Protein 3GKE (pdb70)

InterPro domains:
  IPR017941 Rieske [2Fe-2S] iron-sulphur domain [PF00355] (8-87)
  IPR017941 Rieske [2Fe-2S] iron-sulphur domain [PS51296] (8-110)
  IPR036922 Rieske [2Fe-2S] iron-sulphur domain superfamily [G3DSA:2.102.10.10] (1-130)
  IPR036922 Rieske [2Fe-2S] iron-sulphur domain superfamily [SSF50022] (3-120)
  IPR044043 Vanillate O-demethylase oxygenase-like, C-terminal catalytic domain [PF19112] (143-334)
  IPR050584 Cholesterol 7-desaturase [PTHR21266] (5-303)

B-factor: mean 33.79, std 13.94, range [11.48, 99.03]

St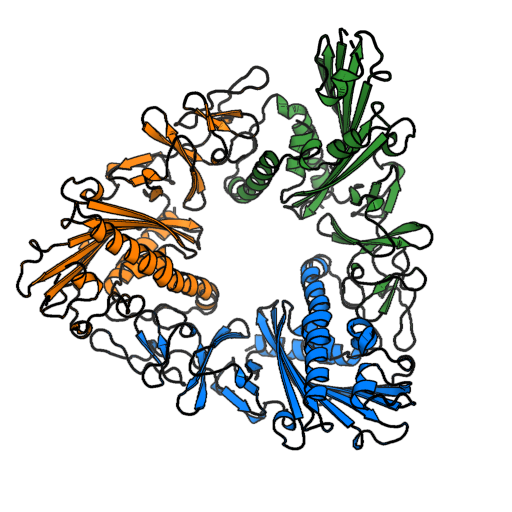ructure (mmCIF, N/CA/C/O backbone):
data_3GKE
#
_entry.id   3GKE
#
_cell.length_a   81.026
_cell.length_b   81.026
_cell.length_c   158.154
_cell.angle_alpha   90.00
_cell.angle_beta   90.00
_cell.angle_gamma   120.00
#
_symmetry.space_group_name_H-M   'P 32'
#
loop_
_entity.id
_entity.type
_entity.pdbx_description
1 polymer DdmC
2 non-polymer 'FE2/S2 (INORGANIC) CLUSTER'
3 non-polymer 'FE (III) ION'
4 non-polymer 1,2-ETHANEDIOL
5 non-polymer 'ACETATE ION'
6 non-polymer 'OXYGEN MOLECULE'
7 water water
#
loop_
_atom_site.group_PDB
_atom_site.id
_atom_site.type_symbol
_atom_site.label_atom_id
_atom_site.label_alt_id
_atom_site.label_comp_id
_atom_site.label_asym_id
_atom_site.label_entity_id
_atom_site.label_seq_id
_atom_site.pdbx_PDB_ins_code
_atom_site.Cartn_x
_atom_site.Cartn_y
_atom_site.Cartn_z
_atom_site.occupancy
_atom_site.B_iso_or_equiv
_atom_site.auth_seq_id
_atom_site.auth_comp_id
_atom_site.auth_asym_id
_atom_site.auth_atom_id
_atom_site.pdbx_PDB_model_num
ATOM 1 N N . ALA A 1 2 ? 18.420 21.846 -3.091 1.00 66.43 2 ALA A N 1
ATOM 2 C CA . ALA A 1 2 ? 17.615 21.116 -2.072 1.00 64.91 2 ALA A CA 1
ATOM 3 C C . ALA A 1 2 ? 18.410 20.986 -0.775 1.00 66.24 2 ALA A C 1
ATOM 4 O O . ALA A 1 2 ? 19.597 20.641 -0.795 1.00 65.43 2 ALA A O 1
ATOM 6 N N . THR A 1 3 ? 17.752 21.263 0.349 1.00 64.84 3 THR A N 1
ATOM 7 C CA . THR A 1 3 ? 18.299 20.920 1.666 1.00 56.07 3 THR A CA 1
ATOM 8 C C . THR A 1 3 ? 17.750 19.572 2.180 1.00 49.29 3 THR A C 1
ATOM 9 O O . THR A 1 3 ? 16.537 19.397 2.362 1.00 47.70 3 THR A O 1
ATOM 13 N N . PHE A 1 4 ? 18.656 18.620 2.381 1.00 33.53 4 PHE A N 1
ATOM 14 C CA . PHE A 1 4 ? 18.320 17.324 2.985 1.00 32.06 4 PHE A CA 1
ATOM 15 C C . PHE A 1 4 ? 19.250 17.122 4.193 1.00 35.47 4 PHE A C 1
ATOM 16 O O . PHE A 1 4 ? 20.369 17.650 4.231 1.00 39.14 4 PHE A O 1
ATOM 24 N N . VAL A 1 5 ? 18.786 16.346 5.163 1.00 29.19 5 VAL A N 1
ATOM 25 C CA . VAL A 1 5 ? 19.614 15.903 6.265 1.00 30.17 5 VAL A CA 1
ATOM 26 C C . VAL A 1 5 ? 20.383 14.632 5.872 1.00 29.10 5 VAL A C 1
ATOM 27 O O . VAL A 1 5 ? 19.842 13.535 5.888 1.00 25.28 5 VAL A O 1
ATOM 31 N N . ARG A 1 6 ? 21.654 14.768 5.500 1.00 27.53 6 ARG A N 1
ATOM 32 C CA . ARG A 1 6 ? 22.353 13.640 4.895 1.00 29.74 6 ARG A CA 1
ATOM 33 C C . ARG A 1 6 ? 22.947 12.675 5.934 1.00 27.07 6 ARG A C 1
ATOM 34 O O . ARG A 1 6 ? 23.094 11.488 5.657 1.00 31.29 6 ARG A O 1
ATOM 42 N N . ASN A 1 7 ? 23.283 13.193 7.110 1.00 32.68 7 ASN A N 1
ATOM 43 C CA . ASN A 1 7 ? 23.863 12.375 8.175 1.00 31.03 7 ASN A CA 1
ATOM 44 C C . ASN A 1 7 ? 22.755 11.737 8.995 1.00 29.91 7 ASN A C 1
ATOM 45 O O . ASN A 1 7 ? 22.468 12.120 10.130 1.00 32.42 7 ASN A O 1
ATOM 50 N N . ALA A 1 8 ? 22.112 10.768 8.365 1.00 27.97 8 ALA A N 1
ATOM 51 C CA . ALA A 1 8 ? 21.007 10.021 8.947 1.00 25.52 8 ALA A CA 1
ATOM 52 C C . ALA A 1 8 ? 20.773 8.814 8.061 1.00 23.93 8 ALA A C 1
ATOM 53 O O . ALA A 1 8 ? 21.185 8.798 6.890 1.00 26.17 8 ALA A O 1
ATOM 55 N N . TRP A 1 9 ? 20.084 7.812 8.591 1.00 22.22 9 TRP A N 1
ATOM 56 C CA . TRP A 1 9 ? 19.777 6.615 7.831 1.00 20.32 9 TRP A CA 1
ATOM 57 C C . TRP A 1 9 ? 18.456 6.794 7.129 1.00 23.65 9 TRP A C 1
ATOM 58 O O . TRP A 1 9 ? 17.496 7.285 7.718 1.00 22.70 9 TRP A O 1
ATOM 69 N N . TYR A 1 10 ? 18.416 6.371 5.878 1.00 21.01 10 TYR A N 1
ATOM 70 C CA . TYR A 1 10 ? 17.181 6.362 5.116 1.00 21.86 10 TYR A CA 1
ATOM 71 C C . TYR A 1 10 ? 16.958 4.996 4.526 1.00 21.93 10 TYR A C 1
ATOM 72 O O . TYR A 1 10 ? 17.899 4.344 4.081 1.00 22.96 10 TYR A O 1
ATOM 81 N N . VAL A 1 11 ? 15.704 4.596 4.439 1.00 21.92 11 VAL A N 1
ATOM 82 C CA . VAL A 1 11 ? 15.376 3.414 3.681 1.00 19.98 11 VAL A CA 1
ATOM 83 C C . VAL A 1 11 ? 15.477 3.719 2.196 1.00 23.84 11 VAL A C 1
ATOM 84 O O . VAL A 1 11 ? 14.830 4.640 1.692 1.00 22.77 11 VAL A O 1
ATOM 88 N N . ALA A 1 12 ? 16.303 2.950 1.507 1.00 20.70 12 ALA A N 1
ATOM 89 C CA . ALA A 1 12 ? 16.526 3.108 0.080 1.00 21.09 12 ALA A CA 1
ATOM 90 C C . ALA A 1 12 ? 15.748 2.095 -0.749 1.00 19.89 12 ALA A C 1
ATOM 91 O O . ALA A 1 12 ? 15.476 2.331 -1.922 1.00 22.98 12 ALA A O 1
ATOM 93 N N . ALA A 1 13 ? 15.368 0.975 -0.138 1.00 21.08 13 ALA A N 1
ATOM 94 C CA . ALA A 1 13 ? 14.712 -0.118 -0.863 1.00 24.34 13 ALA A CA 1
ATOM 95 C C . ALA A 1 13 ? 14.110 -1.094 0.113 1.00 23.39 13 ALA A C 1
ATOM 96 O O . ALA A 1 13 ? 14.519 -1.148 1.294 1.00 22.45 13 ALA A O 1
ATOM 98 N N . LEU A 1 14 ? 13.149 -1.886 -0.369 1.00 21.06 14 LEU A N 1
ATOM 99 C CA . LEU A 1 14 ? 12.770 -3.087 0.332 1.00 24.08 14 LEU A CA 1
ATOM 100 C C . LEU A 1 14 ? 13.641 -4.215 -0.173 1.00 22.28 14 LEU A C 1
ATOM 101 O O . LEU A 1 14 ? 13.992 -4.236 -1.314 1.00 22.68 14 LEU A O 1
ATOM 106 N N . PRO A 1 15 ? 13.997 -5.145 0.718 1.00 21.33 15 PRO A N 1
ATOM 107 C CA . PRO A 1 15 ? 14.928 -6.185 0.302 1.00 23.60 15 PRO A CA 1
ATOM 108 C C . PRO A 1 15 ? 14.448 -6.931 -0.933 1.00 24.36 15 PRO A C 1
ATOM 109 O O . PRO A 1 15 ? 15.266 -7.317 -1.786 1.00 24.30 15 PRO A O 1
ATOM 113 N N . GLU A 1 16 ? 13.133 -7.157 -1.025 1.00 24.96 16 GLU A N 1
ATOM 114 C CA . GLU A 1 16 ? 12.572 -7.881 -2.145 1.00 27.89 16 GLU A CA 1
ATOM 115 C C . GLU A 1 16 ? 12.689 -7.125 -3.459 1.00 27.09 16 GLU A C 1
ATOM 116 O O . GLU A 1 16 ? 12.460 -7.696 -4.521 1.00 27.52 16 GLU A O 1
ATOM 122 N N . GLU A 1 17 ? 13.076 -5.856 -3.406 1.00 23.56 17 GLU A N 1
ATOM 123 C CA . GLU A 1 17 ? 13.300 -5.097 -4.635 1.00 25.66 17 GLU A CA 1
ATOM 124 C C . GLU A 1 17 ? 14.638 -5.372 -5.294 1.00 30.44 17 GLU A C 1
ATOM 125 O O . GLU A 1 17 ? 14.862 -5.000 -6.456 1.00 30.18 17 GLU A O 1
ATOM 131 N N . LEU A 1 18 ? 15.540 -5.991 -4.545 1.00 25.66 18 LEU A N 1
ATOM 132 C CA . LEU A 1 18 ? 16.917 -6.018 -4.927 1.00 22.49 18 LEU A CA 1
ATOM 133 C C . LEU A 1 18 ? 17.274 -7.435 -5.400 1.00 28.84 18 LEU A C 1
ATOM 134 O O . LEU A 1 18 ? 16.634 -8.428 -5.020 1.00 31.70 18 LEU A O 1
ATOM 139 N N . SER A 1 19 ? 18.301 -7.513 -6.232 1.00 25.66 19 SER A N 1
ATOM 140 C CA . SER A 1 19 ? 18.781 -8.777 -6.767 1.00 26.91 19 SER A CA 1
ATOM 141 C C . SER A 1 19 ? 20.188 -8.582 -7.314 1.00 27.86 19 SER A C 1
ATOM 142 O O . SER A 1 19 ? 20.845 -7.570 -7.050 1.00 25.73 19 SER A O 1
ATOM 145 N N . GLU A 1 20 ? 20.673 -9.550 -8.079 1.00 31.27 20 GLU A N 1
ATOM 146 C CA . GLU A 1 20 ? 21.954 -9.358 -8.736 1.00 30.94 20 GLU A CA 1
ATOM 147 C C . GLU A 1 20 ? 21.859 -8.389 -9.893 1.00 31.61 20 GLU A C 1
ATOM 148 O O . GLU A 1 20 ? 22.878 -7.912 -10.382 1.00 30.12 20 GLU A O 1
ATOM 154 N N . LYS A 1 21 ? 20.637 -8.092 -10.319 1.00 31.58 21 LYS A N 1
ATOM 155 C CA . LYS A 1 21 ? 20.419 -7.041 -11.316 1.00 27.20 21 LYS A CA 1
ATOM 156 C C . LYS A 1 21 ? 20.267 -5.710 -10.581 1.00 28.74 21 LYS A C 1
ATOM 157 O O . LYS A 1 21 ? 19.333 -5.538 -9.806 1.00 27.11 21 LYS A O 1
ATOM 163 N N . PRO A 1 22 ? 21.178 -4.762 -10.821 1.00 28.47 22 PRO A N 1
ATOM 164 C CA . PRO A 1 22 ? 21.070 -3.529 -10.044 1.00 23.17 22 PRO A CA 1
ATOM 165 C C . PRO A 1 22 ? 19.797 -2.759 -10.268 1.00 26.68 22 PRO A C 1
ATOM 166 O O . PRO A 1 22 ? 19.221 -2.786 -11.363 1.00 26.09 22 PRO A O 1
ATOM 170 N N . LEU A 1 23 ? 19.396 -2.080 -9.199 1.00 26.05 23 LEU A N 1
ATOM 171 C CA . LEU A 1 23 ? 18.302 -1.125 -9.194 1.00 24.63 23 LEU A CA 1
ATOM 172 C C . LEU A 1 23 ? 18.913 0.278 -9.084 1.00 26.07 23 LEU A C 1
ATOM 173 O O . LEU A 1 23 ? 19.673 0.571 -8.159 1.00 23.82 23 LEU A O 1
ATOM 178 N N . GLY A 1 24 ? 18.585 1.134 -10.040 1.00 22.69 24 GLY A N 1
ATOM 179 C CA . GLY A 1 24 ? 18.969 2.540 -9.955 1.00 24.61 24 GLY A CA 1
ATOM 180 C C . GLY A 1 24 ? 17.863 3.339 -9.287 1.00 24.34 24 GLY A C 1
ATOM 181 O O . GLY A 1 24 ? 16.731 3.362 -9.764 1.00 26.19 24 GLY A O 1
ATOM 182 N N . ARG A 1 25 ? 18.186 3.971 -8.172 1.00 21.68 25 ARG A N 1
ATOM 183 C CA . ARG A 1 25 ? 17.210 4.795 -7.433 1.00 21.25 25 ARG A CA 1
ATOM 184 C C . ARG A 1 25 ? 17.965 5.981 -6.841 1.00 19.95 25 ARG A C 1
ATOM 185 O O . ARG A 1 25 ? 19.102 5.844 -6.377 1.00 23.80 25 ARG A O 1
ATOM 193 N N . THR A 1 26 ? 17.332 7.144 -6.874 1.00 20.24 26 THR A N 1
ATOM 194 C CA . THR A 1 26 ? 17.912 8.378 -6.345 1.00 21.48 26 THR A CA 1
ATOM 195 C C . THR A 1 26 ? 17.344 8.668 -4.965 1.00 23.20 26 THR A C 1
ATOM 196 O O . THR A 1 26 ? 16.138 8.648 -4.778 1.00 22.75 26 THR A O 1
ATOM 200 N N . ILE A 1 27 ? 18.213 8.889 -3.987 1.00 22.91 27 ILE A N 1
ATOM 201 C CA . ILE A 1 27 ? 17.766 9.349 -2.673 1.00 23.51 27 ILE A CA 1
ATOM 202 C C . ILE A 1 27 ? 18.525 10.626 -2.327 1.00 23.89 27 ILE A C 1
ATOM 203 O O . ILE A 1 27 ? 19.717 10.726 -2.594 1.00 23.00 27 ILE A O 1
ATOM 208 N N . LEU A 1 28 ? 17.822 11.620 -1.784 1.00 21.99 28 LEU A N 1
ATOM 209 C CA . LEU A 1 28 ? 18.461 12.879 -1.445 1.00 25.77 28 LEU A CA 1
ATOM 210 C C . LEU A 1 28 ? 19.300 13.389 -2.645 1.00 24.44 28 LEU A C 1
ATOM 211 O O . LEU A 1 28 ? 20.465 13.797 -2.500 1.00 25.44 28 LEU A O 1
ATOM 216 N N . ASP A 1 29 ? 18.684 13.378 -3.831 1.00 23.36 29 ASP A N 1
ATOM 217 C CA . ASP A 1 29 ? 19.298 13.857 -5.063 1.00 24.93 29 ASP A CA 1
ATOM 218 C C . ASP A 1 29 ? 20.593 13.146 -5.427 1.00 23.07 29 ASP A C 1
ATOM 219 O O . ASP A 1 29 ? 21.406 13.693 -6.161 1.00 25.52 29 ASP A O 1
ATOM 224 N N . THR A 1 30 ? 20.758 11.927 -4.930 1.00 20.57 30 THR A N 1
ATOM 225 C CA . THR A 1 30 ? 21.979 11.149 -5.119 1.00 20.96 30 THR A CA 1
ATOM 226 C C . THR A 1 30 ? 21.613 9.872 -5.816 1.00 23.75 30 THR A C 1
ATOM 227 O O . THR A 1 30 ? 20.889 9.057 -5.274 1.00 22.22 30 THR A O 1
ATOM 231 N N . PRO A 1 31 ? 22.095 9.688 -7.049 1.00 23.59 31 PRO A N 1
ATOM 232 C CA . PRO A 1 31 ? 21.745 8.458 -7.725 1.00 21.77 31 PRO A CA 1
ATOM 233 C C . PRO A 1 31 ? 22.549 7.256 -7.237 1.00 21.74 31 PRO A C 1
ATOM 234 O O . PRO A 1 31 ? 23.778 7.316 -7.192 1.00 24.19 31 PRO A O 1
ATOM 238 N N . LEU A 1 32 ? 21.845 6.191 -6.861 1.00 23.58 32 LEU A N 1
ATOM 239 C CA . LEU A 1 32 ? 22.450 4.983 -6.318 1.00 22.34 32 LEU A CA 1
ATOM 240 C C . LEU A 1 32 ? 22.235 3.773 -7.219 1.00 22.62 32 LEU A C 1
ATOM 241 O O . LEU A 1 32 ? 21.192 3.623 -7.854 1.00 23.89 32 LEU A O 1
ATOM 246 N N . ALA A 1 33 ? 23.229 2.890 -7.231 1.00 20.82 33 ALA A N 1
ATOM 247 C CA . ALA A 1 33 ? 23.076 1.562 -7.783 1.00 19.60 33 ALA A CA 1
ATOM 248 C C . ALA A 1 33 ? 23.048 0.577 -6.619 1.00 24.42 33 ALA A C 1
ATOM 249 O O . ALA A 1 33 ? 24.003 0.473 -5.860 1.00 23.21 33 ALA A O 1
ATOM 251 N N . LEU A 1 34 ? 21.934 -0.121 -6.493 1.00 22.26 34 LEU A N 1
ATOM 252 C CA . LEU A 1 34 ? 21.671 -0.975 -5.328 1.00 21.06 34 LEU A CA 1
ATOM 253 C C . LEU A 1 34 ? 21.584 -2.397 -5.837 1.00 23.79 34 LEU A C 1
ATOM 254 O O . LEU A 1 34 ? 20.811 -2.690 -6.755 1.00 23.27 34 LEU A O 1
ATOM 259 N N . TYR A 1 35 ? 22.374 -3.306 -5.258 1.00 23.45 35 TYR A N 1
ATOM 260 C CA . TYR A 1 35 ? 22.306 -4.678 -5.697 1.00 23.66 35 TYR A CA 1
ATOM 261 C C . TYR A 1 35 ? 22.691 -5.616 -4.572 1.00 25.86 35 TYR A C 1
ATOM 262 O O . TYR A 1 35 ? 23.365 -5.208 -3.633 1.00 24.67 35 TYR A O 1
ATOM 271 N N . ARG A 1 36 ? 22.271 -6.870 -4.686 1.00 26.28 36 ARG A N 1
ATOM 272 C CA . ARG A 1 36 ? 22.708 -7.902 -3.753 1.00 26.04 36 ARG A CA 1
ATOM 273 C C . ARG A 1 36 ? 23.792 -8.707 -4.439 1.00 34.39 36 ARG A C 1
ATOM 274 O O . ARG A 1 36 ? 23.572 -9.272 -5.517 1.00 32.36 36 ARG A O 1
ATOM 282 N N . GLN A 1 37 ? 24.970 -8.719 -3.825 1.00 28.99 37 GLN A N 1
ATOM 283 C CA . GLN A 1 37 ? 26.084 -9.534 -4.284 1.00 30.31 37 GLN A CA 1
ATOM 284 C C . GLN A 1 37 ? 25.780 -11.020 -4.219 1.00 28.55 37 GLN A C 1
ATOM 285 O O . GLN A 1 37 ? 24.845 -11.445 -3.547 1.00 31.84 37 GLN A O 1
ATOM 291 N N . PRO A 1 38 ? 26.569 -11.828 -4.945 1.00 32.11 38 PRO A N 1
ATOM 292 C CA . PRO A 1 38 ? 26.464 -13.276 -4.895 1.00 33.88 38 PRO A CA 1
ATOM 293 C C . PRO A 1 38 ? 26.491 -13.827 -3.480 1.00 33.20 38 PRO A C 1
ATOM 294 O O . PRO A 1 38 ? 25.788 -14.779 -3.200 1.00 34.95 38 PRO A O 1
ATOM 298 N N . ASP A 1 39 ? 27.247 -13.205 -2.587 1.00 30.70 39 ASP A N 1
ATOM 299 C CA . ASP A 1 39 ? 27.285 -13.690 -1.208 1.00 34.30 39 ASP A CA 1
ATOM 300 C C . ASP A 1 39 ? 26.147 -13.167 -0.330 1.00 27.14 39 ASP A C 1
ATOM 301 O O . ASP A 1 39 ? 26.151 -13.395 0.881 1.00 32.79 39 ASP A O 1
ATOM 306 N N . GLY A 1 40 ? 25.189 -12.465 -0.930 1.00 26.65 40 GLY A N 1
ATOM 307 C CA . GLY A 1 40 ? 23.968 -12.057 -0.267 1.00 29.22 40 GLY A CA 1
ATOM 308 C C . GLY A 1 40 ? 24.019 -10.665 0.329 1.00 26.93 40 GLY A C 1
ATOM 309 O O . GLY A 1 40 ? 23.001 -10.133 0.758 1.00 31.05 40 GLY A O 1
ATOM 310 N N . VAL A 1 41 ? 25.197 -10.062 0.341 1.00 25.44 41 VAL A N 1
ATOM 311 C CA . VAL A 1 41 ? 25.353 -8.743 0.955 1.00 25.21 41 VAL A CA 1
ATOM 312 C C . VAL A 1 41 ? 24.959 -7.632 -0.011 1.00 25.40 41 VAL A C 1
ATOM 313 O O . VAL A 1 41 ? 25.419 -7.595 -1.136 1.00 27.18 41 VAL A O 1
ATOM 317 N N . VAL A 1 42 ? 24.097 -6.734 0.444 1.00 23.18 42 VAL A N 1
ATOM 318 C CA . VAL A 1 42 ? 23.667 -5.598 -0.384 1.00 22.46 42 VAL A CA 1
ATOM 319 C C . VAL A 1 42 ? 24.757 -4.535 -0.443 1.00 26.20 42 VAL A C 1
ATOM 320 O O . VAL A 1 42 ? 25.341 -4.172 0.586 1.00 25.36 42 VAL A O 1
ATOM 324 N N . ALA A 1 43 ? 25.027 -4.052 -1.652 1.00 23.04 43 ALA A N 1
ATOM 325 C CA . ALA A 1 43 ? 25.908 -2.915 -1.865 1.00 25.44 43 ALA A CA 1
ATOM 326 C C . ALA A 1 43 ? 25.143 -1.729 -2.439 1.00 25.89 43 ALA A C 1
ATOM 327 O O . ALA A 1 43 ? 24.166 -1.903 -3.152 1.00 25.91 43 ALA A O 1
ATOM 329 N N . ALA A 1 44 ? 25.632 -0.527 -2.155 1.00 27.33 44 ALA A N 1
ATOM 330 C CA . ALA A 1 44 ? 25.069 0.704 -2.688 1.00 23.57 44 ALA A CA 1
ATOM 331 C C . ALA A 1 44 ? 26.214 1.609 -3.147 1.00 21.17 44 ALA A C 1
ATOM 332 O O . ALA A 1 44 ? 26.990 2.108 -2.339 1.00 25.69 44 ALA A O 1
ATOM 334 N N . LEU A 1 45 ? 26.316 1.784 -4.456 1.00 26.04 45 LEU A N 1
ATOM 335 C CA . LEU A 1 45 ? 27.381 2.575 -5.059 1.00 25.01 45 LEU A CA 1
ATOM 336 C C . LEU A 1 45 ? 26.768 3.818 -5.687 1.00 19.76 45 LEU A C 1
ATOM 337 O O . LEU A 1 45 ? 25.622 3.778 -6.128 1.00 22.36 45 LEU A O 1
ATOM 342 N N . LEU A 1 46 ? 27.490 4.930 -5.663 1.00 23.44 46 LEU A N 1
ATOM 343 C CA . LEU A 1 46 ? 27.118 6.086 -6.451 1.00 21.42 46 LEU A CA 1
ATOM 344 C C . LEU A 1 46 ? 26.962 5.647 -7.893 1.00 21.48 46 LEU A C 1
ATOM 345 O O . LEU A 1 46 ? 27.839 4.991 -8.442 1.00 22.64 46 LEU A O 1
ATOM 350 N N . ASP A 1 47 ? 25.830 5.978 -8.494 1.00 22.41 47 ASP A N 1
ATOM 351 C CA . ASP A 1 47 ? 25.468 5.438 -9.797 1.00 22.96 47 ASP A CA 1
ATOM 352 C C . ASP A 1 47 ? 26.075 6.288 -10.924 1.00 23.20 47 ASP A C 1
ATOM 353 O O . ASP A 1 47 ? 25.375 6.709 -11.854 1.00 25.48 47 ASP A O 1
ATOM 358 N N . ILE A 1 48 ? 27.375 6.543 -10.800 1.00 22.19 48 ILE A N 1
ATOM 359 C CA . ILE A 1 48 ? 28.137 7.444 -11.682 1.00 21.76 48 ILE A CA 1
ATOM 360 C C . ILE A 1 48 ? 29.555 6.865 -11.757 1.00 24.58 48 ILE A C 1
ATOM 361 O O . ILE A 1 48 ? 30.316 6.946 -10.799 1.00 24.73 48 ILE A O 1
ATOM 366 N N . CYS A 1 49 ? 29.889 6.239 -12.869 1.00 22.34 49 CYS A N 1
ATOM 367 C CA . CYS A 1 49 ? 31.206 5.632 -13.003 1.00 22.30 49 CYS A CA 1
ATOM 368 C C . CYS A 1 49 ? 32.260 6.723 -12.944 1.00 24.30 49 CYS A C 1
ATOM 369 O O . CYS A 1 49 ? 32.135 7.739 -13.599 1.00 26.76 49 CYS A O 1
ATOM 372 N N . PRO A 1 50 ? 33.322 6.517 -12.148 1.00 24.20 50 PRO A N 1
ATOM 373 C CA . PRO A 1 50 ? 34.363 7.535 -12.032 1.00 24.81 50 PRO A CA 1
ATOM 374 C C . PRO A 1 50 ? 35.119 7.854 -13.321 1.00 25.36 50 PRO A C 1
ATOM 375 O O . PRO A 1 50 ? 35.768 8.887 -13.397 1.00 28.05 50 PRO A O 1
ATOM 379 N N . HIS A 1 51 ? 35.052 6.973 -14.307 1.00 28.53 51 HIS A N 1
ATOM 380 C CA . HIS A 1 51 ? 35.699 7.207 -15.598 1.00 28.52 51 HIS A CA 1
ATOM 381 C C . HIS A 1 51 ? 34.978 8.300 -16.378 1.00 28.78 51 HIS A C 1
ATOM 382 O O . HIS A 1 51 ? 35.465 9.426 -16.450 1.00 28.27 51 HIS A O 1
ATOM 389 N N . ARG A 1 52 ? 33.818 7.977 -16.950 1.00 26.29 52 ARG A N 1
ATOM 390 C CA . ARG A 1 52 ? 33.081 8.935 -17.773 1.00 25.80 52 ARG A CA 1
ATOM 391 C C . ARG A 1 52 ? 31.592 9.048 -17.387 1.00 26.29 52 ARG A C 1
ATOM 392 O O . ARG A 1 52 ? 30.767 9.564 -18.150 1.00 24.22 52 ARG A O 1
ATOM 400 N N . PHE A 1 53 ? 31.271 8.579 -16.185 1.00 25.87 53 PHE A N 1
ATOM 401 C CA . PHE A 1 53 ? 30.023 8.923 -15.507 1.00 21.07 53 PHE A CA 1
ATOM 402 C C . PHE A 1 53 ? 28.816 8.116 -15.981 1.00 21.73 53 PHE A C 1
ATOM 403 O O . PHE A 1 53 ? 27.664 8.495 -15.726 1.00 23.42 53 PHE A O 1
ATOM 411 N N . ALA A 1 54 ? 29.062 6.984 -16.626 1.00 25.71 54 ALA A N 1
ATOM 412 C CA . ALA A 1 54 ? 27.965 6.109 -17.018 1.00 24.58 54 ALA A CA 1
ATOM 413 C C . ALA A 1 54 ? 27.255 5.502 -15.784 1.00 20.70 54 ALA A C 1
ATOM 414 O O . ALA A 1 54 ? 27.844 5.349 -14.698 1.00 23.86 54 ALA A O 1
ATOM 416 N N . PRO A 1 55 ? 25.975 5.155 -15.947 1.00 22.57 55 PRO A N 1
ATOM 417 C CA . PRO A 1 55 ? 25.248 4.470 -14.893 1.00 23.70 55 PRO A CA 1
ATOM 418 C C . PRO A 1 55 ? 25.740 3.056 -14.678 1.00 25.32 55 PRO A C 1
ATOM 419 O O . PRO A 1 55 ? 25.526 2.192 -15.517 1.00 25.39 55 PRO A O 1
ATOM 423 N N . LEU A 1 56 ? 26.391 2.835 -13.549 1.00 27.36 56 LEU A N 1
ATOM 424 C CA . LEU A 1 56 ? 26.740 1.496 -13.121 1.00 24.31 56 LEU A CA 1
ATOM 425 C C . LEU A 1 56 ? 25.514 0.595 -13.022 1.00 26.53 56 LEU A C 1
ATOM 426 O O . LEU A 1 56 ? 25.588 -0.612 -13.305 1.00 28.05 56 LEU A O 1
ATOM 431 N N . SER A 1 57 ? 24.376 1.194 -12.685 1.00 25.20 57 SER A N 1
ATOM 432 C CA . SER A 1 57 ? 23.137 0.462 -12.533 1.00 24.13 57 SER A CA 1
ATOM 433 C C . SER A 1 57 ? 22.638 -0.203 -13.794 1.00 23.49 57 SER A C 1
ATOM 434 O O . SER A 1 57 ? 21.759 -1.055 -13.716 1.00 26.79 57 SER A O 1
ATOM 437 N N . ASP A 1 58 ? 23.173 0.196 -14.950 1.00 24.16 58 ASP A N 1
ATOM 438 C CA . ASP A 1 58 ? 22.820 -0.432 -16.239 1.00 25.53 58 ASP A CA 1
ATOM 439 C C . ASP A 1 58 ? 23.784 -1.567 -16.567 1.00 29.03 58 ASP A C 1
ATOM 440 O O . ASP A 1 58 ? 23.703 -2.177 -17.624 1.00 30.46 58 ASP A O 1
ATOM 445 N N . GLY A 1 59 ? 24.703 -1.827 -15.655 1.00 24.84 59 GLY A N 1
ATOM 446 C CA . GLY A 1 59 ? 25.682 -2.898 -15.838 1.00 28.06 59 GLY A CA 1
ATOM 447 C C . GLY A 1 59 ? 25.218 -4.221 -15.256 1.00 28.06 59 GLY A C 1
ATOM 448 O O . GLY A 1 59 ? 24.116 -4.336 -14.690 1.00 28.67 59 GLY A O 1
ATOM 449 N N . ILE A 1 60 ? 26.069 -5.223 -15.411 1.00 29.54 60 ILE A N 1
ATOM 450 C CA . ILE A 1 60 ? 25.814 -6.549 -14.867 1.00 31.40 60 ILE A CA 1
ATOM 451 C C . ILE A 1 60 ? 26.968 -6.952 -13.974 1.00 32.09 60 ILE A C 1
ATOM 452 O O . ILE A 1 60 ? 28.050 -6.350 -14.003 1.00 30.62 60 ILE A O 1
ATOM 457 N N . LEU A 1 61 ? 26.740 -7.970 -13.156 1.00 34.93 61 LEU A N 1
ATOM 458 C CA . LEU A 1 61 ? 27.815 -8.504 -12.354 1.00 31.05 61 LEU A CA 1
ATOM 459 C C . LEU A 1 61 ? 28.744 -9.374 -13.186 1.00 34.84 61 LEU A C 1
ATOM 460 O O . LEU A 1 61 ? 28.307 -10.219 -13.971 1.00 36.44 61 LEU A O 1
ATOM 465 N N . VAL A 1 62 ? 30.038 -9.158 -12.995 1.00 33.93 62 VAL A N 1
ATOM 466 C CA . VAL A 1 62 ? 31.069 -10.020 -13.562 1.00 32.96 62 VAL A CA 1
ATOM 467 C C . VAL A 1 62 ? 31.955 -10.457 -12.387 1.00 42.72 62 VAL A C 1
ATOM 468 O O . VAL A 1 62 ? 32.652 -9.635 -11.780 1.00 37.35 62 VAL A O 1
ATOM 472 N N . ASN A 1 63 ? 31.886 -11.739 -12.037 1.00 52.75 63 ASN A N 1
ATOM 473 C CA . ASN A 1 63 ? 32.594 -12.260 -10.860 1.00 48.39 63 ASN A CA 1
ATOM 474 C C . ASN A 1 63 ? 32.102 -11.635 -9.558 1.00 50.36 63 ASN A C 1
ATOM 475 O O . ASN A 1 63 ? 32.889 -11.396 -8.643 1.00 48.31 63 ASN A O 1
ATOM 480 N N . GLY A 1 64 ? 30.808 -11.348 -9.484 1.00 44.33 64 GLY A N 1
ATOM 481 C CA . GLY A 1 64 ? 30.235 -10.725 -8.299 1.00 48.17 64 GLY A CA 1
ATOM 482 C C . GLY A 1 64 ? 30.566 -9.253 -8.178 1.00 46.04 64 GLY A C 1
ATOM 483 O O . GLY A 1 64 ? 30.238 -8.607 -7.161 1.00 45.61 64 GLY A O 1
ATOM 484 N N . HIS A 1 65 ? 31.206 -8.714 -9.220 1.00 34.54 65 HIS A N 1
ATOM 485 C CA . HIS A 1 65 ? 31.593 -7.315 -9.231 1.00 32.72 65 HIS A CA 1
ATOM 486 C C . HIS A 1 65 ? 30.763 -6.582 -10.277 1.00 32.30 65 HIS A C 1
ATOM 487 O O . HIS A 1 65 ? 30.578 -7.065 -11.390 1.00 35.88 65 HIS A O 1
ATOM 494 N N . LEU A 1 66 ? 30.238 -5.431 -9.899 1.00 29.63 66 LEU A N 1
ATOM 495 C CA . LEU A 1 66 ? 29.429 -4.646 -10.828 1.00 32.30 66 LEU A CA 1
ATOM 496 C C . LEU A 1 66 ? 30.339 -4.088 -11.922 1.00 31.24 66 LEU A C 1
ATOM 497 O O . LEU A 1 66 ? 31.283 -3.367 -11.631 1.00 32.57 66 LEU A O 1
ATOM 502 N N . GLN A 1 67 ? 30.035 -4.426 -13.170 1.00 29.48 67 GLN A N 1
ATOM 503 C CA . GLN A 1 67 ? 30.811 -3.957 -14.325 1.00 29.41 67 GLN A CA 1
ATOM 504 C C . GLN A 1 67 ? 30.126 -2.747 -14.959 1.00 29.16 67 GLN A C 1
ATOM 505 O O . GLN A 1 67 ? 28.950 -2.817 -15.326 1.00 27.47 67 GLN A O 1
ATOM 511 N N . CYS A 1 68 ? 30.855 -1.648 -15.100 1.00 30.74 68 CYS A N 1
ATOM 512 C CA . CYS A 1 68 ? 30.341 -0.504 -15.852 1.00 28.05 68 CYS A CA 1
ATOM 513 C C . CYS A 1 68 ? 30.033 -0.921 -17.281 1.00 25.19 68 CYS A C 1
ATOM 514 O O . CYS A 1 68 ? 30.855 -1.565 -17.947 1.00 26.73 68 CYS A O 1
ATOM 517 N N . PRO A 1 69 ? 28.850 -0.545 -17.783 1.00 26.13 69 PRO A N 1
ATOM 518 C CA . PRO A 1 69 ? 28.454 -0.983 -19.119 1.00 31.17 69 PRO A CA 1
ATOM 519 C C . PRO A 1 69 ? 29.178 -0.248 -20.254 1.00 29.88 69 PRO A C 1
ATOM 520 O O . PRO A 1 69 ? 29.061 -0.645 -21.413 1.00 28.36 69 PRO A O 1
ATOM 524 N N . TYR A 1 70 ? 29.946 0.791 -19.931 1.00 26.07 70 TYR A N 1
ATOM 525 C CA . TYR A 1 70 ? 30.519 1.637 -20.976 1.00 25.52 70 TYR A CA 1
ATOM 526 C C . TYR A 1 70 ? 31.882 1.104 -21.431 1.00 29.05 70 TYR A C 1
ATOM 527 O O . TYR A 1 70 ? 32.039 0.726 -22.595 1.00 28.82 70 TYR A O 1
ATOM 536 N N . HIS A 1 71 ? 32.861 1.075 -20.523 1.00 26.11 71 HIS A N 1
ATOM 537 C CA . HIS A 1 71 ? 34.211 0.583 -20.854 1.00 25.82 71 HIS A CA 1
ATOM 538 C C . HIS A 1 71 ? 34.685 -0.466 -19.867 1.00 31.66 71 HIS A C 1
ATOM 539 O O . HIS A 1 71 ? 35.869 -0.799 -19.838 1.00 31.62 71 HIS A O 1
ATOM 546 N N . GLY A 1 72 ? 33.781 -0.976 -19.035 1.00 28.30 72 GLY A N 1
ATOM 547 C CA . GLY A 1 72 ? 34.003 -2.283 -18.394 1.00 29.67 72 GLY A CA 1
ATOM 548 C C . GLY A 1 72 ? 34.868 -2.289 -17.143 1.00 30.02 72 GLY A C 1
ATOM 549 O O . GLY A 1 72 ? 35.320 -3.359 -16.710 1.00 33.98 72 GLY A O 1
ATOM 550 N N . LEU A 1 73 ? 35.095 -1.133 -16.529 1.00 27.87 73 LEU A N 1
ATOM 551 C CA . LEU A 1 73 ? 35.660 -1.129 -15.160 1.00 27.37 73 LEU A CA 1
ATOM 552 C C . LEU A 1 73 ? 34.772 -1.960 -14.243 1.00 28.70 73 LEU A C 1
ATOM 553 O O . LEU A 1 73 ? 33.539 -1.927 -14.363 1.00 29.90 73 LEU A O 1
ATOM 558 N N . GLU A 1 74 ? 35.392 -2.694 -13.323 1.00 33.68 74 GLU A N 1
ATOM 559 C CA . GLU A 1 74 ? 34.659 -3.512 -12.365 1.00 31.80 74 GLU A CA 1
ATOM 560 C C . GLU A 1 74 ? 34.872 -3.020 -10.931 1.00 28.02 74 GLU A C 1
ATOM 561 O O . GLU A 1 74 ? 35.977 -2.614 -10.561 1.00 29.11 74 GLU A O 1
ATOM 567 N N . PHE A 1 75 ? 33.800 -3.048 -10.140 1.00 30.64 75 PHE A N 1
ATOM 568 C CA . PHE A 1 75 ? 33.798 -2.494 -8.793 1.00 30.51 75 PHE A CA 1
ATOM 569 C C . PHE A 1 75 ? 33.298 -3.536 -7.792 1.00 29.62 75 PHE A C 1
ATOM 570 O O . PHE A 1 75 ? 32.402 -4.319 -8.106 1.00 31.57 75 PHE A O 1
ATOM 578 N N . ASP A 1 76 ? 33.855 -3.524 -6.585 1.00 30.28 76 ASP A N 1
ATOM 579 C CA . ASP A 1 76 ? 33.282 -4.314 -5.494 1.00 34.04 76 ASP A CA 1
ATOM 580 C C . ASP A 1 76 ? 32.350 -3.490 -4.643 1.00 35.37 76 ASP A C 1
ATOM 581 O O . ASP A 1 76 ? 32.137 -2.317 -4.912 1.00 30.27 76 ASP A O 1
ATOM 586 N N . GLY A 1 77 ? 31.782 -4.109 -3.613 1.00 35.09 77 GLY A N 1
ATOM 587 C CA . GLY A 1 77 ? 30.720 -3.477 -2.850 1.00 29.92 77 GLY A CA 1
ATOM 588 C C . GLY A 1 77 ? 31.193 -2.314 -2.005 1.00 30.60 77 GLY A C 1
ATOM 589 O O . GLY A 1 77 ? 30.374 -1.511 -1.543 1.00 30.83 77 GLY A O 1
ATOM 590 N N . GLY A 1 78 ? 32.505 -2.204 -1.816 1.00 31.93 78 GLY A N 1
ATOM 591 C CA . GLY A 1 78 ? 33.102 -1.051 -1.136 1.00 32.31 78 GLY A CA 1
ATOM 592 C C . GLY A 1 78 ? 33.511 0.051 -2.100 1.00 31.25 78 GLY A C 1
ATOM 593 O O . GLY A 1 78 ? 34.145 1.036 -1.704 1.00 28.98 78 GLY A O 1
ATOM 594 N N . GLY A 1 79 ? 33.160 -0.126 -3.372 1.00 28.50 79 GLY A N 1
ATOM 595 C CA . GLY A 1 79 ? 33.459 0.847 -4.404 1.00 25.97 79 GLY A CA 1
ATOM 596 C C . GLY A 1 79 ? 34.862 0.770 -4.980 1.00 31.08 79 GLY A C 1
ATOM 597 O O . GLY A 1 79 ? 35.231 1.590 -5.827 1.00 29.61 79 GLY A O 1
ATOM 598 N N . GLN A 1 80 ? 35.656 -0.199 -4.534 1.00 28.74 80 GLN A N 1
ATOM 599 C CA . GLN A 1 80 ? 37.030 -0.327 -5.031 1.00 30.86 80 GLN A CA 1
ATOM 600 C C . GLN A 1 80 ? 36.994 -0.776 -6.491 1.00 29.99 80 GLN A C 1
ATOM 601 O O . GLN A 1 80 ? 36.271 -1.702 -6.845 1.00 30.02 80 GLN A O 1
ATOM 607 N N . CYS A 1 81 ? 37.755 -0.116 -7.357 1.00 32.72 81 CYS A N 1
ATOM 608 C CA . CYS A 1 81 ? 37.933 -0.649 -8.701 1.00 34.43 81 CYS A CA 1
ATOM 609 C C . CYS A 1 81 ? 38.846 -1.857 -8.616 1.00 33.69 81 CYS A C 1
ATOM 610 O O . CYS A 1 81 ? 39.977 -1.739 -8.154 1.00 34.42 81 CYS A O 1
ATOM 613 N N . VAL A 1 82 ? 38.345 -3.007 -9.058 1.00 33.97 82 VAL A N 1
ATOM 614 C CA . VAL A 1 82 ? 39.063 -4.270 -8.924 1.00 34.70 82 VAL A CA 1
ATOM 615 C C . VAL A 1 82 ? 39.488 -4.875 -10.255 1.00 38.28 82 VAL A C 1
ATOM 616 O O . VAL A 1 82 ? 40.217 -5.868 -10.281 1.00 34.94 82 VAL A O 1
ATOM 620 N N . HIS A 1 83 ? 39.068 -4.273 -11.365 1.00 37.05 83 HIS A N 1
ATOM 621 C CA . HIS A 1 83 ? 39.613 -4.645 -12.660 1.00 32.73 83 HIS A CA 1
ATOM 622 C C . HIS A 1 83 ? 39.504 -3.485 -13.639 1.00 34.80 83 HIS A C 1
ATOM 623 O O . HIS A 1 83 ? 38.431 -2.899 -13.789 1.00 31.18 83 HIS A O 1
ATOM 630 N N . ASN A 1 84 ? 40.621 -3.163 -14.290 1.00 32.84 84 ASN A N 1
ATOM 631 C CA . ASN A 1 84 ? 40.637 -2.229 -15.427 1.00 29.76 84 ASN A CA 1
ATOM 632 C C . ASN A 1 84 ? 41.168 -2.915 -16.683 1.00 35.12 84 ASN A C 1
ATOM 633 O O . ASN A 1 84 ? 42.355 -3.249 -16.765 1.00 39.30 84 ASN A O 1
ATOM 638 N N . PRO A 1 85 ? 40.281 -3.173 -17.658 1.00 36.93 85 PRO A N 1
ATOM 639 C CA . PRO A 1 85 ? 40.609 -3.927 -18.865 1.00 39.08 85 PRO A CA 1
ATOM 640 C C . PRO A 1 85 ? 41.628 -3.260 -19.802 1.00 43.51 85 PRO A C 1
ATOM 641 O O . PRO A 1 85 ? 42.074 -3.883 -20.763 1.00 42.76 85 PRO A O 1
ATOM 645 N N . HIS A 1 86 ? 41.986 -2.007 -19.543 1.00 37.31 86 HIS A N 1
ATOM 646 C CA . HIS A 1 86 ? 42.606 -1.186 -20.579 1.00 41.31 86 HIS A CA 1
ATOM 647 C C . HIS A 1 86 ? 44.088 -0.955 -20.340 1.00 36.14 86 HIS A C 1
ATOM 648 O O . HIS A 1 86 ? 44.493 -0.535 -19.260 1.00 38.85 86 HIS A O 1
ATOM 655 N N . GLY A 1 87 ? 44.894 -1.190 -21.369 1.00 37.16 87 GLY A N 1
ATOM 656 C CA . GLY A 1 87 ? 46.302 -0.834 -21.304 1.00 46.31 87 GLY A CA 1
ATOM 657 C C . GLY A 1 87 ? 46.963 -1.730 -20.281 1.00 42.81 87 GLY A C 1
ATOM 658 O O . GLY A 1 87 ? 46.754 -2.942 -20.293 1.00 46.00 87 GLY A O 1
ATOM 659 N N . ASN A 1 88 ? 47.737 -1.139 -19.380 1.00 42.74 88 ASN A N 1
ATOM 660 C CA . ASN A 1 88 ? 48.480 -1.925 -18.408 1.00 49.64 88 ASN A CA 1
ATOM 661 C C . ASN A 1 88 ? 47.571 -2.416 -17.283 1.00 45.33 88 ASN A C 1
ATOM 662 O O . ASN A 1 88 ? 48.003 -3.156 -16.407 1.00 43.19 88 ASN A O 1
ATOM 667 N N . GLY A 1 89 ? 46.310 -1.998 -17.311 1.00 44.15 89 GLY A N 1
ATOM 668 C CA . GLY A 1 89 ? 45.336 -2.430 -16.306 1.00 35.33 89 GLY A CA 1
ATOM 669 C C . GLY A 1 89 ? 45.503 -1.751 -14.957 1.00 38.58 89 GLY A C 1
ATOM 670 O O . GLY A 1 89 ? 44.992 -2.242 -13.953 1.00 41.35 89 GLY A O 1
ATOM 671 N N . ALA A 1 90 ? 46.202 -0.617 -14.924 1.00 40.55 90 ALA A N 1
ATOM 672 C CA . ALA A 1 90 ? 46.510 0.058 -13.655 1.00 38.39 90 ALA A CA 1
ATOM 673 C C . ALA A 1 90 ? 45.243 0.573 -12.952 1.00 42.77 90 ALA A C 1
ATOM 674 O O . ALA A 1 90 ? 44.346 1.085 -13.605 1.00 37.96 90 ALA A O 1
ATOM 676 N N . ARG A 1 91 ? 45.185 0.456 -11.628 1.00 37.43 91 ARG A N 1
ATOM 677 C CA . ARG A 1 91 ? 43.981 0.863 -10.876 1.00 40.10 91 ARG A CA 1
ATOM 678 C C . ARG A 1 91 ? 44.298 1.857 -9.765 1.00 39.73 91 ARG A C 1
ATOM 679 O O . ARG A 1 91 ? 44.291 1.504 -8.592 1.00 40.80 91 ARG A O 1
ATOM 687 N N . PRO A 1 92 ? 44.555 3.116 -10.136 1.00 41.05 92 PRO A N 1
ATOM 688 C CA . PRO A 1 92 ? 44.808 4.134 -9.130 1.00 42.48 92 PRO A CA 1
ATOM 689 C C . PRO A 1 92 ? 43.536 4.505 -8.390 1.00 42.48 92 PRO A C 1
ATOM 690 O O . PRO A 1 92 ? 42.438 4.123 -8.818 1.00 37.42 92 PRO A O 1
ATOM 694 N N . ALA A 1 93 ? 43.678 5.239 -7.291 1.00 42.71 93 ALA A N 1
ATOM 695 C CA . ALA A 1 93 ? 42.589 5.417 -6.341 1.00 45.63 93 ALA A CA 1
ATOM 696 C C . ALA A 1 93 ? 41.512 6.289 -6.970 1.00 42.87 93 ALA A C 1
ATOM 697 O O . ALA A 1 93 ? 40.354 6.257 -6.554 1.00 37.72 93 ALA A O 1
ATOM 699 N N . SER A 1 94 ? 41.910 7.058 -7.978 1.00 39.56 94 SER A N 1
ATOM 700 C CA . SER A 1 94 ? 40.975 7.851 -8.762 1.00 38.48 94 SER A CA 1
ATOM 701 C C . SER A 1 94 ? 39.886 7.027 -9.444 1.00 34.52 94 SER A C 1
ATOM 702 O O . SER A 1 94 ? 38.848 7.575 -9.815 1.00 34.55 94 SER A O 1
ATOM 705 N N . LEU A 1 95 ? 40.092 5.722 -9.612 1.00 34.30 95 LEU A N 1
ATOM 706 C CA . LEU A 1 95 ? 39.068 4.895 -10.274 1.00 27.33 95 LEU A CA 1
ATOM 707 C C . LEU A 1 95 ? 38.025 4.328 -9.295 1.00 28.29 95 LEU A C 1
ATOM 708 O O . LEU A 1 95 ? 37.002 3.788 -9.719 1.00 33.69 95 LEU A O 1
ATOM 713 N N . ASN A 1 96 ? 38.280 4.446 -7.996 1.00 28.86 96 ASN A N 1
ATOM 714 C CA . ASN A 1 96 ? 37.314 3.972 -7.018 1.00 27.32 96 ASN A CA 1
ATOM 715 C C . ASN A 1 96 ? 36.062 4.822 -7.031 1.00 27.14 96 ASN A C 1
ATOM 716 O O . ASN A 1 96 ? 36.140 6.037 -7.156 1.00 31.19 96 ASN A O 1
ATOM 721 N N . VAL A 1 97 ? 34.919 4.170 -6.882 1.00 25.36 97 VAL A N 1
ATOM 722 C CA . VAL A 1 97 ? 33.629 4.871 -6.821 1.00 23.70 97 VAL A CA 1
ATOM 723 C C . VAL A 1 97 ? 33.125 4.926 -5.381 1.00 29.52 97 VAL A C 1
ATOM 724 O O . VAL A 1 97 ? 33.434 4.041 -4.569 1.00 26.38 97 VAL A O 1
ATOM 728 N N . ARG A 1 98 ? 32.380 5.985 -5.064 1.00 27.73 98 ARG A N 1
ATOM 729 C CA . ARG A 1 98 ? 31.850 6.175 -3.721 1.00 25.63 98 ARG A CA 1
ATOM 730 C C . ARG A 1 98 ? 30.881 5.043 -3.387 1.00 24.72 98 ARG A C 1
ATOM 731 O O . ARG A 1 98 ? 30.043 4.686 -4.198 1.00 24.39 98 ARG A O 1
ATOM 739 N N . SER A 1 99 ? 31.024 4.484 -2.187 1.00 26.13 99 SER A N 1
ATOM 740 C CA . SER A 1 99 ? 30.139 3.445 -1.676 1.00 23.61 99 SER A CA 1
ATOM 741 C C . SER A 1 99 ? 29.458 3.993 -0.427 1.00 25.39 99 SER A C 1
ATOM 742 O O . SER A 1 99 ? 30.047 4.778 0.328 1.00 29.52 99 SER A O 1
ATOM 745 N N . PHE A 1 100 ? 28.216 3.588 -0.217 1.00 23.73 100 PHE A N 1
ATOM 746 C CA . PHE A 1 100 ? 27.429 4.096 0.880 1.00 23.10 100 PHE A CA 1
ATOM 747 C C . PHE A 1 100 ? 27.218 2.999 1.936 1.00 24.04 100 PHE A C 1
ATOM 748 O O . PHE A 1 100 ? 26.916 1.867 1.583 1.00 26.99 100 PHE A O 1
ATOM 756 N N . PRO A 1 101 ? 27.367 3.338 3.226 1.00 23.40 101 PRO A N 1
ATOM 757 C CA . PRO A 1 101 ? 27.054 2.326 4.227 1.00 20.81 101 PRO A CA 1
ATOM 758 C C . PRO A 1 101 ? 25.637 1.785 4.111 1.00 22.82 101 PRO A C 1
ATOM 759 O O . PRO A 1 101 ? 24.678 2.548 3.936 1.00 26.09 101 PRO A O 1
ATOM 763 N N . VAL A 1 102 ? 25.515 0.468 4.247 1.00 22.05 102 VAL A N 1
ATOM 764 C CA . VAL A 1 102 ? 24.216 -0.200 4.182 1.00 21.67 102 VAL A CA 1
ATOM 765 C C . VAL A 1 102 ? 24.040 -1.066 5.430 1.00 26.19 102 VAL A C 1
ATOM 766 O O . VAL A 1 102 ? 24.958 -1.789 5.841 1.00 24.99 102 VAL A O 1
ATOM 770 N N . VAL A 1 103 ? 22.858 -1.005 6.032 1.00 20.88 103 VAL A N 1
ATOM 771 C CA . VAL A 1 103 ? 22.461 -1.988 7.033 1.00 20.55 103 VAL A CA 1
ATOM 772 C C . VAL A 1 103 ? 21.136 -2.590 6.600 1.00 23.29 103 VAL A C 1
ATOM 773 O O . VAL A 1 103 ? 20.143 -1.878 6.393 1.00 24.01 103 VAL A O 1
ATOM 777 N N . GLU A 1 104 ? 21.120 -3.906 6.449 1.00 23.35 104 GLU A N 1
ATOM 778 C CA . GLU A 1 104 ? 19.881 -4.619 6.183 1.00 25.47 104 GLU A CA 1
ATOM 779 C C . GLU A 1 104 ? 19.313 -5.094 7.509 1.00 22.88 104 GLU A C 1
ATOM 780 O O . GLU A 1 104 ? 19.884 -5.967 8.184 1.00 21.85 104 GLU A O 1
ATOM 786 N N . ARG A 1 105 ? 18.190 -4.501 7.917 1.00 19.52 105 ARG A N 1
ATOM 787 C CA . ARG A 1 105 ? 17.653 -4.744 9.253 1.00 19.55 105 ARG A CA 1
ATOM 788 C C . ARG A 1 105 ? 16.136 -4.548 9.206 1.00 19.57 105 ARG A C 1
ATOM 789 O O . ARG A 1 105 ? 15.652 -3.646 8.522 1.00 21.76 105 ARG A O 1
ATOM 797 N N . ASP A 1 106 ? 15.403 -5.418 9.891 1.00 21.92 106 ASP A N 1
ATOM 798 C CA . ASP A 1 106 ? 13.937 -5.303 9.972 1.00 21.29 106 ASP A CA 1
ATOM 799 C C . ASP A 1 106 ? 13.263 -5.330 8.574 1.00 23.14 106 ASP A C 1
ATOM 800 O O . ASP A 1 106 ? 12.250 -4.657 8.334 1.00 23.46 106 ASP A O 1
ATOM 805 N N . ALA A 1 107 ? 13.845 -6.103 7.664 1.00 21.56 107 ALA A N 1
ATOM 806 C CA . ALA A 1 107 ? 13.316 -6.271 6.318 1.00 22.30 107 ALA A CA 1
ATOM 807 C C . ALA A 1 107 ? 13.236 -4.904 5.611 1.00 20.45 107 ALA A C 1
ATOM 808 O O . ALA A 1 107 ? 12.293 -4.612 4.872 1.00 21.93 107 ALA A O 1
ATOM 810 N N . LEU A 1 108 ? 14.264 -4.094 5.860 1.00 21.04 108 LEU A N 1
ATOM 811 C CA . LEU A 1 108 ? 14.451 -2.782 5.259 1.00 23.13 108 LEU A CA 1
ATOM 812 C C . LEU A 1 108 ? 15.918 -2.685 4.842 1.00 22.12 108 LEU A C 1
ATOM 813 O O . LEU A 1 108 ? 16.801 -3.218 5.510 1.00 21.67 108 LEU A O 1
ATOM 818 N N . ILE A 1 109 ? 16.160 -1.998 3.734 1.00 22.13 109 ILE A N 1
ATOM 819 C CA . ILE A 1 109 ? 17.505 -1.614 3.350 1.00 20.95 109 ILE A CA 1
ATOM 820 C C . ILE A 1 109 ? 17.818 -0.158 3.716 1.00 22.26 109 ILE A C 1
ATOM 821 O O . ILE A 1 109 ? 17.365 0.785 3.052 1.00 24.11 109 ILE A O 1
ATOM 826 N N . TRP A 1 110 ? 18.600 0.019 4.776 1.00 19.78 110 TRP A N 1
ATOM 827 C CA . TRP A 1 110 ? 18.946 1.341 5.288 1.00 20.17 110 TRP A CA 1
ATOM 828 C C . TRP A 1 110 ? 20.285 1.786 4.724 1.00 23.53 110 TRP A C 1
ATOM 829 O O . TRP A 1 110 ? 21.242 1.000 4.705 1.00 23.52 110 TRP A O 1
ATOM 840 N N . ILE A 1 111 ? 20.377 3.043 4.298 1.00 20.82 111 ILE A N 1
ATOM 841 C CA . ILE A 1 111 ? 21.584 3.565 3.694 1.00 19.89 111 ILE A CA 1
ATOM 842 C C . ILE A 1 111 ? 21.903 4.880 4.348 1.00 23.35 111 ILE A C 1
ATOM 843 O O . ILE A 1 111 ? 20.997 5.641 4.705 1.00 22.80 111 ILE A O 1
ATOM 848 N N . TRP A 1 112 ? 23.190 5.134 4.532 1.00 21.07 112 TRP A N 1
ATOM 849 C CA . TRP A 1 112 ? 23.666 6.403 5.085 1.00 24.52 112 TRP A CA 1
ATOM 850 C C . TRP A 1 112 ? 24.265 7.305 4.010 1.00 23.26 112 TRP A C 1
ATOM 851 O O . TRP A 1 112 ? 25.333 7.033 3.477 1.00 22.85 112 TRP A O 1
ATOM 862 N N . PRO A 1 113 ? 23.581 8.396 3.683 1.00 24.07 113 PRO A N 1
ATOM 863 C CA . PRO A 1 113 ? 24.045 9.146 2.504 1.00 25.99 113 PRO A CA 1
ATOM 864 C C . PRO A 1 113 ? 25.025 10.270 2.791 1.00 28.67 113 PRO A C 1
ATOM 865 O O . PRO A 1 113 ? 25.414 10.988 1.863 1.00 29.03 113 PRO A O 1
ATOM 869 N N . GLY A 1 114 ? 25.416 10.447 4.051 1.00 24.75 114 GLY A N 1
ATOM 870 C CA . GLY A 1 114 ? 26.305 11.542 4.405 1.00 29.94 114 GLY A CA 1
ATOM 871 C C . GLY A 1 114 ? 27.751 11.092 4.538 1.00 26.11 114 GLY A C 1
ATOM 872 O O . GLY A 1 114 ? 28.241 10.314 3.728 1.00 28.00 114 GLY A O 1
ATOM 873 N N . ASP A 1 115 ? 28.430 11.567 5.577 1.00 31.63 115 ASP A N 1
ATOM 874 C CA . ASP A 1 115 ? 29.813 11.173 5.833 1.00 32.06 115 ASP A CA 1
ATOM 875 C C . ASP A 1 115 ? 29.832 9.743 6.325 1.00 29.42 115 ASP A C 1
ATOM 876 O O . ASP A 1 115 ? 29.293 9.453 7.396 1.00 29.28 115 ASP A O 1
ATOM 881 N N . PRO A 1 116 ? 30.431 8.840 5.544 1.00 28.27 116 PRO A N 1
ATOM 882 C CA . PRO A 1 116 ? 30.305 7.420 5.860 1.00 28.30 116 PRO A CA 1
ATOM 883 C C . PRO A 1 116 ? 31.011 7.056 7.174 1.00 31.42 116 PRO A C 1
ATOM 884 O O . PRO A 1 116 ? 30.638 6.081 7.831 1.00 29.40 116 PRO A O 1
ATOM 888 N N . ALA A 1 117 ? 32.000 7.855 7.558 1.00 34.21 117 ALA A N 1
ATOM 889 C CA . ALA A 1 117 ? 32.695 7.681 8.845 1.00 35.99 117 ALA A CA 1
ATOM 890 C C . ALA A 1 117 ? 31.728 7.747 10.033 1.00 31.03 117 ALA A C 1
ATOM 891 O O . ALA A 1 117 ? 32.019 7.208 11.095 1.00 34.89 117 ALA A O 1
ATOM 893 N N . LEU A 1 118 ? 30.581 8.407 9.845 1.00 33.20 118 LEU A N 1
ATOM 894 C CA . LEU A 1 118 ? 29.676 8.734 10.955 1.00 32.05 118 LEU A CA 1
ATOM 895 C C . LEU A 1 118 ? 28.485 7.784 11.031 1.00 32.09 118 LEU A C 1
ATOM 896 O O . LEU A 1 118 ? 27.622 7.928 11.903 1.00 32.00 118 LEU A O 1
ATOM 901 N N . ALA A 1 119 ? 28.432 6.828 10.111 1.00 26.44 119 ALA A N 1
ATOM 902 C CA . ALA A 1 119 ? 27.274 5.935 10.012 1.00 26.58 119 ALA A CA 1
ATOM 903 C C . ALA A 1 119 ? 27.243 5.035 11.242 1.00 26.90 119 ALA A C 1
ATOM 904 O O . ALA A 1 119 ? 28.155 4.255 11.452 1.00 28.76 119 ALA A O 1
ATOM 906 N N . ASP A 1 120 ? 26.197 5.159 12.047 1.00 24.39 120 ASP A N 1
ATOM 907 C CA . ASP A 1 120 ? 26.116 4.523 13.371 1.00 23.22 120 ASP A CA 1
ATOM 908 C C . ASP A 1 120 ? 24.888 3.631 13.401 1.00 23.94 120 ASP A C 1
ATOM 909 O O . ASP A 1 120 ? 23.786 4.136 13.450 1.00 23.20 120 ASP A O 1
ATOM 914 N N . PRO A 1 121 ? 25.070 2.314 13.326 1.00 22.85 121 PRO A N 1
ATOM 915 C CA . PRO A 1 121 ? 23.891 1.438 13.239 1.00 21.05 121 PRO A CA 1
ATOM 916 C C . PRO A 1 121 ? 22.975 1.540 14.455 1.00 22.06 121 PRO A C 1
ATOM 917 O O . PRO A 1 121 ? 21.788 1.146 14.404 1.00 23.98 121 PRO A O 1
ATOM 921 N N . GLY A 1 122 ? 23.505 2.085 15.543 1.00 23.20 122 GLY A N 1
ATOM 922 C CA . GLY A 1 122 ? 22.722 2.288 16.728 1.00 21.25 122 GLY A CA 1
ATOM 923 C C . GLY A 1 122 ? 21.675 3.355 16.583 1.00 27.90 122 GLY A C 1
ATOM 924 O O . GLY A 1 122 ? 20.766 3.445 17.408 1.00 25.80 122 GLY A O 1
ATOM 925 N N . ALA A 1 123 ? 21.802 4.156 15.531 1.00 26.34 123 ALA A N 1
ATOM 926 C CA . ALA A 1 123 ? 20.832 5.210 15.247 1.00 27.71 123 ALA A CA 1
ATOM 927 C C . ALA A 1 123 ? 19.674 4.773 14.364 1.00 27.52 123 ALA A C 1
ATOM 928 O O . ALA A 1 123 ? 18.804 5.569 14.060 1.00 31.33 123 ALA A O 1
ATOM 930 N N . ILE A 1 124 ? 19.665 3.518 13.926 1.00 26.24 124 ILE A N 1
ATOM 931 C CA . ILE A 1 124 ? 18.616 3.049 13.039 1.00 22.77 124 ILE A CA 1
ATOM 932 C C . ILE A 1 124 ? 17.359 2.809 13.866 1.00 26.59 124 ILE A C 1
ATOM 933 O O . ILE A 1 124 ? 17.406 2.122 14.886 1.00 24.51 124 ILE A O 1
ATOM 938 N N . PRO A 1 125 ? 16.226 3.404 13.450 1.00 23.99 125 PRO A N 1
ATOM 939 C CA . PRO A 1 125 ? 14.961 3.234 14.151 1.00 25.24 125 PRO A CA 1
ATOM 940 C C . PRO A 1 125 ? 14.529 1.789 14.241 1.00 21.62 125 PRO A C 1
ATOM 941 O O . PRO A 1 125 ? 14.865 0.986 13.374 1.00 23.50 125 PRO A O 1
ATOM 945 N N . ASP A 1 126 ? 13.801 1.471 15.303 1.00 24.79 126 ASP A N 1
ATOM 946 C CA . ASP A 1 126 ? 13.404 0.093 15.596 1.00 24.65 126 ASP A CA 1
ATOM 947 C C . ASP A 1 126 ? 12.088 -0.262 14.920 1.00 23.80 126 ASP A C 1
ATOM 948 O O . ASP A 1 126 ? 11.040 0.251 15.307 1.00 24.81 126 ASP A O 1
ATOM 953 N N . PHE A 1 127 ? 12.167 -1.152 13.931 1.00 25.20 127 PHE A N 1
ATOM 954 C CA . PHE A 1 127 ? 11.001 -1.696 13.242 1.00 22.86 127 PHE A CA 1
ATOM 955 C C . PHE A 1 127 ? 10.980 -3.228 13.351 1.00 21.78 127 PHE A C 1
ATOM 956 O O . PHE A 1 127 ? 10.630 -3.928 12.400 1.00 25.11 127 PHE A O 1
ATOM 964 N N . GLY A 1 128 ? 11.352 -3.726 14.523 1.00 24.96 128 GLY A N 1
ATOM 965 C CA . GLY A 1 128 ? 11.573 -5.157 14.720 1.00 25.68 128 GLY A CA 1
ATOM 966 C C . GLY A 1 128 ? 10.355 -6.020 14.455 1.00 24.31 128 GLY A C 1
ATOM 967 O O . GLY A 1 128 ? 10.479 -7.199 14.087 1.00 27.72 128 GLY A O 1
ATOM 968 N N . CYS A 1 129 ? 9.171 -5.433 14.605 1.00 24.31 129 CYS A N 1
ATOM 969 C CA . CYS A 1 129 ? 7.939 -6.139 14.312 1.00 23.69 129 CYS A CA 1
ATOM 970 C C . CYS A 1 129 ? 7.912 -6.746 12.905 1.00 23.33 129 CYS A C 1
ATOM 971 O O . CYS A 1 129 ? 7.258 -7.763 12.682 1.00 26.68 129 CYS A O 1
ATOM 974 N N . ARG A 1 130 ? 8.631 -6.122 11.967 1.00 24.63 130 ARG A N 1
ATOM 975 C CA . ARG A 1 130 ? 8.675 -6.574 10.586 1.00 23.12 130 ARG A CA 1
ATOM 976 C C . ARG A 1 130 ? 9.367 -7.916 10.415 1.00 28.82 130 ARG A C 1
ATOM 977 O O . ARG A 1 130 ? 9.228 -8.538 9.375 1.00 26.61 130 ARG A O 1
ATOM 985 N N . VAL A 1 131 ? 10.130 -8.333 11.415 1.00 26.19 131 VAL A N 1
ATOM 986 C CA . VAL A 1 131 ? 10.844 -9.609 11.330 1.00 25.01 131 VAL A CA 1
ATOM 987 C C . VAL A 1 131 ? 10.530 -10.512 12.515 1.00 32.75 131 VAL A C 1
ATOM 988 O O . VAL A 1 131 ? 11.201 -11.523 12.738 1.00 32.37 131 VAL A O 1
ATOM 992 N N . ASP A 1 132 ? 9.495 -10.144 13.260 1.00 28.46 132 ASP A N 1
ATOM 993 C CA . ASP A 1 132 ? 9.042 -10.902 14.438 1.00 28.21 132 ASP A CA 1
ATOM 994 C C . ASP A 1 132 ? 8.083 -11.976 13.957 1.00 33.10 132 ASP A C 1
ATOM 995 O O . ASP A 1 132 ? 7.057 -11.675 13.357 1.00 28.72 132 ASP A O 1
ATOM 1000 N N . PRO A 1 133 ? 8.405 -13.248 14.218 1.00 32.99 133 PRO A N 1
ATOM 1001 C CA . PRO A 1 133 ? 7.544 -14.305 13.708 1.00 35.39 133 PRO A CA 1
ATOM 1002 C C . PRO A 1 133 ? 6.141 -14.314 14.313 1.00 31.44 133 PRO A C 1
ATOM 1003 O O . PRO A 1 133 ? 5.262 -15.026 13.825 1.00 37.22 133 PRO A O 1
ATOM 1007 N N . ALA A 1 134 ? 5.918 -13.513 15.350 1.00 35.99 134 ALA A N 1
ATOM 1008 C CA . ALA A 1 134 ? 4.580 -13.345 15.913 1.00 35.64 134 ALA A CA 1
ATOM 1009 C C . ALA A 1 134 ? 3.711 -12.371 15.100 1.00 38.18 134 ALA A C 1
ATOM 1010 O O . ALA A 1 134 ? 2.489 -12.285 15.305 1.00 36.44 134 ALA A O 1
ATOM 1012 N N . TYR A 1 135 ? 4.342 -11.634 14.190 1.00 32.24 135 TYR A N 1
ATOM 1013 C CA . TYR A 1 135 ? 3.618 -10.692 13.317 1.00 27.64 135 TYR A CA 1
ATOM 1014 C C . TYR A 1 135 ? 3.637 -11.163 11.872 1.00 29.29 135 TYR A C 1
ATOM 1015 O O . TYR A 1 135 ? 4.643 -11.701 11.387 1.00 28.70 135 TYR A O 1
ATOM 1024 N N . ARG A 1 136 ? 2.527 -10.937 11.184 1.00 29.24 136 ARG A N 1
ATOM 1025 C CA . ARG A 1 136 ? 2.470 -11.059 9.741 1.00 26.91 136 ARG A CA 1
ATOM 1026 C C . ARG A 1 136 ? 2.612 -9.710 9.052 1.00 24.49 136 ARG A C 1
ATOM 1027 O O . ARG A 1 136 ? 1.817 -8.798 9.282 1.00 23.74 136 ARG A O 1
ATOM 1035 N N . THR A 1 137 ? 3.615 -9.605 8.188 1.00 26.76 137 THR A N 1
ATOM 1036 C CA . THR A 1 137 ? 3.916 -8.349 7.531 1.00 25.08 137 THR A CA 1
ATOM 1037 C C . THR A 1 137 ? 3.719 -8.394 6.023 1.00 29.58 137 THR A C 1
ATOM 1038 O O . THR A 1 137 ? 4.268 -9.274 5.345 1.00 28.02 137 THR A O 1
ATOM 1042 N N . VAL A 1 138 ? 2.967 -7.426 5.503 1.00 25.61 138 VAL A N 1
ATOM 1043 C CA . VAL A 1 138 ? 2.818 -7.255 4.055 1.00 23.31 138 VAL A CA 1
ATOM 1044 C C . VAL A 1 138 ? 2.967 -5.773 3.721 1.00 29.08 138 VAL A C 1
ATOM 1045 O O . VAL A 1 138 ? 2.633 -4.909 4.529 1.00 26.02 138 VAL A O 1
ATOM 1049 N N . GLY A 1 139 ? 3.462 -5.470 2.530 1.00 25.15 139 GLY A N 1
ATOM 1050 C CA . GLY A 1 139 ? 3.637 -4.069 2.184 1.00 23.57 139 GLY A CA 1
ATOM 1051 C C . GLY A 1 139 ? 4.303 -3.886 0.853 1.00 23.01 139 GLY A C 1
ATOM 1052 O O . GLY A 1 139 ? 4.374 -4.812 0.049 1.00 24.40 139 GLY A O 1
ATOM 1053 N N . GLY A 1 140 ? 4.763 -2.675 0.600 1.00 23.14 140 GLY A N 1
ATOM 1054 C CA . GLY A 1 140 ? 5.314 -2.383 -0.696 1.00 25.06 140 GLY A CA 1
ATOM 1055 C C . GLY A 1 140 ? 5.842 -0.976 -0.785 1.00 24.02 140 GLY A C 1
ATOM 1056 O O . GLY A 1 140 ? 6.143 -0.354 0.234 1.00 22.12 140 GLY A O 1
ATOM 1057 N N . TYR A 1 141 ? 6.006 -0.538 -2.024 1.00 24.02 141 TYR A N 1
ATOM 1058 C CA . TYR A 1 141 ? 6.672 0.718 -2.368 1.00 25.64 141 TYR A CA 1
ATOM 1059 C C . TYR A 1 141 ? 5.720 1.591 -3.176 1.00 24.13 141 TYR A C 1
ATOM 1060 O O . TYR A 1 141 ? 4.948 1.092 -4.026 1.00 24.79 141 TYR A O 1
ATOM 1069 N N . GLY A 1 142 ? 5.799 2.899 -2.946 1.00 24.61 142 GLY A N 1
ATOM 1070 C CA . GLY A 1 142 ? 5.135 3.872 -3.807 1.00 24.84 142 GLY A CA 1
ATOM 1071 C C . GLY A 1 142 ? 6.018 5.070 -4.057 1.00 23.91 142 GLY A C 1
ATOM 1072 O O . GLY A 1 142 ? 6.773 5.479 -3.176 1.00 24.36 142 GLY A O 1
ATOM 1073 N N . HIS A 1 143 ? 5.915 5.625 -5.264 1.00 22.47 143 HIS A N 1
ATOM 1074 C CA . HIS A 1 143 ? 6.573 6.865 -5.611 1.00 18.72 143 HIS A CA 1
ATOM 1075 C C . HIS A 1 143 ? 5.565 7.996 -5.581 1.00 23.01 143 HIS A C 1
ATOM 1076 O O . HIS A 1 143 ? 4.443 7.849 -6.058 1.00 23.67 143 HIS A O 1
ATOM 1083 N N . VAL A 1 144 ? 5.966 9.120 -5.003 1.00 19.61 144 VAL A N 1
ATOM 1084 C CA . VAL A 1 144 ? 5.040 10.261 -4.833 1.00 19.24 144 VAL A CA 1
ATOM 1085 C C . VAL A 1 144 ? 5.725 11.556 -5.233 1.00 22.68 144 VAL A C 1
ATOM 1086 O O . VAL A 1 144 ? 6.845 11.860 -4.804 1.00 23.34 144 VAL A O 1
ATOM 1090 N N . ASP A 1 145 ? 5.039 12.324 -6.072 1.00 21.86 145 ASP A N 1
ATOM 1091 C CA . ASP A 1 145 ? 5.517 13.627 -6.522 1.00 21.93 145 ASP A CA 1
ATOM 1092 C C . ASP A 1 145 ? 5.173 14.738 -5.516 1.00 24.98 145 ASP A C 1
ATOM 1093 O O . ASP A 1 145 ? 4.499 15.716 -5.849 1.00 23.40 145 ASP A O 1
ATOM 1098 N N . CYS A 1 146 ? 5.643 14.578 -4.288 1.00 21.14 146 CYS A N 1
ATOM 1099 C CA . CYS A 1 146 ? 5.594 15.642 -3.297 1.00 23.63 146 CYS A CA 1
ATOM 1100 C C . CYS A 1 146 ? 6.886 15.678 -2.502 1.00 22.37 146 CYS A C 1
ATOM 1101 O O . CYS A 1 146 ? 7.603 14.669 -2.406 1.00 22.31 146 CYS A O 1
ATOM 1104 N N . ASN A 1 147 ? 7.180 16.829 -1.916 1.00 20.08 147 ASN A N 1
ATOM 1105 C CA . ASN A 1 147 ? 8.181 16.914 -0.861 1.00 21.52 147 ASN A CA 1
ATOM 1106 C C . ASN A 1 147 ? 7.873 15.949 0.285 1.00 23.68 147 ASN A C 1
ATOM 1107 O O . ASN A 1 147 ? 6.731 15.863 0.743 1.00 21.00 147 ASN A O 1
ATOM 1112 N N . TYR A 1 148 ? 8.863 15.168 0.732 1.00 20.80 148 TYR A N 1
ATOM 1113 C CA . TYR A 1 148 ? 8.581 14.151 1.746 1.00 21.26 148 TYR A CA 1
ATOM 1114 C C . TYR A 1 148 ? 7.928 14.756 2.990 1.00 23.73 148 TYR A C 1
ATOM 1115 O O . TYR A 1 148 ? 7.190 14.084 3.682 1.00 21.87 148 TYR A O 1
ATOM 1124 N N . LYS A 1 149 ? 8.195 16.030 3.277 1.00 23.04 149 LYS A N 1
ATOM 1125 C CA . LYS A 1 149 ? 7.643 16.647 4.488 1.00 22.17 149 LYS A CA 1
ATOM 1126 C C . LYS A 1 149 ? 6.122 16.710 4.471 1.00 22.20 149 LYS A C 1
ATOM 1127 O O . LYS A 1 149 ? 5.476 16.715 5.522 1.00 21.98 149 LYS A O 1
ATOM 1133 N N . LEU A 1 150 ? 5.540 16.719 3.285 1.00 23.15 150 LEU A N 1
ATOM 1134 C CA . LEU A 1 150 ? 4.077 16.738 3.175 1.00 21.32 150 LEU A CA 1
ATOM 1135 C C . LEU A 1 150 ? 3.486 15.402 3.594 1.00 19.69 150 LEU A C 1
ATOM 1136 O O . LEU A 1 150 ? 2.392 15.340 4.159 1.00 19.70 150 LEU A O 1
ATOM 1141 N N . LEU A 1 151 ? 4.194 14.315 3.336 1.00 21.31 151 LEU A N 1
ATOM 1142 C CA . LEU A 1 151 ? 3.720 13.040 3.805 1.00 19.55 151 LEU A CA 1
ATOM 1143 C C . LEU A 1 151 ? 4.030 12.772 5.283 1.00 17.39 151 LEU A C 1
ATOM 1144 O O . LEU A 1 151 ? 3.310 12.036 5.943 1.00 21.75 151 LEU A O 1
ATOM 1149 N N . VAL A 1 152 ? 5.095 13.368 5.812 1.00 22.00 152 VAL A N 1
ATOM 1150 C CA . VAL A 1 152 ? 5.297 13.361 7.264 1.00 20.75 152 VAL A CA 1
ATOM 1151 C C . VAL A 1 152 ? 4.111 14.074 7.946 1.00 18.52 152 VAL A C 1
ATOM 1152 O O . VAL A 1 152 ? 3.519 13.555 8.917 1.00 21.79 152 VAL A O 1
ATOM 1156 N N . ASP A 1 153 ? 3.742 15.241 7.423 1.00 19.53 153 ASP A N 1
ATOM 1157 C CA . ASP A 1 153 ? 2.577 15.986 7.922 1.00 21.09 153 ASP A CA 1
ATOM 1158 C C . ASP A 1 153 ? 1.343 15.099 7.882 1.00 22.90 153 ASP A C 1
ATOM 1159 O O . ASP A 1 153 ? 0.541 15.056 8.828 1.00 26.57 153 ASP A O 1
ATOM 1164 N N . ASN A 1 154 ? 1.152 14.435 6.744 1.00 22.46 154 ASN A N 1
ATOM 1165 C CA . ASN A 1 154 ? 0.019 13.531 6.535 1.00 22.75 154 ASN A CA 1
ATOM 1166 C C . ASN A 1 154 ? -0.081 12.469 7.636 1.00 26.03 154 ASN A C 1
ATOM 1167 O O . ASN A 1 154 ? -1.122 12.271 8.274 1.00 24.33 154 ASN A O 1
ATOM 1172 N N . LEU A 1 155 ? 1.022 11.778 7.855 1.00 20.94 155 LEU A N 1
ATOM 1173 C CA . LEU A 1 155 ? 1.075 10.682 8.790 1.00 23.10 155 LEU A CA 1
ATOM 1174 C C . LEU A 1 155 ? 1.017 11.137 10.250 1.00 25.09 155 LEU A C 1
ATOM 1175 O O . LEU A 1 155 ? 0.494 10.430 11.101 1.00 24.61 155 LEU A O 1
ATOM 1180 N N . MET A 1 156 ? 1.533 12.325 10.550 1.00 22.92 156 MET A N 1
ATOM 1181 C CA . MET A 1 156 ? 1.579 12.769 11.935 1.00 23.16 156 MET A CA 1
ATOM 1182 C C . MET A 1 156 ? 0.241 13.373 12.405 1.00 25.44 156 MET A C 1
ATOM 1183 O O . MET A 1 156 ? 0.070 13.652 13.593 1.00 27.31 156 MET A O 1
ATOM 1188 N N . ASP A 1 157 ? -0.700 13.560 11.480 1.00 24.46 157 ASP A N 1
ATOM 1189 C CA . ASP A 1 157 ? -2.127 13.716 11.826 1.00 23.06 157 ASP A CA 1
ATOM 1190 C C . ASP A 1 157 ? -2.991 12.660 11.151 1.00 23.83 157 ASP A C 1
ATOM 1191 O O . ASP A 1 157 ? -3.523 12.866 10.069 1.00 24.58 157 ASP A O 1
ATOM 1196 N N . LEU A 1 158 ? -3.105 11.514 11.792 1.00 25.56 158 LEU A N 1
ATOM 1197 C CA . LEU A 1 158 ? -3.875 10.427 11.237 1.00 20.76 158 LEU A CA 1
ATOM 1198 C C . LEU A 1 158 ? -5.387 10.697 11.281 1.00 24.51 158 LEU A C 1
ATOM 1199 O O . LEU A 1 158 ? -6.173 9.898 10.762 1.00 29.25 158 LEU A O 1
ATOM 1204 N N . GLY A 1 159 ? -5.792 11.825 11.863 1.00 28.00 159 GLY A N 1
ATOM 1205 C CA . GLY A 1 159 ? -7.181 12.284 11.777 1.00 25.81 159 GLY A CA 1
ATOM 1206 C C . GLY A 1 159 ? -7.646 12.472 10.339 1.00 26.85 159 GLY A C 1
ATOM 1207 O O . GLY A 1 159 ? -8.850 12.485 10.056 1.00 27.80 159 GLY A O 1
ATOM 1208 N N . HIS A 1 160 ? -6.694 12.632 9.426 1.00 27.19 160 HIS A N 1
ATOM 1209 C CA . HIS A 1 160 ? -7.026 12.863 8.019 1.00 26.89 160 HIS A CA 1
ATOM 1210 C C . HIS A 1 160 ? -7.790 11.662 7.459 1.00 26.82 160 HIS A C 1
ATOM 1211 O O . HIS A 1 160 ? -8.534 11.781 6.501 1.00 23.72 160 HIS A O 1
ATOM 1218 N N . ALA A 1 161 ? -7.611 10.502 8.073 1.00 21.01 161 ALA A N 1
ATOM 1219 C CA . ALA A 1 161 ? -8.250 9.283 7.595 1.00 23.16 161 ALA A CA 1
ATOM 1220 C C . ALA A 1 161 ? -9.756 9.394 7.622 1.00 28.13 161 ALA A C 1
ATOM 1221 O O . ALA A 1 161 ? -10.438 8.791 6.794 1.00 25.57 161 ALA A O 1
ATOM 1223 N N . GLN A 1 162 ? -10.271 10.186 8.563 1.00 25.67 162 GLN A N 1
ATOM 1224 C CA . GLN A 1 162 ? -11.725 10.402 8.695 1.00 26.93 162 GLN A CA 1
ATOM 1225 C C . GLN A 1 162 ? -12.365 10.986 7.426 1.00 26.80 162 GLN A C 1
ATOM 1226 O O . GLN A 1 162 ? -13.552 10.777 7.165 1.00 28.70 162 GLN A O 1
ATOM 1232 N N . TYR A 1 163 ? -11.572 11.718 6.649 1.00 26.00 163 TYR A N 1
ATOM 1233 C CA . TYR A 1 163 ? -12.035 12.362 5.420 1.00 23.16 163 TYR A CA 1
ATOM 1234 C C . TYR A 1 163 ? -11.402 11.723 4.177 1.00 23.13 163 TYR A C 1
ATOM 1235 O O . TYR A 1 163 ? -12.112 11.165 3.335 1.00 26.10 163 TYR A O 1
ATOM 1244 N N . VAL A 1 164 ? -10.079 11.789 4.081 1.00 23.82 164 VAL A N 1
ATOM 1245 C CA . VAL A 1 164 ? -9.361 11.281 2.910 1.00 24.07 164 VAL A CA 1
ATOM 1246 C C . VAL A 1 164 ? -9.696 9.818 2.674 1.00 22.36 164 VAL A C 1
ATOM 1247 O O . VAL A 1 164 ? -9.803 9.382 1.530 1.00 23.92 164 VAL A O 1
ATOM 1251 N N . HIS A 1 165 ? -9.816 9.051 3.752 1.00 25.57 165 HIS A N 1
ATOM 1252 C CA . HIS A 1 165 ? -10.086 7.622 3.634 1.00 25.54 165 HIS A CA 1
ATOM 1253 C C . HIS A 1 165 ? -11.454 7.269 4.180 1.00 26.38 165 HIS A C 1
ATOM 1254 O O . HIS A 1 165 ? -11.657 6.173 4.695 1.00 28.80 165 HIS A O 1
ATOM 1261 N N . ARG A 1 166 ? -12.397 8.195 4.083 1.00 23.94 166 ARG A N 1
ATOM 1262 C CA . ARG A 1 166 ? -13.662 8.026 4.762 1.00 23.38 166 ARG A CA 1
ATOM 1263 C C . ARG A 1 166 ? -14.396 6.713 4.461 1.00 27.20 166 ARG A C 1
ATOM 1264 O O . ARG A 1 166 ? -14.990 6.135 5.366 1.00 30.49 166 ARG A O 1
ATOM 1272 N N . ALA A 1 167 ? -14.379 6.248 3.212 1.00 30.07 167 ALA A N 1
ATOM 1273 C CA . ALA A 1 167 ? -15.080 4.996 2.873 1.00 29.08 167 ALA A CA 1
ATOM 1274 C C . ALA A 1 167 ? -14.601 3.823 3.727 1.00 37.09 167 ALA A C 1
ATOM 1275 O O . ALA A 1 167 ? -15.366 2.892 3.975 1.00 35.89 167 ALA A O 1
ATOM 1277 N N . ASN A 1 168 ? -13.339 3.860 4.163 1.00 29.69 168 ASN A N 1
ATOM 1278 C CA . ASN A 1 168 ? -12.764 2.735 4.921 1.00 29.83 168 ASN A CA 1
ATOM 1279 C C . ASN A 1 168 ? -12.590 3.066 6.407 1.00 28.31 168 ASN A C 1
ATOM 1280 O O . ASN A 1 168 ? -12.643 2.184 7.259 1.00 31.68 168 ASN A O 1
ATOM 1285 N N . ALA A 1 169 ? -12.376 4.340 6.718 1.00 28.35 169 ALA A N 1
ATOM 1286 C CA . ALA A 1 169 ? -11.801 4.710 8.007 1.00 26.77 169 ALA A CA 1
ATOM 1287 C C . ALA A 1 169 ? -12.730 5.571 8.873 1.00 30.41 169 ALA A C 1
ATOM 1288 O O . ALA A 1 169 ? -12.430 5.790 10.044 1.00 33.54 169 ALA A O 1
ATOM 1290 N N . GLN A 1 170 ? -13.843 6.057 8.309 1.00 29.17 170 GLN A N 1
ATOM 1291 C CA . GLN A 1 170 ? -14.744 6.976 9.029 1.00 28.25 170 GLN A CA 1
ATOM 1292 C C . GLN A 1 170 ? -15.269 6.269 10.276 1.00 30.71 170 GLN A C 1
ATOM 1293 O O . GLN A 1 170 ? -15.703 5.112 10.192 1.00 32.35 170 GLN A O 1
ATOM 1299 N N . THR A 1 171 ? -15.234 6.959 11.418 1.00 32.37 171 THR A N 1
ATOM 1300 C CA . THR A 1 171 ? -15.897 6.476 12.638 1.00 35.59 171 THR A CA 1
ATOM 1301 C C . THR A 1 171 ? -16.918 7.474 13.176 1.00 33.59 171 THR A C 1
ATOM 1302 O O . THR A 1 171 ? -16.717 8.679 13.106 1.00 32.17 171 THR A O 1
ATOM 1306 N N . ASP A 1 172 ? -18.016 6.964 13.739 1.00 33.89 172 ASP A N 1
ATOM 1307 C CA . ASP A 1 172 ? -19.026 7.833 14.322 1.00 36.42 172 ASP A CA 1
ATOM 1308 C C . ASP A 1 172 ? -18.660 8.312 15.730 1.00 41.88 172 ASP A C 1
ATOM 1309 O O . ASP A 1 172 ? -19.433 9.029 16.377 1.00 42.88 172 ASP A O 1
ATOM 1314 N N . ALA A 1 173 ? -17.474 7.931 16.191 1.00 38.06 173 ALA A N 1
ATOM 1315 C CA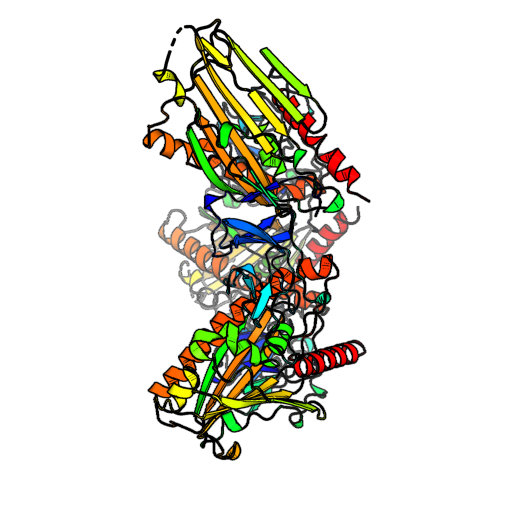 . ALA A 1 173 ? -16.974 8.364 17.491 1.00 42.49 173 ALA A CA 1
ATOM 1316 C C . ALA A 1 173 ? -15.859 9.416 17.342 1.00 41.07 173 ALA A C 1
ATOM 1317 O O . ALA A 1 173 ? -15.193 9.772 18.314 1.00 37.21 173 ALA A O 1
ATOM 1319 N N . PHE A 1 174 ? -15.662 9.903 16.121 1.00 32.87 174 PHE A N 1
ATOM 1320 C CA . PHE A 1 174 ? -14.593 10.866 15.829 1.00 39.49 174 PHE A CA 1
ATOM 1321 C C . PHE A 1 174 ? -14.681 12.110 16.711 1.00 43.47 174 PHE A C 1
ATOM 1322 O O . PHE A 1 174 ? -13.651 12.690 17.069 1.00 37.87 174 PHE A O 1
ATOM 1330 N N . ASP A 1 175 ? -15.909 12.524 17.035 1.00 40.71 175 ASP A N 1
ATOM 1331 C CA . ASP A 1 175 ? -16.155 13.709 17.870 1.00 46.46 175 ASP A CA 1
ATOM 1332 C C . ASP A 1 175 ? -15.616 13.506 19.293 1.00 42.39 175 ASP A C 1
ATOM 1333 O O . ASP A 1 175 ? -15.444 14.464 20.041 1.00 47.88 175 ASP A O 1
ATOM 1338 N N . ARG A 1 176 ? -15.346 12.256 19.660 1.00 37.43 176 ARG A N 1
ATOM 1339 C CA . ARG A 1 176 ? -14.900 11.925 21.016 1.00 38.23 176 ARG A CA 1
ATOM 1340 C C . ARG A 1 176 ? -13.437 11.486 21.069 1.00 38.12 176 ARG A C 1
ATOM 1341 O O . ARG A 1 176 ? -13.003 10.904 22.065 1.00 35.86 176 ARG A O 1
ATOM 1349 N N . LEU A 1 177 ? -12.684 11.761 20.004 1.00 34.74 177 LEU A N 1
ATOM 1350 C CA . LEU A 1 177 ? -11.239 11.456 19.951 1.00 33.98 177 LEU A CA 1
ATOM 1351 C C . LEU A 1 177 ? -10.523 12.006 21.186 1.00 39.51 177 LEU A C 1
ATOM 1352 O O . LEU A 1 177 ? -10.740 13.148 21.564 1.00 38.54 177 LEU A O 1
ATOM 1357 N N . GLU A 1 178 ? -9.644 11.207 21.783 1.00 37.14 178 GLU A N 1
ATOM 1358 C CA . GLU A 1 178 ? -8.700 11.706 22.787 1.00 35.98 178 GLU A CA 1
ATOM 1359 C C . GLU A 1 178 ? -7.283 11.663 22.215 1.00 35.74 178 GLU A C 1
ATOM 1360 O O . GLU A 1 178 ? -6.843 10.625 21.742 1.00 37.07 178 GLU A O 1
ATOM 1366 N N . ARG A 1 179 ? -6.587 12.800 22.231 1.00 39.41 179 ARG A N 1
ATOM 1367 C CA . ARG A 1 179 ? -5.239 12.898 21.651 1.00 36.99 179 ARG A CA 1
ATOM 1368 C C . ARG A 1 179 ? -4.272 13.216 22.780 1.00 41.85 179 ARG A C 1
ATOM 1369 O O . ARG A 1 179 ? -4.625 13.921 23.714 1.00 44.58 179 ARG A O 1
ATOM 1377 N N . GLU A 1 180 ? -3.062 12.679 22.700 1.00 35.55 180 GLU A N 1
ATOM 1378 C CA . GLU A 1 180 ? -1.926 13.200 23.460 1.00 35.69 180 GLU A CA 1
ATOM 1379 C C . GLU A 1 180 ? -0.706 13.204 22.565 1.00 35.31 180 GLU A C 1
ATOM 1380 O O . GLU A 1 180 ? -0.664 12.516 21.548 1.00 40.10 180 GLU A O 1
ATOM 1386 N N . VAL A 1 181 ? 0.287 13.978 22.964 1.00 27.78 181 VAL A N 1
ATOM 1387 C CA . VAL A 1 181 ? 1.552 14.026 22.267 1.00 33.14 181 VAL A CA 1
ATOM 1388 C C . VAL A 1 181 ? 2.598 13.782 23.338 1.00 34.21 181 VAL A C 1
ATOM 1389 O O . VAL A 1 181 ? 2.602 14.448 24.367 1.00 36.91 181 VAL A O 1
ATOM 1393 N N . ILE A 1 182 ? 3.451 12.788 23.118 1.00 33.95 182 ILE A N 1
ATOM 1394 C CA . ILE A 1 182 ? 4.564 12.556 24.007 1.00 29.52 182 ILE A CA 1
ATOM 1395 C C . ILE A 1 182 ? 5.841 12.911 23.282 1.00 35.12 182 ILE A C 1
ATOM 1396 O O . ILE A 1 182 ? 6.113 12.412 22.186 1.00 33.69 182 ILE A O 1
ATOM 1401 N N . VAL A 1 183 ? 6.630 13.772 23.899 1.00 32.93 183 VAL A N 1
ATOM 1402 C CA . VAL A 1 183 ? 7.851 14.254 23.279 1.00 34.67 183 VAL A CA 1
ATOM 1403 C C . VAL A 1 183 ? 9.056 13.619 23.955 1.00 46.79 183 VAL A C 1
ATOM 1404 O O . VAL A 1 183 ? 9.262 13.763 25.166 1.00 39.12 183 VAL A O 1
ATOM 1408 N N . GLY A 1 184 ? 9.836 12.894 23.169 1.00 47.54 184 GLY A N 1
ATOM 1409 C CA . GLY A 1 184 ? 11.034 12.263 23.670 1.00 50.65 184 GLY A CA 1
ATOM 1410 C C . GLY A 1 184 ? 12.254 12.835 22.990 1.00 52.81 184 GLY A C 1
ATOM 1411 O O . GLY A 1 184 ? 12.190 13.889 22.339 1.00 48.20 184 GLY A O 1
ATOM 1412 N N . ASP A 1 185 ? 13.372 12.136 23.150 1.00 58.45 185 ASP A N 1
ATOM 1413 C CA . ASP A 1 185 ? 14.633 12.558 22.567 1.00 60.45 185 ASP A CA 1
ATOM 1414 C C . ASP A 1 185 ? 14.761 11.915 21.190 1.00 52.74 185 ASP A C 1
ATOM 1415 O O . ASP A 1 185 ? 14.985 10.711 21.087 1.00 49.13 185 ASP A O 1
ATOM 1420 N N . GLY A 1 186 ? 14.585 12.722 20.142 1.00 48.06 186 GLY A N 1
ATOM 1421 C CA . GLY A 1 186 ? 14.632 12.232 18.759 1.00 49.87 186 GLY A CA 1
ATOM 1422 C C . GLY A 1 186 ? 13.368 11.507 18.316 1.00 40.73 186 GLY A C 1
ATOM 1423 O O . GLY A 1 186 ? 13.334 10.910 17.237 1.00 40.27 186 GLY A O 1
ATOM 1424 N N . GLU A 1 187 ? 12.335 11.567 19.151 1.00 40.17 187 GLU A N 1
ATOM 1425 C CA . GLU A 1 187 ? 11.139 10.754 18.980 1.00 32.80 187 GLU A CA 1
ATOM 1426 C C . GLU A 1 187 ? 9.946 11.529 19.501 1.00 32.85 187 GLU A C 1
ATOM 1427 O O . GLU A 1 187 ? 10.027 12.206 20.534 1.00 33.95 187 GLU A O 1
ATOM 1433 N N . ILE A 1 188 ? 8.854 11.429 18.761 1.00 29.19 188 ILE A N 1
ATOM 1434 C CA . ILE A 1 188 ? 7.591 12.059 19.107 1.00 25.24 188 ILE A CA 1
ATOM 1435 C C . ILE A 1 188 ? 6.491 11.037 18.854 1.00 29.12 188 ILE A C 1
ATOM 1436 O O . ILE A 1 188 ? 6.468 10.362 17.815 1.00 30.68 188 ILE A O 1
ATOM 1441 N N . GLN A 1 189 ? 5.603 10.883 19.822 1.00 29.91 189 GLN A N 1
ATOM 1442 C CA . GLN A 1 189 ? 4.418 10.055 19.649 1.00 32.54 189 GLN A CA 1
ATOM 1443 C C . GLN A 1 189 ? 3.161 10.905 19.624 1.00 30.39 189 GLN A C 1
ATOM 1444 O O . GLN A 1 189 ? 2.972 11.758 20.486 1.00 32.97 189 GLN A O 1
ATOM 1450 N N . ALA A 1 190 ? 2.306 10.665 18.637 1.00 31.86 190 ALA A N 1
ATOM 1451 C CA . ALA A 1 190 ? 0.951 11.203 18.641 1.00 28.69 190 ALA A CA 1
ATOM 1452 C C . ALA A 1 190 ? -0.008 10.048 18.924 1.00 34.83 190 ALA A C 1
ATOM 1453 O O . ALA A 1 190 ? -0.143 9.141 18.112 1.00 28.09 190 ALA A O 1
ATOM 1455 N N . LEU A 1 191 ? -0.663 10.086 20.079 1.00 35.57 191 LEU A N 1
ATOM 1456 C CA . LEU A 1 191 ? -1.627 9.051 20.452 1.00 30.98 191 LEU A CA 1
ATOM 1457 C C . LEU A 1 191 ? -3.050 9.511 20.144 1.00 37.24 191 LEU A C 1
ATOM 1458 O O . LEU A 1 191 ? -3.398 10.671 20.376 1.00 37.99 191 LEU A O 1
ATOM 1463 N N . MET A 1 192 ? -3.857 8.602 19.598 1.00 33.89 192 MET A N 1
ATOM 1464 C CA . MET A 1 192 ? -5.288 8.850 19.342 1.00 32.86 192 MET A CA 1
ATOM 1465 C C . MET A 1 192 ? -6.081 7.619 19.783 1.00 33.33 192 MET A C 1
ATOM 1466 O O . MET A 1 192 ? -5.864 6.507 19.278 1.00 30.65 192 MET A O 1
ATOM 1471 N N . LYS A 1 193 ? -7.017 7.837 20.702 1.00 34.26 193 LYS A N 1
ATOM 1472 C CA . LYS A 1 193 ? -8.012 6.832 21.070 1.00 31.81 193 LYS A CA 1
ATOM 1473 C C . LYS A 1 193 ? -9.393 7.298 20.636 1.00 35.70 193 LYS A C 1
ATOM 1474 O O . LYS A 1 193 ? -9.767 8.456 20.870 1.00 35.26 193 LYS A O 1
ATOM 1480 N N . ILE A 1 194 ? -10.124 6.393 19.985 1.00 32.86 194 ILE A N 1
ATOM 1481 C CA . ILE A 1 194 ? -11.497 6.626 19.563 1.00 31.99 194 ILE A CA 1
ATOM 1482 C C . ILE A 1 194 ? -12.383 5.670 20.343 1.00 38.37 194 ILE A C 1
ATOM 1483 O O . ILE A 1 194 ? -12.476 4.497 20.012 1.00 35.85 194 ILE A O 1
ATOM 1488 N N . PRO A 1 195 ? -13.035 6.177 21.388 1.00 36.07 195 PRO A N 1
ATOM 1489 C CA . PRO A 1 195 ? -13.728 5.366 22.375 1.00 39.00 195 PRO A CA 1
ATOM 1490 C C . PRO A 1 195 ? -15.196 5.192 22.005 1.00 45.32 195 PRO A C 1
ATOM 1491 O O . PRO A 1 195 ? -15.890 6.183 21.744 1.00 40.85 195 PRO A O 1
ATOM 1495 N N . GLY A 1 196 ? -15.666 3.950 21.984 1.00 41.68 196 GLY A N 1
ATOM 1496 C CA . GLY A 1 196 ? -17.090 3.675 22.144 1.00 38.94 196 GLY A CA 1
ATOM 1497 C C . GLY A 1 196 ? -17.883 3.695 20.849 1.00 44.29 196 GLY A C 1
ATOM 1498 O O . GLY A 1 196 ? -19.112 3.564 20.860 1.00 44.94 196 GLY A O 1
ATOM 1499 N N . GLY A 1 197 ? -17.193 3.849 19.725 1.00 40.15 197 GLY A N 1
ATOM 1500 C CA . GLY A 1 197 ? -17.862 3.935 18.431 1.00 42.19 197 GLY A CA 1
ATOM 1501 C C . GLY A 1 197 ? -18.167 2.568 17.849 1.00 42.39 197 GLY A C 1
ATOM 1502 O O . GLY A 1 197 ? -17.639 1.554 18.310 1.00 41.81 197 GLY A O 1
ATOM 1503 N N . THR A 1 198 ? -19.016 2.548 16.826 1.00 38.35 198 THR A N 1
ATOM 1504 C CA . THR A 1 198 ? -19.041 1.449 15.869 1.00 37.05 198 THR A CA 1
ATOM 1505 C C . THR A 1 198 ? -17.685 1.322 15.160 1.00 35.80 198 THR A C 1
ATOM 1506 O O . THR A 1 198 ? -17.061 2.328 14.805 1.00 35.00 198 THR A O 1
ATOM 1510 N N . PRO A 1 199 ? -17.221 0.085 14.949 1.00 32.67 199 PRO A N 1
ATOM 1511 C CA . PRO A 1 199 ? -15.961 -0.023 14.200 1.00 31.37 199 PRO A CA 1
ATOM 1512 C C . PRO A 1 199 ? -16.089 0.540 12.794 1.00 35.77 199 PRO A C 1
ATOM 1513 O O . PRO A 1 199 ? -17.160 0.431 12.172 1.00 33.19 199 PRO A O 1
ATOM 1517 N N . SER A 1 200 ? -15.016 1.154 12.299 1.00 32.93 200 SER A N 1
ATOM 1518 C CA . SER A 1 200 ? -14.975 1.578 10.910 1.00 32.93 200 SER A CA 1
ATOM 1519 C C . SER A 1 200 ? -15.041 0.367 9.996 1.00 32.47 200 SER A C 1
ATOM 1520 O O . SER A 1 200 ? -14.878 -0.775 10.431 1.00 34.88 200 SER A O 1
ATOM 1523 N N . VAL A 1 201 ? -15.237 0.620 8.713 1.00 35.54 201 VAL A N 1
ATOM 1524 C CA . VAL A 1 201 ? -15.274 -0.449 7.743 1.00 31.38 201 VAL A CA 1
ATOM 1525 C C . VAL A 1 201 ? -13.998 -1.297 7.813 1.00 34.42 201 VAL A C 1
ATOM 1526 O O . VAL A 1 201 ? -14.072 -2.536 7.848 1.00 29.84 201 VAL A O 1
ATOM 1530 N N . LEU A 1 202 ? -12.838 -0.635 7.851 1.00 31.39 202 LEU A N 1
ATOM 1531 C CA . LEU A 1 202 ? -11.555 -1.329 8.010 1.00 29.24 202 LEU A CA 1
ATOM 1532 C C . LEU A 1 202 ? -11.451 -2.106 9.310 1.00 32.84 202 LEU A C 1
ATOM 1533 O O . LEU A 1 202 ? -11.062 -3.283 9.293 1.00 29.55 202 LEU A O 1
ATOM 1538 N N . MET A 1 203 ? -11.782 -1.471 10.435 1.00 30.16 203 MET A N 1
ATOM 1539 C CA . MET A 1 203 ? -11.708 -2.157 11.719 1.00 31.54 203 MET A CA 1
ATOM 1540 C C . MET A 1 203 ? -12.689 -3.341 11.779 1.00 32.25 203 MET A C 1
ATOM 1541 O O . MET A 1 203 ? -12.388 -4.379 12.388 1.00 32.13 203 MET A O 1
ATOM 1546 N N . ALA A 1 204 ? -13.855 -3.203 11.152 1.00 37.49 204 ALA A N 1
ATOM 1547 C CA . ALA A 1 204 ? -14.802 -4.320 11.105 1.00 33.84 204 ALA A CA 1
ATOM 1548 C C . ALA A 1 204 ? -14.220 -5.512 10.341 1.00 32.44 204 ALA A C 1
ATOM 1549 O O . ALA A 1 204 ? -14.464 -6.673 10.694 1.00 37.29 204 ALA A O 1
ATOM 1551 N N . LYS A 1 205 ? -13.442 -5.237 9.301 1.00 34.67 205 LYS A N 1
ATOM 1552 C CA . LYS A 1 205 ? -12.775 -6.304 8.571 1.00 34.35 205 LYS A CA 1
ATOM 1553 C C . LYS A 1 205 ? -11.711 -6.982 9.432 1.00 35.97 205 LYS A C 1
ATOM 1554 O O . LYS A 1 205 ? -11.547 -8.209 9.379 1.00 36.23 205 LYS A O 1
ATOM 1560 N N . PHE A 1 206 ? -10.990 -6.188 10.227 1.00 30.90 206 PHE A N 1
ATOM 1561 C CA . PHE A 1 206 ? -10.015 -6.718 11.175 1.00 34.71 206 PHE A CA 1
ATOM 1562 C C . PHE A 1 206 ? -10.704 -7.731 12.087 1.00 32.06 206 PHE A C 1
ATOM 1563 O O . PHE A 1 206 ? -10.147 -8.788 12.407 1.00 33.69 206 PHE A O 1
ATOM 1571 N N . LEU A 1 207 ? -11.919 -7.384 12.503 1.00 35.35 207 LEU A N 1
ATOM 1572 C CA . LEU A 1 207 ? -12.676 -8.170 13.474 1.00 39.79 207 LEU A CA 1
ATOM 1573 C C . LEU A 1 207 ? -13.527 -9.236 12.798 1.00 39.38 207 LEU A C 1
ATOM 1574 O O . LEU A 1 207 ? -14.233 -9.981 13.474 1.00 46.56 207 LEU A O 1
ATOM 1579 N N . ARG A 1 208 ? -13.455 -9.316 11.471 1.00 35.17 208 ARG A N 1
ATOM 1580 C CA . ARG A 1 208 ? -14.261 -10.282 10.713 1.00 39.04 208 ARG A CA 1
ATOM 1581 C C . ARG A 1 208 ? -15.752 -10.020 10.914 1.00 43.92 208 ARG A C 1
ATOM 1582 O O . ARG A 1 208 ? -16.557 -10.946 11.141 1.00 37.72 208 ARG A O 1
ATOM 1590 N N . GLY A 1 209 ? -16.125 -8.752 10.813 1.00 47.28 209 GLY A N 1
ATOM 1591 C CA . GLY A 1 209 ? -17.518 -8.399 10.570 1.00 53.53 209 GLY A CA 1
ATOM 1592 C C . GLY A 1 209 ? -18.212 -7.909 11.821 1.00 55.70 209 GLY A C 1
ATOM 1593 O O . GLY A 1 209 ? -19.247 -7.238 11.739 1.00 58.59 209 GLY A O 1
ATOM 1594 N N . ALA A 1 210 ? -17.650 -8.241 12.981 1.00 51.71 210 ALA A N 1
ATOM 1595 C CA . ALA A 1 210 ? -18.270 -7.872 14.252 1.00 60.12 210 ALA A CA 1
ATOM 1596 C C . ALA A 1 210 ? -18.517 -6.357 14.293 1.00 61.48 210 ALA A C 1
ATOM 1597 O O . ALA A 1 210 ? -17.600 -5.562 14.060 1.00 51.20 210 ALA A O 1
ATOM 1599 N N . ASN A 1 211 ? -19.757 -5.970 14.591 1.00 65.95 211 ASN A N 1
ATOM 1600 C CA . ASN A 1 211 ? -20.216 -4.596 14.376 1.00 68.36 211 ASN A CA 1
ATOM 1601 C C . ASN A 1 211 ? -20.729 -3.919 15.657 1.00 68.81 211 ASN A C 1
ATOM 1602 O O . ASN A 1 211 ? -21.253 -2.803 15.607 1.00 68.99 211 ASN A O 1
ATOM 1607 N N . THR A 1 212 ? -20.575 -4.594 16.795 1.00 63.61 212 THR A N 1
ATOM 1608 C CA . THR A 1 212 ? -20.894 -4.008 18.099 1.00 58.63 212 THR A CA 1
ATOM 1609 C C . THR A 1 212 ? -19.797 -3.048 18.565 1.00 51.41 212 THR A C 1
ATOM 1610 O O . THR A 1 212 ? -18.714 -3.015 17.987 1.00 49.89 212 THR A O 1
ATOM 1614 N N . PRO A 1 213 ? -20.075 -2.248 19.607 1.00 50.13 213 PRO A N 1
ATOM 1615 C CA . PRO A 1 213 ? -19.209 -1.098 19.896 1.00 43.56 213 PRO A CA 1
ATOM 1616 C C . PRO A 1 213 ? -17.780 -1.502 20.280 1.00 43.14 213 PRO A C 1
ATOM 1617 O O . PRO A 1 213 ? -17.568 -2.531 20.905 1.00 43.25 213 PRO A O 1
ATOM 1621 N N . VAL A 1 214 ? -16.807 -0.692 19.891 1.00 39.36 214 VAL A N 1
ATOM 1622 C CA . VAL A 1 214 ? -15.411 -1.001 20.171 1.00 36.59 214 VAL A CA 1
ATOM 1623 C C . VAL A 1 214 ? -14.715 0.219 20.753 1.00 39.62 214 VAL A C 1
ATOM 1624 O O . VAL A 1 214 ? -15.204 1.332 20.617 1.00 39.60 214 VAL A O 1
ATOM 1628 N N . ASP A 1 215 ? -13.557 0.015 21.369 1.00 35.50 215 ASP A N 1
ATOM 1629 C CA . ASP A 1 215 ? -12.526 1.046 21.394 1.00 38.57 215 ASP A CA 1
ATOM 1630 C C . ASP A 1 215 ? -11.514 0.827 20.275 1.00 37.25 215 ASP A C 1
ATOM 1631 O O . ASP A 1 215 ? -11.132 -0.312 19.973 1.00 34.33 215 ASP A O 1
ATOM 1636 N N . ALA A 1 216 ? -11.080 1.919 19.657 1.00 32.18 216 ALA A N 1
ATOM 1637 C CA . ALA A 1 216 ? -10.038 1.840 18.665 1.00 32.61 216 ALA A CA 1
ATOM 1638 C C . ALA A 1 216 ? -8.917 2.819 18.993 1.00 36.25 216 ALA A C 1
ATOM 1639 O O . ALA A 1 216 ? -9.129 3.821 19.680 1.00 37.16 216 ALA A O 1
ATOM 1641 N N . TRP A 1 217 ? -7.723 2.514 18.494 1.00 29.95 217 TRP A N 1
ATOM 1642 C CA . TRP A 1 217 ? -6.580 3.393 18.638 1.00 30.50 217 TRP A CA 1
ATOM 1643 C C . TRP A 1 217 ? -5.936 3.596 17.278 1.00 31.02 217 TRP A C 1
ATOM 1644 O O . TRP A 1 217 ? -5.989 2.713 16.419 1.00 30.42 217 TRP A O 1
ATOM 1655 N N . ASN A 1 218 ? -5.329 4.765 17.088 1.00 26.70 218 ASN A N 1
ATOM 1656 C CA . ASN A 1 218 ? -4.478 5.007 15.941 1.00 31.54 218 ASN A CA 1
ATOM 1657 C C . ASN A 1 218 ? -3.326 5.894 16.358 1.00 34.17 218 ASN A C 1
ATOM 1658 O O . ASN A 1 218 ? -3.355 7.107 16.122 1.00 34.08 218 ASN A O 1
ATOM 1663 N N . ASP A 1 219 ? -2.322 5.281 16.986 1.00 27.75 219 ASP A N 1
ATOM 1664 C CA . ASP A 1 219 ? -1.160 6.009 17.476 1.00 29.59 219 ASP A CA 1
ATOM 1665 C C . ASP A 1 219 ? -0.082 6.062 16.396 1.00 28.05 219 ASP A C 1
ATOM 1666 O O . ASP A 1 219 ? -0.024 5.197 15.514 1.00 26.06 219 ASP A O 1
ATOM 1671 N N . ILE A 1 220 ? 0.805 7.045 16.483 1.00 26.12 220 ILE A N 1
ATOM 1672 C CA . ILE A 1 220 ? 1.976 7.028 15.616 1.00 25.88 220 ILE A CA 1
ATOM 1673 C C . ILE A 1 220 ? 3.248 7.583 16.276 1.00 22.26 220 ILE A C 1
ATOM 1674 O O . ILE A 1 220 ? 3.226 8.556 17.037 1.00 27.44 220 ILE A O 1
ATOM 1679 N N . ARG A 1 221 ? 4.352 6.899 15.995 1.00 23.82 221 ARG A N 1
ATOM 1680 C CA . ARG A 1 221 ? 5.669 7.244 16.510 1.00 26.88 221 ARG A CA 1
ATOM 1681 C C . ARG A 1 221 ? 6.520 7.746 15.352 1.00 22.34 221 ARG A C 1
ATOM 1682 O O . ARG A 1 221 ? 6.636 7.081 14.314 1.00 24.17 221 ARG A O 1
ATOM 1690 N N . TRP A 1 222 ? 7.106 8.921 15.521 1.00 24.48 222 TRP A N 1
ATOM 1691 C CA . TRP A 1 222 ? 8.103 9.450 14.600 1.00 24.09 222 TRP A CA 1
ATOM 1692 C C . TRP A 1 222 ? 9.485 9.336 15.210 1.00 23.07 222 TRP A C 1
ATOM 1693 O O . TRP A 1 222 ? 9.677 9.697 16.367 1.00 26.41 222 TRP A O 1
ATOM 1704 N N . ASN A 1 223 ? 10.439 8.868 14.416 1.00 27.67 223 ASN A N 1
ATOM 1705 C CA . ASN A 1 223 ? 11.859 9.079 14.666 1.00 26.48 223 ASN A CA 1
ATOM 1706 C C . ASN A 1 223 ? 12.489 9.857 13.529 1.00 22.67 223 ASN A C 1
ATOM 1707 O O . ASN A 1 223 ? 12.126 9.681 12.364 1.00 25.22 223 ASN A O 1
ATOM 1712 N N . LYS A 1 224 ? 13.447 10.712 13.865 1.00 26.68 224 LYS A N 1
ATOM 1713 C CA . LYS A 1 224 ? 14.193 11.425 12.863 1.00 32.67 224 LYS A CA 1
ATOM 1714 C C . LYS A 1 224 ? 14.809 10.427 11.903 1.00 32.06 224 LYS A C 1
ATOM 1715 O O . LYS A 1 224 ? 15.152 9.324 12.312 1.00 38.92 224 LYS A O 1
ATOM 1721 N N . VAL A 1 225 ? 14.933 10.792 10.634 1.00 31.15 225 VAL A N 1
ATOM 1722 C CA . VAL A 1 225 ? 14.357 12.020 10.061 1.00 25.91 225 VAL A CA 1
ATOM 1723 C C . VAL A 1 225 ? 12.873 11.916 9.670 1.00 27.28 225 VAL A C 1
ATOM 1724 O O . VAL A 1 225 ? 12.093 12.843 9.906 1.00 28.03 225 VAL A O 1
ATOM 1728 N N . SER A 1 226 ? 12.473 10.794 9.077 1.00 24.50 226 SER A N 1
ATOM 1729 C CA . SER A 1 226 ? 11.140 10.672 8.498 1.00 24.44 226 SER A CA 1
ATOM 1730 C C . SER A 1 226 ? 10.686 9.208 8.490 1.00 19.50 226 SER A C 1
ATOM 1731 O O . SER A 1 226 ? 10.116 8.699 7.498 1.00 20.33 226 SER A O 1
ATOM 1734 N N . ALA A 1 227 ? 10.930 8.549 9.609 1.00 21.83 227 ALA A N 1
ATOM 1735 C CA . ALA A 1 227 ? 10.535 7.150 9.784 1.00 21.73 227 ALA A CA 1
ATOM 1736 C C . ALA A 1 227 ? 9.438 7.047 10.825 1.00 20.37 227 ALA A C 1
ATOM 1737 O O . ALA A 1 227 ? 9.635 7.408 11.994 1.00 24.70 227 ALA A O 1
ATOM 1739 N N . MET A 1 228 ? 8.280 6.542 10.413 1.00 19.01 228 MET A N 1
ATOM 1740 C CA . MET A 1 228 ? 7.151 6.451 11.331 1.00 20.23 228 MET A CA 1
ATOM 1741 C C . MET A 1 228 ? 6.608 5.042 11.457 1.00 21.03 228 MET A C 1
ATOM 1742 O O . MET A 1 228 ? 6.623 4.275 10.506 1.00 20.63 228 MET A O 1
ATOM 1747 N N . LEU A 1 229 ? 6.124 4.725 12.651 1.00 21.88 229 LEU A N 1
ATOM 1748 C CA . LEU A 1 229 ? 5.488 3.442 12.933 1.00 21.96 229 LEU A CA 1
ATOM 1749 C C . LEU A 1 229 ? 4.162 3.713 13.624 1.00 24.52 229 LEU A C 1
ATOM 1750 O O . LEU A 1 229 ? 4.128 4.373 14.659 1.00 23.24 229 LEU A O 1
ATOM 1755 N N . ASN A 1 230 ? 3.058 3.261 13.042 1.00 22.75 230 ASN A N 1
ATOM 1756 C CA . ASN A 1 230 ? 1.797 3.496 13.684 1.00 27.78 230 ASN A CA 1
ATOM 1757 C C . ASN A 1 230 ? 1.300 2.239 14.364 1.00 24.33 230 ASN A C 1
ATOM 1758 O O . ASN A 1 230 ? 1.915 1.158 14.229 1.00 24.08 230 ASN A O 1
ATOM 1763 N N . PHE A 1 231 ? 0.233 2.426 15.147 1.00 24.55 231 PHE A N 1
ATOM 1764 C CA . PHE A 1 231 ? -0.432 1.372 15.904 1.00 28.06 231 PHE A CA 1
ATOM 1765 C C . PHE A 1 231 ? -1.924 1.570 15.641 1.00 25.55 231 PHE A C 1
ATOM 1766 O O . PHE A 1 231 ? -2.536 2.532 16.118 1.00 26.43 231 PHE A O 1
ATOM 1774 N N . ILE A 1 232 ? -2.484 0.706 14.800 1.00 26.27 232 ILE A N 1
ATOM 1775 C CA . ILE A 1 232 ? -3.918 0.715 14.507 1.00 26.36 232 ILE A CA 1
ATOM 1776 C C . ILE A 1 232 ? -4.531 -0.502 15.152 1.00 29.35 232 ILE A C 1
ATOM 1777 O O . ILE A 1 232 ? -4.155 -1.635 14.856 1.00 29.49 232 ILE A O 1
ATOM 1782 N N . ALA A 1 233 ? -5.473 -0.284 16.061 1.00 29.68 233 ALA A N 1
ATOM 1783 C CA . ALA A 1 233 ? -5.876 -1.344 16.956 1.00 30.04 233 ALA A CA 1
ATOM 1784 C C . ALA A 1 233 ? -7.334 -1.183 17.278 1.00 30.76 233 ALA A C 1
ATOM 1785 O O . ALA A 1 233 ? -7.856 -0.072 17.254 1.00 30.41 233 ALA A O 1
ATOM 1787 N N . VAL A 1 234 ? -7.994 -2.296 17.568 1.00 31.25 234 VAL A N 1
ATOM 1788 C CA . VAL A 1 234 ? -9.398 -2.262 17.919 1.00 31.07 234 VAL A CA 1
ATOM 1789 C C . VAL A 1 234 ? -9.714 -3.410 18.864 1.00 34.04 234 VAL A C 1
ATOM 1790 O O . VAL A 1 234 ? -9.147 -4.498 18.746 1.00 34.68 234 VAL A O 1
ATOM 1794 N N . ALA A 1 235 ? -10.600 -3.154 19.819 1.00 35.53 235 ALA A N 1
ATOM 1795 C CA . ALA A 1 235 ? -10.949 -4.149 20.823 1.00 42.38 235 ALA A CA 1
ATOM 1796 C C . ALA A 1 235 ? -12.347 -3.859 21.397 1.00 40.20 235 ALA A C 1
ATOM 1797 O O . ALA A 1 235 ? -12.888 -2.757 21.221 1.00 37.79 235 ALA A O 1
ATOM 1799 N N . PRO A 1 236 ? -12.953 -4.853 22.070 1.00 43.30 236 PRO A N 1
ATOM 1800 C CA . PRO A 1 236 ? -14.190 -4.559 22.796 1.00 46.77 236 PRO A CA 1
ATOM 1801 C C . PRO A 1 236 ? -14.014 -3.379 23.737 1.00 42.41 236 PRO A C 1
ATOM 1802 O O . PRO A 1 236 ? -12.939 -3.186 24.298 1.00 49.03 236 PRO A O 1
ATOM 1806 N N . GLU A 1 237 ? -15.058 -2.585 23.918 1.00 50.45 237 GLU A N 1
ATOM 1807 C CA . GLU A 1 237 ? -14.964 -1.467 24.837 1.00 46.71 237 GLU A CA 1
ATOM 1808 C C . GLU A 1 237 ? -14.335 -1.910 26.152 1.00 54.88 237 GLU A C 1
ATOM 1809 O O . GLU A 1 237 ? -14.718 -2.937 26.722 1.00 54.56 237 GLU A O 1
ATOM 1815 N N . GLY A 1 238 ? -13.371 -1.128 26.632 1.00 51.07 238 GLY A N 1
ATOM 1816 C CA . GLY A 1 238 ? -12.900 -1.250 28.005 1.00 56.24 238 GLY A CA 1
ATOM 1817 C C . GLY A 1 238 ? -11.762 -2.239 28.150 1.00 59.59 238 GLY A C 1
ATOM 1818 O O . GLY A 1 238 ? -11.091 -2.274 29.181 1.00 60.30 238 GLY A O 1
ATOM 1819 N N . THR A 1 239 ? -11.530 -3.047 27.120 1.00 63.89 239 THR A N 1
ATOM 1820 C CA . THR A 1 239 ? -10.386 -3.956 27.130 1.00 63.51 239 THR A CA 1
ATOM 1821 C C . THR A 1 239 ? -9.115 -3.199 26.763 1.00 62.26 239 THR A C 1
ATOM 1822 O O . THR A 1 239 ? -9.114 -2.398 25.828 1.00 60.60 239 THR A O 1
ATOM 1826 N N . PRO A 1 240 ? -8.030 -3.437 27.519 1.00 61.01 240 PRO A N 1
ATOM 1827 C CA . PRO A 1 240 ? -6.773 -2.705 27.366 1.00 59.66 240 PRO A CA 1
ATOM 1828 C C . PRO A 1 240 ? -6.163 -2.817 25.961 1.00 55.02 240 PRO A C 1
ATOM 1829 O O . PRO A 1 240 ? -5.980 -3.913 25.432 1.00 49.18 240 PRO A O 1
ATOM 1833 N N . LYS A 1 241 ? -5.893 -1.663 25.366 1.00 55.37 241 LYS A N 1
ATOM 1834 C CA . LYS A 1 241 ? -4.866 -1.492 24.343 1.00 55.18 241 LYS A CA 1
ATOM 1835 C C . LYS A 1 241 ? -3.928 -2.675 24.082 1.00 55.38 241 LYS A C 1
ATOM 1836 O O . LYS A 1 241 ? -3.798 -3.135 22.946 1.00 43.73 241 LYS A O 1
ATOM 1842 N N . GLU A 1 242 ? -3.236 -3.126 25.123 1.00 59.03 242 GLU A N 1
ATOM 1843 C CA . GLU A 1 242 ? -2.139 -4.081 24.961 1.00 59.24 242 GLU A CA 1
ATOM 1844 C C . GLU A 1 242 ? -2.698 -5.446 24.564 1.00 51.77 242 GLU A C 1
ATOM 1845 O O . GLU A 1 242 ? -1.963 -6.315 24.102 1.00 57.29 242 GLU A O 1
ATOM 1851 N N . GLN A 1 243 ? -4.003 -5.621 24.754 1.00 43.70 243 GLN A N 1
ATOM 1852 C CA . GLN A 1 243 ? -4.667 -6.904 24.528 1.00 50.19 243 GLN A CA 1
ATOM 1853 C C . GLN A 1 243 ? -5.376 -6.925 23.173 1.00 49.21 243 GLN A C 1
ATOM 1854 O O . GLN A 1 243 ? -6.058 -7.887 22.833 1.00 52.63 243 GLN A O 1
ATOM 1860 N N . SER A 1 244 ? -5.227 -5.849 22.413 1.00 40.00 244 SER A N 1
ATOM 1861 C CA . SER A 1 244 ? -6.049 -5.616 21.231 1.00 35.06 244 SER A CA 1
ATOM 1862 C C . SER A 1 244 ? -5.487 -6.428 20.074 1.00 37.91 244 SER A C 1
ATOM 1863 O O . SER A 1 244 ? -4.313 -6.794 20.077 1.00 35.31 244 SER A O 1
ATOM 1866 N N . ILE A 1 245 ? -6.304 -6.683 19.061 1.00 33.64 245 ILE A N 1
ATOM 1867 C CA . ILE A 1 245 ? -5.740 -6.982 17.759 1.00 32.58 245 ILE A CA 1
ATOM 1868 C C . ILE A 1 245 ? -5.289 -5.692 17.109 1.00 35.23 245 ILE A C 1
ATOM 1869 O O . ILE A 1 245 ? -5.964 -4.656 17.201 1.00 29.91 245 ILE A O 1
ATOM 1874 N N . HIS A 1 246 ? -4.139 -5.753 16.453 1.00 29.97 246 HIS A N 1
ATOM 1875 C CA . HIS A 1 246 ? -3.524 -4.551 15.937 1.00 28.48 246 HIS A CA 1
ATOM 1876 C C . HIS A 1 246 ? -2.651 -4.782 14.721 1.00 28.22 246 HIS A C 1
ATOM 1877 O O . HIS A 1 246 ? -2.174 -5.897 14.473 1.00 27.68 246 HIS A O 1
ATOM 1884 N N . SER A 1 247 ? -2.456 -3.698 13.976 1.00 30.87 247 SER A N 1
ATOM 1885 C CA . SER A 1 247 ? -1.428 -3.618 12.963 1.00 29.22 247 SER A CA 1
ATOM 1886 C C . SER A 1 247 ? -0.458 -2.518 13.375 1.00 30.32 247 SER A C 1
ATOM 1887 O O . SER A 1 247 ? -0.868 -1.390 13.680 1.00 26.32 247 SER A O 1
ATOM 1890 N N . ARG A 1 248 ? 0.830 -2.848 13.382 1.00 24.76 248 ARG A N 1
ATOM 1891 C CA . ARG A 1 248 ? 1.853 -1.837 13.458 1.00 26.05 248 ARG A CA 1
ATOM 1892 C C . ARG A 1 248 ? 2.314 -1.521 12.035 1.00 23.61 248 ARG A C 1
ATOM 1893 O O . ARG A 1 248 ? 2.801 -2.391 11.318 1.00 22.90 248 ARG A O 1
ATOM 1901 N N . GLY A 1 249 ? 2.105 -0.280 11.619 1.00 22.47 249 GLY A N 1
ATOM 1902 C CA . GLY A 1 249 ? 2.217 0.081 10.223 1.00 23.45 249 GLY A CA 1
ATOM 1903 C C . GLY A 1 249 ? 3.542 0.749 10.025 1.00 21.17 249 GLY A C 1
ATOM 1904 O O . GLY A 1 249 ? 3.857 1.727 10.717 1.00 24.11 249 GLY A O 1
ATOM 1905 N N . THR A 1 250 ? 4.333 0.209 9.101 1.00 19.28 250 THR A N 1
ATOM 1906 C CA . THR A 1 250 ? 5.520 0.884 8.639 1.00 19.97 250 THR A CA 1
ATOM 1907 C C . THR A 1 250 ? 5.112 2.013 7.690 1.00 19.44 250 THR A C 1
ATOM 1908 O O . THR A 1 250 ? 4.449 1.765 6.680 1.00 20.37 250 THR A O 1
ATOM 1912 N N . HIS A 1 251 ? 5.514 3.241 8.010 1.00 21.44 251 HIS A N 1
ATOM 1913 C CA . HIS A 1 251 ? 5.324 4.382 7.111 1.00 20.96 251 HIS A CA 1
ATOM 1914 C C . HIS A 1 251 ? 6.595 5.212 7.055 1.00 23.69 251 HIS A C 1
ATOM 1915 O O . HIS A 1 251 ? 6.806 6.101 7.871 1.00 24.22 251 HIS A O 1
ATOM 1922 N N . ILE A 1 252 ? 7.462 4.872 6.106 1.00 20.82 252 ILE A N 1
ATOM 1923 C CA . ILE A 1 252 ? 8.807 5.440 6.055 1.00 19.09 252 ILE A CA 1
ATOM 1924 C C . ILE A 1 252 ? 8.960 6.179 4.733 1.00 19.33 252 ILE A C 1
ATOM 1925 O O . ILE A 1 252 ? 8.657 5.647 3.673 1.00 20.80 252 ILE A O 1
ATOM 1930 N N . LEU A 1 253 ? 9.396 7.438 4.814 1.00 23.19 253 LEU A N 1
ATOM 1931 C CA . LEU A 1 253 ? 9.610 8.259 3.644 1.00 24.66 253 LEU A CA 1
ATOM 1932 C C . LEU A 1 253 ? 11.101 8.508 3.429 1.00 22.04 253 LEU A C 1
ATOM 1933 O O . LEU A 1 253 ? 11.864 8.630 4.391 1.00 22.02 253 LEU A O 1
ATOM 1938 N N . THR A 1 254 ? 11.495 8.628 2.165 1.00 19.65 254 THR A N 1
ATOM 1939 C CA . THR A 1 254 ? 12.854 8.993 1.830 1.00 21.51 254 THR A CA 1
ATOM 1940 C C . THR A 1 254 ? 12.817 9.995 0.689 1.00 19.18 254 THR A C 1
ATOM 1941 O O . THR A 1 254 ? 12.262 9.706 -0.370 1.00 21.00 254 THR A O 1
ATOM 1945 N N . PRO A 1 255 ? 13.402 11.176 0.893 1.00 21.31 255 PRO A N 1
ATOM 1946 C CA . PRO A 1 255 ? 13.366 12.153 -0.196 1.00 22.43 255 PRO A CA 1
ATOM 1947 C C . PRO A 1 255 ? 14.049 11.616 -1.441 1.00 23.59 255 PRO A C 1
ATOM 1948 O O . PRO A 1 255 ? 15.084 10.956 -1.348 1.00 21.73 255 PRO A O 1
ATOM 1952 N N . GLU A 1 256 ? 13.471 11.909 -2.596 1.00 20.15 256 GLU A N 1
ATOM 1953 C CA . GLU A 1 256 ? 14.120 11.628 -3.865 1.00 21.59 256 GLU A CA 1
ATOM 1954 C C . GLU A 1 256 ? 14.755 12.892 -4.410 1.00 24.23 256 GLU A C 1
ATOM 1955 O O . GLU A 1 256 ? 15.981 12.983 -4.506 1.00 24.18 256 GLU A O 1
ATOM 1961 N N . THR A 1 257 ? 13.906 13.852 -4.764 1.00 24.73 257 THR A N 1
ATOM 1962 C CA . THR A 1 257 ? 14.319 15.215 -5.095 1.00 24.96 257 THR A CA 1
ATOM 1963 C C . THR A 1 257 ? 13.599 16.173 -4.150 1.00 25.64 257 THR A C 1
ATOM 1964 O O . THR A 1 257 ? 12.871 15.747 -3.276 1.00 24.32 257 THR A O 1
ATOM 1968 N N . GLU A 1 258 ? 13.802 17.474 -4.307 1.00 23.48 258 GLU A N 1
ATOM 1969 C CA . GLU A 1 258 ? 13.124 18.402 -3.400 1.00 29.67 258 GLU A CA 1
ATOM 1970 C C . GLU A 1 258 ? 11.610 18.232 -3.450 1.00 28.69 258 GLU A C 1
ATOM 1971 O O . GLU A 1 258 ? 10.929 18.460 -2.462 1.00 34.49 258 GLU A O 1
ATOM 1977 N N . ALA A 1 259 ? 11.092 17.809 -4.591 1.00 24.15 259 ALA A N 1
ATOM 1978 C CA . ALA A 1 259 ? 9.634 17.764 -4.810 1.00 27.40 259 ALA A CA 1
ATOM 1979 C C . ALA A 1 259 ? 9.110 16.357 -5.084 1.00 22.95 259 ALA A C 1
ATOM 1980 O O . ALA A 1 259 ? 8.002 16.176 -5.624 1.00 23.23 259 ALA A O 1
ATOM 1982 N N . SER A 1 260 ? 9.900 15.347 -4.726 1.00 23.81 260 SER A N 1
ATOM 1983 C CA . SER A 1 260 ? 9.455 13.974 -4.868 1.00 20.59 260 SER A CA 1
ATOM 1984 C C . SER A 1 260 ? 10.028 13.058 -3.799 1.00 22.80 260 SER A C 1
ATOM 1985 O O . SER A 1 260 ? 11.071 13.342 -3.223 1.00 23.69 260 SER A O 1
ATOM 1988 N N . CYS A 1 261 ? 9.365 11.929 -3.571 1.00 23.34 261 CYS A N 1
ATOM 1989 C CA . CYS A 1 261 ? 9.832 11.020 -2.525 1.00 23.66 261 CYS A CA 1
ATOM 1990 C C . CYS A 1 261 ? 9.426 9.573 -2.754 1.00 22.49 261 CYS A C 1
ATOM 1991 O O . CYS A 1 261 ? 8.609 9.246 -3.614 1.00 22.85 261 CYS A O 1
ATOM 1994 N N . HIS A 1 262 ? 10.058 8.718 -1.970 1.00 20.34 262 HIS A N 1
ATOM 1995 C CA . HIS A 1 262 ? 9.787 7.293 -1.921 1.00 19.65 262 HIS A CA 1
ATOM 1996 C C . HIS A 1 262 ? 9.032 6.995 -0.637 1.00 21.54 262 HIS A C 1
ATOM 1997 O O . HIS A 1 262 ? 9.369 7.513 0.420 1.00 22.32 262 HIS A O 1
ATOM 2004 N N . TYR A 1 263 ? 8.020 6.142 -0.751 1.00 20.60 263 TYR A N 1
ATOM 2005 C CA . TYR A 1 263 ? 7.160 5.808 0.361 1.00 20.59 263 TYR A CA 1
ATOM 2006 C C . TYR A 1 263 ? 7.208 4.305 0.521 1.00 21.13 263 TYR A C 1
ATOM 2007 O O . TYR A 1 263 ? 6.776 3.570 -0.340 1.00 22.66 263 TYR A O 1
ATOM 2016 N N . PHE A 1 264 ? 7.756 3.875 1.642 1.00 18.73 264 PHE A N 1
ATOM 2017 C CA . PHE A 1 264 ? 7.826 2.470 1.997 1.00 19.87 264 PHE A CA 1
ATOM 2018 C C . PHE A 1 264 ? 6.807 2.215 3.075 1.00 22.52 264 PHE A C 1
ATOM 2019 O O . PHE A 1 264 ? 6.863 2.785 4.168 1.00 22.28 264 PHE A O 1
ATOM 2027 N N . PHE A 1 265 ? 5.869 1.340 2.773 1.00 22.67 265 PHE A N 1
ATOM 2028 C CA . PHE A 1 265 ? 4.775 1.118 3.673 1.00 20.69 265 PHE A CA 1
ATOM 2029 C C . PHE A 1 265 ? 4.610 -0.358 3.951 1.00 21.11 265 PHE A C 1
ATOM 2030 O O . PHE A 1 265 ? 4.997 -1.214 3.138 1.00 22.58 265 PHE A O 1
ATOM 2038 N N . GLY A 1 266 ? 4.037 -0.648 5.112 1.00 20.32 266 GLY A N 1
ATOM 2039 C CA . GLY A 1 266 ? 3.758 -2.017 5.491 1.00 22.80 266 GLY A CA 1
ATOM 2040 C C . GLY A 1 266 ? 2.795 -2.091 6.637 1.00 23.54 266 GLY A C 1
ATOM 2041 O O . GLY A 1 266 ? 2.556 -1.107 7.336 1.00 22.10 266 GLY A O 1
ATOM 2042 N N . SER A 1 267 ? 2.247 -3.283 6.810 1.00 23.20 267 SER A N 1
ATOM 2043 C CA . SER A 1 267 ? 1.427 -3.626 7.953 1.00 18.86 267 SER A CA 1
ATOM 2044 C C . SER A 1 267 ? 1.990 -4.885 8.597 1.00 21.73 267 SER A C 1
ATOM 2045 O O . SER A 1 267 ? 2.186 -5.884 7.906 1.00 26.28 267 SER A O 1
ATOM 2048 N N . SER A 1 268 ? 2.234 -4.824 9.909 1.00 21.06 268 SER A N 1
ATOM 2049 C CA . SER A 1 268 ? 2.692 -5.958 10.696 1.00 23.86 268 SER A CA 1
ATOM 2050 C C . SER A 1 268 ? 1.582 -6.268 11.694 1.00 24.99 268 SER A C 1
ATOM 2051 O O . SER A 1 268 ? 1.389 -5.544 12.670 1.00 23.84 268 SER A O 1
ATOM 2054 N N . ARG A 1 269 ? 0.822 -7.321 11.434 1.00 25.12 269 ARG A N 1
ATOM 2055 C CA . ARG A 1 269 ? -0.359 -7.580 12.256 1.00 23.67 269 ARG A CA 1
ATOM 2056 C C . ARG A 1 269 ? -0.202 -8.810 13.148 1.00 30.71 269 ARG A C 1
ATOM 2057 O O . ARG A 1 269 ? 0.528 -9.761 12.805 1.00 27.47 269 ARG A O 1
ATOM 2065 N N . ASN A 1 270 ? -0.920 -8.791 14.277 1.00 28.54 270 ASN A N 1
ATOM 2066 C CA . ASN A 1 270 ? -0.890 -9.894 15.254 1.00 25.36 270 ASN A CA 1
ATOM 2067 C C . ASN A 1 270 ? -2.124 -10.791 15.186 1.00 27.60 270 ASN A C 1
ATOM 2068 O O . ASN A 1 270 ? -2.364 -11.617 16.085 1.00 31.98 270 ASN A O 1
ATOM 2073 N N . PHE A 1 271 ? -2.898 -10.638 14.119 1.00 29.00 271 PHE A N 1
ATOM 2074 C CA . PHE A 1 271 ? -4.136 -11.400 13.939 1.00 32.90 271 PHE A CA 1
ATOM 2075 C C . PHE A 1 271 ? -4.246 -11.925 12.504 1.00 33.32 271 PHE A C 1
ATOM 2076 O O . PHE A 1 271 ? -3.672 -11.362 11.562 1.00 28.85 271 PHE A O 1
ATOM 2084 N N . GLY A 1 272 ? -4.975 -13.026 12.344 1.00 35.09 272 GLY A N 1
ATOM 2085 C CA . GLY A 1 272 ? -5.122 -13.663 11.049 1.00 35.31 272 GLY A CA 1
ATOM 2086 C C . GLY A 1 272 ? -3.782 -13.840 10.369 1.00 36.13 272 GLY A C 1
ATOM 2087 O O . GLY A 1 272 ? -3.619 -13.476 9.208 1.00 33.34 272 GLY A O 1
ATOM 2088 N N . ILE A 1 273 ? -2.819 -14.388 11.104 1.00 29.45 273 ILE A N 1
ATOM 2089 C CA . ILE A 1 273 ? -1.432 -14.422 10.665 1.00 32.95 273 ILE A CA 1
ATOM 2090 C C . ILE A 1 273 ? -1.252 -15.323 9.447 1.00 35.48 273 ILE A C 1
ATOM 2091 O O . ILE A 1 273 ? -0.401 -15.068 8.593 1.00 34.71 273 ILE A O 1
ATOM 2096 N N . ASP A 1 274 ? -2.055 -16.378 9.375 1.00 33.91 274 ASP A N 1
ATOM 2097 C CA . ASP A 1 274 ? -2.007 -17.310 8.254 1.00 38.75 274 ASP A CA 1
ATOM 2098 C C . ASP A 1 274 ? -3.268 -17.187 7.392 1.00 41.39 274 ASP A C 1
ATOM 2099 O O . ASP A 1 274 ? -3.953 -18.171 7.120 1.00 55.46 274 ASP A O 1
ATOM 2104 N N . ASP A 1 275 ? -3.580 -15.972 6.958 1.00 37.40 275 ASP A N 1
ATOM 2105 C CA . ASP A 1 275 ? -4.869 -15.707 6.325 1.00 36.09 275 ASP A CA 1
ATOM 2106 C C . ASP A 1 275 ? -4.622 -14.866 5.092 1.00 37.16 275 ASP A C 1
ATOM 2107 O O . ASP A 1 275 ? -4.465 -13.655 5.183 1.00 38.03 275 ASP A O 1
ATOM 2112 N N . PRO A 1 276 ? -4.562 -15.514 3.927 1.00 38.56 276 PRO A N 1
ATOM 2113 C CA . PRO A 1 276 ? -4.275 -14.807 2.680 1.00 40.14 276 PRO A CA 1
ATOM 2114 C C . PRO A 1 276 ? -5.345 -13.766 2.341 1.00 41.42 276 PRO A C 1
ATOM 2115 O O . PRO A 1 276 ? -5.054 -12.771 1.686 1.00 37.50 276 PRO A O 1
ATOM 2119 N N . GLU A 1 277 ? -6.574 -13.982 2.793 1.00 42.34 277 GLU A N 1
ATOM 2120 C CA . GLU A 1 277 ? -7.635 -13.019 2.524 1.00 40.58 277 GLU A CA 1
ATOM 2121 C C . GLU A 1 277 ? -7.459 -11.736 3.350 1.00 40.75 277 GLU A C 1
ATOM 2122 O O . GLU A 1 277 ? -7.697 -10.629 2.845 1.00 36.69 277 GLU A O 1
ATOM 2128 N N . MET A 1 278 ? -7.010 -11.875 4.597 1.00 33.86 278 MET A N 1
ATOM 2129 C CA . MET A 1 278 ? -6.601 -10.718 5.391 1.00 31.18 278 MET A CA 1
ATOM 2130 C C . MET A 1 278 ? -5.381 -10.014 4.802 1.00 30.07 278 MET A C 1
ATOM 2131 O O . MET A 1 278 ? -5.312 -8.768 4.790 1.00 31.71 278 MET A O 1
ATOM 2136 N N . ASP A 1 279 ? -4.430 -10.783 4.267 1.00 28.49 279 ASP A N 1
ATOM 2137 C CA . ASP A 1 279 ? -3.341 -10.180 3.504 1.00 27.94 279 ASP A CA 1
ATOM 2138 C C . ASP A 1 279 ? -3.978 -9.246 2.455 1.00 27.04 279 ASP A C 1
ATOM 2139 O O . ASP A 1 279 ? -3.511 -8.124 2.238 1.00 28.15 279 ASP A O 1
ATOM 2144 N N . GLY A 1 280 ? -5.015 -9.738 1.781 1.00 33.87 280 GLY A N 1
ATOM 2145 C CA . GLY A 1 280 ? -5.629 -8.992 0.683 1.00 36.58 280 GLY A CA 1
ATOM 2146 C C . GLY A 1 280 ? -6.305 -7.721 1.171 1.00 32.12 280 GLY A C 1
ATOM 2147 O O . GLY A 1 280 ? -6.240 -6.673 0.518 1.00 37.40 280 GLY A O 1
ATOM 2148 N N . VAL A 1 281 ? -6.948 -7.805 2.327 1.00 30.16 281 VAL A N 1
ATOM 2149 C CA . VAL A 1 281 ? -7.548 -6.627 2.948 1.00 32.75 281 VAL A CA 1
ATOM 2150 C C . VAL A 1 281 ? -6.486 -5.567 3.147 1.00 37.20 281 VAL A C 1
ATOM 2151 O O . VAL A 1 281 ? -6.672 -4.409 2.747 1.00 30.93 281 VAL A O 1
ATOM 2155 N N . LEU A 1 282 ? -5.355 -5.951 3.731 1.00 29.97 282 LEU A N 1
ATOM 2156 C CA . LEU A 1 282 ? -4.318 -4.964 4.022 1.00 27.05 282 LEU A CA 1
ATOM 2157 C C . LEU A 1 282 ? -3.664 -4.433 2.749 1.00 29.69 282 LEU A C 1
ATOM 2158 O O . LEU A 1 282 ? -3.380 -3.234 2.658 1.00 26.99 282 LEU A O 1
ATOM 2163 N N . ARG A 1 283 ? -3.423 -5.301 1.765 1.00 30.09 283 ARG A N 1
ATOM 2164 C CA . ARG A 1 283 ? -2.864 -4.823 0.502 1.00 32.62 283 ARG A CA 1
ATOM 2165 C C . ARG A 1 283 ? -3.795 -3.881 -0.273 1.00 29.21 283 ARG A C 1
ATOM 2166 O O . ARG A 1 283 ? -3.335 -2.890 -0.869 1.00 31.45 283 ARG A O 1
ATOM 2174 N N . SER A 1 284 ? -5.084 -4.193 -0.290 1.00 30.08 284 SER A N 1
ATOM 2175 C CA . SER A 1 284 ? -6.045 -3.345 -0.959 1.00 32.68 284 SER A CA 1
ATOM 2176 C C . SER A 1 284 ? -6.192 -2.002 -0.215 1.00 33.72 284 SER A C 1
ATOM 2177 O O . SER A 1 284 ? -6.287 -0.954 -0.859 1.00 32.74 284 SER A O 1
ATOM 2180 N N . TRP A 1 285 ? -6.173 -2.029 1.121 1.00 28.16 285 TRP A N 1
ATOM 2181 C CA . TRP A 1 285 ? -6.104 -0.777 1.908 1.00 27.84 285 TRP A CA 1
ATOM 2182 C C . TRP A 1 285 ? -4.885 0.028 1.506 1.00 27.62 285 TRP A C 1
ATOM 2183 O O . TRP A 1 285 ? -4.989 1.223 1.247 1.00 28.05 285 TRP A O 1
ATOM 2194 N N . GLN A 1 286 ? -3.715 -0.612 1.452 1.00 27.13 286 GLN A N 1
ATOM 2195 C CA . GLN A 1 286 ? -2.489 0.110 1.094 1.00 26.72 286 GLN A CA 1
ATOM 2196 C C . GLN A 1 286 ? -2.578 0.723 -0.304 1.00 28.67 286 GLN A C 1
ATOM 2197 O O . GLN A 1 286 ? -2.178 1.872 -0.513 1.00 30.41 286 GLN A O 1
ATOM 2203 N N . ALA A 1 287 ? -3.130 -0.031 -1.242 1.00 29.39 287 ALA A N 1
ATOM 2204 C CA . ALA A 1 287 ? -3.257 0.399 -2.629 1.00 29.24 287 ALA A CA 1
ATOM 2205 C C . ALA A 1 287 ? -4.209 1.577 -2.782 1.00 35.29 287 ALA A C 1
ATOM 2206 O O . ALA A 1 287 ? -3.968 2.473 -3.587 1.00 34.15 287 ALA A O 1
ATOM 2208 N N . GLN A 1 288 ? -5.312 1.551 -2.037 1.00 27.69 288 GLN A N 1
ATOM 2209 C CA . GLN A 1 288 ? -6.332 2.596 -2.137 1.00 27.49 288 GLN A CA 1
ATOM 2210 C C . GLN A 1 288 ? -6.000 3.822 -1.271 1.00 28.72 288 GLN A C 1
ATOM 2211 O O . GLN A 1 288 ? -6.051 4.962 -1.739 1.00 27.73 288 GLN A O 1
ATOM 2217 N N . ALA A 1 289 ? -5.649 3.589 -0.014 1.00 24.95 289 ALA A N 1
ATOM 2218 C CA . ALA A 1 289 ? -5.435 4.683 0.931 1.00 24.07 289 ALA A CA 1
ATOM 2219 C C . ALA A 1 289 ? -4.138 5.416 0.662 1.00 26.58 289 ALA A C 1
ATOM 2220 O O . ALA A 1 289 ? -4.090 6.643 0.610 1.00 22.57 289 ALA A O 1
ATOM 2222 N N . LEU A 1 290 ? -3.068 4.641 0.519 1.00 27.01 290 LEU A N 1
ATOM 2223 C CA . LEU A 1 290 ? -1.727 5.177 0.576 1.00 32.23 290 LEU A CA 1
ATOM 2224 C C . LEU A 1 290 ? -1.288 5.588 -0.830 1.00 32.08 290 LEU A C 1
ATOM 2225 O O . LEU A 1 290 ? -0.903 6.734 -1.064 1.00 35.99 290 LEU A O 1
ATOM 2230 N N . VAL A 1 291 ? -1.352 4.656 -1.770 1.00 30.35 291 VAL A N 1
ATOM 2231 C CA . VAL A 1 291 ? -0.795 4.901 -3.105 1.00 33.81 291 VAL A CA 1
ATOM 2232 C C . VAL A 1 291 ? -1.752 5.701 -3.996 1.00 32.48 291 VAL A C 1
ATOM 2233 O O . VAL A 1 291 ? -1.323 6.342 -4.958 1.00 33.54 291 VAL A O 1
ATOM 2237 N N . LYS A 1 292 ? -3.042 5.678 -3.679 1.00 31.17 292 LYS A N 1
ATOM 2238 C CA . LYS A 1 292 ? -4.018 6.501 -4.404 1.00 29.96 292 LYS A CA 1
ATOM 2239 C C . LYS A 1 292 ? -4.403 7.778 -3.626 1.00 30.09 292 LYS A C 1
ATOM 2240 O O . LYS A 1 292 ? -4.044 8.900 -4.017 1.00 26.55 292 LYS A O 1
ATOM 2246 N N . GLU A 1 293 ? -5.151 7.616 -2.538 1.00 32.38 293 GLU A N 1
ATOM 2247 C CA . GLU A 1 293 ? -5.840 8.759 -1.904 1.00 22.87 293 GLU A CA 1
ATOM 2248 C C . GLU A 1 293 ? -4.891 9.789 -1.299 1.00 25.71 293 GLU A C 1
ATOM 2249 O O . GLU A 1 293 ? -5.028 10.989 -1.545 1.00 25.02 293 GLU A O 1
ATOM 2255 N N . ASP A 1 294 ? -3.934 9.330 -0.496 1.00 21.02 294 ASP A N 1
ATOM 2256 C CA . ASP A 1 294 ? -2.974 10.216 0.105 1.00 21.64 294 ASP A CA 1
ATOM 2257 C C . ASP A 1 294 ? -2.078 10.834 -0.943 1.00 21.68 294 ASP A C 1
ATOM 2258 O O . ASP A 1 294 ? -1.800 12.035 -0.885 1.00 23.41 294 ASP A O 1
ATOM 2263 N N . LYS A 1 295 ? -1.649 10.029 -1.918 1.00 23.94 295 LYS A N 1
ATOM 2264 C CA . LYS A 1 295 ? -0.912 10.561 -3.061 1.00 22.13 295 LYS A CA 1
ATOM 2265 C C . LYS A 1 295 ? -1.619 11.733 -3.713 1.00 25.39 295 LYS A C 1
ATOM 2266 O O . LYS A 1 295 ? -0.996 12.767 -3.958 1.00 25.57 295 LYS A O 1
ATOM 2272 N N . VAL A 1 296 ? -2.912 11.567 -3.992 1.00 22.92 296 VAL A N 1
ATOM 2273 C CA . VAL A 1 296 ? -3.671 12.587 -4.701 1.00 24.73 296 VAL A CA 1
ATOM 2274 C C . VAL A 1 296 ? -3.699 13.879 -3.907 1.00 24.56 296 VAL A C 1
ATOM 2275 O O . VAL A 1 296 ? -3.536 14.954 -4.482 1.00 25.45 296 VAL A O 1
ATOM 2279 N N . VAL A 1 297 ? -3.870 13.795 -2.592 1.00 21.10 297 VAL A N 1
ATOM 2280 C CA . VAL A 1 297 ? -3.887 15.011 -1.777 1.00 18.97 297 VAL A CA 1
ATOM 2281 C C . VAL A 1 297 ? -2.530 15.692 -1.762 1.00 21.14 297 VAL A C 1
ATOM 2282 O O . VAL A 1 297 ? -2.414 16.895 -2.045 1.00 20.89 297 VAL A O 1
ATOM 2286 N N . VAL A 1 298 ? -1.479 14.942 -1.409 1.00 20.49 298 VAL A N 1
ATOM 2287 C CA . VAL A 1 298 ? -0.180 15.562 -1.232 1.00 19.37 298 VAL A CA 1
ATOM 2288 C C . VAL A 1 298 ? 0.419 16.023 -2.563 1.00 19.24 298 VAL A C 1
ATOM 2289 O O . VAL A 1 298 ? 1.075 17.043 -2.592 1.00 22.40 298 VAL A O 1
ATOM 2293 N N . GLU A 1 299 ? 0.168 15.304 -3.654 1.00 21.17 299 GLU A N 1
ATOM 2294 C CA . GLU A 1 299 ? 0.602 15.786 -4.959 1.00 20.14 299 GLU A CA 1
ATOM 2295 C C . GLU A 1 299 ? -0.110 17.081 -5.370 1.00 23.34 299 GLU A C 1
ATOM 2296 O O . GLU A 1 299 ? 0.528 17.972 -5.926 1.00 20.04 299 GLU A O 1
ATOM 2302 N N . ALA A 1 300 ? -1.407 17.202 -5.068 1.00 20.94 300 ALA A N 1
ATOM 2303 C CA . ALA A 1 300 ? -2.112 18.487 -5.294 1.00 21.41 300 ALA A CA 1
ATOM 2304 C C . ALA A 1 300 ? -1.538 19.631 -4.468 1.00 20.54 300 ALA A C 1
ATOM 2305 O O . ALA A 1 300 ? -1.356 20.746 -4.974 1.00 19.69 300 ALA A O 1
ATOM 2307 N N . ILE A 1 301 ? -1.224 19.365 -3.200 1.00 23.33 301 ILE A N 1
ATOM 2308 C CA . ILE A 1 301 ? -0.632 20.377 -2.341 1.00 21.81 301 ILE A CA 1
ATOM 2309 C C . ILE A 1 301 ? 0.722 20.819 -2.898 1.00 20.96 301 ILE A C 1
ATOM 2310 O O . ILE A 1 301 ? 1.036 22.015 -2.946 1.00 19.34 301 ILE A O 1
ATOM 2315 N N . GLU A 1 302 ? 1.505 19.866 -3.392 1.00 19.70 302 GLU A N 1
ATOM 2316 C CA . GLU A 1 302 ? 2.795 20.206 -3.962 1.00 21.93 302 GLU A CA 1
ATOM 2317 C C . GLU A 1 302 ? 2.616 21.137 -5.168 1.00 20.32 302 GLU A C 1
ATOM 2318 O O . GLU A 1 302 ? 3.386 22.064 -5.347 1.00 21.73 302 GLU A O 1
ATOM 2324 N N . ARG A 1 303 ? 1.601 20.888 -5.991 1.00 22.82 303 ARG A N 1
ATOM 2325 C CA . ARG A 1 303 ? 1.354 21.750 -7.153 1.00 20.69 303 ARG A CA 1
ATOM 2326 C C . ARG A 1 303 ? 0.964 23.164 -6.754 1.00 27.12 303 ARG A C 1
ATOM 2327 O O . ARG A 1 303 ? 1.093 24.084 -7.563 1.00 25.74 303 ARG A O 1
ATOM 2335 N N . ARG A 1 304 ? 0.488 23.342 -5.524 1.00 21.42 304 ARG A N 1
ATOM 2336 C CA . ARG A 1 304 ? 0.044 24.652 -5.049 1.00 21.10 304 ARG A CA 1
ATOM 2337 C C . ARG A 1 304 ? 1.184 25.404 -4.331 1.00 23.27 304 ARG A C 1
ATOM 2338 O O . ARG A 1 304 ? 1.027 26.558 -3.918 1.00 26.23 304 ARG A O 1
ATOM 2346 N N . ARG A 1 305 ? 2.345 24.755 -4.203 1.00 25.31 305 ARG A N 1
ATOM 2347 C CA . ARG A 1 305 ? 3.485 25.366 -3.534 1.00 21.10 305 ARG A CA 1
ATOM 2348 C C . ARG A 1 305 ? 3.896 26.698 -4.165 1.00 21.64 305 ARG A C 1
ATOM 2349 O O . ARG A 1 305 ? 4.138 27.666 -3.461 1.00 24.39 305 ARG A O 1
ATOM 2357 N N . ALA A 1 306 ? 3.973 26.752 -5.490 1.00 24.33 306 ALA A N 1
ATOM 2358 C CA . ALA A 1 306 ? 4.441 27.964 -6.146 1.00 28.08 306 ALA A CA 1
ATOM 2359 C C . ALA A 1 306 ? 3.549 29.146 -5.798 1.00 24.43 306 ALA A C 1
ATOM 2360 O O . ALA A 1 306 ? 4.039 30.248 -5.549 1.00 25.69 306 ALA A O 1
ATOM 2362 N N . TYR A 1 307 ? 2.238 28.925 -5.800 1.00 23.65 307 TYR A N 1
ATOM 2363 C CA . TYR A 1 307 ? 1.301 29.998 -5.476 1.00 23.25 307 TYR A CA 1
ATOM 2364 C C . TYR A 1 307 ? 1.441 30.452 -4.031 1.00 19.14 307 TYR A C 1
ATOM 2365 O O . TYR A 1 307 ? 1.490 31.657 -3.724 1.00 23.88 307 TYR A O 1
ATOM 2374 N N . VAL A 1 308 ? 1.493 29.471 -3.153 1.00 20.61 308 VAL A N 1
ATOM 2375 C CA . VAL A 1 308 ? 1.574 29.705 -1.713 1.00 26.98 308 VAL A CA 1
ATOM 2376 C C . VAL A 1 308 ? 2.817 30.541 -1.390 1.00 26.46 308 VAL A C 1
ATOM 2377 O O . VAL A 1 308 ? 2.746 31.525 -0.659 1.00 27.30 308 VAL A O 1
ATOM 2381 N N . GLU A 1 309 ? 3.940 30.192 -2.005 1.00 29.35 309 GLU A N 1
ATOM 2382 C CA . GLU A 1 309 ? 5.182 30.881 -1.754 1.00 27.81 309 GLU A CA 1
ATOM 2383 C C . GLU A 1 309 ? 5.143 32.272 -2.374 1.00 32.10 309 GLU A C 1
ATOM 2384 O O . GLU A 1 309 ? 5.599 33.240 -1.773 1.00 29.75 309 GLU A O 1
ATOM 2390 N N . ALA A 1 310 ? 4.580 32.391 -3.571 1.00 31.28 310 ALA A N 1
ATOM 2391 C CA . ALA A 1 310 ? 4.643 33.661 -4.281 1.00 26.63 310 ALA A CA 1
ATOM 2392 C C . ALA A 1 310 ? 3.768 34.669 -3.549 1.00 33.90 310 ALA A C 1
ATOM 2393 O O . ALA A 1 310 ? 3.971 35.886 -3.629 1.00 32.69 310 ALA A O 1
ATOM 2395 N N . ASN A 1 311 ? 2.788 34.158 -2.813 1.00 28.34 311 ASN A N 1
ATOM 2396 C CA . ASN A 1 311 ? 1.825 35.027 -2.171 1.00 28.00 311 ASN A CA 1
ATOM 2397 C C . ASN A 1 311 ? 1.997 35.124 -0.661 1.00 33.32 311 ASN A C 1
ATOM 2398 O O . ASN A 1 311 ? 1.176 35.730 0.021 1.00 33.08 311 ASN A O 1
ATOM 2403 N N . GLY A 1 312 ? 3.083 34.556 -0.149 1.00 31.84 312 GLY A N 1
ATOM 2404 C CA . GLY A 1 312 ? 3.398 34.665 1.280 1.00 37.76 312 GLY A CA 1
ATOM 2405 C C . GLY A 1 312 ? 2.380 34.005 2.198 1.00 37.32 312 GLY A C 1
ATOM 2406 O O . GLY A 1 312 ? 2.184 34.442 3.333 1.00 36.04 312 GLY A O 1
ATOM 2407 N N . ILE A 1 313 ? 1.737 32.943 1.718 1.00 34.04 313 ILE A N 1
ATOM 2408 C CA . ILE A 1 313 ? 0.661 32.291 2.464 1.00 32.57 313 ILE A CA 1
ATOM 2409 C C . ILE A 1 313 ? 1.263 31.330 3.478 1.00 32.71 313 ILE A C 1
ATOM 2410 O O . ILE A 1 313 ? 2.188 30.577 3.163 1.00 32.17 313 ILE A O 1
ATOM 2415 N N . ARG A 1 314 ? 0.787 31.402 4.715 1.00 30.01 314 ARG A N 1
ATOM 2416 C CA . ARG A 1 314 ? 1.235 30.462 5.748 1.00 29.47 314 ARG A CA 1
ATOM 2417 C C . ARG A 1 314 ? 0.065 29.620 6.211 1.00 30.31 314 ARG A C 1
ATOM 2418 O O . ARG A 1 314 ? -1.061 30.080 6.199 1.00 27.97 314 ARG A O 1
ATOM 2426 N N . PRO A 1 315 ? 0.338 28.387 6.639 1.00 27.54 315 PRO A N 1
ATOM 2427 C CA . PRO A 1 315 ? -0.725 27.481 7.058 1.00 24.98 315 PRO A CA 1
ATOM 2428 C C . PRO A 1 315 ? -1.374 27.953 8.346 1.00 32.16 315 PRO A C 1
ATOM 2429 O O . PRO A 1 315 ? -0.715 28.569 9.197 1.00 30.50 315 PRO A O 1
ATOM 2433 N N . ALA A 1 316 ? -2.666 27.687 8.478 1.00 25.22 316 ALA A N 1
ATOM 2434 C CA . ALA A 1 316 ? -3.401 28.004 9.702 1.00 26.27 316 ALA A CA 1
ATOM 2435 C C . ALA A 1 316 ? -3.571 26.745 10.529 1.00 31.89 316 ALA A C 1
ATOM 2436 O O . ALA A 1 316 ? -4.170 25.781 10.077 1.00 34.22 316 ALA A O 1
ATOM 2438 N N . MET A 1 317 ? -3.102 26.751 11.769 1.00 31.04 317 MET A N 1
ATOM 2439 C CA . MET A 1 317 ? -3.069 25.486 12.508 1.00 34.20 317 MET A CA 1
ATOM 2440 C C . MET A 1 317 ? -4.373 25.250 13.298 1.00 30.05 317 MET A C 1
ATOM 2441 O O . MET A 1 317 ? -5.080 26.190 13.701 1.00 34.43 317 MET A O 1
ATOM 2446 N N . LEU A 1 318 ? -4.697 23.971 13.457 1.00 29.77 318 LEU A N 1
ATOM 2447 C CA . LEU A 1 318 ? -5.894 23.512 14.128 1.00 26.89 318 LEU A CA 1
ATOM 2448 C C . LEU A 1 318 ? -5.465 22.659 15.318 1.00 29.27 318 LEU A C 1
ATOM 2449 O O . LEU A 1 318 ? -4.272 22.378 15.471 1.00 28.27 318 LEU A O 1
ATOM 2454 N N . SER A 1 319 ? -6.424 22.239 16.145 1.00 30.21 319 SER A N 1
ATOM 2455 C CA . SER A 1 319 ? -6.102 21.607 17.429 1.00 33.80 319 SER A CA 1
ATOM 2456 C C . SER A 1 319 ? -5.433 20.257 17.183 1.00 32.39 319 SER A C 1
ATOM 2457 O O . SER A 1 319 ? -4.827 19.684 18.081 1.00 35.47 319 SER A O 1
ATOM 2460 N N . CYS A 1 320 ? -5.570 19.755 15.963 1.00 30.26 320 CYS A N 1
ATOM 2461 C CA . CYS A 1 320 ? -5.095 18.424 15.618 1.00 30.02 320 CYS A CA 1
ATOM 2462 C C . CYS A 1 320 ? -3.640 18.437 15.147 1.00 30.75 320 CYS A C 1
ATOM 2463 O O . CYS A 1 320 ? -3.084 17.399 14.801 1.00 29.85 320 CYS A O 1
ATOM 2466 N N . ASP A 1 321 ? -3.011 19.607 15.130 1.00 28.83 321 ASP A N 1
ATOM 2467 C CA . ASP A 1 321 ? -1.723 19.726 14.457 1.00 25.86 321 ASP A CA 1
ATOM 2468 C C . ASP A 1 321 ? -0.487 19.606 15.347 1.00 30.62 321 ASP A C 1
ATOM 2469 O O . ASP A 1 321 ? 0.630 19.682 14.830 1.00 27.19 321 ASP A O 1
ATOM 2474 N N . GLU A 1 322 ? -0.655 19.427 16.661 1.00 29.44 322 GLU A N 1
ATOM 2475 C CA . GLU A 1 322 ? 0.484 19.640 17.571 1.00 31.62 322 GLU A CA 1
ATOM 2476 C C . GLU A 1 322 ? 1.662 18.751 17.182 1.00 27.64 322 GLU A C 1
ATOM 2477 O O . GLU A 1 322 ? 2.799 19.212 17.072 1.00 28.46 322 GLU A O 1
ATOM 2483 N N . ALA A 1 323 ? 1.391 17.468 16.993 1.00 24.84 323 ALA A N 1
ATOM 2484 C CA . ALA A 1 323 ? 2.463 16.513 16.740 1.00 28.19 323 ALA A CA 1
ATOM 2485 C C . ALA A 1 323 ? 3.134 16.804 15.399 1.00 25.88 323 ALA A C 1
ATOM 2486 O O . ALA A 1 323 ? 4.357 16.760 15.286 1.00 25.68 323 ALA A O 1
ATOM 2488 N N . ALA A 1 324 ? 2.333 17.099 14.380 1.00 24.85 324 ALA A N 1
ATOM 2489 C CA . ALA A 1 324 ? 2.871 17.384 13.070 1.00 21.84 324 ALA A CA 1
ATOM 2490 C C . ALA A 1 324 ? 3.782 18.604 13.128 1.00 27.06 324 ALA A C 1
ATOM 2491 O O . ALA A 1 324 ? 4.865 18.619 12.526 1.00 25.91 324 ALA A O 1
ATOM 2493 N N . VAL A 1 325 ? 3.347 19.629 13.849 1.00 23.63 325 VAL A N 1
ATOM 2494 C CA . VAL A 1 325 ? 4.145 20.845 13.971 1.00 27.28 325 VAL A CA 1
ATOM 2495 C C . VAL A 1 325 ? 5.453 20.587 14.719 1.00 25.40 325 VAL A C 1
ATOM 2496 O O . VAL A 1 325 ? 6.512 21.080 14.309 1.00 29.93 325 VAL A O 1
ATOM 2500 N N . ARG A 1 326 ? 5.391 19.840 15.819 1.00 26.90 326 ARG A N 1
ATOM 2501 C CA . ARG A 1 326 ? 6.595 19.547 16.579 1.00 28.44 326 ARG A CA 1
ATOM 2502 C C . ARG A 1 326 ? 7.601 18.776 15.719 1.00 28.70 326 ARG A C 1
ATOM 2503 O O . ARG A 1 326 ? 8.786 19.086 15.727 1.00 29.89 326 ARG A O 1
ATOM 2511 N N . VAL A 1 327 ? 7.127 17.787 14.964 1.00 28.40 327 VAL A N 1
ATOM 2512 C CA . VAL A 1 327 ? 7.986 17.074 14.018 1.00 26.08 327 VAL A CA 1
ATOM 2513 C C . VAL A 1 327 ? 8.574 17.975 12.944 1.00 25.79 327 VAL A C 1
ATOM 2514 O O . VAL A 1 327 ? 9.770 17.929 12.678 1.00 26.41 327 VAL A O 1
ATOM 2518 N N . SER A 1 328 ? 7.731 18.800 12.328 1.00 25.33 328 SER A N 1
ATOM 2519 C CA . SER A 1 328 ? 8.176 19.710 11.285 1.00 29.38 328 SER A CA 1
ATOM 2520 C C . SER A 1 328 ? 9.296 20.610 11.808 1.00 30.43 328 SER A C 1
ATOM 2521 O O . SER A 1 328 ? 10.310 20.830 11.148 1.00 29.09 328 SER A O 1
ATOM 2524 N N . ARG A 1 329 ? 9.131 21.116 13.022 1.00 30.28 329 ARG A N 1
ATOM 2525 C CA . ARG A 1 329 ? 10.145 22.005 13.595 1.00 36.21 329 ARG A CA 1
ATOM 2526 C C . ARG A 1 329 ? 11.449 21.255 13.892 1.00 32.65 329 ARG A C 1
ATOM 2527 O O . ARG A 1 329 ? 12.544 21.811 13.752 1.00 36.57 329 ARG A O 1
ATOM 2535 N N . GLU A 1 330 ? 11.336 19.988 14.280 1.00 31.50 330 GLU A N 1
ATOM 2536 C CA . GLU A 1 330 ? 12.515 19.155 14.525 1.00 31.73 330 GLU A CA 1
ATOM 2537 C C . GLU A 1 330 ? 13.265 18.884 13.236 1.00 27.14 330 GLU A C 1
ATOM 2538 O O . GLU A 1 330 ? 14.493 18.930 13.209 1.00 32.71 330 GLU A O 1
ATOM 2544 N N . ILE A 1 331 ? 12.538 18.589 12.159 1.00 27.88 331 ILE A N 1
ATOM 2545 C CA . ILE A 1 331 ? 13.195 18.393 10.864 1.00 29.71 331 ILE A CA 1
ATOM 2546 C C . ILE A 1 331 ? 13.913 19.661 10.416 1.00 31.40 331 ILE A C 1
ATOM 2547 O O . ILE A 1 331 ? 15.070 19.618 10.008 1.00 31.80 331 ILE A O 1
ATOM 2552 N N . GLU A 1 332 ? 13.232 20.791 10.540 1.00 33.74 332 GLU A N 1
ATOM 2553 C CA . GLU A 1 332 ? 13.814 22.076 10.180 1.00 38.45 332 GLU A CA 1
ATOM 2554 C C . GLU A 1 332 ? 15.095 22.332 10.971 1.00 33.36 332 GLU A C 1
ATOM 2555 O O . GLU A 1 332 ? 16.102 22.770 10.404 1.00 36.54 332 GLU A O 1
ATOM 2561 N N . LYS A 1 333 ? 15.060 22.037 12.271 1.00 36.43 333 LYS A N 1
ATOM 2562 C CA . LYS A 1 333 ? 16.236 22.160 13.136 1.00 36.77 333 LYS A CA 1
ATOM 2563 C C . LYS A 1 333 ? 17.413 21.302 12.677 1.00 43.48 333 LYS A C 1
ATOM 2564 O O . LYS A 1 333 ? 18.560 21.761 12.628 1.00 36.05 333 LYS A O 1
ATOM 2570 N N . LEU A 1 334 ? 17.126 20.045 12.363 1.00 37.07 334 LEU A N 1
ATOM 2571 C CA . LEU A 1 334 ? 18.123 19.139 11.815 1.00 37.45 334 LEU A CA 1
ATOM 2572 C C . LEU A 1 334 ? 18.693 19.654 10.491 1.00 27.31 334 LEU A C 1
ATOM 2573 O O . LEU A 1 334 ? 19.904 19.564 10.251 1.00 38.62 334 LEU A O 1
ATOM 2578 N N . GLU A 1 335 ? 17.827 20.189 9.646 1.00 33.28 335 GLU A N 1
ATOM 2579 C CA . GLU A 1 335 ? 18.255 20.769 8.372 1.00 41.77 335 GLU A CA 1
ATOM 2580 C C . GLU A 1 335 ? 19.260 21.886 8.606 1.00 48.81 335 GLU A C 1
ATOM 2581 O O . GLU A 1 335 ? 20.307 21.934 7.969 1.00 47.07 335 GLU A O 1
ATOM 2587 N N . GLN A 1 336 ? 18.935 22.787 9.525 1.00 48.33 336 GLN A N 1
ATOM 2588 C CA . GLN A 1 336 ? 19.796 23.941 9.779 1.00 54.50 336 GLN A CA 1
ATOM 2589 C C . GLN A 1 336 ? 21.110 23.547 10.442 1.00 52.20 336 GLN A C 1
ATOM 2590 O O . GLN A 1 336 ? 22.167 24.110 10.133 1.00 56.17 336 GLN A O 1
ATOM 2596 N N . LEU A 1 337 ? 21.052 22.583 11.358 1.00 50.05 337 LEU A N 1
ATOM 2597 C CA . LEU A 1 337 ? 22.259 22.049 11.977 1.00 53.66 337 LEU A CA 1
ATOM 2598 C C . LEU A 1 337 ? 23.200 21.487 10.917 1.00 58.33 337 LEU A C 1
ATOM 2599 O O . LEU A 1 337 ? 24.420 21.677 10.975 1.00 69.00 337 LEU A O 1
ATOM 2604 N N . GLU A 1 338 ? 22.629 20.798 9.941 1.00 58.73 338 GLU A N 1
ATOM 2605 C CA . GLU A 1 338 ? 23.422 20.140 8.921 1.00 61.04 338 GLU A CA 1
ATOM 2606 C C . GLU A 1 338 ? 23.998 21.169 7.931 1.00 60.68 338 GLU A C 1
ATOM 2607 O O . GLU A 1 338 ? 25.100 20.992 7.417 1.00 55.85 338 GLU A O 1
ATOM 2613 N N . ALA A 1 339 ? 23.273 22.257 7.691 1.00 61.92 339 ALA A N 1
ATOM 2614 C CA . ALA A 1 339 ? 23.738 23.294 6.767 1.00 63.82 339 ALA A CA 1
ATOM 2615 C C . ALA A 1 339 ? 24.925 24.067 7.336 1.00 69.36 339 ALA A C 1
ATOM 2616 O O . ALA A 1 339 ? 25.593 24.812 6.618 1.00 67.36 339 ALA A O 1
ATOM 2618 N N . ALA A 1 340 ? 25.183 23.885 8.627 1.00 72.97 340 ALA A N 1
ATOM 2619 C CA . ALA A 1 340 ? 26.327 24.517 9.279 1.00 74.04 340 ALA A CA 1
ATOM 2620 C C . ALA A 1 340 ? 27.589 23.694 9.048 1.00 79.59 340 ALA A C 1
ATOM 2621 O O . ALA A 1 340 ? 28.702 24.193 9.196 1.00 86.45 340 ALA A O 1
ATOM 2623 N N . ARG A 1 341 ? 27.408 22.431 8.681 1.00 83.10 341 ARG A N 1
ATOM 2624 C CA . ARG A 1 341 ? 28.528 21.511 8.535 1.00 86.23 341 ARG A CA 1
ATOM 2625 C C . ARG A 1 341 ? 28.808 21.219 7.061 1.00 83.78 341 ARG A C 1
ATOM 2626 O O . ARG A 1 341 ? 28.801 22.123 6.223 1.00 82.52 341 ARG A O 1
ATOM 2634 N N . ALA B 1 2 ? 23.568 27.179 -25.006 1.00 57.59 2 ALA B N 1
ATOM 2635 C CA . ALA B 1 2 ? 24.373 27.869 -23.954 1.00 56.55 2 ALA B CA 1
ATOM 2636 C C . ALA B 1 2 ? 25.665 28.394 -24.575 1.00 55.23 2 ALA B C 1
ATOM 2637 O O . ALA B 1 2 ? 25.701 29.512 -25.088 1.00 57.19 2 ALA B O 1
ATOM 2639 N N . THR B 1 3 ? 26.716 27.579 -24.559 1.00 53.82 3 THR B N 1
ATOM 2640 C CA . THR B 1 3 ? 27.910 27.874 -25.344 1.00 45.52 3 THR B CA 1
ATOM 2641 C C . THR B 1 3 ? 28.069 26.870 -26.480 1.00 45.59 3 THR B C 1
ATOM 2642 O O . THR B 1 3 ? 28.210 25.651 -26.278 1.00 46.05 3 THR B O 1
ATOM 2646 N N . PHE B 1 4 ? 27.977 27.403 -27.686 1.00 29.44 4 PHE B N 1
ATOM 2647 C CA . PHE B 1 4 ? 28.209 26.644 -28.902 1.00 26.59 4 PHE B CA 1
ATOM 2648 C C . PHE B 1 4 ? 29.311 27.359 -29.661 1.00 33.24 4 PHE B C 1
ATOM 2649 O O . PHE B 1 4 ? 29.573 28.529 -29.393 1.00 27.79 4 PHE B O 1
ATOM 2657 N N . VAL B 1 5 ? 29.895 26.683 -30.648 1.00 25.00 5 VAL B N 1
ATOM 2658 C CA . VAL B 1 5 ? 30.804 27.330 -31.591 1.00 23.51 5 VAL B CA 1
ATOM 2659 C C . VAL B 1 5 ? 29.967 27.702 -32.801 1.00 24.78 5 VAL B C 1
ATOM 2660 O O . VAL B 1 5 ? 29.695 26.856 -33.649 1.00 22.83 5 VAL B O 1
ATOM 2664 N N . ARG B 1 6 ? 29.490 28.947 -32.859 1.00 23.47 6 ARG B N 1
ATOM 2665 C CA . ARG B 1 6 ? 28.512 29.303 -33.889 1.00 23.32 6 ARG B CA 1
ATOM 2666 C C . ARG B 1 6 ? 29.207 29.549 -35.243 1.00 20.25 6 ARG B C 1
ATOM 2667 O O . ARG B 1 6 ? 28.609 29.349 -36.303 1.00 22.58 6 ARG B O 1
ATOM 2675 N N . ASN B 1 7 ? 30.467 29.963 -35.193 1.00 22.86 7 ASN B N 1
ATOM 2676 C CA . ASN B 1 7 ? 31.215 30.249 -36.437 1.00 24.05 7 ASN B CA 1
ATOM 2677 C C . ASN B 1 7 ? 31.896 29.008 -36.988 1.00 22.23 7 ASN B C 1
ATOM 2678 O O . ASN B 1 7 ? 33.137 28.849 -36.921 1.00 24.72 7 ASN B O 1
ATOM 2683 N N . ALA B 1 8 ? 31.058 28.134 -37.536 1.00 22.61 8 ALA B N 1
ATOM 2684 C CA . ALA B 1 8 ? 31.464 26.842 -38.068 1.00 22.36 8 ALA B CA 1
ATOM 2685 C C . ALA B 1 8 ? 30.344 26.300 -38.934 1.00 21.71 8 ALA B C 1
ATOM 2686 O O . ALA B 1 8 ? 29.190 26.687 -38.784 1.00 22.85 8 ALA B O 1
ATOM 2688 N N . TRP B 1 9 ? 30.683 25.377 -39.816 1.00 21.68 9 TRP B N 1
ATOM 2689 C CA . TRP B 1 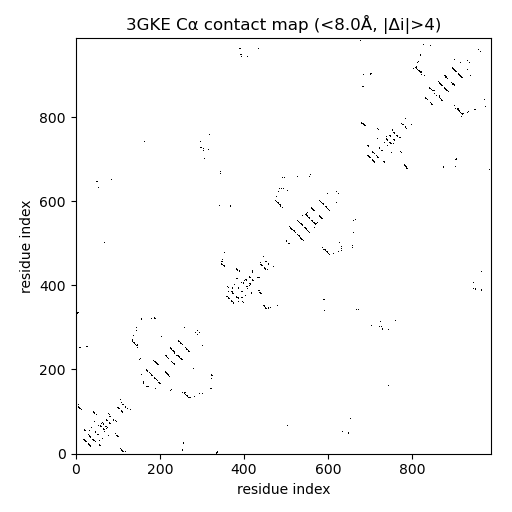9 ? 29.676 24.696 -40.619 1.00 17.99 9 TRP B CA 1
ATOM 2690 C C . TRP B 1 9 ? 29.167 23.497 -39.835 1.00 20.37 9 TRP B C 1
ATOM 2691 O O . TRP B 1 9 ? 29.963 22.778 -39.255 1.00 24.18 9 TRP B O 1
ATOM 2702 N N . TYR B 1 10 ? 27.859 23.282 -39.886 1.00 20.43 10 TYR B N 1
ATOM 2703 C CA . TYR B 1 10 ? 27.220 22.085 -39.312 1.00 20.64 10 TYR B CA 1
ATOM 2704 C C . TYR B 1 10 ? 26.329 21.385 -40.333 1.00 20.44 10 TYR B C 1
ATOM 2705 O O . TYR B 1 10 ? 25.678 22.014 -41.186 1.00 20.74 10 TYR B O 1
ATOM 2714 N N . VAL B 1 11 ? 26.250 20.071 -40.236 1.00 19.31 11 VAL B N 1
ATOM 2715 C CA . VAL B 1 11 ? 25.275 19.356 -41.020 1.00 19.24 11 VAL B CA 1
ATOM 2716 C C . VAL B 1 11 ? 23.934 19.567 -40.365 1.00 20.59 11 VAL B C 1
ATOM 2717 O O . VAL B 1 11 ? 23.763 19.297 -39.156 1.00 21.73 11 VAL B O 1
ATOM 2721 N N . ALA B 1 12 ? 22.984 20.057 -41.159 1.00 18.53 12 ALA B N 1
ATOM 2722 C CA . ALA B 1 12 ? 21.635 20.296 -40.692 1.00 21.24 12 ALA B CA 1
ATOM 2723 C C . ALA B 1 12 ? 20.672 19.244 -41.193 1.00 23.44 12 ALA B C 1
ATOM 2724 O O . ALA B 1 12 ? 19.598 19.076 -40.605 1.00 21.28 12 ALA B O 1
ATOM 2726 N N . ALA B 1 13 ? 21.040 18.542 -42.268 1.00 21.68 13 ALA B N 1
ATOM 2727 C CA . ALA B 1 13 ? 20.153 17.541 -42.862 1.00 22.90 13 ALA B CA 1
ATOM 2728 C C . ALA B 1 13 ? 20.930 16.671 -43.843 1.00 25.03 13 ALA B C 1
ATOM 2729 O O . ALA B 1 13 ? 21.989 17.056 -44.332 1.00 23.02 13 ALA B O 1
ATOM 2731 N N . LEU B 1 14 ? 20.415 15.480 -44.094 1.00 24.66 14 LEU B N 1
ATOM 2732 C CA . LEU B 1 14 ? 20.827 14.704 -45.244 1.00 24.21 14 LEU B CA 1
ATOM 2733 C C . LEU B 1 14 ? 19.967 15.162 -46.433 1.00 26.62 14 LEU B C 1
ATOM 2734 O O . LEU B 1 14 ? 18.811 15.557 -46.265 1.00 25.48 14 LEU B O 1
ATOM 2739 N N . PRO B 1 15 ? 20.543 15.160 -47.630 1.00 26.27 15 PRO B N 1
ATOM 2740 C CA . PRO B 1 15 ? 19.796 15.677 -48.775 1.00 28.31 15 PRO B CA 1
ATOM 2741 C C . PRO B 1 15 ? 18.449 14.972 -48.952 1.00 28.90 15 PRO B C 1
ATOM 2742 O O . PRO B 1 15 ? 17.460 15.619 -49.320 1.00 28.09 15 PRO B O 1
ATOM 2746 N N . GLU B 1 16 ? 18.423 13.665 -48.689 1.00 25.46 16 GLU B N 1
ATOM 2747 C CA . GLU B 1 16 ? 17.222 12.865 -48.862 1.00 29.81 16 GLU B CA 1
ATOM 2748 C C . GLU B 1 16 ? 16.103 13.270 -47.904 1.00 30.67 16 GLU B C 1
ATOM 2749 O O . GLU B 1 16 ? 14.950 12.922 -48.125 1.00 30.78 16 GLU B O 1
ATOM 2755 N N . GLU B 1 17 ? 16.442 14.013 -46.856 1.00 25.06 17 GLU B N 1
ATOM 2756 C CA . GLU B 1 17 ? 15.415 14.510 -45.927 1.00 25.12 17 GLU B CA 1
ATOM 2757 C C . GLU B 1 17 ? 14.673 15.696 -46.476 1.00 25.59 17 GLU B C 1
ATOM 2758 O O . GLU B 1 17 ? 13.620 16.061 -45.956 1.00 27.93 17 GLU B O 1
ATOM 2764 N N . LEU B 1 18 ? 15.237 16.326 -47.501 1.00 24.31 18 LEU B N 1
ATOM 2765 C CA . LEU B 1 18 ? 14.721 17.598 -47.974 1.00 24.19 18 LEU B CA 1
ATOM 2766 C C . LEU B 1 18 ? 13.915 17.408 -49.254 1.00 31.32 18 LEU B C 1
ATOM 2767 O O . LEU B 1 18 ? 14.164 16.507 -50.044 1.00 33.73 18 LEU B O 1
ATOM 2772 N N . SER B 1 19 ? 12.932 18.269 -49.432 1.00 28.97 19 SER B N 1
ATOM 2773 C CA . SER B 1 19 ? 12.087 18.240 -50.596 1.00 30.81 19 SER B CA 1
ATOM 2774 C C . SER B 1 19 ? 11.447 19.618 -50.685 1.00 27.51 19 SER B C 1
ATOM 2775 O O . SER B 1 19 ? 11.903 20.591 -50.031 1.00 24.41 19 SER B O 1
ATOM 2778 N N . GLU B 1 20 ? 10.409 19.705 -51.509 1.00 28.74 20 GLU B N 1
ATOM 2779 C CA . GLU B 1 20 ? 9.640 20.939 -51.593 1.00 29.59 20 GLU B CA 1
ATOM 2780 C C . GLU B 1 20 ? 8.751 21.096 -50.352 1.00 31.70 20 GLU B C 1
ATOM 2781 O O . GLU B 1 20 ? 8.209 22.170 -50.101 1.00 28.20 20 GLU B O 1
ATOM 2787 N N . LYS B 1 21 ? 8.621 20.028 -49.566 1.00 27.57 21 LYS B N 1
ATOM 2788 C CA . LYS B 1 21 ? 7.989 20.124 -48.235 1.00 33.13 21 LYS B CA 1
ATOM 2789 C C . LYS B 1 21 ? 9.048 20.422 -47.201 1.00 22.83 21 LYS B C 1
ATOM 2790 O O . LYS B 1 21 ? 9.957 19.613 -46.991 1.00 23.15 21 LYS B O 1
ATOM 2796 N N . PRO B 1 22 ? 8.975 21.607 -46.606 1.00 26.30 22 PRO B N 1
ATOM 2797 C CA . PRO B 1 22 ? 9.993 22.005 -45.661 1.00 19.53 22 PRO B CA 1
ATOM 2798 C C . PRO B 1 22 ? 10.167 21.049 -44.471 1.00 20.69 22 PRO B C 1
ATOM 2799 O O . PRO B 1 22 ? 9.226 20.368 -44.049 1.00 23.05 22 PRO B O 1
ATOM 2803 N N . LEU B 1 23 ? 11.385 21.033 -43.962 1.00 20.92 23 LEU B N 1
ATOM 2804 C CA . LEU B 1 23 ? 11.739 20.366 -42.719 1.00 21.72 23 LEU B CA 1
ATOM 2805 C C . LEU B 1 23 ? 12.084 21.431 -41.692 1.00 19.11 23 LEU B C 1
ATOM 2806 O O . LEU B 1 23 ? 12.895 22.344 -41.947 1.00 18.98 23 LEU B O 1
ATOM 2811 N N . GLY B 1 24 ? 11.439 21.352 -40.535 1.00 21.00 24 GLY B N 1
ATOM 2812 C CA . GLY B 1 24 ? 11.831 22.196 -39.424 1.00 18.91 24 GLY B CA 1
ATOM 2813 C C . GLY B 1 24 ? 12.817 21.470 -38.544 1.00 21.34 24 GLY B C 1
ATOM 2814 O O . GLY B 1 24 ? 12.544 20.353 -38.058 1.00 23.58 24 GLY B O 1
ATOM 2815 N N . ARG B 1 25 ? 13.982 22.077 -38.347 1.00 20.58 25 ARG B N 1
ATOM 2816 C CA . ARG B 1 25 ? 14.971 21.512 -37.473 1.00 18.05 25 ARG B CA 1
ATOM 2817 C C . ARG B 1 25 ? 15.761 22.627 -36.783 1.00 21.23 25 ARG B C 1
ATOM 2818 O O . ARG B 1 25 ? 16.058 23.665 -37.391 1.00 20.33 25 ARG B O 1
ATOM 2826 N N . THR B 1 26 ? 16.033 22.441 -35.491 1.00 18.03 26 THR B N 1
ATOM 2827 C CA . THR B 1 26 ? 16.772 23.416 -34.691 1.00 17.02 26 THR B CA 1
ATOM 2828 C C . THR B 1 26 ? 18.237 23.022 -34.606 1.00 19.19 26 THR B C 1
ATOM 2829 O O . THR B 1 26 ? 18.555 21.911 -34.193 1.00 19.21 26 THR B O 1
ATOM 2833 N N . ILE B 1 27 ? 19.120 23.960 -34.923 1.00 19.56 27 ILE B N 1
ATOM 2834 C CA . ILE B 1 27 ? 20.550 23.759 -34.725 1.00 17.82 27 ILE B CA 1
ATOM 2835 C C . ILE B 1 27 ? 21.147 24.888 -33.925 1.00 21.06 27 ILE B C 1
ATOM 2836 O O . ILE B 1 27 ? 20.850 26.062 -34.167 1.00 19.26 27 ILE B O 1
ATOM 2841 N N . LEU B 1 28 ? 21.932 24.536 -32.917 1.00 20.34 28 LEU B N 1
ATOM 2842 C CA . LEU B 1 28 ? 22.511 25.519 -32.025 1.00 19.53 28 LEU B CA 1
ATOM 2843 C C . LEU B 1 28 ? 21.439 26.510 -31.537 1.00 19.34 28 LEU B C 1
ATOM 2844 O O . LEU B 1 28 ? 21.637 27.734 -31.582 1.00 20.28 28 LEU B O 1
ATOM 2849 N N . ASP B 1 29 ? 20.298 25.960 -31.092 1.00 20.48 29 ASP B N 1
ATOM 2850 C CA . ASP B 1 29 ? 19.172 26.724 -30.517 1.00 19.60 29 ASP B CA 1
ATOM 2851 C C . ASP B 1 29 ? 18.515 27.696 -31.519 1.00 21.27 29 ASP B C 1
ATOM 2852 O O . ASP B 1 29 ? 17.782 28.603 -31.130 1.00 23.53 29 ASP B O 1
ATOM 2857 N N . THR B 1 30 ? 18.780 27.470 -32.796 1.00 19.57 30 THR B N 1
ATOM 2858 C CA . THR B 1 30 ? 18.266 28.293 -33.892 1.00 18.81 30 THR B CA 1
ATOM 2859 C C . THR B 1 30 ? 17.347 27.453 -34.754 1.00 17.41 30 THR B C 1
ATOM 2860 O O . THR B 1 30 ? 17.779 26.504 -35.413 1.00 19.68 30 THR B O 1
ATOM 2864 N N . PRO B 1 31 ? 16.055 27.754 -34.724 1.00 16.81 31 PRO B N 1
ATOM 2865 C CA . PRO B 1 31 ? 15.128 26.977 -35.526 1.00 16.65 31 PRO B CA 1
ATOM 2866 C C . PRO B 1 31 ? 15.167 27.342 -37.022 1.00 16.81 31 PRO B C 1
ATOM 2867 O O . PRO B 1 31 ? 15.053 28.520 -37.372 1.00 19.09 31 PRO B O 1
ATOM 2871 N N . LEU B 1 32 ? 15.346 26.330 -37.861 1.00 18.73 32 LEU B N 1
ATOM 2872 C CA . LEU B 1 32 ? 15.471 26.483 -39.300 1.00 17.64 32 LEU B CA 1
ATOM 2873 C C . LEU B 1 32 ? 14.334 25.832 -40.056 1.00 17.44 32 LEU B C 1
ATOM 2874 O O . LEU B 1 32 ? 13.779 24.784 -39.640 1.00 18.27 32 LEU B O 1
ATOM 2879 N N . ALA B 1 33 ? 14.006 26.445 -41.197 1.00 17.84 33 ALA B N 1
ATOM 2880 C CA . ALA B 1 33 ? 13.132 25.842 -42.196 1.00 19.99 33 ALA B CA 1
ATOM 2881 C C . ALA B 1 33 ? 14.001 25.521 -43.403 1.00 19.52 33 ALA B C 1
ATOM 2882 O O . ALA B 1 33 ? 14.552 26.438 -44.053 1.00 20.50 33 ALA B O 1
ATOM 2884 N N . LEU B 1 34 ? 14.171 24.230 -43.649 1.00 17.60 34 LEU B N 1
ATOM 2885 C CA . LEU B 1 34 ? 15.028 23.732 -44.719 1.00 17.85 34 LEU B CA 1
ATOM 2886 C C . LEU B 1 34 ? 14.198 23.169 -45.865 1.00 19.87 34 LEU B C 1
ATOM 2887 O O . LEU B 1 34 ? 13.305 22.344 -45.639 1.00 21.97 34 LEU B O 1
ATOM 2892 N N . TYR B 1 35 ? 14.461 23.595 -47.096 1.00 20.79 35 TYR B N 1
ATOM 2893 C CA . TYR B 1 35 ? 13.714 23.042 -48.221 1.00 21.18 35 TYR B CA 1
ATOM 2894 C C . TYR B 1 35 ? 14.511 23.155 -49.509 1.00 21.35 35 TYR B C 1
ATOM 2895 O O . TYR B 1 35 ? 15.472 23.932 -49.588 1.00 22.69 35 TYR B O 1
ATOM 2904 N N . ARG B 1 36 ? 14.102 22.380 -50.495 1.00 21.75 36 ARG B N 1
ATOM 2905 C CA . ARG B 1 36 ? 14.719 22.401 -51.808 1.00 22.62 36 ARG B CA 1
ATOM 2906 C C . ARG B 1 36 ? 13.806 23.123 -52.762 1.00 28.26 36 ARG B C 1
ATOM 2907 O O . ARG B 1 36 ? 12.630 22.824 -52.864 1.00 27.82 36 ARG B O 1
ATOM 2915 N N . GLN B 1 37 ? 14.367 24.110 -53.431 1.00 26.81 37 GLN B N 1
ATOM 2916 C CA . GLN B 1 37 ? 13.650 24.872 -54.434 1.00 27.65 37 GLN B CA 1
ATOM 2917 C C . GLN B 1 37 ? 13.518 24.069 -55.719 1.00 29.23 37 GLN B C 1
ATOM 2918 O O . GLN B 1 37 ? 14.227 23.082 -55.919 1.00 27.69 37 GLN B O 1
ATOM 2924 N N . PRO B 1 38 ? 12.619 24.499 -56.619 1.00 29.84 38 PRO B N 1
ATOM 2925 C CA . PRO B 1 38 ? 12.428 23.760 -57.866 1.00 32.82 38 PRO B CA 1
ATOM 2926 C C . PRO B 1 38 ? 13.689 23.602 -58.722 1.00 30.97 38 PRO B C 1
ATOM 2927 O O . PRO B 1 38 ? 13.825 22.603 -59.421 1.00 37.10 38 PRO B O 1
ATOM 2931 N N . ASP B 1 39 ? 14.612 24.559 -58.661 1.00 37.02 39 ASP B N 1
ATOM 2932 C CA . ASP B 1 39 ? 15.878 24.426 -59.380 1.00 35.83 39 ASP B CA 1
ATOM 2933 C C . ASP B 1 39 ? 16.888 23.526 -58.677 1.00 39.28 39 ASP B C 1
ATOM 2934 O O . ASP B 1 39 ? 18.019 23.399 -59.136 1.00 39.90 39 ASP B O 1
ATOM 2939 N N . GLY B 1 40 ? 16.485 22.915 -57.563 1.00 33.00 40 GLY B N 1
ATOM 2940 C CA . GLY B 1 40 ? 17.346 21.964 -56.843 1.00 35.32 40 GLY B CA 1
ATOM 2941 C C . GLY B 1 40 ? 18.186 22.577 -55.728 1.00 35.05 40 GLY B C 1
ATOM 2942 O O . GLY B 1 40 ? 18.874 21.865 -55.008 1.00 40.23 40 GLY B O 1
ATOM 2943 N N . VAL B 1 41 ? 18.145 23.896 -55.583 1.00 31.55 41 VAL B N 1
ATOM 2944 C CA . VAL B 1 41 ? 18.996 24.567 -54.618 1.00 26.33 41 VAL B CA 1
ATOM 2945 C C . VAL B 1 41 ? 18.318 24.564 -53.265 1.00 25.21 41 VAL B C 1
ATOM 2946 O O . VAL B 1 41 ? 17.133 24.926 -53.149 1.00 26.24 41 VAL B O 1
ATOM 2950 N N . VAL B 1 42 ? 19.049 24.134 -52.242 1.00 25.10 42 VAL B N 1
ATOM 2951 C CA . VAL B 1 42 ? 18.513 24.128 -50.876 1.00 24.15 42 VAL B CA 1
ATOM 2952 C C . VAL B 1 42 ? 18.570 25.520 -50.247 1.00 21.96 42 VAL B C 1
ATOM 2953 O O . VAL B 1 42 ? 19.565 26.237 -50.400 1.00 25.64 42 VAL B O 1
ATOM 2957 N N . ALA B 1 43 ? 17.490 25.893 -49.551 1.00 21.16 43 ALA B N 1
ATOM 2958 C CA . ALA B 1 43 ? 17.405 27.112 -48.784 1.00 21.50 43 ALA B CA 1
ATOM 2959 C C . ALA B 1 43 ? 17.212 26.764 -47.309 1.00 22.13 43 ALA B C 1
ATOM 2960 O O . ALA B 1 43 ? 16.571 25.757 -46.969 1.00 22.29 43 ALA B O 1
ATOM 2962 N N . ALA B 1 44 ? 17.768 27.619 -46.456 1.00 20.31 44 ALA B N 1
ATOM 2963 C CA . ALA B 1 44 ? 17.619 27.518 -45.001 1.00 19.01 44 ALA B CA 1
ATOM 2964 C C . ALA B 1 44 ? 17.237 28.859 -44.409 1.00 21.29 44 ALA B C 1
ATOM 2965 O O . ALA B 1 44 ? 18.056 29.776 -44.362 1.00 21.53 44 ALA B O 1
ATOM 2967 N N . LEU B 1 45 ? 16.003 28.975 -43.955 1.00 19.28 45 LEU B N 1
ATOM 2968 C CA . LEU B 1 45 ? 15.517 30.215 -43.415 1.00 18.53 45 LEU B CA 1
ATOM 2969 C C . LEU B 1 45 ? 15.285 30.061 -41.929 1.00 18.94 45 LEU B C 1
ATOM 2970 O O . LEU B 1 45 ? 14.932 28.982 -41.472 1.00 19.75 45 LEU B O 1
ATOM 2975 N N . LEU B 1 46 ? 15.421 31.154 -41.201 1.00 16.97 46 LEU B N 1
ATOM 2976 C CA . LEU B 1 46 ? 14.982 31.181 -39.799 1.00 17.80 46 LEU B CA 1
ATOM 2977 C C . LEU B 1 46 ? 13.494 30.817 -39.765 1.00 19.48 46 LEU B C 1
ATOM 2978 O O . LEU B 1 46 ? 12.686 31.403 -40.499 1.00 17.97 46 LEU B O 1
ATOM 2983 N N . ASP B 1 47 ? 13.126 29.856 -38.904 1.00 16.00 47 ASP B N 1
ATOM 2984 C CA . ASP B 1 47 ? 11.783 29.277 -38.920 1.00 16.11 47 ASP B CA 1
ATOM 2985 C C . ASP B 1 47 ? 10.827 30.080 -38.058 1.00 17.57 47 ASP B C 1
ATOM 2986 O O . ASP B 1 47 ? 10.111 29.562 -37.182 1.00 17.95 47 ASP B O 1
ATOM 2991 N N . ILE B 1 48 ? 10.855 31.386 -38.295 1.00 17.69 48 ILE B N 1
ATOM 2992 C CA . ILE B 1 48 ? 10.110 32.359 -37.520 1.00 17.18 48 ILE B CA 1
ATOM 2993 C C . ILE B 1 48 ? 9.681 33.446 -38.512 1.00 18.48 48 ILE B C 1
ATOM 2994 O O . ILE B 1 48 ? 10.488 34.285 -38.944 1.00 19.41 48 ILE B O 1
ATOM 2999 N N . CYS B 1 49 ? 8.412 33.418 -38.901 1.00 18.29 49 CYS B N 1
ATOM 3000 C CA . CYS B 1 49 ? 7.907 34.426 -39.807 1.00 19.35 49 CYS B CA 1
ATOM 3001 C C . CYS B 1 49 ? 8.075 35.831 -39.220 1.00 19.02 49 CYS B C 1
ATOM 3002 O O . CYS B 1 49 ? 7.733 36.105 -38.059 1.00 16.78 49 CYS B O 1
ATOM 3005 N N . PRO B 1 50 ? 8.624 36.765 -40.028 1.00 17.51 50 PRO B N 1
ATOM 3006 C CA . PRO B 1 50 ? 8.817 38.104 -39.495 1.00 16.19 50 PRO B CA 1
ATOM 3007 C C . PRO B 1 50 ? 7.542 38.847 -39.124 1.00 19.68 50 PRO B C 1
ATOM 3008 O O . PRO B 1 50 ? 7.607 39.835 -38.403 1.00 23.14 50 PRO B O 1
ATOM 3012 N N . HIS B 1 51 ? 6.397 38.378 -39.592 1.00 18.05 51 HIS B N 1
ATOM 3013 C CA . HIS B 1 51 ? 5.141 39.037 -39.293 1.00 19.69 51 HIS B CA 1
ATOM 3014 C C . HIS B 1 51 ? 4.731 38.760 -37.831 1.00 21.13 51 HIS B C 1
ATOM 3015 O O . HIS B 1 51 ? 4.862 39.631 -36.982 1.00 20.99 51 HIS B O 1
ATOM 3022 N N . ARG B 1 52 ? 4.260 37.543 -37.553 1.00 20.16 52 ARG B N 1
ATOM 3023 C CA . ARG B 1 52 ? 3.819 37.162 -36.215 1.00 18.66 52 ARG B CA 1
ATOM 3024 C C . ARG B 1 52 ? 4.435 35.862 -35.697 1.00 18.22 52 ARG B C 1
ATOM 3025 O O . ARG B 1 52 ? 3.946 35.286 -34.718 1.00 20.82 52 ARG B O 1
ATOM 3033 N N . PHE B 1 53 ? 5.535 35.440 -36.316 1.00 20.20 53 PHE B N 1
ATOM 3034 C CA . PHE B 1 53 ? 6.468 34.455 -35.748 1.00 18.55 53 PHE B CA 1
ATOM 3035 C C . PHE B 1 53 ? 6.041 33.003 -35.970 1.00 17.19 53 PHE B C 1
ATOM 3036 O O . PHE B 1 53 ? 6.606 32.103 -35.350 1.00 19.01 53 PHE B O 1
ATOM 3044 N N . ALA B 1 54 ? 5.108 32.786 -36.894 1.00 20.79 54 ALA B N 1
ATOM 3045 C CA . ALA B 1 54 ? 4.681 31.442 -37.292 1.00 16.33 54 ALA B CA 1
ATOM 3046 C C . ALA B 1 54 ? 5.829 30.579 -37.852 1.00 19.32 54 ALA B C 1
ATOM 3047 O O . ALA B 1 54 ? 6.796 31.090 -38.419 1.00 18.63 54 ALA B O 1
ATOM 3049 N N . PRO B 1 55 ? 5.705 29.254 -37.713 1.00 19.00 55 PRO B N 1
ATOM 3050 C CA . PRO B 1 55 ? 6.669 28.336 -38.289 1.00 16.74 55 PRO B CA 1
ATOM 3051 C C . PRO B 1 55 ? 6.521 28.292 -39.816 1.00 19.81 55 PRO B C 1
ATOM 3052 O O . PRO B 1 55 ? 5.593 27.684 -40.366 1.00 19.18 55 PRO B O 1
ATOM 3056 N N . LEU B 1 56 ? 7.455 28.913 -40.502 1.00 18.85 56 LEU B N 1
ATOM 3057 C CA . LEU B 1 56 ? 7.492 28.809 -41.947 1.00 16.20 56 LEU B CA 1
ATOM 3058 C C . LEU B 1 56 ? 7.612 27.359 -42.412 1.00 18.78 56 LEU B C 1
ATOM 3059 O O . LEU B 1 56 ? 7.148 27.023 -43.496 1.00 18.41 56 LEU B O 1
ATOM 3064 N N . SER B 1 57 ? 8.214 26.505 -41.587 1.00 19.50 57 SER B N 1
ATOM 3065 C CA . SER B 1 57 ? 8.456 25.114 -41.944 1.00 17.60 57 SER B CA 1
ATOM 3066 C C . SER B 1 57 ? 7.164 24.333 -42.022 1.00 20.58 57 SER B C 1
ATOM 3067 O O . SER B 1 57 ? 7.163 23.218 -42.519 1.00 22.59 57 SER B O 1
ATOM 3070 N N . ASP B 1 58 ? 6.067 24.909 -41.527 1.00 19.71 58 ASP B N 1
ATOM 3071 C CA . ASP B 1 58 ? 4.759 24.279 -41.646 1.00 20.31 58 ASP B CA 1
ATOM 3072 C C . ASP B 1 58 ? 3.995 24.741 -42.889 1.00 23.00 58 ASP B C 1
ATOM 3073 O O . ASP B 1 58 ? 2.833 24.400 -43.072 1.00 22.85 58 ASP B O 1
ATOM 3078 N N . GLY B 1 59 ? 4.634 25.540 -43.734 1.00 20.13 59 GLY B N 1
ATOM 3079 C CA . GLY B 1 59 ? 3.999 25.991 -44.966 1.00 22.45 59 GLY B CA 1
ATOM 3080 C C . GLY B 1 59 ? 4.385 25.143 -46.156 1.00 20.92 59 GLY B C 1
ATOM 3081 O O . GLY B 1 59 ? 5.041 24.084 -46.030 1.00 23.04 59 GLY B O 1
ATOM 3082 N N . ILE B 1 60 ? 3.967 25.600 -47.334 1.00 18.88 60 ILE B N 1
ATOM 3083 C CA . ILE B 1 60 ? 4.322 24.929 -48.566 1.00 19.16 60 ILE B CA 1
ATOM 3084 C C . ILE B 1 60 ? 4.982 25.911 -49.523 1.00 18.20 60 ILE B C 1
ATOM 3085 O O . ILE B 1 60 ? 4.988 27.118 -49.284 1.00 22.86 60 ILE B O 1
ATOM 3090 N N . LEU B 1 61 ? 5.529 25.392 -50.604 1.00 21.58 61 LEU B N 1
ATOM 3091 C CA . LEU B 1 61 ? 6.060 26.272 -51.659 1.00 22.50 61 LEU B CA 1
ATOM 3092 C C . LEU B 1 61 ? 4.987 26.662 -52.641 1.00 22.56 61 LEU B C 1
ATOM 3093 O O . LEU B 1 61 ? 4.190 25.839 -53.105 1.00 24.88 61 LEU B O 1
ATOM 3098 N N . VAL B 1 62 ? 4.971 27.941 -52.984 1.00 22.40 62 VAL B N 1
ATOM 3099 C CA . VAL B 1 62 ? 4.139 28.437 -54.062 1.00 24.58 62 VAL B CA 1
ATOM 3100 C C . VAL B 1 62 ? 5.095 29.099 -55.070 1.00 27.69 62 VAL B C 1
ATOM 3101 O O . VAL B 1 62 ? 5.872 29.980 -54.713 1.00 23.89 62 VAL B O 1
ATOM 3105 N N . ASN B 1 63 ? 5.071 28.626 -56.308 1.00 27.78 63 ASN B N 1
ATOM 3106 C CA . ASN B 1 63 ? 6.051 29.070 -57.304 1.00 31.46 63 ASN B CA 1
ATOM 3107 C C . ASN B 1 63 ? 7.478 29.094 -56.756 1.00 30.90 63 ASN B C 1
ATOM 3108 O O . ASN B 1 63 ? 8.212 30.071 -56.945 1.00 28.66 63 ASN B O 1
ATOM 3113 N N . GLY B 1 64 ? 7.874 28.039 -56.050 1.00 28.67 64 GLY B N 1
ATOM 3114 C CA . GLY B 1 64 ? 9.252 27.918 -55.576 1.00 27.75 64 GLY B CA 1
ATOM 3115 C C . GLY B 1 64 ? 9.588 28.742 -54.349 1.00 25.08 64 GLY B C 1
ATOM 3116 O O . GLY B 1 64 ? 10.732 28.753 -53.885 1.00 26.72 64 GLY B O 1
ATOM 3117 N N . HIS B 1 65 ? 8.583 29.425 -53.806 1.00 23.98 65 HIS B N 1
ATOM 3118 C CA . HIS B 1 65 ? 8.785 30.315 -52.677 1.00 18.71 65 HIS B CA 1
ATOM 3119 C C . HIS B 1 65 ? 8.055 29.777 -51.452 1.00 19.54 65 HIS B C 1
ATOM 3120 O O . HIS B 1 65 ? 6.899 29.364 -51.558 1.00 25.11 65 HIS B O 1
ATOM 3127 N N . LEU B 1 66 ? 8.706 29.822 -50.296 1.00 19.83 66 LEU B N 1
ATOM 3128 C CA . LEU B 1 66 ? 8.106 29.273 -49.078 1.00 19.53 66 LEU B CA 1
ATOM 3129 C C . LEU B 1 66 ? 7.017 30.226 -48.579 1.00 21.72 66 LEU B C 1
ATOM 3130 O O . LEU B 1 66 ? 7.277 31.402 -48.344 1.00 21.82 66 LEU B O 1
ATOM 3135 N N . GLN B 1 67 ? 5.798 29.711 -48.434 1.00 21.60 67 GLN B N 1
ATOM 3136 C CA . GLN B 1 67 ? 4.657 30.511 -47.993 1.00 18.14 67 GLN B CA 1
ATOM 3137 C C . GLN B 1 67 ? 4.342 30.262 -46.511 1.00 18.51 67 GLN B C 1
ATOM 3138 O O . GLN B 1 67 ? 4.106 29.110 -46.111 1.00 19.41 67 GLN B O 1
ATOM 3144 N N . CYS B 1 68 ? 4.312 31.326 -45.722 1.00 19.62 68 CYS B N 1
ATOM 3145 C CA . CYS B 1 68 ? 3.926 31.232 -44.331 1.00 18.21 68 CYS B CA 1
ATOM 3146 C C . CYS B 1 68 ? 2.530 30.655 -44.240 1.00 17.66 68 CYS B C 1
ATOM 3147 O O . CYS B 1 68 ? 1.640 31.114 -44.922 1.00 18.09 68 CYS B O 1
ATOM 3150 N N . PRO B 1 69 ? 2.327 29.638 -43.382 1.00 18.34 69 PRO B N 1
ATOM 3151 C CA . PRO B 1 69 ? 0.990 29.035 -43.301 1.00 21.52 69 PRO B CA 1
ATOM 3152 C C . PRO B 1 69 ? -0.068 29.897 -42.632 1.00 20.66 69 PRO B C 1
ATOM 3153 O O . PRO B 1 69 ? -1.247 29.577 -42.730 1.00 23.30 69 PRO B O 1
ATOM 3157 N N . TYR B 1 70 ? 0.337 30.959 -41.946 1.00 20.22 70 TYR B N 1
ATOM 3158 C CA . TYR B 1 70 ? -0.588 31.735 -41.105 1.00 23.75 70 TYR B CA 1
ATOM 3159 C C . TYR B 1 70 ? -1.324 32.817 -41.919 1.00 22.37 70 TYR B C 1
ATOM 3160 O O . TYR B 1 70 ? -2.574 32.774 -42.069 1.00 23.15 70 TYR B O 1
ATOM 3169 N N . HIS B 1 71 ? -0.582 33.750 -42.502 1.00 22.28 71 HIS B N 1
ATOM 3170 C CA . HIS B 1 71 ? -1.202 34.768 -43.340 1.00 22.89 71 HIS B CA 1
ATOM 3171 C C . HIS B 1 71 ? -0.536 34.905 -44.712 1.00 21.43 71 HIS B C 1
ATOM 3172 O O . HIS B 1 71 ? -0.768 35.892 -45.388 1.00 26.83 71 HIS B O 1
ATOM 3179 N N . GLY B 1 72 ? 0.284 33.935 -45.093 1.00 20.51 72 GLY B N 1
ATOM 3180 C CA . GLY B 1 72 ? 0.647 33.770 -46.492 1.00 23.05 72 GLY B CA 1
ATOM 3181 C C . GLY B 1 72 ? 1.683 34.721 -47.070 1.00 24.03 72 GLY B C 1
ATOM 3182 O O . GLY B 1 72 ? 1.810 34.788 -48.303 1.00 22.39 72 GLY B O 1
ATOM 3183 N N . LEU B 1 73 ? 2.482 35.404 -46.246 1.00 22.45 73 LEU B N 1
ATOM 3184 C CA . LEU B 1 73 ? 3.713 36.006 -46.782 1.00 21.66 73 LEU B CA 1
ATOM 3185 C C . LEU B 1 73 ? 4.541 34.919 -47.446 1.00 23.19 73 LEU B C 1
ATOM 3186 O O . LEU B 1 73 ? 4.589 33.779 -46.986 1.00 19.34 73 LEU B O 1
ATOM 3191 N N . GLU B 1 74 ? 5.214 35.288 -48.533 1.00 20.26 74 GLU B N 1
ATOM 3192 C CA . GLU B 1 74 ? 6.051 34.365 -49.263 1.00 18.98 74 GLU B CA 1
ATOM 3193 C C . GLU B 1 74 ? 7.477 34.873 -49.333 1.00 17.00 74 GLU B C 1
ATOM 3194 O O . GLU B 1 74 ? 7.733 36.088 -49.440 1.00 19.61 74 GLU B O 1
ATOM 3200 N N . PHE B 1 75 ? 8.400 33.924 -49.290 1.00 17.13 75 PHE B N 1
ATOM 3201 C CA . PHE B 1 75 ? 9.809 34.230 -49.161 1.00 17.49 75 PHE B CA 1
ATOM 3202 C C . PHE B 1 75 ? 10.631 33.494 -50.214 1.00 21.32 75 PHE B C 1
ATOM 3203 O O . PHE B 1 75 ? 10.376 32.325 -50.534 1.00 20.48 75 PHE B O 1
ATOM 3211 N N . ASP B 1 76 ? 11.671 34.150 -50.711 1.00 18.20 76 ASP B N 1
ATOM 3212 C CA . ASP B 1 76 ? 12.611 33.452 -51.579 1.00 20.41 76 ASP B CA 1
ATOM 3213 C C . ASP B 1 76 ? 13.752 32.852 -50.765 1.00 19.67 76 ASP B C 1
ATOM 3214 O O . ASP B 1 76 ? 13.772 32.958 -49.540 1.00 20.04 76 ASP B O 1
ATOM 3219 N N . GLY B 1 77 ? 14.684 32.183 -51.438 1.00 21.57 77 GLY B N 1
ATOM 3220 C CA . GLY B 1 77 ? 15.699 31.392 -50.769 1.00 23.77 77 GLY B CA 1
ATOM 3221 C C . GLY B 1 77 ? 16.704 32.262 -50.045 1.00 24.25 77 GLY B C 1
ATOM 3222 O O . GLY B 1 77 ? 17.399 31.794 -49.146 1.00 26.46 77 GLY B O 1
ATOM 3223 N N . GLY B 1 78 ? 16.727 33.540 -50.400 1.00 22.04 78 GLY B N 1
ATOM 3224 C CA . GLY B 1 78 ? 17.594 34.515 -49.729 1.00 23.98 78 GLY B CA 1
ATOM 3225 C C . GLY B 1 78 ? 16.931 35.214 -48.560 1.00 22.77 78 GLY B C 1
ATOM 3226 O O . GLY B 1 78 ? 17.528 36.111 -47.952 1.00 27.35 78 GLY B O 1
ATOM 3227 N N . GLY B 1 79 ? 15.687 34.823 -48.284 1.00 20.25 79 GLY B N 1
ATOM 3228 C CA . GLY B 1 79 ? 14.875 35.363 -47.189 1.00 21.12 79 GLY B CA 1
ATOM 3229 C C . GLY B 1 79 ? 14.069 36.609 -47.535 1.00 21.07 79 GLY B C 1
ATOM 3230 O O . GLY B 1 79 ? 13.379 37.166 -46.703 1.00 20.95 79 GLY B O 1
ATOM 3231 N N . GLN B 1 80 ? 14.180 37.073 -48.772 1.00 19.04 80 GLN B N 1
ATOM 3232 C CA . GLN B 1 80 ? 13.407 38.220 -49.188 1.00 21.50 80 GLN B CA 1
ATOM 3233 C C . GLN B 1 80 ? 11.925 37.896 -49.225 1.00 20.16 80 GLN B C 1
ATOM 3234 O O . GLN B 1 80 ? 11.532 36.878 -49.786 1.00 20.70 80 GLN B O 1
ATOM 3240 N N . CYS B 1 81 ? 11.105 38.761 -48.635 1.00 21.30 81 CYS B N 1
ATOM 3241 C CA . CYS B 1 81 ? 9.675 38.688 -48.839 1.00 19.24 81 CYS B CA 1
ATOM 3242 C C . CYS B 1 81 ? 9.333 39.051 -50.269 1.00 24.42 81 CYS B C 1
ATOM 3243 O O . CYS B 1 81 ? 9.639 40.151 -50.730 1.00 24.47 81 CYS B O 1
ATOM 3246 N N . VAL B 1 82 ? 8.708 38.109 -50.970 1.00 18.67 82 VAL B N 1
ATOM 3247 C CA . VAL B 1 82 ? 8.334 38.286 -52.375 1.00 18.89 82 VAL B CA 1
ATOM 3248 C C . VAL B 1 82 ? 6.821 38.381 -52.621 1.00 22.87 82 VAL B C 1
ATOM 3249 O O . VAL B 1 82 ? 6.390 38.638 -53.733 1.00 23.04 82 VAL B O 1
ATOM 3253 N N . HIS B 1 83 ? 6.009 38.209 -51.584 1.00 22.54 83 HIS B N 1
ATOM 3254 C CA . HIS B 1 83 ? 4.579 38.433 -51.735 1.00 22.47 83 HIS B CA 1
ATOM 3255 C C . HIS B 1 83 ? 3.940 38.725 -50.402 1.00 24.10 83 HIS B C 1
ATOM 3256 O O . HIS B 1 83 ? 4.182 38.027 -49.417 1.00 21.97 83 HIS B O 1
ATOM 3263 N N . ASN B 1 84 ? 3.105 39.757 -50.408 1.00 23.67 84 ASN B N 1
ATOM 3264 C CA . ASN B 1 84 ? 2.241 40.073 -49.287 1.00 25.21 84 ASN B CA 1
ATOM 3265 C C . ASN B 1 84 ? 0.799 40.185 -49.807 1.00 27.11 84 ASN B C 1
ATOM 3266 O O . ASN B 1 84 ? 0.456 41.105 -50.533 1.00 28.91 84 ASN B O 1
ATOM 3271 N N . PRO B 1 85 ? -0.026 39.197 -49.487 1.00 24.75 85 PRO B N 1
ATOM 3272 C CA . PRO B 1 85 ? -1.371 39.165 -50.028 1.00 28.52 85 PRO B CA 1
ATOM 3273 C C . PRO B 1 85 ? -2.311 40.208 -49.421 1.00 32.32 85 PRO B C 1
ATOM 3274 O O . PRO B 1 85 ? -3.485 40.240 -49.778 1.00 47.07 85 PRO B O 1
ATOM 3278 N N . HIS B 1 86 ? -1.788 41.080 -48.561 1.00 34.13 86 HIS B N 1
ATOM 3279 C CA . HIS B 1 86 ? -2.621 41.962 -47.738 1.00 33.59 86 HIS B CA 1
ATOM 3280 C C . HIS B 1 86 ? -2.510 43.433 -48.074 1.00 35.83 86 HIS B C 1
ATOM 3281 O O . HIS B 1 86 ? -1.426 43.958 -48.314 1.00 43.15 86 HIS B O 1
ATOM 3288 N N . GLY B 1 87 ? -3.656 44.106 -48.067 1.00 40.07 87 GLY B N 1
ATOM 3289 C CA . GLY B 1 87 ? -3.684 45.538 -48.259 1.00 37.14 87 GLY B CA 1
ATOM 3290 C C . GLY B 1 87 ? -3.170 45.896 -49.635 1.00 40.16 87 GLY B C 1
ATOM 3291 O O . GLY B 1 87 ? -3.549 45.278 -50.624 1.00 40.17 87 GLY B O 1
ATOM 3292 N N . ASN B 1 88 ? -2.300 46.897 -49.686 1.00 37.20 88 ASN B N 1
ATOM 3293 C CA . ASN B 1 88 ? -1.691 47.316 -50.937 1.00 47.65 88 ASN B CA 1
ATOM 3294 C C . ASN B 1 88 ? -0.600 46.344 -51.374 1.00 44.54 88 ASN B C 1
ATOM 3295 O O . ASN B 1 88 ? 0.004 46.506 -52.439 1.00 46.82 88 ASN B O 1
ATOM 3300 N N . GLY B 1 89 ? -0.357 45.327 -50.552 1.00 43.55 89 GLY B N 1
ATOM 3301 C CA . GLY B 1 89 ? 0.625 44.307 -50.881 1.00 40.40 89 GLY B CA 1
ATOM 3302 C C . GLY B 1 89 ? 2.061 44.801 -50.786 1.00 34.78 89 GLY B C 1
ATOM 3303 O O . GLY B 1 89 ? 2.959 44.196 -51.345 1.00 32.76 89 GLY B O 1
ATOM 3304 N N . ALA B 1 90 ? 2.280 45.900 -50.071 1.00 35.80 90 ALA B N 1
ATOM 3305 C CA . ALA B 1 90 ? 3.625 46.472 -49.924 1.00 34.30 90 ALA B CA 1
ATOM 3306 C C . ALA B 1 90 ? 4.552 45.491 -49.188 1.00 30.92 90 ALA B C 1
ATOM 3307 O O . ALA B 1 90 ? 4.113 44.744 -48.317 1.00 29.97 90 ALA B O 1
ATOM 3309 N N . ARG B 1 91 ? 5.831 45.497 -49.554 1.00 34.26 91 ARG B N 1
ATOM 3310 C CA . ARG B 1 91 ? 6.815 44.590 -48.956 1.00 32.34 91 ARG B CA 1
ATOM 3311 C C . ARG B 1 91 ? 8.011 45.377 -48.390 1.00 29.14 91 ARG B C 1
ATOM 3312 O O . ARG B 1 91 ? 9.106 45.339 -48.944 1.00 31.80 91 ARG B O 1
ATOM 3320 N N . PRO B 1 92 ? 7.797 46.064 -47.265 1.00 29.97 92 PRO B N 1
ATOM 3321 C CA . PRO B 1 92 ? 8.868 46.755 -46.566 1.00 32.35 92 PRO B CA 1
ATOM 3322 C C . PRO B 1 92 ? 9.956 45.801 -46.104 1.00 32.67 92 PRO B C 1
ATOM 3323 O O . PRO B 1 92 ? 9.718 44.600 -45.982 1.00 27.68 92 PRO B O 1
ATOM 3327 N N . ALA B 1 93 ? 11.150 46.329 -45.861 1.00 33.54 93 ALA B N 1
ATOM 3328 C CA . ALA B 1 93 ? 12.332 45.486 -45.700 1.00 35.66 93 ALA B CA 1
ATOM 3329 C C . ALA B 1 93 ? 12.203 44.702 -44.406 1.00 28.67 93 ALA B C 1
ATOM 3330 O O . ALA B 1 93 ? 12.856 43.658 -44.215 1.00 31.14 93 ALA B O 1
ATOM 3332 N N . SER B 1 94 ? 11.339 45.198 -43.524 1.00 30.63 94 SER B N 1
ATOM 3333 C CA . SER B 1 94 ? 11.116 44.584 -42.234 1.00 31.01 94 SER B CA 1
ATOM 3334 C C . SER B 1 94 ? 10.457 43.235 -42.371 1.00 31.83 94 SER B C 1
ATOM 3335 O O . SER B 1 94 ? 10.466 42.466 -41.424 1.00 27.60 94 SER B O 1
ATOM 3338 N N . LEU B 1 95 ? 9.909 42.936 -43.553 1.00 26.82 95 LEU B N 1
ATOM 3339 C CA . LEU B 1 95 ? 9.269 41.653 -43.782 1.00 22.79 95 LEU B CA 1
ATOM 3340 C C . LEU B 1 95 ? 10.235 40.556 -44.196 1.00 21.80 95 LEU B C 1
ATOM 3341 O O . LEU B 1 95 ? 9.838 39.403 -44.344 1.00 25.63 95 LEU B O 1
ATOM 3346 N N . ASN B 1 96 ? 11.494 40.887 -44.428 1.00 21.86 96 ASN B N 1
ATOM 3347 C CA . ASN B 1 96 ? 12.433 39.863 -44.854 1.00 20.81 96 ASN B CA 1
ATOM 3348 C C . ASN B 1 96 ? 12.832 38.979 -43.654 1.00 21.34 96 ASN B C 1
ATOM 3349 O O . ASN B 1 96 ? 12.855 39.442 -42.506 1.00 22.81 96 ASN B O 1
ATOM 3354 N N . VAL B 1 97 ? 13.137 37.718 -43.939 1.00 19.39 97 VAL B N 1
ATOM 3355 C CA . VAL B 1 97 ? 13.542 36.732 -42.929 1.00 17.25 97 VAL B CA 1
ATOM 3356 C C . VAL B 1 97 ? 14.997 36.336 -43.112 1.00 16.57 97 VAL B C 1
ATOM 3357 O O . VAL B 1 97 ? 15.521 36.356 -44.238 1.00 19.62 97 VAL B O 1
ATOM 3361 N N . ARG B 1 98 ? 15.672 36.030 -42.009 1.00 19.08 98 ARG B N 1
ATOM 3362 C CA . ARG B 1 98 ? 17.061 35.593 -42.063 1.00 20.58 98 ARG B CA 1
ATOM 3363 C C . ARG B 1 98 ? 17.234 34.338 -42.891 1.00 23.19 98 ARG B C 1
ATOM 3364 O O . ARG B 1 98 ? 16.480 33.370 -42.748 1.00 19.12 98 ARG B O 1
ATOM 3372 N N . SER B 1 99 ? 18.222 34.360 -43.790 1.00 18.94 99 SER B N 1
ATOM 3373 C CA . SER B 1 99 ? 18.569 33.187 -44.565 1.00 16.31 99 SER B CA 1
ATOM 3374 C C . SER B 1 99 ? 20.015 32.822 -44.291 1.00 20.23 99 SER B C 1
ATOM 3375 O O . SER B 1 99 ? 20.891 33.709 -44.260 1.00 23.47 99 SER B O 1
ATOM 3378 N N . PHE B 1 100 ? 20.258 31.536 -44.062 1.00 18.86 100 PHE B N 1
ATOM 3379 C CA . PHE B 1 100 ? 21.558 31.054 -43.624 1.00 20.67 100 PHE B CA 1
ATOM 3380 C C . PHE B 1 100 ? 22.394 30.520 -44.781 1.00 22.05 100 PHE B C 1
ATOM 3381 O O . PHE B 1 100 ? 21.882 29.905 -45.705 1.00 22.91 100 PHE B O 1
ATOM 3389 N N . PRO B 1 101 ? 23.711 30.729 -44.720 1.00 18.65 101 PRO B N 1
ATOM 3390 C CA . PRO B 1 101 ? 24.535 30.137 -45.749 1.00 18.66 101 PRO B CA 1
ATOM 3391 C C . PRO B 1 101 ? 24.449 28.626 -45.769 1.00 22.84 101 PRO B C 1
ATOM 3392 O O . PRO B 1 101 ? 24.496 27.979 -44.714 1.00 22.35 101 PRO B O 1
ATOM 3396 N N . VAL B 1 102 ? 24.305 28.071 -46.964 1.00 21.82 102 VAL B N 1
ATOM 3397 C CA . VAL B 1 102 ? 24.083 26.639 -47.143 1.00 22.90 102 VAL B CA 1
ATOM 3398 C C . VAL B 1 102 ? 24.969 26.154 -48.243 1.00 28.44 102 VAL B C 1
ATOM 3399 O O . VAL B 1 102 ? 25.135 26.823 -49.274 1.00 25.78 102 VAL B O 1
ATOM 3403 N N . VAL B 1 103 ? 25.549 24.986 -48.030 1.00 22.18 103 VAL B N 1
ATOM 3404 C CA . VAL B 1 103 ? 26.359 24.333 -49.050 1.00 22.78 103 VAL B CA 1
ATOM 3405 C C . VAL B 1 103 ? 25.978 22.866 -49.052 1.00 28.26 103 VAL B C 1
ATOM 3406 O O . VAL B 1 103 ? 26.041 22.198 -48.019 1.00 24.86 103 VAL B O 1
ATOM 3410 N N . GLU B 1 104 ? 25.534 22.385 -50.207 1.00 26.24 104 GLU B N 1
ATOM 3411 C CA . GLU B 1 104 ? 25.264 20.970 -50.388 1.00 24.13 104 GLU B CA 1
ATOM 3412 C C . GLU B 1 104 ? 26.493 20.317 -51.016 1.00 28.04 104 GLU B C 1
ATOM 3413 O O . GLU B 1 104 ? 26.891 20.643 -52.133 1.00 28.77 104 GLU B O 1
ATOM 3419 N N . ARG B 1 105 ? 27.097 19.400 -50.282 1.00 24.75 105 ARG B N 1
ATOM 3420 C CA . ARG B 1 105 ? 28.379 18.825 -50.672 1.00 28.10 105 ARG B CA 1
ATOM 3421 C C . ARG B 1 105 ? 28.512 17.468 -50.010 1.00 21.88 105 ARG B C 1
ATOM 3422 O O . ARG B 1 105 ? 28.123 17.305 -48.851 1.00 25.87 105 ARG B O 1
ATOM 3430 N N . ASP B 1 106 ? 29.037 16.493 -50.752 1.00 29.60 106 ASP B N 1
ATOM 3431 C CA . ASP B 1 106 ? 29.284 15.163 -50.213 1.00 27.36 106 ASP B CA 1
ATOM 3432 C C . ASP B 1 106 ? 28.029 14.526 -49.650 1.00 26.35 106 ASP B C 1
ATOM 3433 O O . ASP B 1 106 ? 28.072 13.814 -48.643 1.00 30.74 106 ASP B O 1
ATOM 3438 N N . ALA B 1 107 ? 26.905 14.763 -50.322 1.00 27.66 107 ALA B N 1
ATOM 3439 C CA . ALA B 1 107 ? 25.633 14.201 -49.902 1.00 26.54 107 ALA B CA 1
ATOM 3440 C C . ALA B 1 107 ? 25.305 14.627 -48.455 1.00 26.78 107 ALA B C 1
ATOM 3441 O O . ALA B 1 107 ? 24.783 13.836 -47.672 1.00 24.07 107 ALA B O 1
ATOM 3443 N N . LEU B 1 108 ? 25.625 15.882 -48.130 1.00 25.18 108 LEU B N 1
ATOM 3444 C CA . LEU B 1 108 ? 25.327 16.487 -46.830 1.00 21.01 108 LEU B CA 1
ATOM 3445 C C . LEU B 1 108 ? 24.847 17.907 -47.058 1.00 23.37 108 LEU B C 1
ATOM 3446 O O . LEU B 1 108 ? 25.258 18.558 -48.014 1.00 26.40 108 LEU B O 1
ATOM 3451 N N . ILE B 1 109 ? 23.987 18.379 -46.172 1.00 22.37 109 ILE B N 1
ATOM 3452 C CA . ILE B 1 109 ? 23.567 19.769 -46.198 1.00 22.68 109 ILE B CA 1
ATOM 3453 C C . ILE B 1 109 ? 24.234 20.504 -45.033 1.00 21.51 109 ILE B C 1
ATOM 3454 O O . ILE B 1 109 ? 23.856 20.319 -43.869 1.00 21.02 109 ILE B O 1
ATOM 3459 N N . TRP B 1 110 ? 25.226 21.323 -45.364 1.00 21.59 110 TRP B N 1
ATOM 3460 C CA . TRP B 1 110 ? 25.965 22.118 -44.399 1.00 21.51 110 TRP B CA 1
ATOM 3461 C C . TRP B 1 110 ? 25.411 23.533 -44.267 1.00 23.73 110 TRP B C 1
ATOM 3462 O O . TRP B 1 110 ? 25.102 24.170 -45.262 1.00 22.59 110 TRP B O 1
ATOM 3473 N N . ILE B 1 111 ? 25.268 23.998 -43.031 1.00 18.56 111 ILE B N 1
ATOM 3474 C CA . ILE B 1 111 ? 24.749 25.333 -42.750 1.00 18.06 111 ILE B CA 1
ATOM 3475 C C . ILE B 1 111 ? 25.688 26.068 -41.821 1.00 22.98 111 ILE B C 1
ATOM 3476 O O . ILE B 1 111 ? 26.286 25.478 -40.927 1.00 21.21 111 ILE B O 1
ATOM 3481 N N . TRP B 1 112 ? 25.834 27.367 -42.028 1.00 21.11 112 TRP B N 1
ATOM 3482 C CA . TRP B 1 112 ? 26.650 28.195 -41.142 1.00 22.32 112 TRP B CA 1
ATOM 3483 C C . TRP B 1 112 ? 25.748 29.058 -40.253 1.00 25.02 112 TRP B C 1
ATOM 3484 O O . TRP B 1 112 ? 25.129 30.016 -40.725 1.00 22.50 112 TRP B O 1
ATOM 3495 N N . PRO B 1 113 ? 25.684 28.756 -38.952 1.00 21.45 113 PRO B N 1
ATOM 3496 C CA . PRO B 1 113 ? 24.724 29.487 -38.128 1.00 21.79 113 PRO B CA 1
ATOM 3497 C C . PRO B 1 113 ? 25.274 30.758 -37.472 1.00 19.73 113 PRO B C 1
ATOM 3498 O O . PRO B 1 113 ? 24.565 31.418 -36.733 1.00 22.68 113 PRO B O 1
ATOM 3502 N N . GLY B 1 114 ? 26.542 31.054 -37.726 1.00 21.02 114 GLY B N 1
ATOM 3503 C CA . GLY B 1 114 ? 27.237 32.150 -37.081 1.00 24.41 114 GLY B CA 1
ATOM 3504 C C . GLY B 1 114 ? 27.249 33.418 -37.914 1.00 25.01 114 GLY B C 1
ATOM 3505 O O . GLY B 1 114 ? 26.344 33.668 -38.706 1.00 22.64 114 GLY B O 1
ATOM 3506 N N . ASP B 1 115 ? 28.292 34.206 -37.727 1.00 24.43 115 ASP B N 1
ATOM 3507 C CA . ASP B 1 115 ? 28.444 35.499 -38.410 1.00 23.90 115 ASP B CA 1
ATOM 3508 C C . ASP B 1 115 ? 28.508 35.239 -39.915 1.00 26.57 115 ASP B C 1
ATOM 3509 O O . ASP B 1 115 ? 29.448 34.616 -40.403 1.00 24.67 115 ASP B O 1
ATOM 3514 N N . PRO B 1 116 ? 27.488 35.681 -40.661 1.00 25.64 116 PRO B N 1
ATOM 3515 C CA . PRO B 1 116 ? 27.461 35.274 -42.067 1.00 25.25 116 PRO B CA 1
ATOM 3516 C C . PRO B 1 116 ? 28.593 35.864 -42.908 1.00 30.50 116 PRO B C 1
ATOM 3517 O O . PRO B 1 116 ? 28.922 35.320 -43.965 1.00 32.98 116 PRO B O 1
ATOM 3521 N N . ALA B 1 117 ? 29.214 36.940 -42.436 1.00 26.03 117 ALA B N 1
ATOM 3522 C CA . ALA B 1 117 ? 30.348 37.534 -43.140 1.00 32.74 117 ALA B CA 1
ATOM 3523 C C . ALA B 1 117 ? 31.522 36.559 -43.202 1.00 34.11 117 ALA B C 1
ATOM 3524 O O . ALA B 1 117 ? 32.432 36.724 -44.008 1.00 37.52 117 ALA B O 1
ATOM 3526 N N . LEU B 1 118 ? 31.504 35.540 -42.349 1.00 32.29 118 LEU B N 1
ATOM 3527 C CA . LEU B 1 118 ? 32.713 34.750 -42.070 1.00 32.98 118 LEU B CA 1
ATOM 3528 C C . LEU B 1 118 ? 32.611 33.348 -42.648 1.00 32.22 118 LEU B C 1
ATOM 3529 O O . LEU B 1 118 ? 33.527 32.542 -42.501 1.00 38.70 118 LEU B O 1
ATOM 3534 N N . ALA B 1 119 ? 31.493 33.048 -43.293 1.00 29.67 119 ALA B N 1
ATOM 3535 C CA . ALA B 1 119 ? 31.230 31.690 -43.785 1.00 28.06 119 ALA B CA 1
ATOM 3536 C C . ALA B 1 119 ? 32.031 31.349 -45.046 1.00 35.56 119 ALA B C 1
ATOM 3537 O O . ALA B 1 119 ? 31.694 31.774 -46.137 1.00 44.33 119 ALA B O 1
ATOM 3539 N N . ASP B 1 120 ? 33.078 30.555 -44.889 1.00 29.09 120 ASP B N 1
ATOM 3540 C CA . ASP B 1 120 ? 33.939 30.187 -46.003 1.00 28.09 120 ASP B CA 1
ATOM 3541 C C . ASP B 1 120 ? 33.763 28.722 -46.356 1.00 31.82 120 ASP B C 1
ATOM 3542 O O . ASP B 1 120 ? 34.131 27.842 -45.569 1.00 30.51 120 ASP B O 1
ATOM 3547 N N . PRO B 1 121 ? 33.190 28.447 -47.537 1.00 28.90 121 PRO B N 1
ATOM 3548 C CA . PRO B 1 121 ? 32.836 27.085 -47.886 1.00 30.60 121 PRO B CA 1
ATOM 3549 C C . PRO B 1 121 ? 34.062 26.183 -48.022 1.00 32.23 121 PRO B C 1
ATOM 3550 O O . PRO B 1 121 ? 33.934 24.968 -47.971 1.00 29.22 121 PRO B O 1
ATOM 3554 N N . GLY B 1 122 ? 35.241 26.780 -48.169 1.00 31.15 122 GLY B N 1
ATOM 3555 C CA . GLY B 1 122 ? 36.472 26.019 -48.257 1.00 37.97 122 GLY B CA 1
ATOM 3556 C C . GLY B 1 122 ? 36.788 25.296 -46.964 1.00 33.29 122 GLY B C 1
ATOM 3557 O O . GLY B 1 122 ? 37.637 24.419 -46.932 1.00 35.53 122 GLY B O 1
ATOM 3558 N N . ALA B 1 123 ? 36.090 25.673 -45.898 1.00 31.01 123 ALA B N 1
ATOM 3559 C CA . ALA B 1 123 ? 36.382 25.180 -44.554 1.00 33.09 123 ALA B CA 1
ATOM 3560 C C . ALA B 1 123 ? 35.603 23.893 -44.243 1.00 32.45 123 ALA B C 1
ATOM 3561 O O . ALA B 1 123 ? 35.792 23.288 -43.208 1.00 29.09 123 ALA B O 1
ATOM 3563 N N . ILE B 1 124 ? 34.700 23.514 -45.128 1.00 27.80 124 ILE B N 1
ATOM 3564 C CA . ILE B 1 124 ? 33.850 22.348 -44.922 1.00 22.42 124 ILE B CA 1
ATOM 3565 C C . ILE B 1 124 ? 34.713 21.102 -45.042 1.00 25.44 124 ILE B C 1
ATOM 3566 O O . ILE B 1 124 ? 35.476 20.958 -46.004 1.00 24.48 124 ILE B O 1
ATOM 3571 N N . PRO B 1 125 ? 34.645 20.208 -44.052 1.00 25.99 125 PRO B N 1
ATOM 3572 C CA . PRO B 1 125 ? 35.493 19.028 -44.146 1.00 31.31 125 PRO B CA 1
ATOM 3573 C C . PRO B 1 125 ? 35.110 18.049 -45.261 1.00 31.50 125 PRO B C 1
ATOM 3574 O O . PRO B 1 125 ? 33.991 18.063 -45.760 1.00 27.25 125 PRO B O 1
ATOM 3578 N N . ASP B 1 126 ? 36.059 17.197 -45.626 1.00 32.23 126 ASP B N 1
ATOM 3579 C CA . ASP B 1 126 ? 35.956 16.369 -46.818 1.00 36.32 126 ASP B CA 1
ATOM 3580 C C . ASP B 1 126 ? 35.332 15.016 -46.464 1.00 32.78 126 ASP B C 1
ATOM 3581 O O . ASP B 1 126 ? 35.896 14.238 -45.689 1.00 31.96 126 ASP B O 1
ATOM 3586 N N . PHE B 1 127 ? 34.148 14.753 -47.014 1.00 31.38 127 PHE B N 1
ATOM 3587 C CA . PHE B 1 127 ? 33.513 13.447 -46.885 1.00 27.74 127 PHE B CA 1
ATOM 3588 C C . PHE B 1 127 ? 33.230 12.870 -48.267 1.00 28.99 127 PHE B C 1
ATOM 3589 O O . PHE B 1 127 ? 32.140 12.339 -48.529 1.00 31.25 127 PHE B O 1
ATOM 3597 N N . GLY B 1 128 ? 34.230 12.961 -49.140 1.00 30.83 128 GLY B N 1
ATOM 3598 C CA . GLY B 1 128 ? 34.060 12.681 -50.569 1.00 35.27 128 GLY B CA 1
ATOM 3599 C C . GLY B 1 128 ? 33.642 11.254 -50.884 1.00 34.79 128 GLY B C 1
ATOM 3600 O O . GLY B 1 128 ? 33.062 10.985 -51.940 1.00 36.37 128 GLY B O 1
ATOM 3601 N N . CYS B 1 129 ? 33.919 10.334 -49.969 1.00 30.96 129 CYS B N 1
ATOM 3602 C CA . CYS B 1 129 ? 33.545 8.935 -50.172 1.00 37.77 129 CYS B CA 1
ATOM 3603 C C . CYS B 1 129 ? 32.041 8.757 -50.376 1.00 39.59 129 CYS B C 1
ATOM 3604 O O . CYS B 1 129 ? 31.592 7.771 -50.982 1.00 37.10 129 CYS B O 1
ATOM 3607 N N . ARG B 1 130 ? 31.274 9.719 -49.860 1.00 31.30 130 ARG B N 1
ATOM 3608 C CA . ARG B 1 130 ? 29.810 9.641 -49.828 1.00 31.59 130 ARG B CA 1
ATOM 3609 C C . ARG B 1 130 ? 29.229 9.824 -51.226 1.00 36.24 130 ARG B C 1
ATOM 3610 O O . ARG B 1 130 ? 28.065 9.480 -51.477 1.00 34.78 130 ARG B O 1
ATOM 3618 N N . VAL B 1 131 ? 30.038 10.378 -52.127 1.00 32.44 131 VAL B N 1
ATOM 3619 C CA . VAL B 1 131 ? 29.613 10.606 -53.502 1.00 37.83 131 VAL B CA 1
ATOM 3620 C C . VAL B 1 131 ? 30.603 9.963 -54.485 1.00 41.61 131 VAL B C 1
ATOM 3621 O O . VAL B 1 131 ? 30.584 10.272 -55.668 1.00 46.27 131 VAL B O 1
ATOM 3625 N N . ASP B 1 132 ? 31.450 9.066 -53.977 1.00 38.36 132 ASP B N 1
ATOM 3626 C CA . ASP B 1 132 ? 32.398 8.287 -54.800 1.00 40.07 132 ASP B CA 1
ATOM 3627 C C . ASP B 1 132 ? 31.727 7.014 -55.312 1.00 45.48 132 ASP B C 1
ATOM 3628 O O . ASP B 1 132 ? 31.321 6.170 -54.514 1.00 40.02 132 ASP B O 1
ATOM 3633 N N . PRO B 1 133 ? 31.602 6.888 -56.650 1.00 49.99 133 PRO B N 1
ATOM 3634 C CA . PRO B 1 133 ? 30.980 5.757 -57.347 1.00 53.53 133 PRO B CA 1
ATOM 3635 C C . PRO B 1 133 ? 31.561 4.406 -56.959 1.00 48.57 133 PRO B C 1
ATOM 3636 O O . PRO B 1 133 ? 30.911 3.379 -57.154 1.00 51.05 133 PRO B O 1
ATOM 3640 N N . ALA B 1 134 ? 32.776 4.406 -56.421 1.00 48.95 134 ALA B N 1
ATOM 3641 C CA . ALA B 1 134 ? 33.425 3.171 -55.997 1.00 44.14 134 ALA B CA 1
ATOM 3642 C C . ALA B 1 134 ? 32.921 2.721 -54.634 1.00 44.19 134 ALA B C 1
ATOM 3643 O O . ALA B 1 134 ? 33.197 1.607 -54.201 1.00 43.77 134 ALA B O 1
ATOM 3645 N N . TYR B 1 135 ? 32.189 3.596 -53.948 1.00 36.84 135 TYR B N 1
ATOM 3646 C CA . TYR B 1 135 ? 31.673 3.270 -52.629 1.00 37.07 135 TYR B CA 1
ATOM 3647 C C . TYR B 1 135 ? 30.152 3.175 -52.669 1.00 35.85 135 TYR B C 1
ATOM 3648 O O . TYR B 1 135 ? 29.495 3.908 -53.404 1.00 45.49 135 TYR B O 1
ATOM 3657 N N . ARG B 1 136 ? 29.606 2.270 -51.866 1.00 45.36 136 ARG B N 1
ATOM 3658 C CA . ARG B 1 136 ? 28.168 2.227 -51.629 1.00 45.39 136 ARG B CA 1
ATOM 3659 C C . ARG B 1 136 ? 27.855 2.797 -50.247 1.00 39.79 136 ARG B C 1
ATOM 3660 O O . ARG B 1 136 ? 28.385 2.334 -49.234 1.00 36.71 136 ARG B O 1
ATOM 3668 N N . THR B 1 137 ? 26.999 3.815 -50.214 1.00 34.48 137 THR B N 1
ATOM 3669 C CA . THR B 1 137 ? 26.713 4.539 -48.980 1.00 33.62 137 THR B CA 1
ATOM 3670 C C . THR B 1 137 ? 25.271 4.331 -48.543 1.00 37.88 137 THR B C 1
ATOM 3671 O O . THR B 1 137 ? 24.347 4.583 -49.314 1.00 34.04 137 THR B O 1
ATOM 3675 N N . VAL B 1 138 ? 25.094 3.835 -47.319 1.00 34.85 138 VAL B N 1
ATOM 3676 C CA . VAL B 1 138 ? 23.787 3.813 -46.661 1.00 36.71 138 VAL B CA 1
ATOM 3677 C C . VAL B 1 138 ? 23.881 4.497 -45.291 1.00 40.95 138 VAL B C 1
ATOM 3678 O O . VAL B 1 138 ? 24.922 4.453 -44.638 1.00 35.98 138 VAL B O 1
ATOM 3682 N N . GLY B 1 139 ? 22.809 5.162 -44.863 1.00 29.24 139 GLY B N 1
ATOM 3683 C CA . GLY B 1 139 ? 22.799 5.753 -43.534 1.00 30.32 139 GLY B CA 1
ATOM 3684 C C . GLY B 1 139 ? 21.506 6.464 -43.230 1.00 32.30 139 GLY B C 1
ATOM 3685 O O . GLY B 1 139 ? 20.458 6.164 -43.816 1.00 28.36 139 GLY B O 1
ATOM 3686 N N . GLY B 1 140 ? 21.584 7.416 -42.312 1.00 27.56 140 GLY B N 1
ATOM 3687 C CA . GLY B 1 140 ? 20.386 8.055 -41.811 1.00 28.69 140 GLY B CA 1
ATOM 3688 C C . GLY B 1 140 ? 20.624 9.030 -40.689 1.00 26.50 140 GLY B C 1
ATOM 3689 O O . GLY B 1 140 ? 21.743 9.489 -40.456 1.00 24.89 140 GLY B O 1
ATOM 3690 N N . TYR B 1 141 ? 19.539 9.350 -40.007 1.00 27.33 141 TYR B N 1
ATOM 3691 C CA . TYR B 1 141 ? 19.510 10.372 -38.987 1.00 27.05 141 TYR B CA 1
ATOM 3692 C C . TYR B 1 141 ? 19.031 9.778 -37.650 1.00 24.92 141 TYR B C 1
ATOM 3693 O O . TYR B 1 141 ? 18.095 8.961 -37.618 1.00 27.18 141 TYR B O 1
ATOM 3702 N N . GLY B 1 142 ? 19.636 10.210 -36.544 1.00 25.05 142 GLY B N 1
ATOM 3703 C CA . GLY B 1 142 ? 19.060 10.014 -35.212 1.00 27.04 142 GLY B CA 1
ATOM 3704 C C . GLY B 1 142 ? 19.097 11.236 -34.313 1.00 22.95 142 GLY B C 1
ATOM 3705 O O . GLY B 1 142 ? 20.003 12.051 -34.394 1.00 25.64 142 GLY B O 1
ATOM 3706 N N . HIS B 1 143 ? 18.091 11.362 -33.457 1.00 25.37 143 HIS B N 1
ATOM 3707 C CA . HIS B 1 143 ? 18.080 12.376 -32.438 1.00 25.78 143 HIS B CA 1
ATOM 3708 C C . HIS B 1 143 ? 18.508 11.785 -31.081 1.00 25.37 143 HIS B C 1
ATOM 3709 O O . HIS B 1 143 ? 18.081 10.692 -30.741 1.00 24.26 143 HIS B O 1
ATOM 3716 N N . VAL B 1 144 ? 19.338 12.511 -30.332 1.00 26.72 144 VAL B N 1
ATOM 3717 C CA . VAL B 1 144 ? 19.860 12.022 -29.037 1.00 24.20 144 VAL B CA 1
ATOM 3718 C C . VAL B 1 144 ? 19.773 13.121 -27.977 1.00 24.42 144 VAL B C 1
ATOM 3719 O O . VAL B 1 144 ? 20.167 14.279 -28.215 1.00 24.88 144 VAL B O 1
ATOM 3723 N N . ASP B 1 145 ? 19.260 12.753 -26.805 1.00 23.32 145 ASP B N 1
ATOM 3724 C CA . ASP B 1 145 ? 19.088 13.686 -25.707 1.00 22.19 145 ASP B CA 1
ATOM 3725 C C . ASP B 1 145 ? 20.364 13.741 -24.876 1.00 27.24 145 ASP B C 1
ATOM 3726 O O . ASP B 1 145 ? 20.356 13.486 -23.667 1.00 28.80 145 ASP B O 1
ATOM 3731 N N . CYS B 1 146 ? 21.462 14.080 -25.531 1.00 23.89 146 CYS B N 1
ATOM 3732 C CA . CYS B 1 146 ? 22.687 14.457 -24.822 1.00 21.41 146 CYS B CA 1
ATOM 3733 C C . CYS B 1 146 ? 23.338 15.671 -25.449 1.00 26.31 146 CYS B C 1
ATOM 3734 O O . CYS B 1 146 ? 23.115 16.000 -26.608 1.00 21.69 146 CYS B O 1
ATOM 3737 N N . ASN B 1 147 ? 24.159 16.344 -24.673 1.00 23.26 147 ASN B N 1
ATOM 3738 C CA . ASN B 1 147 ? 25.054 17.318 -25.226 1.00 23.25 147 ASN B CA 1
ATOM 3739 C C . ASN B 1 147 ? 25.956 16.650 -26.261 1.00 23.46 147 ASN B C 1
ATOM 3740 O O . ASN B 1 147 ? 26.476 15.545 -26.046 1.00 21.35 147 ASN B O 1
ATOM 3745 N N . TYR B 1 148 ? 26.130 17.309 -27.393 1.00 22.97 148 TYR B N 1
ATOM 3746 C CA . TYR B 1 148 ? 26.909 16.729 -28.470 1.00 21.39 148 TYR B CA 1
ATOM 3747 C C . TYR B 1 148 ? 28.309 16.264 -28.081 1.00 21.30 148 TYR B C 1
ATOM 3748 O O . TYR B 1 148 ? 28.833 15.307 -28.656 1.00 22.84 148 TYR B O 1
ATOM 3757 N N . LYS B 1 149 ? 28.936 16.927 -27.125 1.00 22.42 149 LYS B N 1
ATOM 3758 C CA . LYS B 1 149 ? 30.282 16.550 -26.769 1.00 22.78 149 LYS B CA 1
ATOM 3759 C C . LYS B 1 149 ? 30.373 15.139 -26.196 1.00 21.40 149 LYS B C 1
ATOM 3760 O O . LYS B 1 149 ? 31.408 14.498 -26.327 1.00 22.54 149 LYS B O 1
ATOM 3766 N N . LEU B 1 150 ? 29.294 14.661 -25.578 1.00 23.01 150 LEU B N 1
ATOM 3767 C CA . LEU B 1 150 ? 29.240 13.278 -25.070 1.00 22.06 150 LEU B CA 1
ATOM 3768 C C . LEU B 1 150 ? 29.275 12.255 -26.196 1.00 26.13 150 LEU B C 1
ATOM 3769 O O . LEU B 1 150 ? 29.838 11.168 -26.052 1.00 23.75 150 LEU B O 1
ATOM 3774 N N . LEU B 1 151 ? 28.651 12.582 -27.317 1.00 22.80 151 LEU B N 1
ATOM 3775 C CA . LEU B 1 151 ? 28.688 11.665 -28.441 1.00 22.63 151 LEU B CA 1
ATOM 3776 C C . LEU B 1 151 ? 29.995 11.802 -29.223 1.00 23.71 151 LEU B C 1
ATOM 3777 O O . LEU B 1 151 ? 30.482 10.821 -29.754 1.00 22.54 151 LEU B O 1
ATOM 3782 N N . VAL B 1 152 ? 30.595 12.992 -29.254 1.00 21.14 152 VAL B N 1
ATOM 3783 C CA . VAL B 1 152 ? 31.996 13.102 -29.703 1.00 21.12 152 VAL B CA 1
ATOM 3784 C C . VAL B 1 152 ? 32.932 12.192 -28.905 1.00 25.98 152 VAL B C 1
ATOM 3785 O O . VAL B 1 152 ? 33.689 11.394 -29.476 1.00 29.21 152 VAL B O 1
ATOM 3789 N N . ASP B 1 153 ? 32.847 12.263 -27.579 1.00 23.61 153 ASP B N 1
ATOM 3790 C CA . ASP B 1 153 ? 33.614 11.346 -26.734 1.00 26.55 153 ASP B CA 1
ATOM 3791 C C . ASP B 1 153 ? 33.400 9.880 -27.128 1.00 30.90 153 ASP B C 1
ATOM 3792 O O . ASP B 1 153 ? 34.342 9.109 -27.280 1.00 30.26 153 ASP B O 1
ATOM 3797 N N . ASN B 1 154 ? 32.139 9.494 -27.242 1.00 26.89 154 ASN B N 1
ATOM 3798 C CA . ASN B 1 154 ? 31.766 8.125 -27.550 1.00 29.75 154 ASN B CA 1
ATOM 3799 C C . ASN B 1 154 ? 32.482 7.676 -28.820 1.00 30.18 154 ASN B C 1
ATOM 3800 O O . ASN B 1 154 ? 33.150 6.637 -28.849 1.00 32.67 154 ASN B O 1
ATOM 3805 N N . LEU B 1 155 ? 32.383 8.504 -29.855 1.00 28.96 155 LEU B N 1
ATOM 3806 C CA . LEU B 1 155 ? 32.959 8.167 -31.150 1.00 33.76 155 LEU B CA 1
ATOM 3807 C C . LEU B 1 155 ? 34.483 8.161 -31.166 1.00 32.86 155 LEU B C 1
ATOM 3808 O O . LEU B 1 155 ? 35.084 7.346 -31.864 1.00 36.64 155 LEU B O 1
ATOM 3813 N N . MET B 1 156 ? 35.109 9.040 -30.390 1.00 27.09 156 MET B N 1
ATOM 3814 C CA . MET B 1 156 ? 36.570 9.129 -30.341 1.00 28.63 156 MET B CA 1
ATOM 3815 C C . MET B 1 156 ? 37.256 8.070 -29.428 1.00 30.89 156 MET B C 1
ATOM 3816 O O . MET B 1 156 ? 38.464 7.849 -29.523 1.00 33.80 156 MET B O 1
ATOM 3821 N N . ASP B 1 157 ? 36.509 7.437 -28.530 1.00 35.40 157 ASP B N 1
ATOM 3822 C CA . ASP B 1 157 ? 37.018 6.233 -27.857 1.00 35.00 157 ASP B CA 1
ATOM 3823 C C . ASP B 1 157 ? 36.178 5.054 -28.251 1.00 39.75 157 ASP B C 1
ATOM 3824 O O . ASP B 1 157 ? 35.224 4.696 -27.556 1.00 47.12 157 ASP B O 1
ATOM 3829 N N . LEU B 1 158 ? 36.564 4.432 -29.351 1.00 41.08 158 LEU B N 1
ATOM 3830 C CA . LEU B 1 158 ? 35.752 3.424 -29.992 1.00 42.08 158 LEU B CA 1
ATOM 3831 C C . LEU B 1 158 ? 35.975 2.071 -29.315 1.00 42.11 158 LEU B C 1
ATOM 3832 O O . LEU B 1 158 ? 35.310 1.091 -29.676 1.00 45.47 158 LEU B O 1
ATOM 3837 N N . GLY B 1 159 ? 36.879 2.025 -28.329 1.00 37.35 159 GLY B N 1
ATOM 3838 C CA . GLY B 1 159 ? 36.977 0.870 -27.410 1.00 31.45 159 GLY B CA 1
ATOM 3839 C C . GLY B 1 159 ? 35.905 0.772 -26.301 1.00 50.03 159 GLY B C 1
ATOM 3840 O O . GLY B 1 159 ? 36.078 0.067 -25.297 1.00 49.13 159 GLY B O 1
ATOM 3841 N N . HIS B 1 160 ? 34.790 1.476 -26.464 1.00 41.80 160 HIS B N 1
ATOM 3842 C CA . HIS B 1 160 ? 33.555 1.103 -25.769 1.00 41.35 160 HIS B CA 1
ATOM 3843 C C . HIS B 1 160 ? 32.809 -0.017 -26.496 1.00 46.14 160 HIS B C 1
ATOM 3844 O O . HIS B 1 160 ? 31.949 -0.681 -25.921 1.00 38.83 160 HIS B O 1
ATOM 3851 N N . ALA B 1 161 ? 33.130 -0.244 -27.765 1.00 53.19 161 ALA B N 1
ATOM 3852 C CA . ALA B 1 161 ? 32.358 -1.215 -28.548 1.00 51.62 161 ALA B CA 1
ATOM 3853 C C . ALA B 1 161 ? 32.545 -2.643 -28.026 1.00 52.27 161 ALA B C 1
ATOM 3854 O O . ALA B 1 161 ? 31.729 -3.525 -28.309 1.00 45.59 161 ALA B O 1
ATOM 3856 N N . GLN B 1 162 ? 33.601 -2.862 -27.244 1.00 47.89 162 GLN B N 1
ATOM 3857 C CA . GLN B 1 162 ? 33.815 -4.140 -26.572 1.00 43.96 162 GLN B CA 1
ATOM 3858 C C . GLN B 1 162 ? 32.752 -4.447 -25.492 1.00 41.06 162 GLN B C 1
ATOM 3859 O O . GLN B 1 162 ? 32.584 -5.586 -25.079 1.00 37.14 162 GLN B O 1
ATOM 3865 N N . TYR B 1 163 ? 32.052 -3.419 -25.027 1.00 39.16 163 TYR B N 1
ATOM 3866 C CA . TYR B 1 163 ? 31.115 -3.563 -23.922 1.00 38.81 163 TYR B CA 1
ATOM 3867 C C . TYR B 1 163 ? 29.730 -3.098 -24.343 1.00 28.86 163 TYR B C 1
ATOM 3868 O O . TYR B 1 163 ? 28.791 -3.905 -24.391 1.00 37.66 163 TYR B O 1
ATOM 3877 N N . VAL B 1 164 ? 29.617 -1.818 -24.672 1.00 32.51 164 VAL B N 1
ATOM 3878 C CA . VAL B 1 164 ? 28.361 -1.258 -25.210 1.00 31.99 164 VAL B CA 1
ATOM 3879 C C . VAL B 1 164 ? 27.859 -2.070 -26.401 1.00 34.07 164 VAL B C 1
ATOM 3880 O O . VAL B 1 164 ? 26.657 -2.324 -26.538 1.00 38.64 164 VAL B O 1
ATOM 3884 N N . HIS B 1 165 ? 28.769 -2.503 -27.264 1.00 32.99 165 HIS B N 1
ATOM 3885 C CA . HIS B 1 165 ? 28.342 -3.234 -28.446 1.00 39.72 165 HIS B CA 1
ATOM 3886 C C . HIS B 1 165 ? 28.843 -4.674 -28.399 1.00 37.07 165 HIS B C 1
ATOM 3887 O O . HIS B 1 165 ? 29.132 -5.262 -29.436 1.00 39.48 165 HIS B O 1
ATOM 3894 N N . ARG B 1 166 ? 28.946 -5.251 -27.205 1.00 41.62 166 ARG B N 1
ATOM 3895 C CA . ARG B 1 166 ? 29.642 -6.528 -27.045 1.00 42.56 166 ARG B CA 1
ATOM 3896 C C . ARG B 1 166 ? 29.071 -7.641 -27.924 1.00 43.46 166 ARG B C 1
ATOM 3897 O O . ARG B 1 166 ? 29.803 -8.539 -28.342 1.00 53.29 166 ARG B O 1
ATOM 3905 N N . ALA B 1 167 ? 27.775 -7.587 -28.218 1.00 45.65 167 ALA B N 1
ATOM 3906 C CA . ALA B 1 167 ? 27.135 -8.670 -28.960 1.00 49.77 167 ALA B CA 1
ATOM 3907 C C . ALA B 1 167 ? 27.608 -8.688 -30.417 1.00 50.50 167 ALA B C 1
ATOM 3908 O O . ALA B 1 167 ? 27.535 -9.718 -31.087 1.00 50.32 167 ALA B O 1
ATOM 3910 N N . ASN B 1 168 ? 28.106 -7.553 -30.899 1.00 46.38 168 ASN B N 1
ATOM 3911 C CA . ASN B 1 168 ? 28.366 -7.372 -32.324 1.00 52.73 168 ASN B CA 1
ATOM 3912 C C . ASN B 1 168 ? 29.843 -7.105 -32.575 1.00 51.20 168 ASN B C 1
ATOM 3913 O O . ASN B 1 168 ? 30.343 -7.305 -33.684 1.00 62.20 168 ASN B O 1
ATOM 3918 N N . ALA B 1 169 ? 30.535 -6.625 -31.549 1.00 52.33 169 ALA B N 1
ATOM 3919 C CA . ALA B 1 169 ? 31.818 -5.948 -31.754 1.00 48.63 169 ALA B CA 1
ATOM 3920 C C . ALA B 1 169 ? 32.900 -6.569 -30.902 1.00 52.10 169 ALA B C 1
ATOM 3921 O O . ALA B 1 169 ? 34.053 -6.133 -30.941 1.00 51.05 169 ALA B O 1
ATOM 3923 N N . GLN B 1 170 ? 32.536 -7.572 -30.111 1.00 59.21 170 GLN B N 1
ATOM 3924 C CA . GLN B 1 170 ? 33.517 -8.213 -29.252 1.00 66.97 170 GLN B CA 1
ATOM 3925 C C . GLN B 1 170 ? 34.649 -8.788 -30.091 1.00 65.42 170 GLN B C 1
ATOM 3926 O O . GLN B 1 170 ? 34.431 -9.219 -31.232 1.00 62.83 170 GLN B O 1
ATOM 3932 N N . THR B 1 171 ? 35.853 -8.774 -29.513 1.00 63.66 171 THR B N 1
ATOM 3933 C CA . THR B 1 171 ? 36.991 -9.542 -30.014 1.00 57.13 171 THR B CA 1
ATOM 3934 C C . THR B 1 171 ? 38.018 -9.809 -28.899 1.00 65.63 171 THR B C 1
ATOM 3935 O O . THR B 1 171 ? 38.343 -8.918 -28.107 1.00 58.34 171 THR B O 1
ATOM 3939 N N . ASP B 1 172 ? 38.544 -11.031 -28.853 1.00 67.10 172 ASP B N 1
ATOM 3940 C CA . ASP B 1 172 ? 39.469 -11.426 -27.791 1.00 69.80 172 ASP B CA 1
ATOM 3941 C C . ASP B 1 172 ? 40.752 -10.598 -27.806 1.00 66.80 172 ASP B C 1
ATOM 3942 O O . ASP B 1 172 ? 41.337 -10.322 -26.760 1.00 65.90 172 ASP B O 1
ATOM 3947 N N . ALA B 1 173 ? 41.180 -10.202 -28.999 1.00 70.41 173 ALA B N 1
ATOM 3948 C CA . ALA B 1 173 ? 42.443 -9.483 -29.178 1.00 71.09 173 ALA B CA 1
ATOM 3949 C C . ALA B 1 173 ? 42.474 -8.130 -28.453 1.00 71.23 173 ALA B C 1
ATOM 3950 O O . ALA B 1 173 ? 43.502 -7.452 -28.423 1.00 68.72 173 ALA B O 1
ATOM 3952 N N . PHE B 1 174 ? 41.350 -7.734 -27.869 1.00 70.12 174 PHE B N 1
ATOM 3953 C CA . PHE B 1 174 ? 41.309 -6.513 -27.068 1.00 72.61 174 PHE B CA 1
ATOM 3954 C C . PHE B 1 174 ? 42.507 -6.387 -26.120 1.00 75.74 174 PHE B C 1
ATOM 3955 O O . PHE B 1 174 ? 43.050 -5.289 -25.936 1.00 70.45 174 PHE B O 1
ATOM 3963 N N . ASP B 1 175 ? 42.893 -7.502 -25.502 1.00 77.19 175 ASP B N 1
ATOM 3964 C CA . ASP B 1 175 ? 44.085 -7.542 -24.650 1.00 78.81 175 ASP B CA 1
ATOM 3965 C C . ASP B 1 175 ? 45.193 -6.703 -25.277 1.00 75.72 175 ASP B C 1
ATOM 3966 O O . ASP B 1 175 ? 45.971 -6.054 -24.576 1.00 70.77 175 ASP B O 1
ATOM 3971 N N . ARG B 1 176 ? 45.251 -6.731 -26.605 1.00 75.99 176 ARG B N 1
ATOM 3972 C CA . ARG B 1 176 ? 46.489 -6.479 -27.341 1.00 75.97 176 ARG B CA 1
ATOM 3973 C C . ARG B 1 176 ? 46.238 -5.390 -28.384 1.00 71.15 176 ARG B C 1
ATOM 3974 O O . ARG B 1 176 ? 46.929 -5.319 -29.408 1.00 53.10 176 ARG B O 1
ATOM 3982 N N . LEU B 1 177 ? 45.236 -4.553 -28.111 1.00 63.80 177 LEU B N 1
ATOM 3983 C CA . LEU B 1 177 ? 45.094 -3.261 -28.768 1.00 60.28 177 LEU B CA 1
ATOM 3984 C C . LEU B 1 177 ? 46.435 -2.562 -28.884 1.00 53.36 177 LEU B C 1
ATOM 3985 O O . LEU B 1 177 ? 47.240 -2.591 -27.961 1.00 57.53 177 LEU B O 1
ATOM 3990 N N . GLU B 1 178 ? 46.651 -1.918 -30.022 1.00 55.90 178 GLU B N 1
ATOM 3991 C CA . GLU B 1 178 ? 47.628 -0.839 -30.146 1.00 55.30 178 GLU B CA 1
ATOM 3992 C C . GLU B 1 178 ? 46.917 0.381 -30.745 1.00 52.21 178 GLU B C 1
ATOM 3993 O O . GLU B 1 178 ? 46.240 0.243 -31.757 1.00 50.32 178 GLU B O 1
ATOM 3999 N N . ARG B 1 179 ? 47.041 1.560 -30.131 1.00 49.70 179 ARG B N 1
ATOM 4000 C CA . ARG B 1 179 ? 46.294 2.731 -30.621 1.00 59.16 179 ARG B CA 1
ATOM 4001 C C . ARG B 1 179 ? 47.103 4.030 -30.747 1.00 55.98 179 ARG B C 1
ATOM 4002 O O . ARG B 1 179 ? 47.541 4.599 -29.753 1.00 68.64 179 ARG B O 1
ATOM 4010 N N . GLU B 1 180 ? 47.276 4.502 -31.979 1.00 51.25 180 GLU B N 1
ATOM 4011 C CA . GLU B 1 180 ? 48.136 5.657 -32.255 1.00 50.33 180 GLU B CA 1
ATOM 4012 C C . GLU B 1 180 ? 47.314 6.923 -32.542 1.00 52.12 180 GLU B C 1
ATOM 4013 O O . GLU B 1 180 ? 46.451 6.938 -33.434 1.00 44.38 180 GLU B O 1
ATOM 4019 N N . VAL B 1 181 ? 47.590 7.982 -31.786 1.00 34.60 181 VAL B N 1
ATOM 4020 C CA . VAL B 1 181 ? 46.909 9.264 -31.985 1.00 30.44 181 VAL B CA 1
ATOM 4021 C C . VAL B 1 181 ? 47.818 10.178 -32.772 1.00 36.95 181 VAL B C 1
ATOM 4022 O O . VAL B 1 181 ? 48.991 10.351 -32.426 1.00 36.07 181 VAL B O 1
ATOM 4026 N N . ILE B 1 182 ? 47.303 10.730 -33.856 1.00 31.53 182 ILE B N 1
ATOM 4027 C CA . ILE B 1 182 ? 48.051 11.704 -34.614 1.00 40.39 182 ILE B CA 1
ATOM 4028 C C . ILE B 1 182 ? 47.303 13.019 -34.660 1.00 39.65 182 ILE B C 1
ATOM 4029 O O . ILE B 1 182 ? 46.112 13.081 -34.972 1.00 37.29 182 ILE B O 1
ATOM 4034 N N . VAL B 1 183 ? 48.000 14.081 -34.308 1.00 32.96 183 VAL B N 1
ATOM 4035 C CA . VAL B 1 183 ? 47.355 15.364 -34.162 1.00 31.35 183 VAL B CA 1
ATOM 4036 C C . VAL B 1 183 ? 47.770 16.256 -35.310 1.00 44.29 183 VAL B C 1
ATOM 4037 O O . VAL B 1 183 ? 48.953 16.342 -35.655 1.00 44.37 183 VAL B O 1
ATOM 4041 N N . GLY B 1 184 ? 46.781 16.898 -35.912 1.00 33.82 184 GLY B N 1
ATOM 4042 C CA . GLY B 1 184 ? 47.013 17.820 -36.988 1.00 36.62 184 GLY B CA 1
ATOM 4043 C C . GLY B 1 184 ? 46.243 19.081 -36.709 1.00 29.71 184 GLY B C 1
ATOM 4044 O O . GLY B 1 184 ? 45.836 19.356 -35.580 1.00 39.67 184 GLY B O 1
ATOM 4045 N N . ASP B 1 185 ? 46.072 19.878 -37.740 1.00 37.32 185 ASP B N 1
ATOM 4046 C CA . ASP B 1 185 ? 45.620 21.236 -37.570 1.00 34.05 185 ASP B CA 1
ATOM 4047 C C . ASP B 1 185 ? 44.099 21.229 -37.702 1.00 32.76 185 ASP B C 1
ATOM 4048 O O . ASP B 1 185 ? 43.579 21.084 -38.798 1.00 43.19 185 ASP B O 1
ATOM 4053 N N . GLY B 1 186 ? 43.396 21.340 -36.584 1.00 35.84 186 GLY B N 1
ATOM 4054 C CA . GLY B 1 186 ? 41.943 21.181 -36.569 1.00 36.27 186 GLY B CA 1
ATOM 4055 C C . GLY B 1 186 ? 41.518 19.770 -36.930 1.00 30.13 186 GLY B C 1
ATOM 4056 O O . GLY B 1 186 ? 40.381 19.542 -37.340 1.00 31.62 186 GLY B O 1
ATOM 4057 N N . GLU B 1 187 ? 42.439 18.827 -36.765 1.00 31.46 187 GLU B N 1
ATOM 4058 C CA . GLU B 1 187 ? 42.198 17.435 -37.108 1.00 32.60 187 GLU B CA 1
ATOM 4059 C C . GLU B 1 187 ? 42.994 16.518 -36.186 1.00 31.46 187 GLU B C 1
ATOM 4060 O O . GLU B 1 187 ? 44.181 16.748 -35.919 1.00 30.49 187 GLU B O 1
ATOM 4066 N N . ILE B 1 188 ? 42.322 15.493 -35.662 1.00 28.49 188 ILE B N 1
ATOM 4067 C CA . ILE B 1 188 ? 42.945 14.515 -34.777 1.00 31.24 188 ILE B CA 1
ATOM 4068 C C . ILE B 1 188 ? 42.485 13.147 -35.261 1.00 35.72 188 ILE B C 1
ATOM 4069 O O . ILE B 1 188 ? 41.313 12.950 -35.574 1.00 33.01 188 ILE B O 1
ATOM 4074 N N . GLN B 1 189 ? 43.405 12.202 -35.368 1.00 36.71 189 GLN B N 1
ATOM 4075 C CA . GLN B 1 189 ? 43.005 10.826 -35.633 1.00 39.80 189 GLN B CA 1
ATOM 4076 C C . GLN B 1 189 ? 43.471 9.892 -34.529 1.00 49.95 189 GLN B C 1
ATOM 4077 O O . GLN B 1 189 ? 44.589 10.015 -34.008 1.00 39.44 189 GLN B O 1
ATOM 4083 N N . ALA B 1 190 ? 42.603 8.961 -34.164 1.00 45.16 190 ALA B N 1
ATOM 4084 C CA . ALA B 1 190 ? 43.034 7.773 -33.461 1.00 47.98 190 ALA B CA 1
ATOM 4085 C C . ALA B 1 190 ? 43.063 6.599 -34.435 1.00 57.10 190 ALA B C 1
ATOM 4086 O O . ALA B 1 190 ? 42.060 6.289 -35.094 1.00 47.84 190 ALA B O 1
ATOM 4088 N N . LEU B 1 191 ? 44.225 5.962 -34.541 1.00 54.97 191 LEU B N 1
ATOM 4089 C CA . LEU B 1 191 ? 44.383 4.805 -35.411 1.00 63.31 191 LEU B CA 1
ATOM 4090 C C . LEU B 1 191 ? 44.440 3.540 -34.569 1.00 70.89 191 LEU B C 1
ATOM 4091 O O . LEU B 1 191 ? 44.450 3.602 -33.332 1.00 70.18 191 LEU B O 1
ATOM 4096 N N . MET B 1 192 ? 44.467 2.393 -35.246 1.00 71.74 192 MET B N 1
ATOM 4097 C CA . MET B 1 192 ? 44.452 1.106 -34.560 1.00 74.84 192 MET B CA 1
ATOM 4098 C C . MET B 1 192 ? 44.488 -0.084 -35.514 1.00 76.05 192 MET B C 1
ATOM 4099 O O . MET B 1 192 ? 43.587 -0.268 -36.338 1.00 69.70 192 MET B O 1
ATOM 4104 N N . LYS B 1 193 ? 45.548 -0.879 -35.381 1.00 77.50 193 LYS B N 1
ATOM 4105 C CA . LYS B 1 193 ? 45.579 -2.278 -35.809 1.00 77.90 193 LYS B CA 1
ATOM 4106 C C . LYS B 1 193 ? 45.042 -3.182 -34.697 1.00 77.03 193 LYS B C 1
ATOM 4107 O O . LYS B 1 193 ? 45.297 -2.945 -33.512 1.00 73.49 193 LYS B O 1
ATOM 4113 N N . ILE B 1 194 ? 44.286 -4.210 -35.077 1.00 74.77 194 ILE B N 1
ATOM 4114 C CA . ILE B 1 194 ? 43.814 -5.209 -34.115 1.00 76.78 194 ILE B CA 1
ATOM 4115 C C . ILE B 1 194 ? 44.188 -6.611 -34.579 1.00 76.22 194 ILE B C 1
ATOM 4116 O O . ILE B 1 194 ? 43.386 -7.289 -35.221 1.00 73.90 194 ILE B O 1
ATOM 4121 N N . PRO B 1 195 ? 45.416 -7.046 -34.250 1.00 78.14 195 PRO B N 1
ATOM 4122 C CA . PRO B 1 195 ? 46.214 -7.919 -35.101 1.00 77.85 195 PRO B CA 1
ATOM 4123 C C . PRO B 1 195 ? 45.942 -9.396 -34.826 1.00 73.30 195 PRO B C 1
ATOM 4124 O O . PRO B 1 195 ? 45.681 -9.773 -33.680 1.00 64.99 195 PRO B O 1
ATOM 4128 N N . GLY B 1 196 ? 46.002 -10.214 -35.874 1.00 68.43 196 GLY B N 1
ATOM 4129 C CA . GLY B 1 196 ? 46.054 -11.668 -35.723 1.00 72.22 196 GLY B CA 1
ATOM 4130 C C . GLY B 1 196 ? 44.826 -12.249 -35.046 1.00 68.48 196 GLY B C 1
ATOM 4131 O O . GLY B 1 196 ? 44.799 -13.428 -34.700 1.00 73.87 196 GLY B O 1
ATOM 4132 N N . GLY B 1 197 ? 43.799 -11.426 -34.859 1.00 66.55 197 GLY B N 1
ATOM 4133 C CA . GLY B 1 197 ? 42.668 -11.797 -34.009 1.00 64.56 197 GLY B CA 1
ATOM 4134 C C . GLY B 1 197 ? 41.593 -12.575 -34.754 1.00 67.51 197 GLY B C 1
ATOM 4135 O O . GLY B 1 197 ? 41.589 -12.631 -35.989 1.00 64.15 197 GLY B O 1
ATOM 4136 N N . THR B 1 198 ? 40.673 -13.175 -34.003 1.00 67.87 198 THR B N 1
ATOM 4137 C CA . THR B 1 198 ? 39.414 -13.641 -34.572 1.00 68.39 198 THR B CA 1
ATOM 4138 C C . THR B 1 198 ? 38.454 -12.474 -34.803 1.00 62.39 198 THR B C 1
ATOM 4139 O O . THR B 1 198 ? 38.357 -11.565 -33.976 1.00 55.91 198 THR B O 1
ATOM 4143 N N . PRO B 1 199 ? 37.738 -12.499 -35.936 1.00 57.99 199 PRO B N 1
ATOM 4144 C CA . PRO B 1 199 ? 36.870 -11.385 -36.303 1.00 55.17 199 PRO B CA 1
ATOM 4145 C C . PRO B 1 199 ? 35.637 -11.294 -35.408 1.00 53.30 199 PRO B C 1
ATOM 4146 O O . PRO B 1 199 ? 35.051 -12.314 -35.048 1.00 52.02 199 PRO B O 1
ATOM 4150 N N . SER B 1 200 ? 35.254 -10.070 -35.058 1.00 53.54 200 SER B N 1
ATOM 4151 C CA . SER B 1 200 ? 33.956 -9.793 -34.453 1.00 55.01 200 SER B CA 1
ATOM 4152 C C . SER B 1 200 ? 32.806 -10.223 -35.361 1.00 52.80 200 SER B C 1
ATOM 4153 O O . SER B 1 200 ? 32.980 -10.439 -36.568 1.00 46.92 200 SER B O 1
ATOM 4156 N N . VAL B 1 201 ? 31.623 -10.341 -34.769 1.00 55.11 201 VAL B N 1
ATOM 4157 C CA . VAL B 1 201 ? 30.436 -10.729 -35.518 1.00 50.74 201 VAL B CA 1
ATOM 4158 C C . VAL B 1 201 ? 30.302 -9.871 -36.773 1.00 47.70 201 VAL B C 1
ATOM 4159 O O . VAL B 1 201 ? 30.033 -10.380 -37.859 1.00 45.56 201 VAL B O 1
ATOM 4163 N N . LEU B 1 202 ? 30.510 -8.563 -36.627 1.00 50.03 202 LEU B N 1
ATOM 4164 C CA . LEU B 1 202 ? 30.355 -7.635 -37.749 1.00 48.83 202 LEU B CA 1
ATOM 4165 C C . LEU B 1 202 ? 31.368 -7.915 -38.864 1.00 49.24 202 LEU B C 1
ATOM 4166 O O . LEU B 1 202 ? 31.015 -7.997 -40.044 1.00 41.71 202 LEU B O 1
ATOM 4171 N N . MET B 1 203 ? 32.634 -8.040 -38.476 1.00 48.02 203 MET B N 1
ATOM 4172 C CA . MET B 1 203 ? 33.728 -8.305 -39.411 1.00 55.59 203 MET B CA 1
ATOM 4173 C C . MET B 1 203 ? 33.439 -9.575 -40.216 1.00 51.79 203 MET B C 1
ATOM 4174 O O . MET B 1 203 ? 33.576 -9.604 -41.443 1.00 48.03 203 MET B O 1
ATOM 4179 N N . ALA B 1 204 ? 33.026 -10.620 -39.508 1.00 53.92 204 ALA B N 1
ATOM 4180 C CA . ALA B 1 204 ? 32.647 -11.877 -40.142 1.00 56.05 204 ALA B CA 1
ATOM 4181 C C . ALA B 1 204 ? 31.566 -11.659 -41.201 1.00 59.19 204 ALA B C 1
ATOM 4182 O O . ALA B 1 204 ? 31.577 -12.293 -42.264 1.00 59.14 204 ALA B O 1
ATOM 4184 N N . LYS B 1 205 ? 30.626 -10.765 -40.912 1.00 56.90 205 LYS B N 1
ATOM 4185 C CA . LYS B 1 205 ? 29.553 -10.487 -41.857 1.00 61.12 205 LYS B CA 1
ATOM 4186 C C . LYS B 1 205 ? 30.082 -9.768 -43.099 1.00 59.31 205 LYS B C 1
ATOM 4187 O O . LYS B 1 205 ? 29.475 -9.834 -44.163 1.00 60.23 205 LYS B O 1
ATOM 4193 N N . PHE B 1 206 ? 31.235 -9.117 -42.982 1.00 67.31 206 PHE B N 1
ATOM 4194 C CA . PHE B 1 206 ? 32.206 -9.153 -44.073 1.00 74.60 206 PHE B CA 1
ATOM 4195 C C . PHE B 1 206 ? 33.484 -9.893 -43.687 1.00 71.79 206 PHE B C 1
ATOM 4196 O O . PHE B 1 206 ? 33.870 -10.867 -44.341 1.00 76.53 206 PHE B O 1
ATOM 4204 N N . PRO B 1 213 ? 41.845 -16.450 -38.811 1.00 83.29 213 PRO B N 1
ATOM 4205 C CA . PRO B 1 213 ? 42.582 -15.345 -38.209 1.00 79.07 213 PRO B CA 1
ATOM 4206 C C . PRO B 1 213 ? 42.624 -14.133 -39.127 1.00 74.64 213 PRO B C 1
ATOM 4207 O O . PRO B 1 213 ? 42.911 -14.265 -40.320 1.00 66.95 213 PRO B O 1
ATOM 4211 N N . VAL B 1 214 ? 42.333 -12.961 -38.569 1.00 69.41 214 VAL B N 1
ATOM 4212 C CA . VAL B 1 214 ? 42.199 -11.756 -39.360 1.00 65.40 214 VAL B CA 1
ATOM 4213 C C . VAL B 1 214 ? 43.006 -10.622 -38.733 1.00 62.24 214 VAL B C 1
ATOM 4214 O O . VAL B 1 214 ? 43.244 -10.616 -37.520 1.00 64.22 214 VAL B O 1
ATOM 4218 N N . ASP B 1 215 ? 43.420 -9.664 -39.567 1.00 62.58 215 ASP B N 1
ATOM 4219 C CA . ASP B 1 215 ? 43.715 -8.301 -39.106 1.00 51.36 215 ASP B CA 1
ATOM 4220 C C . ASP B 1 215 ? 42.573 -7.341 -39.364 1.00 60.88 215 ASP B C 1
ATOM 4221 O O . ASP B 1 215 ? 42.046 -7.259 -40.478 1.00 51.11 215 ASP B O 1
ATOM 4226 N N . ALA B 1 216 ? 42.226 -6.583 -38.337 1.00 46.99 216 ALA B N 1
ATOM 4227 C CA . ALA B 1 216 ? 41.211 -5.564 -38.470 1.00 54.62 216 ALA B CA 1
ATOM 4228 C C . ALA B 1 216 ? 41.831 -4.206 -38.156 1.00 56.58 216 ALA B C 1
ATOM 4229 O O . ALA B 1 216 ? 42.874 -4.127 -37.503 1.00 63.08 216 ALA B O 1
ATOM 4231 N N . TRP B 1 217 ? 41.185 -3.142 -38.629 1.00 49.51 217 TRP B N 1
ATOM 4232 C CA . TRP B 1 217 ? 41.566 -1.786 -38.266 1.00 51.21 217 TRP B CA 1
ATOM 4233 C C . TRP B 1 217 ? 40.318 -0.996 -37.963 1.00 49.64 217 TRP B C 1
ATOM 4234 O O . TRP B 1 217 ? 39.276 -1.223 -38.578 1.00 44.29 217 TRP B O 1
ATOM 4245 N N . ASN B 1 218 ? 40.428 -0.074 -37.011 1.00 51.23 218 ASN B N 1
ATOM 4246 C CA . ASN B 1 218 ? 39.337 0.818 -36.688 1.00 54.52 218 ASN B CA 1
ATOM 4247 C C . ASN B 1 218 ? 39.811 2.226 -36.361 1.00 52.96 218 ASN B C 1
ATOM 4248 O O . ASN B 1 218 ? 39.957 2.574 -35.190 1.00 55.93 218 ASN B O 1
ATOM 4253 N N . ASP B 1 219 ? 40.023 3.036 -37.396 1.00 43.11 219 ASP B N 1
ATOM 4254 C CA . ASP B 1 219 ? 40.582 4.370 -37.221 1.00 37.11 219 ASP B CA 1
ATOM 4255 C C . ASP B 1 219 ? 39.442 5.374 -37.210 1.00 39.75 219 ASP B C 1
ATOM 4256 O O . ASP B 1 219 ? 38.409 5.131 -37.830 1.00 34.16 219 ASP B O 1
ATOM 4261 N N . ILE B 1 220 ? 39.618 6.501 -36.519 1.00 35.08 220 ILE B N 1
ATOM 4262 C CA . ILE B 1 220 ? 38.657 7.603 -36.644 1.00 30.30 220 ILE B CA 1
ATOM 4263 C C . ILE B 1 220 ? 39.339 8.959 -36.752 1.00 35.62 220 ILE B C 1
ATOM 4264 O O . ILE B 1 220 ? 40.292 9.256 -36.023 1.00 38.43 220 ILE B O 1
ATOM 4269 N N . ARG B 1 221 ? 38.854 9.761 -37.690 1.00 30.29 221 ARG B N 1
ATOM 4270 C CA . ARG B 1 221 ? 39.331 11.139 -37.906 1.00 31.84 221 ARG B CA 1
ATOM 4271 C C . ARG B 1 221 ? 38.275 12.128 -37.446 1.00 29.95 221 ARG B C 1
ATOM 4272 O O . ARG B 1 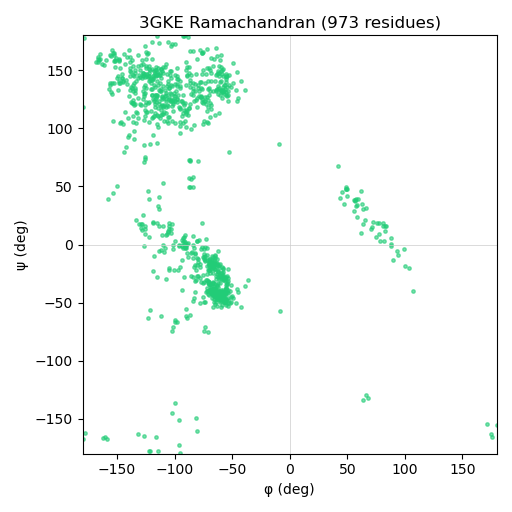221 ? 37.113 12.047 -37.848 1.00 27.33 221 ARG B O 1
ATOM 4280 N N . TRP B 1 222 ? 38.696 13.063 -36.609 1.00 26.37 222 TRP B N 1
ATOM 4281 C CA . TRP B 1 222 ? 37.854 14.190 -36.218 1.00 27.79 222 TRP B CA 1
ATOM 4282 C C . TRP B 1 222 ? 38.366 15.445 -36.904 1.00 27.25 222 TRP B C 1
ATOM 4283 O O . TRP B 1 222 ? 39.575 15.686 -36.924 1.00 27.00 222 TRP B O 1
ATO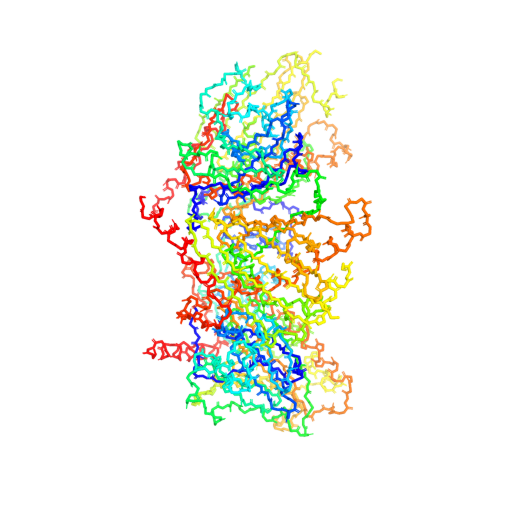M 4294 N N . ASN B 1 223 ? 37.437 16.234 -37.436 1.00 23.74 223 ASN B N 1
ATOM 4295 C CA . ASN B 1 223 ? 37.674 17.633 -37.756 1.00 29.52 223 ASN B CA 1
ATOM 4296 C C . ASN B 1 223 ? 36.744 18.527 -36.953 1.00 21.26 223 ASN B C 1
ATOM 4297 O O . ASN B 1 223 ? 35.572 18.198 -36.734 1.00 24.47 223 ASN B O 1
ATOM 4302 N N . LYS B 1 224 ? 37.257 19.680 -36.542 1.00 23.48 224 LYS B N 1
ATOM 4303 C CA . LYS B 1 224 ? 36.416 20.660 -35.887 1.00 23.08 224 LYS B CA 1
ATOM 4304 C C . LYS B 1 224 ? 35.217 20.988 -36.767 1.00 26.65 224 LYS B C 1
ATOM 4305 O O . LYS B 1 224 ? 35.343 21.025 -37.989 1.00 29.10 224 LYS B O 1
ATOM 4311 N N . VAL B 1 225 ? 34.065 21.251 -36.166 1.00 24.20 225 VAL B N 1
ATOM 4312 C CA . VAL B 1 225 ? 33.857 21.161 -34.720 1.00 24.18 225 VAL B CA 1
ATOM 4313 C C . VAL B 1 225 ? 33.553 19.727 -34.235 1.00 26.32 225 VAL B C 1
ATOM 4314 O O . VAL B 1 225 ? 34.092 19.268 -33.217 1.00 24.46 225 VAL B O 1
ATOM 4318 N N . SER B 1 226 ? 32.662 19.035 -34.931 1.00 22.81 226 SER B N 1
ATOM 4319 C CA . SER B 1 226 ? 32.207 17.731 -34.456 1.00 23.32 226 SER B CA 1
ATOM 4320 C C . SER B 1 226 ? 31.832 16.838 -35.627 1.00 27.10 226 SER B C 1
ATOM 4321 O O . SER B 1 226 ? 30.751 16.231 -35.655 1.00 24.66 226 SER B O 1
ATOM 4324 N N . ALA B 1 227 ? 32.752 16.757 -36.582 1.00 24.19 227 ALA B N 1
ATOM 4325 C CA . ALA B 1 227 ? 32.578 15.957 -37.788 1.00 23.78 227 ALA B CA 1
ATOM 4326 C C . ALA B 1 227 ? 33.626 14.858 -37.838 1.00 21.73 227 ALA B C 1
ATOM 4327 O O . ALA B 1 227 ? 34.853 15.108 -37.870 1.00 23.70 227 ALA B O 1
ATOM 4329 N N . MET B 1 228 ? 33.148 13.620 -37.827 1.00 22.46 228 MET B N 1
ATOM 4330 C CA . MET B 1 228 ? 34.051 12.469 -37.808 1.00 25.50 228 MET B CA 1
ATOM 4331 C C . MET B 1 228 ? 33.822 11.486 -38.938 1.00 26.51 228 MET B C 1
ATOM 4332 O O . MET B 1 228 ? 32.699 11.242 -39.359 1.00 25.25 228 MET B O 1
ATOM 4337 N N . LEU B 1 229 ? 34.926 10.911 -39.404 1.00 27.47 229 LEU B N 1
ATOM 4338 C CA . LEU B 1 229 ? 34.914 9.855 -40.392 1.00 29.23 229 LEU B CA 1
ATOM 4339 C C . LEU B 1 229 ? 35.770 8.729 -39.837 1.00 31.08 229 LEU B C 1
ATOM 4340 O O . LEU B 1 229 ? 36.967 8.928 -39.528 1.00 29.08 229 LEU B O 1
ATOM 4345 N N . ASN B 1 230 ? 35.171 7.553 -39.665 1.00 31.80 230 ASN B N 1
ATOM 4346 C CA . ASN B 1 230 ? 35.952 6.386 -39.238 1.00 31.99 230 ASN B CA 1
ATOM 4347 C C . ASN B 1 230 ? 36.317 5.466 -40.388 1.00 35.02 230 ASN B C 1
ATOM 4348 O O . ASN B 1 230 ? 35.879 5.667 -41.521 1.00 36.14 230 ASN B O 1
ATOM 4353 N N . PHE B 1 231 ? 37.149 4.472 -40.093 1.00 34.31 231 PHE B N 1
ATOM 4354 C CA . PHE B 1 231 ? 37.632 3.543 -41.094 1.00 39.39 231 PHE B CA 1
ATOM 4355 C C . PHE B 1 231 ? 37.635 2.205 -40.391 1.00 34.73 231 PHE B C 1
ATOM 4356 O O . PHE B 1 231 ? 38.430 1.985 -39.487 1.00 35.52 231 PHE B O 1
ATOM 4364 N N . ILE B 1 232 ? 36.717 1.336 -40.776 1.00 41.24 232 ILE B N 1
ATOM 4365 C CA . ILE B 1 232 ? 36.621 0.025 -40.166 1.00 40.11 232 ILE B CA 1
ATOM 4366 C C . ILE B 1 232 ? 36.927 -0.997 -41.252 1.00 44.40 232 ILE B C 1
ATOM 4367 O O . ILE B 1 232 ? 36.286 -1.005 -42.301 1.00 42.16 232 ILE B O 1
ATOM 4372 N N . ALA B 1 233 ? 37.937 -1.833 -41.018 1.00 45.05 233 ALA B N 1
ATOM 4373 C CA . ALA B 1 233 ? 38.480 -2.659 -42.074 1.00 46.71 233 ALA B CA 1
ATOM 4374 C C . ALA B 1 233 ? 38.936 -4.016 -41.535 1.00 43.41 233 ALA B C 1
ATOM 4375 O O . ALA B 1 233 ? 39.371 -4.134 -40.390 1.00 50.40 233 ALA B O 1
ATOM 4377 N N . VAL B 1 234 ? 38.796 -5.043 -42.356 1.00 48.71 234 VAL B N 1
ATOM 4378 C CA . VAL B 1 234 ? 39.326 -6.359 -42.016 1.00 48.36 234 VAL B CA 1
ATOM 4379 C C . VAL B 1 234 ? 39.950 -6.987 -43.232 1.00 56.17 234 VAL B C 1
ATOM 4380 O O . VAL B 1 234 ? 39.559 -6.707 -44.362 1.00 51.48 234 VAL B O 1
ATOM 4384 N N . ALA B 1 235 ? 40.931 -7.848 -42.985 1.00 58.04 235 ALA B N 1
ATOM 4385 C CA . ALA B 1 235 ? 41.655 -8.511 -44.048 1.00 61.47 235 ALA B CA 1
ATOM 4386 C C . ALA B 1 235 ? 42.349 -9.737 -43.447 1.00 64.37 235 ALA B C 1
ATOM 4387 O O . ALA B 1 235 ? 42.619 -9.775 -42.242 1.00 56.62 235 ALA B O 1
ATOM 4389 N N . PRO B 1 236 ? 42.621 -10.750 -44.274 1.00 68.05 236 PRO B N 1
ATOM 4390 C CA . PRO B 1 236 ? 43.396 -11.876 -43.765 1.00 74.54 236 PRO B CA 1
ATOM 4391 C C . PRO B 1 236 ? 44.606 -11.402 -42.968 1.00 77.50 236 PRO B C 1
ATOM 4392 O O . PRO B 1 236 ? 45.164 -10.345 -43.264 1.00 69.34 236 PRO B O 1
ATOM 4396 N N . GLU B 1 237 ? 45.008 -12.172 -41.962 1.00 82.99 237 GLU B N 1
ATOM 4397 C CA . GLU B 1 237 ? 46.276 -11.920 -41.292 1.00 86.09 237 GLU B CA 1
ATOM 4398 C C . GLU B 1 237 ? 47.351 -11.650 -42.337 1.00 86.00 237 GLU B C 1
ATOM 4399 O O . GLU B 1 237 ? 47.541 -12.445 -43.258 1.00 93.58 237 GLU B O 1
ATOM 4405 N N . GLY B 1 238 ? 48.040 -10.519 -42.197 1.00 84.34 238 GLY B N 1
ATOM 4406 C CA . GLY B 1 238 ? 49.232 -10.235 -42.992 1.00 78.75 238 GLY B CA 1
ATOM 4407 C C . GLY B 1 238 ? 48.957 -9.328 -44.174 1.00 74.26 238 GLY B C 1
ATOM 4408 O O . GLY B 1 238 ? 49.870 -8.947 -44.899 1.00 65.97 238 GLY B O 1
ATOM 4409 N N . THR B 1 239 ? 47.689 -8.982 -44.372 1.00 72.82 239 THR B N 1
ATOM 4410 C CA . THR B 1 239 ? 47.275 -8.215 -45.543 1.00 74.17 239 THR B CA 1
ATOM 4411 C C . THR B 1 239 ? 47.479 -6.720 -45.284 1.00 72.83 239 THR B C 1
ATOM 4412 O O . THR B 1 239 ? 47.198 -6.230 -44.185 1.00 70.84 239 THR B O 1
ATOM 4416 N N . PRO B 1 240 ? 47.981 -5.997 -46.298 1.00 71.48 240 PRO B N 1
ATOM 4417 C CA . PRO B 1 240 ? 48.117 -4.539 -46.279 1.00 69.18 240 PRO B CA 1
ATOM 4418 C C . PRO B 1 240 ? 46.810 -3.800 -45.948 1.00 69.98 240 PRO B C 1
ATOM 4419 O O . PRO B 1 240 ? 45.804 -3.980 -46.635 1.00 65.75 240 PRO B O 1
ATOM 4423 N N . LYS B 1 241 ? 46.850 -2.975 -44.902 1.00 67.49 241 LYS B N 1
ATOM 4424 C CA . LYS B 1 241 ? 45.735 -2.099 -44.519 1.00 68.04 241 LYS B CA 1
ATOM 4425 C C . LYS B 1 241 ? 44.969 -1.528 -45.721 1.00 68.57 241 LYS B C 1
ATOM 4426 O O . LYS B 1 241 ? 43.766 -1.272 -45.635 1.00 70.37 241 LYS B O 1
ATOM 4432 N N . GLU B 1 242 ? 45.667 -1.331 -46.834 1.00 69.73 242 GLU B N 1
ATOM 4433 C CA . GLU B 1 242 ? 45.158 -0.518 -47.935 1.00 71.27 242 GLU B CA 1
ATOM 4434 C C . GLU B 1 242 ? 44.440 -1.373 -48.976 1.00 70.42 242 GLU B C 1
ATOM 4435 O O . GLU B 1 242 ? 43.747 -0.849 -49.848 1.00 67.94 242 GLU B O 1
ATOM 4441 N N . GLN B 1 243 ? 44.624 -2.687 -48.889 1.00 70.32 243 GLN B N 1
ATOM 4442 C CA . GLN B 1 243 ? 43.945 -3.624 -49.780 1.00 69.28 243 GLN B CA 1
ATOM 4443 C C . GLN B 1 243 ? 42.786 -4.305 -49.044 1.00 70.81 243 GLN B C 1
ATOM 4444 O O . GLN B 1 243 ? 42.190 -5.265 -49.543 1.00 67.70 243 GLN B O 1
ATOM 4450 N N . SER B 1 244 ? 42.474 -3.791 -47.857 1.00 63.03 244 SER B N 1
ATOM 4451 C CA . SER B 1 244 ? 41.373 -4.304 -47.054 1.00 63.27 244 SER B CA 1
ATOM 4452 C C . SER B 1 244 ? 40.041 -3.892 -47.665 1.00 56.15 244 SER B C 1
ATOM 4453 O O . SER B 1 244 ? 39.907 -2.808 -48.229 1.00 58.81 244 SER B O 1
ATOM 4456 N N . ILE B 1 245 ? 39.046 -4.754 -47.533 1.00 53.47 245 ILE B N 1
ATOM 4457 C CA . ILE B 1 245 ? 37.668 -4.297 -47.617 1.00 54.55 245 ILE B CA 1
ATOM 4458 C C . ILE B 1 245 ? 37.330 -3.465 -46.385 1.00 50.57 245 ILE B C 1
ATOM 4459 O O . ILE B 1 245 ? 37.665 -3.835 -45.262 1.00 48.81 245 ILE B O 1
ATOM 4464 N N . HIS B 1 246 ? 36.677 -2.326 -46.595 1.00 51.75 246 HIS B N 1
ATOM 4465 C CA . HIS B 1 246 ? 36.488 -1.364 -45.518 1.00 48.41 246 HIS B CA 1
ATOM 4466 C C . HIS B 1 246 ? 35.176 -0.598 -45.662 1.00 42.78 246 HIS B C 1
ATOM 4467 O O . HIS B 1 246 ? 34.604 -0.523 -46.751 1.00 41.11 246 HIS B O 1
ATOM 4474 N N . SER B 1 247 ? 34.706 -0.057 -44.542 1.00 42.32 247 SER B N 1
ATOM 4475 C CA . SER B 1 247 ? 33.672 0.973 -44.528 1.00 38.02 247 SER B CA 1
ATOM 4476 C C . SER B 1 247 ? 34.254 2.263 -43.946 1.00 32.58 247 SER B C 1
ATOM 4477 O O . SER B 1 247 ? 34.852 2.269 -42.860 1.00 38.22 247 SER B O 1
ATOM 4480 N N . ARG B 1 248 ? 34.071 3.360 -44.669 1.00 36.88 248 ARG B N 1
ATOM 4481 C CA . ARG B 1 248 ? 34.327 4.671 -44.117 1.00 34.13 248 ARG B CA 1
ATOM 4482 C C . ARG B 1 248 ? 33.026 5.213 -43.540 1.00 31.76 248 ARG B C 1
ATOM 4483 O O . ARG B 1 248 ? 32.057 5.424 -44.267 1.00 33.53 248 ARG B O 1
ATOM 4491 N N . GLY B 1 249 ? 32.998 5.362 -42.222 1.00 30.80 249 GLY B N 1
ATOM 4492 C CA . GLY B 1 249 ? 31.767 5.714 -41.520 1.00 31.22 249 GLY B CA 1
ATOM 4493 C C . GLY B 1 249 ? 31.647 7.212 -41.354 1.00 31.74 249 GLY B C 1
ATOM 4494 O O . GLY B 1 249 ? 32.508 7.842 -40.745 1.00 31.20 249 GLY B O 1
ATOM 4495 N N . THR B 1 250 ? 30.558 7.772 -41.875 1.00 28.18 250 THR B N 1
ATOM 4496 C CA . THR B 1 250 ? 30.159 9.145 -41.549 1.00 25.36 250 THR B CA 1
ATOM 4497 C C . THR B 1 250 ? 29.561 9.183 -40.154 1.00 26.12 250 THR B C 1
ATOM 4498 O O . THR B 1 250 ? 28.600 8.456 -39.863 1.00 28.10 250 THR B O 1
ATOM 4502 N N . HIS B 1 251 ? 30.147 9.995 -39.278 1.00 25.35 251 HIS B N 1
ATOM 4503 C CA . HIS B 1 251 ? 29.605 10.172 -37.925 1.00 26.67 251 HIS B CA 1
ATOM 4504 C C . HIS B 1 251 ? 29.701 11.630 -37.527 1.00 23.85 251 HIS B C 1
ATOM 4505 O O . HIS B 1 251 ? 30.730 12.083 -37.052 1.00 22.77 251 HIS B O 1
ATOM 4512 N N . ILE B 1 252 ? 28.621 12.361 -37.757 1.00 24.30 252 ILE B N 1
ATOM 4513 C CA . ILE B 1 252 ? 28.660 13.814 -37.737 1.00 22.90 252 ILE B CA 1
ATOM 4514 C C . ILE B 1 252 ? 27.602 14.264 -36.773 1.00 23.39 252 ILE B C 1
ATOM 4515 O O . ILE B 1 252 ? 26.460 13.785 -36.821 1.00 22.21 252 ILE B O 1
ATOM 4520 N N . LEU B 1 253 ? 27.994 15.151 -35.865 1.00 24.42 253 LEU B N 1
ATOM 4521 C CA . LEU B 1 253 ? 27.089 15.617 -34.830 1.00 20.43 253 LEU B CA 1
ATOM 4522 C C . LEU B 1 253 ? 26.836 17.094 -35.009 1.00 21.09 253 LEU B C 1
ATOM 4523 O O . LEU B 1 253 ? 27.729 17.831 -35.424 1.00 21.45 253 LEU B O 1
ATOM 4528 N N . THR B 1 254 ? 25.621 17.505 -34.690 1.00 21.85 254 THR B N 1
ATOM 4529 C CA . THR B 1 254 ? 25.253 18.917 -34.638 1.00 21.29 254 THR B CA 1
ATOM 4530 C C . THR B 1 254 ? 24.426 19.196 -33.385 1.00 20.30 254 THR B C 1
ATOM 4531 O O . THR B 1 254 ? 23.384 18.567 -33.166 1.00 22.36 254 THR B O 1
ATOM 4535 N N . PRO B 1 255 ? 24.881 20.147 -32.559 1.00 20.47 255 PRO B N 1
ATOM 4536 C CA . PRO B 1 255 ? 24.091 20.572 -31.413 1.00 21.12 255 PRO B CA 1
ATOM 4537 C C . PRO B 1 255 ? 22.699 20.999 -31.816 1.00 19.44 255 PRO B C 1
ATOM 4538 O O . PRO B 1 255 ? 22.528 21.757 -32.776 1.00 19.68 255 PRO B O 1
ATOM 4542 N N . GLU B 1 256 ? 21.720 20.544 -31.048 1.00 20.61 256 GLU B N 1
ATOM 4543 C CA . GLU B 1 256 ? 20.365 21.044 -31.137 1.00 18.53 256 GLU B CA 1
ATOM 4544 C C . GLU B 1 256 ? 20.084 22.069 -30.036 1.00 24.13 256 GLU B C 1
ATOM 4545 O O . GLU B 1 256 ? 19.888 23.248 -30.314 1.00 21.69 256 GLU B O 1
ATOM 4551 N N . THR B 1 257 ? 20.103 21.615 -28.791 1.00 21.45 257 THR B N 1
ATOM 4552 C CA . THR B 1 257 ? 20.083 22.479 -27.619 1.00 23.05 257 THR B CA 1
ATOM 4553 C C . THR B 1 257 ? 21.319 22.150 -26.805 1.00 26.46 257 THR B C 1
ATOM 4554 O O . THR B 1 257 ? 22.120 21.331 -27.217 1.00 25.79 257 THR B O 1
ATOM 4558 N N . GLU B 1 258 ? 21.488 22.793 -25.657 1.00 24.65 258 GLU B N 1
ATOM 4559 C CA . GLU B 1 258 ? 22.615 22.468 -24.774 1.00 29.26 258 GLU B CA 1
ATOM 4560 C C . GLU B 1 258 ? 22.655 20.977 -24.441 1.00 28.23 258 GLU B C 1
ATOM 4561 O O . GLU B 1 258 ? 23.734 20.405 -24.281 1.00 31.46 258 GLU B O 1
ATOM 4567 N N . ALA B 1 259 ? 21.490 20.349 -24.336 1.00 24.38 259 ALA B N 1
ATOM 4568 C CA . ALA B 1 259 ? 21.410 18.975 -23.832 1.00 26.50 259 ALA B CA 1
ATOM 4569 C C . ALA B 1 259 ? 20.829 17.977 -24.842 1.00 21.96 259 ALA B C 1
ATOM 4570 O O . ALA B 1 259 ? 20.369 16.907 -24.468 1.00 23.16 259 ALA B O 1
ATOM 4572 N N . SER B 1 260 ? 20.844 18.331 -26.118 1.00 21.73 260 SER B N 1
ATOM 4573 C CA . SER B 1 260 ? 20.417 17.425 -27.172 1.00 22.46 260 SER B CA 1
ATOM 4574 C C . SER B 1 260 ? 21.185 17.675 -28.474 1.00 21.73 260 SER B C 1
ATOM 4575 O O . SER B 1 260 ? 21.765 18.747 -28.678 1.00 22.83 260 SER B O 1
ATOM 4578 N N . CYS B 1 261 ? 21.191 16.674 -29.343 1.00 20.48 261 CYS B N 1
ATOM 4579 C CA . CYS B 1 261 ? 21.897 16.779 -30.600 1.00 20.09 261 CYS B CA 1
ATOM 4580 C C . CYS B 1 261 ? 21.330 15.905 -31.693 1.00 21.75 261 CYS B C 1
ATOM 4581 O O . CYS B 1 261 ? 20.490 15.000 -31.461 1.00 22.67 261 CYS B O 1
ATOM 4584 N N . HIS B 1 262 ? 21.776 16.238 -32.898 1.00 19.85 262 HIS B N 1
ATOM 4585 C CA . HIS B 1 262 ? 21.467 15.545 -34.122 1.00 19.92 262 HIS B CA 1
ATOM 4586 C C . HIS B 1 262 ? 22.669 14.694 -34.524 1.00 23.29 262 HIS B C 1
ATOM 4587 O O . HIS B 1 262 ? 23.823 15.137 -34.458 1.00 21.52 262 HIS B O 1
ATOM 4594 N N . TYR B 1 263 ? 22.390 13.475 -34.960 1.00 22.55 263 TYR B N 1
ATOM 4595 C CA . TYR B 1 263 ? 23.438 12.514 -35.310 1.00 22.30 263 TYR B CA 1
ATOM 4596 C C . TYR B 1 263 ? 23.185 12.044 -36.725 1.00 26.94 263 TYR B C 1
ATOM 4597 O O . TYR B 1 263 ? 22.154 11.408 -37.007 1.00 26.21 263 TYR B O 1
ATOM 4606 N N . PHE B 1 264 ? 24.105 12.401 -37.611 1.00 25.44 264 PHE B N 1
ATOM 4607 C CA . PHE B 1 264 ? 24.111 11.949 -39.003 1.00 22.68 264 PHE B CA 1
ATOM 4608 C C . PHE B 1 264 ? 25.121 10.835 -39.184 1.00 27.94 264 PHE B C 1
ATOM 4609 O O . PHE B 1 264 ? 26.308 11.035 -38.986 1.00 26.29 264 PHE B O 1
ATOM 4617 N N . PHE B 1 265 ? 24.635 9.639 -39.514 1.00 25.76 265 PHE B N 1
ATOM 4618 C CA . PHE B 1 265 ? 25.519 8.484 -39.632 1.00 27.96 265 PHE B CA 1
ATOM 4619 C C . PHE B 1 265 ? 25.433 7.865 -41.005 1.00 25.80 265 PHE B C 1
ATOM 4620 O O . PHE B 1 265 ? 24.406 7.937 -41.699 1.00 27.50 265 PHE B O 1
ATOM 4628 N N . GLY B 1 266 ? 26.516 7.213 -41.391 1.00 27.58 266 GLY B N 1
ATOM 4629 C CA . GLY B 1 266 ? 26.571 6.559 -42.679 1.00 29.98 266 GLY B CA 1
ATOM 4630 C C . GLY B 1 266 ? 27.707 5.568 -42.716 1.00 28.44 266 GLY B C 1
ATOM 4631 O O . GLY B 1 266 ? 28.688 5.700 -41.975 1.00 31.68 266 GLY B O 1
ATOM 4632 N N . SER B 1 267 ? 27.552 4.587 -43.595 1.00 30.19 267 SER B N 1
ATOM 4633 C CA . SER B 1 267 ? 28.630 3.697 -44.005 1.00 32.43 267 SER B CA 1
ATOM 4634 C C . SER B 1 267 ? 28.869 3.849 -45.491 1.00 28.47 267 SER B C 1
ATOM 4635 O O . SER B 1 267 ? 27.948 3.697 -46.297 1.00 30.66 267 SER B O 1
ATOM 4638 N N . SER B 1 268 ? 30.108 4.143 -45.865 1.00 30.36 268 SER B N 1
ATOM 4639 C CA . SER B 1 268 ? 30.495 4.137 -47.264 1.00 32.26 268 SER B CA 1
ATOM 4640 C C . SER B 1 268 ? 31.475 3.003 -47.520 1.00 35.49 268 SER B C 1
ATOM 4641 O O . SER B 1 268 ? 32.621 3.083 -47.086 1.00 34.70 268 SER B O 1
ATOM 4644 N N . ARG B 1 269 ? 31.032 1.962 -48.217 1.00 34.44 269 ARG B N 1
ATOM 4645 C CA . ARG B 1 269 ? 31.827 0.719 -48.312 1.00 39.11 269 ARG B CA 1
ATOM 4646 C C . ARG B 1 269 ? 32.367 0.455 -49.717 1.00 42.11 269 ARG B C 1
ATOM 4647 O O . ARG B 1 269 ? 31.790 0.879 -50.718 1.00 38.42 269 ARG B O 1
ATOM 4655 N N . ASN B 1 270 ? 33.506 -0.234 -49.788 1.00 46.32 270 ASN B N 1
ATOM 4656 C CA . ASN B 1 270 ? 34.139 -0.526 -51.072 1.00 51.23 270 ASN B CA 1
ATOM 4657 C C . ASN B 1 270 ? 33.950 -1.982 -51.476 1.00 53.67 270 ASN B C 1
ATOM 4658 O O . ASN B 1 270 ? 34.671 -2.498 -52.326 1.00 50.59 270 ASN B O 1
ATOM 4663 N N . PHE B 1 271 ? 32.977 -2.640 -50.864 1.00 53.50 271 PHE B N 1
ATOM 4664 C CA . PHE B 1 271 ? 32.757 -4.053 -51.111 1.00 53.51 271 PHE B CA 1
ATOM 4665 C C . PHE B 1 271 ? 31.270 -4.398 -51.105 1.00 53.90 271 PHE B C 1
ATOM 4666 O O . PHE B 1 271 ? 30.457 -3.704 -50.484 1.00 50.37 271 PHE B O 1
ATOM 4674 N N . GLY B 1 272 ? 30.931 -5.487 -51.790 1.00 53.08 272 GLY B N 1
ATOM 4675 C CA . GLY B 1 272 ? 29.544 -5.883 -52.001 1.00 57.80 272 GLY B CA 1
ATOM 4676 C C . GLY B 1 272 ? 28.641 -4.721 -52.365 1.00 59.96 272 GLY B C 1
ATOM 4677 O O . GLY B 1 272 ? 27.506 -4.645 -51.897 1.00 59.05 272 GLY B O 1
ATOM 4678 N N . ILE B 1 273 ? 29.136 -3.811 -53.199 1.00 59.65 273 ILE B N 1
ATOM 4679 C CA . ILE B 1 273 ? 28.509 -2.497 -53.327 1.00 63.47 273 ILE B CA 1
ATOM 4680 C C . ILE B 1 273 ? 27.195 -2.594 -54.105 1.00 66.50 273 ILE B C 1
ATOM 4681 O O . ILE B 1 273 ? 26.388 -1.658 -54.102 1.00 58.25 273 ILE B O 1
ATOM 4686 N N . ASP B 1 274 ? 26.989 -3.738 -54.754 1.00 65.99 274 ASP B N 1
ATOM 4687 C CA . ASP B 1 274 ? 25.779 -3.997 -55.534 1.00 68.89 274 ASP B CA 1
ATOM 4688 C C . ASP B 1 274 ? 24.862 -4.950 -54.773 1.00 71.51 274 ASP B C 1
ATOM 4689 O O . ASP B 1 274 ? 23.949 -5.540 -55.348 1.00 75.53 274 ASP B O 1
ATOM 4694 N N . ASP B 1 275 ? 25.123 -5.104 -53.479 1.00 68.54 275 ASP B N 1
ATOM 4695 C CA . ASP B 1 275 ? 24.634 -6.250 -52.718 1.00 66.71 275 ASP B CA 1
ATOM 4696 C C . ASP B 1 275 ? 23.680 -5.782 -51.621 1.00 61.88 275 ASP B C 1
ATOM 4697 O O . ASP B 1 275 ? 24.092 -5.105 -50.678 1.00 61.24 275 ASP B O 1
ATOM 4702 N N . PRO B 1 276 ? 22.398 -6.142 -51.742 1.00 62.85 276 PRO B N 1
ATOM 4703 C CA . PRO B 1 276 ? 21.363 -5.587 -50.872 1.00 57.33 276 PRO B CA 1
ATOM 4704 C C . PRO B 1 276 ? 21.428 -6.200 -49.480 1.00 56.72 276 PRO B C 1
ATOM 4705 O O . PRO B 1 276 ? 21.022 -5.581 -48.502 1.00 54.41 276 PRO B O 1
ATOM 4709 N N . GLU B 1 277 ? 21.942 -7.418 -49.399 1.00 58.28 277 GLU B N 1
ATOM 4710 C CA . GLU B 1 277 ? 22.080 -8.099 -48.125 1.00 59.75 277 GLU B CA 1
ATOM 4711 C C . GLU B 1 277 ? 23.106 -7.401 -47.237 1.00 54.92 277 GLU B C 1
ATOM 4712 O O . GLU B 1 277 ? 22.978 -7.385 -46.010 1.00 55.32 277 GLU B O 1
ATOM 4718 N N . MET B 1 278 ? 24.133 -6.832 -47.857 1.00 50.47 278 MET B N 1
ATOM 4719 C CA . MET B 1 278 ? 25.152 -6.105 -47.108 1.00 52.33 278 MET B CA 1
ATOM 4720 C C . MET B 1 278 ? 24.581 -4.765 -46.617 1.00 42.26 278 MET B C 1
ATOM 4721 O O . MET B 1 278 ? 24.834 -4.345 -45.488 1.00 47.95 278 MET B O 1
ATOM 4726 N N . ASP B 1 279 ? 23.811 -4.101 -47.470 1.00 45.05 279 ASP B N 1
ATOM 4727 C CA . ASP B 1 279 ? 23.043 -2.941 -47.049 1.00 45.20 279 ASP B CA 1
ATOM 4728 C C . ASP B 1 279 ? 22.318 -3.236 -45.734 1.00 44.22 279 ASP B C 1
ATOM 4729 O O . ASP B 1 279 ? 22.413 -2.473 -44.781 1.00 42.68 279 ASP B O 1
ATOM 4734 N N . GLY B 1 280 ? 21.607 -4.357 -45.693 1.00 48.47 280 GLY B N 1
ATOM 4735 C CA . GLY B 1 280 ? 20.928 -4.809 -44.480 1.00 50.89 280 GLY B CA 1
ATOM 4736 C C . GLY B 1 280 ? 21.802 -5.017 -43.254 1.00 50.10 280 GLY B C 1
ATOM 4737 O O . GLY B 1 280 ? 21.430 -4.608 -42.156 1.00 46.80 280 GLY B O 1
ATOM 4738 N N . VAL B 1 281 ? 22.961 -5.656 -43.410 1.00 50.87 281 VAL B N 1
ATOM 4739 C CA . VAL B 1 281 ? 23.880 -5.806 -42.272 1.00 48.69 281 VAL B CA 1
ATOM 4740 C C . VAL B 1 281 ? 24.279 -4.446 -41.690 1.00 42.74 281 VAL B C 1
ATOM 4741 O O . VAL B 1 281 ? 24.270 -4.237 -40.470 1.00 44.47 281 VAL B O 1
ATOM 4745 N N . LEU B 1 282 ? 24.635 -3.513 -42.560 1.00 39.96 282 LEU B N 1
ATOM 4746 C CA . LEU B 1 282 ? 25.076 -2.199 -42.117 1.00 39.30 282 LEU B CA 1
ATOM 4747 C C . LEU B 1 282 ? 23.944 -1.389 -41.472 1.00 36.70 282 LEU B C 1
ATOM 4748 O O . LEU B 1 282 ? 24.135 -0.730 -40.454 1.00 33.56 282 LEU B O 1
ATOM 4753 N N . ARG B 1 283 ? 22.766 -1.436 -42.072 1.00 36.22 283 ARG B N 1
ATOM 4754 C CA . ARG B 1 283 ? 21.642 -0.674 -41.547 1.00 37.03 283 ARG B CA 1
ATOM 4755 C C . ARG B 1 283 ? 21.182 -1.258 -40.217 1.00 32.42 283 ARG B C 1
ATOM 4756 O O . ARG B 1 283 ? 20.774 -0.522 -39.322 1.00 39.73 283 ARG B O 1
ATOM 4764 N N . SER B 1 284 ? 21.270 -2.579 -40.081 1.00 39.22 284 SER B N 1
ATOM 4765 C CA . SER B 1 284 ? 20.952 -3.248 -38.819 1.00 38.71 284 SER B CA 1
ATOM 4766 C C . SER B 1 284 ? 21.922 -2.865 -37.712 1.00 44.47 284 SER B C 1
ATOM 4767 O O . SER B 1 284 ? 21.506 -2.607 -36.581 1.00 39.45 284 SER B O 1
ATOM 4770 N N . TRP B 1 285 ? 23.215 -2.840 -38.027 1.00 44.56 285 TRP B N 1
ATOM 4771 C CA . TRP B 1 285 ? 24.222 -2.385 -37.057 1.00 42.40 285 TRP B CA 1
ATOM 4772 C C . TRP B 1 285 ? 23.978 -0.939 -36.633 1.00 35.49 285 TRP B C 1
ATOM 4773 O O . TRP B 1 285 ? 24.025 -0.616 -35.444 1.00 39.81 285 TRP B O 1
ATOM 4784 N N . GLN B 1 286 ? 23.700 -0.068 -37.600 1.00 35.41 286 GLN B N 1
ATOM 4785 C CA . GLN B 1 286 ? 23.451 1.341 -37.309 1.00 37.02 286 GLN B CA 1
ATOM 4786 C C . GLN B 1 286 ? 22.264 1.479 -36.373 1.00 36.23 286 GLN B C 1
ATOM 4787 O O . GLN B 1 286 ? 22.311 2.254 -35.416 1.00 38.33 286 GLN B O 1
ATOM 4793 N N . ALA B 1 287 ? 21.210 0.707 -36.647 1.00 32.47 287 ALA B N 1
ATOM 4794 C CA . ALA B 1 287 ? 19.988 0.746 -35.848 1.00 36.67 287 ALA B CA 1
ATOM 4795 C C . ALA B 1 287 ? 20.252 0.292 -34.421 1.00 35.09 287 ALA B C 1
ATOM 4796 O O . ALA B 1 287 ? 19.813 0.929 -33.462 1.00 42.20 287 ALA B O 1
ATOM 4798 N N . GLN B 1 288 ? 20.969 -0.818 -34.285 1.00 37.45 288 GLN B N 1
ATOM 4799 C CA . GLN B 1 288 ? 21.193 -1.425 -32.981 1.00 40.75 288 GLN B CA 1
ATOM 4800 C C . GLN B 1 288 ? 22.261 -0.665 -32.209 1.00 40.08 288 GLN B C 1
ATOM 4801 O O . GLN B 1 288 ? 22.064 -0.298 -31.050 1.00 38.98 288 GLN B O 1
ATOM 4807 N N . ALA B 1 289 ? 23.394 -0.424 -32.856 1.00 35.86 289 ALA B N 1
ATOM 4808 C CA . ALA B 1 289 ? 24.558 0.125 -32.161 1.00 42.41 289 ALA B CA 1
ATOM 4809 C C . ALA B 1 289 ? 24.359 1.607 -31.859 1.00 37.48 289 ALA B C 1
ATOM 4810 O O . ALA B 1 289 ? 24.587 2.070 -30.737 1.00 32.87 289 ALA B O 1
ATOM 4812 N N . LEU B 1 290 ? 23.957 2.377 -32.862 1.00 39.54 290 LEU B N 1
ATOM 4813 C CA . LEU B 1 290 ? 24.223 3.810 -32.815 1.00 44.87 290 LEU B CA 1
ATOM 4814 C C . LEU B 1 290 ? 22.999 4.492 -32.201 1.00 48.28 290 LEU B C 1
ATOM 4815 O O . LEU B 1 290 ? 23.114 5.408 -31.387 1.00 49.09 290 LEU B O 1
ATOM 4820 N N . VAL B 1 291 ? 21.827 3.997 -32.574 1.00 49.05 291 VAL B N 1
ATOM 4821 C CA . VAL B 1 291 ? 20.564 4.688 -32.319 1.00 52.17 291 VAL B CA 1
ATOM 4822 C C . VAL B 1 291 ? 19.895 4.134 -31.052 1.00 50.63 291 VAL B C 1
ATOM 4823 O O . VAL B 1 291 ? 19.079 4.802 -30.418 1.00 46.34 291 VAL B O 1
ATOM 4827 N N . LYS B 1 292 ? 20.267 2.915 -30.685 1.00 40.66 292 LYS B N 1
ATOM 4828 C CA . LYS B 1 292 ? 19.859 2.312 -29.412 1.00 40.81 292 LYS B CA 1
ATOM 4829 C C . LYS B 1 292 ? 20.978 2.337 -28.341 1.00 44.59 292 LYS B C 1
ATOM 4830 O O . LYS B 1 292 ? 20.922 3.101 -27.374 1.00 46.96 292 LYS B O 1
ATOM 4836 N N . GLU B 1 293 ? 21.972 1.468 -28.506 1.00 39.29 293 GLU B N 1
ATOM 4837 C CA . GLU B 1 293 ? 22.971 1.203 -27.468 1.00 35.41 293 GLU B CA 1
ATOM 4838 C C . GLU B 1 293 ? 23.783 2.437 -27.046 1.00 33.94 293 GLU B C 1
ATOM 4839 O O . GLU B 1 293 ? 23.866 2.767 -25.862 1.00 30.58 293 GLU B O 1
ATOM 4845 N N . ASP B 1 294 ? 24.394 3.115 -28.007 1.00 34.99 294 ASP B N 1
ATOM 4846 C CA . ASP B 1 294 ? 25.145 4.334 -27.688 1.00 31.72 294 ASP B CA 1
ATOM 4847 C C . ASP B 1 294 ? 24.225 5.430 -27.142 1.00 30.34 294 ASP B C 1
ATOM 4848 O O . ASP B 1 294 ? 24.544 6.075 -26.147 1.00 29.23 294 ASP B O 1
ATOM 4853 N N . LYS B 1 295 ? 23.066 5.602 -27.774 1.00 33.94 295 LYS B N 1
ATOM 4854 C CA . LYS B 1 295 ? 22.055 6.533 -27.285 1.00 30.41 295 LYS B CA 1
ATOM 4855 C C . LYS B 1 295 ? 21.760 6.339 -25.801 1.00 29.99 295 LYS B C 1
ATOM 4856 O O . LYS B 1 295 ? 21.687 7.311 -25.046 1.00 28.09 295 LYS B O 1
ATOM 4862 N N . VAL B 1 296 ? 21.584 5.087 -25.376 1.00 28.56 296 VAL B N 1
ATOM 4863 C CA . VAL B 1 296 ? 21.135 4.801 -24.025 1.00 30.33 296 VAL B CA 1
ATOM 4864 C C . VAL B 1 296 ? 22.209 5.208 -23.034 1.00 26.46 296 VAL B C 1
ATOM 4865 O O . VAL B 1 296 ? 21.929 5.786 -21.986 1.00 27.96 296 VAL B O 1
ATOM 4869 N N . VAL B 1 297 ? 23.457 4.915 -23.376 1.00 28.23 297 VAL B N 1
ATOM 4870 C CA . VAL B 1 297 ? 24.570 5.310 -22.529 1.00 26.29 297 VAL B CA 1
ATOM 4871 C C . VAL B 1 297 ? 24.741 6.824 -22.412 1.00 25.40 297 VAL B C 1
ATOM 4872 O O . VAL B 1 297 ? 24.826 7.357 -21.301 1.00 25.14 297 VAL B O 1
ATOM 4876 N N . VAL B 1 298 ? 24.796 7.541 -23.537 1.00 26.31 298 VAL B N 1
ATOM 4877 C CA . VAL B 1 298 ? 25.059 8.973 -23.449 1.00 22.19 298 VAL B CA 1
ATOM 4878 C C . VAL B 1 298 ? 23.895 9.758 -22.853 1.00 19.89 298 VAL B C 1
ATOM 4879 O O . VAL B 1 298 ? 24.102 10.753 -22.170 1.00 23.65 298 VAL B O 1
ATOM 4883 N N . GLU B 1 299 ? 22.673 9.302 -23.085 1.00 24.30 299 GLU B N 1
ATOM 4884 C CA . GLU B 1 299 ? 21.508 9.950 -22.504 1.00 24.09 299 GLU B CA 1
ATOM 4885 C C . GLU B 1 299 ? 21.510 9.786 -20.994 1.00 23.22 299 GLU B C 1
ATOM 4886 O O . GLU B 1 299 ? 21.164 10.715 -20.252 1.00 25.86 299 GLU B O 1
ATOM 4892 N N . ALA B 1 300 ? 21.942 8.617 -20.529 1.00 25.13 300 ALA B N 1
ATOM 4893 C CA . ALA B 1 300 ? 22.097 8.391 -19.095 1.00 24.10 300 ALA B CA 1
ATOM 4894 C C . ALA B 1 300 ? 23.173 9.257 -18.446 1.00 23.07 300 ALA B C 1
ATOM 4895 O O . ALA B 1 300 ? 22.961 9.835 -17.372 1.00 23.62 300 ALA B O 1
ATOM 4897 N N . ILE B 1 301 ? 24.303 9.417 -19.122 1.00 22.99 301 ILE B N 1
ATOM 4898 C CA . ILE B 1 301 ? 25.350 10.312 -18.657 1.00 23.57 301 ILE B CA 1
ATOM 4899 C C . ILE B 1 301 ? 24.826 11.752 -18.587 1.00 21.83 301 ILE B C 1
ATOM 4900 O O . ILE B 1 301 ? 25.065 12.437 -17.601 1.00 25.89 301 ILE B O 1
ATOM 4905 N N . GLU B 1 302 ? 24.113 12.206 -19.625 1.00 26.79 302 GLU B N 1
ATOM 4906 C CA . GLU B 1 302 ? 23.512 13.556 -19.608 1.00 26.34 302 GLU B CA 1
ATOM 4907 C C . GLU B 1 302 ? 22.652 13.760 -18.349 1.00 23.87 302 GLU B C 1
ATOM 4908 O O . GLU B 1 302 ? 22.659 14.828 -17.728 1.00 26.17 302 GLU B O 1
ATOM 4914 N N . ARG B 1 303 ? 21.890 12.748 -17.975 1.00 25.95 303 ARG B N 1
ATOM 4915 C CA . ARG B 1 303 ? 21.018 12.897 -16.806 1.00 27.13 303 ARG B CA 1
ATOM 4916 C C . ARG B 1 303 ? 21.807 13.061 -15.496 1.00 30.97 303 ARG B C 1
ATOM 4917 O O . ARG B 1 303 ? 21.273 13.559 -14.486 1.00 30.39 303 ARG B O 1
ATOM 4925 N N . ARG B 1 304 ? 23.063 12.628 -15.516 1.00 26.04 304 ARG B N 1
ATOM 4926 C CA . ARG B 1 304 ? 23.934 12.679 -14.347 1.00 23.54 304 ARG B CA 1
ATOM 4927 C C . ARG B 1 304 ? 24.719 13.984 -14.277 1.00 26.58 304 ARG B C 1
ATOM 4928 O O . ARG B 1 304 ? 25.444 14.235 -13.315 1.00 24.05 304 ARG B O 1
ATOM 4936 N N . ARG B 1 305 ? 24.554 14.837 -15.288 1.00 26.10 305 ARG B N 1
ATOM 4937 C CA . ARG B 1 305 ? 25.314 16.078 -15.335 1.00 26.75 305 ARG B CA 1
ATOM 4938 C C . ARG B 1 305 ? 25.096 16.963 -14.111 1.00 26.09 305 ARG B C 1
ATOM 4939 O O . ARG B 1 305 ? 26.041 17.542 -13.582 1.00 28.39 305 ARG B O 1
ATOM 4947 N N . ALA B 1 306 ? 23.844 17.105 -13.691 1.00 27.36 306 ALA B N 1
ATOM 4948 C CA . ALA B 1 306 ? 23.525 18.017 -12.615 1.00 27.91 306 ALA B CA 1
ATOM 4949 C C . ALA B 1 306 ? 24.281 17.616 -11.348 1.00 30.92 306 ALA B C 1
ATOM 4950 O O . ALA B 1 306 ? 24.850 18.469 -10.660 1.00 29.17 306 ALA B O 1
ATOM 4952 N N . TYR B 1 307 ? 24.326 16.318 -11.060 1.00 25.35 307 TYR B N 1
ATOM 4953 C CA . TYR B 1 307 ? 24.999 15.852 -9.863 1.00 28.26 307 TYR B CA 1
ATOM 4954 C C . TYR B 1 307 ? 26.501 16.091 -9.968 1.00 25.48 307 TYR B C 1
ATOM 4955 O O . TYR B 1 307 ? 27.127 16.575 -9.031 1.00 28.31 307 TYR B O 1
ATOM 4964 N N . VAL B 1 308 ? 27.059 15.739 -11.126 1.00 26.93 308 VAL B N 1
ATOM 4965 C CA . VAL B 1 308 ? 28.500 15.869 -11.375 1.00 26.13 308 VAL B CA 1
ATOM 4966 C C . VAL B 1 308 ? 28.943 17.319 -11.211 1.00 30.61 308 VAL B C 1
ATOM 4967 O O . VAL B 1 308 ? 29.946 17.614 -10.536 1.00 31.50 308 VAL B O 1
ATOM 4971 N N . GLU B 1 309 ? 28.185 18.239 -11.788 1.00 31.76 309 GLU B N 1
ATOM 4972 C CA . GLU B 1 309 ? 28.551 19.649 -11.722 1.00 36.38 309 GLU B CA 1
ATOM 4973 C C . GLU B 1 309 ? 28.350 20.199 -10.309 1.00 39.54 309 GLU B C 1
ATOM 4974 O O . GLU B 1 309 ? 29.214 20.895 -9.767 1.00 36.25 309 GLU B O 1
ATOM 4980 N N . ALA B 1 310 ? 27.238 19.841 -9.677 1.00 36.03 310 ALA B N 1
ATOM 4981 C CA . ALA B 1 310 ? 26.971 20.315 -8.337 1.00 36.75 310 ALA B CA 1
ATOM 4982 C C . ALA B 1 310 ? 28.049 19.861 -7.348 1.00 35.26 310 ALA B C 1
ATOM 4983 O O . ALA B 1 310 ? 28.284 20.513 -6.343 1.00 36.70 310 ALA B O 1
ATOM 4985 N N . ASN B 1 311 ? 28.689 18.734 -7.625 1.00 29.98 311 ASN B N 1
ATOM 4986 C CA . ASN B 1 311 ? 29.623 18.155 -6.672 1.00 32.97 311 ASN B CA 1
ATOM 4987 C C . ASN B 1 311 ? 31.068 18.229 -7.151 1.00 36.49 311 ASN B C 1
ATOM 4988 O O . ASN B 1 311 ? 31.970 17.656 -6.536 1.00 35.65 311 ASN B O 1
ATOM 4993 N N . GLY B 1 312 ? 31.281 18.941 -8.249 1.00 36.21 312 GLY B N 1
ATOM 4994 C CA . GLY B 1 312 ? 32.634 19.278 -8.683 1.00 38.56 312 GLY B CA 1
ATOM 4995 C C . GLY B 1 312 ? 33.397 18.038 -9.100 1.00 36.08 312 GLY B C 1
ATOM 4996 O O . GLY B 1 312 ? 34.612 17.956 -8.926 1.00 39.39 312 GLY B O 1
ATOM 4997 N N . ILE B 1 313 ? 32.679 17.055 -9.635 1.00 32.91 313 ILE B N 1
ATOM 4998 C CA . ILE B 1 313 ? 33.301 15.785 -9.990 1.00 33.24 313 ILE B CA 1
ATOM 4999 C C . ILE B 1 313 ? 33.940 15.892 -11.376 1.00 31.71 313 ILE B C 1
ATOM 5000 O O . ILE B 1 313 ? 33.359 16.453 -12.302 1.00 32.25 313 ILE B O 1
ATOM 5005 N N . ARG B 1 314 ? 35.168 15.396 -11.482 1.00 33.90 314 ARG B N 1
ATOM 5006 C CA . ARG B 1 314 ? 35.906 15.396 -12.727 1.00 36.95 314 ARG B CA 1
ATOM 5007 C C . ARG B 1 314 ? 36.174 13.962 -13.158 1.00 30.73 314 ARG B C 1
ATOM 5008 O O . ARG B 1 314 ? 36.280 13.055 -12.314 1.00 32.52 314 ARG B O 1
ATOM 5016 N N . PRO B 1 315 ? 36.263 13.742 -14.477 1.00 30.31 315 PRO B N 1
ATOM 5017 C CA . PRO B 1 315 ? 36.421 12.397 -14.977 1.00 27.28 315 PRO B CA 1
ATOM 5018 C C . PRO B 1 315 ? 37.815 11.857 -14.693 1.00 31.74 315 PRO B C 1
ATOM 5019 O O . PRO B 1 315 ? 38.785 12.617 -14.581 1.00 30.66 315 PRO B O 1
ATOM 5023 N N . ALA B 1 316 ? 37.906 10.548 -14.562 1.00 28.21 316 ALA B N 1
ATOM 5024 C CA . ALA B 1 316 ? 39.190 9.896 -14.331 1.00 35.57 316 ALA B CA 1
ATOM 5025 C C . ALA B 1 316 ? 39.593 9.133 -15.593 1.00 38.41 316 ALA B C 1
ATOM 5026 O O . ALA B 1 316 ? 38.942 8.161 -15.967 1.00 37.00 316 ALA B O 1
ATOM 5028 N N . MET B 1 317 ? 40.670 9.544 -16.250 1.00 43.57 317 MET B N 1
ATOM 5029 C CA . MET B 1 317 ? 40.941 9.015 -17.582 1.00 41.29 317 MET B CA 1
ATOM 5030 C C . MET B 1 317 ? 41.786 7.731 -17.564 1.00 32.52 317 MET B C 1
ATOM 5031 O O . MET B 1 317 ? 42.561 7.467 -16.632 1.00 37.41 317 MET B O 1
ATOM 5036 N N . LEU B 1 318 ? 41.593 6.917 -18.598 1.00 34.08 318 LEU B N 1
ATOM 5037 C CA . LEU B 1 318 ? 42.228 5.618 -18.721 1.00 32.42 318 LEU B CA 1
ATOM 5038 C C . LEU B 1 318 ? 43.145 5.689 -19.934 1.00 32.84 318 LEU B C 1
ATOM 5039 O O . LEU B 1 318 ? 43.185 6.709 -20.609 1.00 32.90 318 LEU B O 1
ATOM 5044 N N . SER B 1 319 ? 43.840 4.595 -20.228 1.00 34.76 319 SER B N 1
ATOM 5045 C CA . SER B 1 319 ? 44.788 4.567 -21.330 1.00 38.40 319 SER B CA 1
ATOM 5046 C C . SER B 1 319 ? 44.121 4.717 -22.708 1.00 37.54 319 SER B C 1
ATOM 5047 O O . SER B 1 319 ? 44.797 4.988 -23.714 1.00 35.27 319 SER B O 1
ATOM 5050 N N . CYS B 1 320 ? 42.807 4.543 -22.758 1.00 37.64 320 CYS B N 1
ATOM 5051 C CA . CYS B 1 320 ? 42.085 4.570 -24.032 1.00 35.52 320 CYS B CA 1
ATOM 5052 C C . CYS B 1 320 ? 41.564 5.962 -24.431 1.00 38.12 320 CYS B C 1
ATOM 5053 O O . CYS B 1 320 ? 40.800 6.102 -25.399 1.00 37.65 320 CYS B O 1
ATOM 5056 N N . ASP B 1 321 ? 41.961 6.989 -23.690 1.00 33.60 321 ASP B N 1
ATOM 5057 C CA . ASP B 1 321 ? 41.223 8.245 -23.685 1.00 28.73 321 ASP B CA 1
ATOM 5058 C C . ASP B 1 321 ? 41.944 9.397 -24.401 1.00 31.03 321 ASP B C 1
ATOM 5059 O O . ASP B 1 321 ? 41.412 10.500 -24.496 1.00 31.10 321 ASP B O 1
ATOM 5064 N N . GLU B 1 322 ? 43.158 9.167 -24.882 1.00 33.39 322 GLU B N 1
ATOM 5065 C CA . GLU B 1 322 ? 43.980 10.294 -25.363 1.00 30.87 322 GLU B CA 1
ATOM 5066 C C . GLU B 1 322 ? 43.282 11.117 -26.439 1.00 28.03 322 GLU B C 1
ATOM 5067 O O . GLU B 1 322 ? 43.217 12.354 -26.357 1.00 31.52 322 GLU B O 1
ATOM 5073 N N . ALA B 1 323 ? 42.765 10.427 -27.446 1.00 29.83 323 ALA B N 1
ATOM 5074 C CA . ALA B 1 323 ? 42.201 11.078 -28.604 1.00 31.08 323 ALA B CA 1
ATOM 5075 C C . ALA B 1 323 ? 40.956 11.863 -28.204 1.00 30.67 323 ALA B C 1
ATOM 5076 O O . ALA B 1 323 ? 40.744 12.993 -28.658 1.00 28.50 323 ALA B O 1
ATOM 5078 N N . ALA B 1 324 ? 40.120 11.248 -27.370 1.00 31.25 324 ALA B N 1
ATOM 5079 C CA . ALA B 1 324 ? 38.893 11.889 -26.929 1.00 28.59 324 ALA B CA 1
ATOM 5080 C C . ALA B 1 324 ? 39.232 13.124 -26.125 1.00 25.71 324 ALA B C 1
ATOM 5081 O O . ALA B 1 324 ? 38.606 14.159 -26.292 1.00 25.29 324 ALA B O 1
ATOM 5083 N N . VAL B 1 325 ? 40.228 13.022 -25.246 1.00 25.90 325 VAL B N 1
ATOM 5084 C CA . VAL B 1 325 ? 40.643 14.155 -24.449 1.00 25.10 325 VAL B CA 1
ATOM 5085 C C . VAL B 1 325 ? 41.208 15.302 -25.293 1.00 28.67 325 VAL B C 1
ATOM 5086 O O . VAL B 1 325 ? 40.848 16.462 -25.091 1.00 29.70 325 VAL B O 1
ATOM 5090 N N . ARG B 1 326 ? 42.066 14.991 -26.258 1.00 32.29 326 ARG B N 1
ATOM 5091 C CA . ARG B 1 326 ? 42.593 16.023 -27.134 1.00 30.35 326 ARG B CA 1
ATOM 5092 C C . ARG B 1 326 ? 41.468 16.729 -27.889 1.00 31.29 326 ARG B C 1
ATOM 5093 O O . ARG B 1 326 ? 41.435 17.957 -27.943 1.00 30.43 326 ARG B O 1
ATOM 5101 N N . VAL B 1 327 ? 40.532 15.960 -28.439 1.00 28.78 327 VAL B N 1
ATOM 5102 C CA . VAL B 1 327 ? 39.389 16.539 -29.157 1.00 26.10 327 VAL B CA 1
ATOM 5103 C C . VAL B 1 327 ? 38.568 17.446 -28.232 1.00 28.14 327 VAL B C 1
ATOM 5104 O O . VAL B 1 327 ? 38.251 18.593 -28.557 1.00 27.00 327 VAL B O 1
ATOM 5108 N N . SER B 1 328 ? 38.253 16.933 -27.056 1.00 27.38 328 SER B N 1
ATOM 5109 C CA . SER B 1 328 ? 37.470 17.674 -26.087 1.00 28.68 328 SER B CA 1
ATOM 5110 C C . SER B 1 328 ? 38.157 18.991 -25.748 1.00 30.83 328 SER B C 1
ATOM 5111 O O . SER B 1 328 ? 37.516 20.029 -25.641 1.00 27.01 328 SER B O 1
ATOM 5114 N N . ARG B 1 329 ? 39.468 18.963 -25.573 1.00 32.08 329 ARG B N 1
ATOM 5115 C CA . ARG B 1 329 ? 40.193 20.197 -25.313 1.00 30.41 329 ARG B CA 1
ATOM 5116 C C . ARG B 1 329 ? 40.086 21.179 -26.465 1.00 30.69 329 ARG B C 1
ATOM 5117 O O . ARG B 1 329 ? 40.006 22.392 -26.248 1.00 33.57 329 ARG B O 1
ATOM 5125 N N . GLU B 1 330 ? 40.082 20.679 -27.698 1.00 29.92 330 GLU B N 1
ATOM 5126 C CA . GLU B 1 330 ? 40.017 21.594 -28.832 1.00 28.42 330 GLU B CA 1
ATOM 5127 C C . GLU B 1 330 ? 38.652 22.254 -28.935 1.00 24.88 330 GLU B C 1
ATOM 5128 O O . GLU B 1 330 ? 38.572 23.460 -29.198 1.00 29.55 330 GLU B O 1
ATOM 5134 N N . ILE B 1 331 ? 37.593 21.465 -28.751 1.00 30.76 331 ILE B N 1
ATOM 5135 C CA . ILE B 1 331 ? 36.239 22.008 -28.749 1.00 29.13 331 ILE B CA 1
ATOM 5136 C C . ILE B 1 331 ? 36.058 23.008 -27.616 1.00 40.19 331 ILE B C 1
ATOM 5137 O O . ILE B 1 331 ? 35.532 24.088 -27.836 1.00 29.68 331 ILE B O 1
ATOM 5142 N N . GLU B 1 332 ? 36.518 22.673 -26.410 1.00 36.04 332 GLU B N 1
ATOM 5143 C CA . GLU B 1 332 ? 36.388 23.600 -25.293 1.00 42.40 332 GLU B CA 1
ATOM 5144 C C . GLU B 1 332 ? 37.077 24.896 -25.649 1.00 33.19 332 GLU B C 1
ATOM 5145 O O . GLU B 1 332 ? 36.584 25.972 -25.320 1.00 42.12 332 GLU B O 1
ATOM 5151 N N . LYS B 1 333 ? 38.227 24.793 -26.316 1.00 34.51 333 LYS B N 1
ATOM 5152 C CA . LYS B 1 333 ? 39.020 25.952 -26.685 1.00 37.58 333 LYS B CA 1
ATOM 5153 C C . LYS B 1 333 ? 38.281 26.844 -27.678 1.00 40.53 333 LYS B C 1
ATOM 5154 O O . LYS B 1 333 ? 38.320 28.074 -27.580 1.00 37.53 333 LYS B O 1
ATOM 5160 N N . LEU B 1 334 ? 37.645 26.218 -28.661 1.00 34.15 334 LEU B N 1
ATOM 5161 C CA . LEU B 1 334 ? 36.885 26.954 -29.656 1.00 30.12 334 LEU B CA 1
ATOM 5162 C C . LEU B 1 334 ? 35.677 27.603 -28.964 1.00 31.72 334 LEU B C 1
ATOM 5163 O O . LEU B 1 334 ? 35.345 28.764 -29.243 1.00 35.08 334 LEU B O 1
ATOM 5168 N N . GLU B 1 335 ? 35.032 26.850 -28.075 1.00 35.95 335 GLU B N 1
ATOM 5169 C CA . GLU B 1 335 ? 33.807 27.307 -27.407 1.00 40.54 335 GLU B CA 1
ATOM 5170 C C . GLU B 1 335 ? 34.104 28.528 -26.531 1.00 50.23 335 GLU B C 1
ATOM 5171 O O . GLU B 1 335 ? 33.328 29.488 -26.506 1.00 55.58 335 GLU B O 1
ATOM 5177 N N . GLN B 1 336 ? 35.245 28.513 -25.846 1.00 59.41 336 GLN B N 1
ATOM 5178 C CA . GLN B 1 336 ? 35.606 29.604 -24.941 1.00 58.12 336 GLN B CA 1
ATOM 5179 C C . GLN B 1 336 ? 36.217 30.779 -25.701 1.00 55.29 336 GLN B C 1
ATOM 5180 O O . GLN B 1 336 ? 36.068 31.935 -25.310 1.00 52.63 336 GLN B O 1
ATOM 5186 N N . LEU B 1 337 ? 36.900 30.478 -26.796 1.00 52.16 337 LEU B N 1
ATOM 5187 C CA . LEU B 1 337 ? 37.456 31.502 -27.665 1.00 44.17 337 LEU B CA 1
ATOM 5188 C C . LEU B 1 337 ? 36.343 32.398 -28.233 1.00 50.83 337 LEU B C 1
ATOM 5189 O O . LEU B 1 337 ? 36.505 33.609 -28.362 1.00 51.19 337 LEU B O 1
ATOM 5194 N N . GLU B 1 338 ? 35.215 31.793 -28.589 1.00 47.14 338 GLU B N 1
ATOM 5195 C CA . GLU B 1 338 ? 34.109 32.547 -29.158 1.00 46.27 338 GLU B CA 1
ATOM 5196 C C . GLU B 1 338 ? 33.371 33.353 -28.088 1.00 50.25 338 GLU B C 1
ATOM 5197 O O . GLU B 1 338 ? 33.058 34.523 -28.296 1.00 50.84 338 GLU B O 1
ATOM 5203 N N . ALA B 1 339 ? 33.089 32.725 -26.950 1.00 54.17 339 ALA B N 1
ATOM 5204 C CA . ALA B 1 339 ? 32.299 33.366 -25.901 1.00 58.77 339 ALA B CA 1
ATOM 5205 C C . ALA B 1 339 ? 33.043 34.565 -25.309 1.00 62.90 339 ALA B C 1
ATOM 5206 O O . ALA B 1 339 ? 32.436 35.589 -24.989 1.00 64.01 339 ALA B O 1
ATOM 5208 N N . ALA B 1 340 ? 34.360 34.443 -25.179 1.00 65.04 340 ALA B N 1
ATOM 5209 C CA . ALA B 1 340 ? 35.217 35.613 -25.024 1.00 68.89 340 ALA B CA 1
ATOM 5210 C C . ALA B 1 340 ? 35.465 36.267 -26.382 1.00 74.58 340 ALA B C 1
ATOM 5211 O O . ALA B 1 340 ? 36.563 36.180 -26.934 1.00 73.54 340 ALA B O 1
ATOM 5213 N N . ARG B 1 341 ? 34.430 36.911 -26.917 1.00 77.53 341 ARG B N 1
ATOM 5214 C CA . ARG B 1 341 ? 34.598 38.052 -27.821 1.00 78.54 341 ARG B CA 1
ATOM 5215 C C . ARG B 1 341 ? 33.392 38.983 -27.747 1.00 71.20 341 ARG B C 1
ATOM 5216 O O . ARG B 1 341 ? 32.250 38.524 -27.693 1.00 68.20 341 ARG B O 1
ATOM 5224 N N . ALA C 1 2 ? 4.458 35.801 -15.587 1.00 65.76 2 ALA C N 1
ATOM 5225 C CA . ALA C 1 2 ? 3.700 36.349 -14.428 1.00 62.25 2 ALA C CA 1
ATOM 5226 C C . ALA C 1 2 ? 3.364 37.816 -14.662 1.00 60.12 2 ALA C C 1
ATOM 5227 O O . ALA C 1 2 ? 3.248 38.588 -13.708 1.00 60.99 2 ALA C O 1
ATOM 5229 N N . THR C 1 3 ? 3.207 38.203 -15.925 1.00 47.16 3 THR C N 1
ATOM 5230 C CA . THR C 1 3 ? 2.559 39.478 -16.245 1.00 47.99 3 THR C CA 1
ATOM 5231 C C . THR C 1 3 ? 1.132 39.288 -16.796 1.00 40.09 3 THR C C 1
ATOM 5232 O O . THR C 1 3 ? 0.913 38.873 -17.937 1.00 38.39 3 THR C O 1
ATOM 5236 N N . PHE C 1 4 ? 0.158 39.578 -15.948 1.00 31.18 4 PHE C N 1
ATOM 5237 C CA . PHE C 1 4 ? -1.247 39.596 -16.346 1.00 28.81 4 PHE C CA 1
ATOM 5238 C C . PHE C 1 4 ? -1.821 40.973 -15.991 1.00 32.39 4 PHE C C 1
ATOM 5239 O O . PHE C 1 4 ? -1.218 41.734 -15.222 1.00 34.58 4 PHE C O 1
ATOM 5247 N N . VAL C 1 5 ? -2.990 41.262 -16.542 1.00 24.72 5 VAL C N 1
ATOM 5248 C CA . VAL C 1 5 ? -3.860 42.319 -16.072 1.00 24.56 5 VAL C CA 1
ATOM 5249 C C . VAL C 1 5 ? -4.904 41.746 -15.128 1.00 24.10 5 VAL C C 1
ATOM 5250 O O . VAL C 1 5 ? -5.883 41.146 -15.564 1.00 24.20 5 VAL C O 1
ATOM 5254 N N . ARG C 1 6 ? -4.698 41.926 -13.830 1.00 25.36 6 ARG C N 1
ATOM 5255 C CA . ARG C 1 6 ? -5.518 41.221 -12.851 1.00 23.87 6 ARG C CA 1
ATOM 5256 C C . ARG C 1 6 ? -6.796 41.995 -12.585 1.00 22.79 6 ARG C C 1
ATOM 5257 O O . ARG C 1 6 ? -7.824 41.412 -12.241 1.00 23.56 6 ARG C O 1
ATOM 5265 N N . ASN C 1 7 ? -6.737 43.311 -12.780 1.00 24.18 7 ASN C N 1
ATOM 5266 C CA . ASN C 1 7 ? -7.876 44.174 -12.473 1.00 25.52 7 ASN C CA 1
ATOM 5267 C C . ASN C 1 7 ? -8.886 44.303 -13.619 1.00 25.34 7 ASN C C 1
ATOM 5268 O O . ASN C 1 7 ? -8.986 45.327 -14.271 1.00 26.57 7 ASN C O 1
ATOM 5273 N N . ALA C 1 8 ? -9.632 43.230 -13.844 1.00 26.00 8 ALA C N 1
ATOM 5274 C CA . ALA C 1 8 ? -10.579 43.157 -14.938 1.00 24.45 8 ALA C CA 1
ATOM 5275 C C . ALA C 1 8 ? -11.435 41.923 -14.709 1.00 21.09 8 ALA C C 1
ATOM 5276 O O . ALA C 1 8 ? -11.008 40.972 -14.052 1.00 23.72 8 ALA C O 1
ATOM 5278 N N . TRP C 1 9 ? -12.621 41.931 -15.303 1.00 21.72 9 TRP C N 1
ATOM 5279 C CA . TRP C 1 9 ? -13.493 40.755 -15.344 1.00 22.03 9 TRP C CA 1
ATOM 5280 C C . TRP C 1 9 ? -13.057 39.760 -16.410 1.00 21.90 9 TRP C C 1
ATOM 5281 O O . TRP C 1 9 ? -12.893 40.151 -17.564 1.00 22.74 9 TRP C O 1
ATOM 5292 N N . TYR C 1 10 ? -12.885 38.492 -16.014 1.00 20.63 10 TYR C N 1
ATOM 5293 C CA . TYR C 1 10 ? -12.651 37.403 -16.940 1.00 20.70 10 TYR C CA 1
ATOM 5294 C C . TYR C 1 10 ? -13.698 36.304 -16.815 1.00 22.36 10 TYR C C 1
ATOM 5295 O O . TYR C 1 10 ? -14.201 36.027 -15.730 1.00 22.46 10 TYR C O 1
ATOM 5304 N N . VAL C 1 11 ? -14.000 35.651 -17.927 1.00 20.73 11 VAL C N 1
ATOM 5305 C CA . VAL C 1 11 ? -14.799 34.436 -17.876 1.00 18.47 11 VAL C CA 1
ATOM 5306 C C . VAL C 1 11 ? -13.981 33.278 -17.327 1.00 20.05 11 VAL C C 1
ATOM 5307 O O . VAL C 1 11 ? -12.893 32.993 -17.800 1.00 20.27 11 VAL C O 1
ATOM 5311 N N . ALA C 1 12 ? -14.511 32.620 -16.303 1.00 18.46 12 ALA C N 1
ATOM 5312 C CA . ALA C 1 12 ? -13.836 31.472 -15.695 1.00 21.86 12 ALA C CA 1
ATOM 5313 C C . ALA C 1 12 ? -14.501 30.161 -16.089 1.00 20.30 12 ALA C C 1
ATOM 5314 O O . ALA C 1 12 ? -13.896 29.110 -16.023 1.00 21.63 12 ALA C O 1
ATOM 5316 N N . ALA C 1 13 ? -15.761 30.229 -16.490 1.00 20.65 13 ALA C N 1
ATOM 5317 C CA . ALA C 1 13 ? -16.519 29.028 -16.829 1.00 22.16 13 ALA C CA 1
ATOM 5318 C C . ALA C 1 13 ? -17.790 29.405 -17.580 1.00 19.62 13 ALA C C 1
ATOM 5319 O O . ALA C 1 13 ? -18.280 30.547 -17.485 1.00 22.84 13 ALA C O 1
ATOM 5321 N N . LEU C 1 14 ? -18.330 28.440 -18.314 1.00 22.18 14 LEU C N 1
ATOM 5322 C CA . LEU C 1 14 ? -19.709 28.507 -18.791 1.00 24.75 14 LEU C CA 1
ATOM 5323 C C . LEU C 1 14 ? -20.612 27.918 -17.713 1.00 21.42 14 LEU C C 1
ATOM 5324 O O . LEU C 1 14 ? -20.210 27.021 -16.975 1.00 23.28 14 LEU C O 1
ATOM 5329 N N . PRO C 1 15 ? -21.845 28.441 -17.605 1.00 25.95 15 PRO C N 1
ATOM 5330 C CA . PRO C 1 15 ? -22.685 28.020 -16.483 1.00 26.33 15 PRO C CA 1
ATOM 5331 C C . PRO C 1 15 ? -22.955 26.528 -16.492 1.00 23.90 15 PRO C C 1
ATOM 5332 O O . PRO C 1 15 ? -23.047 25.891 -15.425 1.00 26.79 15 PRO C O 1
ATOM 5336 N N . GLU C 1 16 ? -23.045 25.957 -17.697 1.00 28.95 16 GLU C N 1
ATOM 5337 C CA . GLU C 1 16 ? -23.305 24.542 -17.860 1.00 27.84 16 GLU C CA 1
ATOM 5338 C C . GLU C 1 16 ? -22.154 23.638 -17.386 1.00 25.54 16 GLU C C 1
ATOM 5339 O O . GLU C 1 16 ? -22.347 22.440 -17.232 1.00 29.52 16 GLU C O 1
ATOM 5345 N N . GLU C 1 17 ? -20.973 24.209 -17.151 1.00 23.22 17 GLU C N 1
ATOM 5346 C CA . GLU C 1 17 ? -19.847 23.480 -16.559 1.00 25.40 17 GLU C CA 1
ATOM 5347 C C . GLU C 1 17 ? -19.951 23.298 -15.055 1.00 26.68 17 GLU C C 1
ATOM 5348 O O . GLU C 1 17 ? -19.259 22.451 -14.486 1.00 27.99 17 GLU C O 1
ATOM 5354 N N . LEU C 1 18 ? -20.779 24.113 -14.403 1.00 22.49 18 LEU C N 1
ATOM 5355 C CA . LEU C 1 18 ? -20.791 24.186 -12.958 1.00 23.66 18 LEU C CA 1
ATOM 5356 C C . LEU C 1 18 ? -21.985 23.453 -12.361 1.00 26.10 18 LEU C C 1
ATOM 5357 O O . LEU C 1 18 ? -23.062 23.408 -12.951 1.00 30.30 18 LEU C O 1
ATOM 5362 N N . SER C 1 19 ? -21.762 22.858 -11.197 1.00 25.51 19 SER C N 1
ATOM 5363 C CA . SER C 1 19 ? -22.781 22.108 -10.474 1.00 26.89 19 SER C CA 1
ATOM 5364 C C . SER C 1 19 ? -22.358 22.037 -9.020 1.00 23.15 19 SER C C 1
ATOM 5365 O O . SER C 1 19 ? -21.461 22.768 -8.584 1.00 24.45 19 SER C O 1
ATOM 5368 N N . GLU C 1 20 ? -23.008 21.178 -8.239 1.00 24.52 20 GLU C N 1
ATOM 5369 C CA . GLU C 1 20 ? -22.605 21.052 -6.852 1.00 23.99 20 GLU C CA 1
ATOM 5370 C C . GLU C 1 20 ? -21.288 20.286 -6.722 1.00 28.13 20 GLU C C 1
ATOM 5371 O O . GLU C 1 20 ? -20.690 20.251 -5.661 1.00 28.31 20 GLU C O 1
ATOM 5377 N N . LYS C 1 21 ? -20.840 19.675 -7.807 1.00 26.22 21 LYS C N 1
ATOM 5378 C CA . LYS C 1 21 ? -19.502 19.090 -7.825 1.00 26.81 21 LYS C CA 1
ATOM 5379 C C . LYS C 1 21 ? -18.518 20.141 -8.311 1.00 23.20 21 LYS C C 1
ATOM 5380 O O . LYS C 1 21 ? -18.591 20.599 -9.447 1.00 24.41 21 LYS C O 1
ATOM 5386 N N . PRO C 1 22 ? -17.593 20.537 -7.445 1.00 23.34 22 PRO C N 1
ATOM 5387 C CA . PRO C 1 22 ? -16.691 21.628 -7.830 1.00 22.04 22 PRO C CA 1
ATOM 5388 C C . PRO C 1 22 ? -15.816 21.341 -9.049 1.00 20.98 22 PRO C C 1
ATOM 5389 O O . PRO C 1 22 ? -15.440 20.190 -9.328 1.00 23.46 22 PRO C O 1
ATOM 5393 N N . LEU C 1 23 ? -15.556 22.411 -9.775 1.00 21.43 23 LEU C N 1
ATOM 5394 C CA . LEU C 1 23 ? -14.629 22.445 -10.881 1.00 20.38 23 LEU C CA 1
ATOM 5395 C C . LEU C 1 23 ? -13.388 23.203 -10.454 1.00 18.46 23 LEU C C 1
ATOM 5396 O O . LEU C 1 23 ? -13.445 24.361 -10.008 1.00 21.30 23 LEU C O 1
ATOM 5401 N N . GLY C 1 24 ? -12.242 22.549 -10.607 1.00 20.04 24 GLY C N 1
ATOM 5402 C CA . GLY C 1 24 ? -10.965 23.220 -10.394 1.00 23.41 24 GLY C CA 1
ATOM 5403 C C . GLY C 1 24 ? -10.429 23.748 -11.705 1.00 20.50 24 GLY C C 1
ATOM 5404 O O . GLY C 1 24 ? -10.259 22.990 -12.675 1.00 24.07 24 GLY C O 1
ATOM 5405 N N . ARG C 1 25 ? -10.173 25.048 -11.755 1.00 18.79 25 ARG C N 1
ATOM 5406 C CA . ARG C 1 25 ? -9.652 25.695 -12.951 1.00 18.82 25 ARG C CA 1
ATOM 5407 C C . ARG C 1 25 ? -8.772 26.857 -12.516 1.00 22.74 25 ARG C C 1
ATOM 5408 O O . ARG C 1 25 ? -9.088 27.586 -11.575 1.00 21.73 25 ARG C O 1
ATOM 5416 N N . THR C 1 26 ? -7.671 27.030 -13.220 1.00 19.30 26 THR C N 1
ATOM 5417 C CA . THR C 1 26 ? -6.709 28.071 -12.910 1.00 22.34 26 THR C CA 1
ATOM 5418 C C . THR C 1 26 ? -6.896 29.199 -13.911 1.00 21.74 26 THR C C 1
ATOM 5419 O O . THR C 1 26 ? -6.955 28.957 -15.126 1.00 21.33 26 THR C O 1
ATOM 5423 N N . ILE C 1 27 ? -7.025 30.415 -13.403 1.00 20.90 27 ILE C N 1
ATOM 5424 C CA . ILE C 1 27 ? -6.991 31.612 -14.241 1.00 21.69 27 ILE C CA 1
ATOM 5425 C C . ILE C 1 27 ? -5.928 32.594 -13.745 1.00 23.85 27 ILE C C 1
ATOM 5426 O O . ILE C 1 27 ? -5.797 32.832 -12.546 1.00 20.26 27 ILE C O 1
ATOM 5431 N N . LEU C 1 28 ? -5.137 33.147 -14.655 1.00 21.26 28 LEU C N 1
ATOM 5432 C CA . LEU C 1 28 ? -4.077 34.067 -14.238 1.00 19.41 28 LEU C CA 1
ATOM 5433 C C . LEU C 1 28 ? -3.238 33.470 -13.103 1.00 21.69 28 LEU C C 1
ATOM 5434 O O . LEU C 1 28 ? -2.972 34.111 -12.068 1.00 21.67 28 LEU C O 1
ATOM 5439 N N . ASP C 1 29 ? -2.831 32.213 -13.300 1.00 21.59 29 ASP C N 1
ATOM 5440 C CA . ASP C 1 29 ? -2.001 31.506 -12.347 1.00 20.30 29 ASP C CA 1
ATOM 5441 C C . ASP C 1 29 ? -2.601 31.446 -10.950 1.00 20.41 29 ASP C C 1
ATOM 5442 O O . ASP C 1 29 ? -1.882 31.308 -9.977 1.00 25.20 29 ASP C O 1
ATOM 5447 N N . THR C 1 30 ? -3.924 31.474 -10.878 1.00 20.90 30 THR C N 1
ATOM 5448 C CA . THR C 1 30 ? -4.652 31.454 -9.603 1.00 19.06 30 THR C CA 1
ATOM 5449 C C . THR C 1 30 ? -5.639 30.304 -9.650 1.00 20.65 30 THR C C 1
ATOM 5450 O O . THR C 1 30 ? -6.547 30.308 -10.465 1.00 22.14 30 THR C O 1
ATOM 5454 N N . PRO C 1 31 ? -5.455 29.302 -8.788 1.00 20.69 31 PRO C N 1
ATOM 5455 C CA . PRO C 1 31 ? -6.340 28.164 -8.821 1.00 18.49 31 PRO C CA 1
ATOM 5456 C C . PRO C 1 31 ? -7.643 28.422 -8.115 1.00 21.46 31 PRO C C 1
ATOM 5457 O O . PRO C 1 31 ? -7.651 28.858 -6.957 1.00 21.25 31 PRO C O 1
ATOM 5461 N N . LEU C 1 32 ? -8.732 28.194 -8.839 1.00 19.48 32 LEU C N 1
ATOM 5462 C CA . LEU C 1 32 ? -10.090 28.411 -8.355 1.00 20.10 32 LEU C CA 1
ATOM 5463 C C . LEU C 1 32 ? -10.862 27.107 -8.151 1.00 18.73 32 LEU C C 1
ATOM 5464 O O . LEU C 1 32 ? -10.654 26.108 -8.849 1.00 18.99 32 LEU C O 1
ATOM 5469 N N . ALA C 1 33 ? -11.770 27.134 -7.180 1.00 20.02 33 ALA C N 1
ATOM 5470 C CA . ALA C 1 33 ? -12.781 26.101 -7.018 1.00 18.16 33 ALA C CA 1
ATOM 5471 C C . ALA C 1 33 ? -14.114 26.748 -7.282 1.00 22.61 33 ALA C C 1
ATOM 5472 O O . ALA C 1 33 ? -14.508 27.675 -6.559 1.00 22.78 33 ALA C O 1
ATOM 5474 N N . LEU C 1 34 ? -14.791 26.265 -8.315 1.00 21.78 34 LEU C N 1
ATOM 5475 C CA . LEU C 1 34 ? -15.988 26.912 -8.842 1.00 18.81 34 LEU C CA 1
ATOM 5476 C C . LEU C 1 34 ? -17.143 25.940 -8.674 1.00 19.59 34 LEU C C 1
ATOM 5477 O O . LEU C 1 34 ? -17.082 24.814 -9.157 1.00 21.55 34 LEU C O 1
ATOM 5482 N N . TYR C 1 35 ? -18.191 26.362 -7.986 1.00 21.40 35 TYR C N 1
ATOM 5483 C CA . TYR C 1 35 ? -19.330 25.472 -7.775 1.00 20.65 35 TYR C CA 1
ATOM 5484 C C . TYR C 1 35 ? -20.604 26.266 -7.598 1.00 21.59 35 TYR C C 1
ATOM 5485 O O . TYR C 1 35 ? -20.560 27.473 -7.338 1.00 23.00 35 TYR C O 1
ATOM 5494 N N . ARG C 1 36 ? -21.728 25.565 -7.744 1.00 24.93 36 ARG C N 1
ATOM 5495 C CA . ARG C 1 36 ? -23.050 26.101 -7.460 1.00 23.10 36 ARG C CA 1
ATOM 5496 C C . ARG C 1 36 ? -23.518 25.624 -6.111 1.00 26.88 36 ARG C C 1
ATOM 5497 O O . ARG C 1 36 ? -23.480 24.432 -5.797 1.00 30.16 36 ARG C O 1
ATOM 5505 N N . GLN C 1 37 ? -23.971 26.566 -5.313 1.00 23.77 37 GLN C N 1
ATOM 5506 C CA . GLN C 1 37 ? -24.603 26.232 -4.033 1.00 28.42 37 GLN C CA 1
ATOM 5507 C C . GLN C 1 37 ? -26.009 25.702 -4.277 1.00 27.24 37 GLN C C 1
ATOM 5508 O O . GLN C 1 37 ? -26.535 25.834 -5.367 1.00 30.04 37 GLN C O 1
ATOM 5514 N N . PRO C 1 38 ? -26.623 25.074 -3.259 1.00 32.29 38 PRO C N 1
ATOM 5515 C CA . PRO C 1 38 ? -27.958 24.515 -3.438 1.00 34.78 38 PRO C CA 1
ATOM 5516 C C . PRO C 1 38 ? -28.986 25.550 -3.886 1.00 35.03 38 PRO C C 1
ATOM 5517 O O . PRO C 1 38 ? -29.942 25.217 -4.585 1.00 37.87 38 PRO C O 1
ATOM 5521 N N . ASP C 1 39 ? -28.778 26.810 -3.527 1.00 33.30 39 ASP C N 1
ATOM 5522 C CA . ASP C 1 39 ? -29.703 27.852 -3.958 1.00 38.41 39 ASP C CA 1
ATOM 5523 C C . ASP C 1 39 ? -29.431 28.317 -5.386 1.00 42.78 39 ASP C C 1
ATOM 5524 O O . ASP C 1 39 ? -30.113 29.205 -5.896 1.00 46.68 39 ASP C O 1
ATOM 5529 N N . GLY C 1 40 ? -28.459 27.684 -6.041 1.00 36.60 40 GLY C N 1
ATOM 5530 C CA . GLY C 1 40 ? -28.171 27.946 -7.455 1.00 37.01 40 GLY C CA 1
ATOM 5531 C C . GLY C 1 40 ? -26.984 28.877 -7.652 1.00 38.85 40 GLY C C 1
ATOM 5532 O O . GLY C 1 40 ? -26.394 28.924 -8.728 1.00 47.21 40 GLY C O 1
ATOM 5533 N N . VAL C 1 41 ? -26.631 29.611 -6.603 1.00 32.57 41 VAL C N 1
ATOM 5534 C CA . VAL C 1 41 ? -25.678 30.697 -6.711 1.00 32.20 41 VAL C CA 1
ATOM 5535 C C . VAL C 1 41 ? -24.245 30.179 -6.751 1.00 26.12 41 VAL C C 1
ATOM 5536 O O . VAL C 1 41 ? -23.850 29.324 -5.950 1.00 24.66 41 VAL C O 1
ATOM 5540 N N . VAL C 1 42 ? -23.480 30.686 -7.710 1.00 25.82 42 VAL C N 1
ATOM 5541 C CA . VAL C 1 42 ? -22.127 30.219 -7.948 1.00 21.32 42 VAL C CA 1
ATOM 5542 C C . VAL C 1 42 ? -21.174 30.890 -6.978 1.00 24.43 42 VAL C C 1
ATOM 5543 O O . VAL C 1 42 ? -21.255 32.100 -6.720 1.00 25.51 42 VAL C O 1
ATOM 5547 N N . ALA C 1 43 ? -20.259 30.101 -6.453 1.00 20.80 43 ALA C N 1
ATOM 5548 C CA . ALA C 1 43 ? -19.207 30.602 -5.591 1.00 19.26 43 ALA C CA 1
ATOM 5549 C C . ALA C 1 43 ? -17.874 30.272 -6.252 1.00 22.35 43 ALA C C 1
ATOM 5550 O O . ALA C 1 43 ? -17.758 29.293 -7.010 1.00 22.92 43 ALA C O 1
ATOM 5552 N N . ALA C 1 44 ? -16.879 31.112 -5.985 1.00 21.48 44 ALA C N 1
ATOM 5553 C CA . ALA C 1 44 ? -15.545 30.940 -6.528 1.00 22.35 44 ALA C CA 1
ATOM 5554 C C . ALA C 1 44 ? -14.552 31.180 -5.418 1.00 23.31 44 ALA C C 1
ATOM 5555 O O . ALA C 1 44 ? -14.313 32.338 -5.050 1.00 25.75 44 ALA C O 1
ATOM 5557 N N . LEU C 1 45 ? -13.964 30.106 -4.913 1.00 22.50 45 LEU C N 1
ATOM 5558 C CA . LEU C 1 45 ? -13.001 30.183 -3.837 1.00 18.17 45 LEU C CA 1
ATOM 5559 C C . LEU C 1 45 ? -11.598 29.888 -4.366 1.00 17.87 45 LEU C C 1
ATOM 5560 O O . LEU C 1 45 ? -11.410 29.158 -5.345 1.00 22.37 45 LEU C O 1
ATOM 5565 N N . LEU C 1 46 ? -10.613 30.440 -3.688 1.00 18.29 46 LEU C N 1
ATOM 5566 C CA . LEU C 1 46 ? -9.234 30.063 -3.921 1.00 17.65 46 LEU C CA 1
ATOM 5567 C C . LEU C 1 46 ? -9.111 28.564 -3.617 1.00 18.13 46 LEU C C 1
ATOM 5568 O O . LEU C 1 46 ? -9.552 28.101 -2.567 1.00 19.60 46 LEU C O 1
ATOM 5573 N N . ASP C 1 47 ? -8.543 27.817 -4.561 1.00 20.98 47 ASP C N 1
ATOM 5574 C CA . ASP C 1 47 ? -8.523 26.358 -4.459 1.00 20.17 47 ASP C CA 1
ATOM 5575 C C . ASP C 1 47 ? -7.361 25.837 -3.608 1.00 21.09 47 ASP C C 1
ATOM 5576 O O . ASP C 1 47 ? -6.617 24.934 -4.034 1.00 21.66 47 ASP C O 1
ATOM 5581 N N . ILE C 1 48 ? -7.221 26.431 -2.417 1.00 18.86 48 ILE C N 1
ATOM 5582 C CA . ILE C 1 48 ? -6.117 26.200 -1.487 1.00 20.37 48 ILE C CA 1
ATOM 5583 C C . ILE C 1 48 ? -6.692 26.335 -0.071 1.00 20.83 48 ILE C C 1
ATOM 5584 O O . ILE C 1 48 ? -7.005 27.454 0.402 1.00 21.25 48 ILE C O 1
ATOM 5589 N N . CYS C 1 49 ? -6.865 25.213 0.601 1.00 18.92 49 CYS C N 1
ATOM 5590 C CA . CYS C 1 49 ? -7.399 25.257 1.941 1.00 18.99 49 CYS C CA 1
ATOM 5591 C C . CYS C 1 49 ? -6.469 26.035 2.874 1.00 18.67 49 CYS C C 1
ATOM 5592 O O . CYS C 1 49 ? -5.279 25.837 2.864 1.00 22.44 49 CYS C O 1
ATOM 5595 N N . PRO C 1 50 ? -7.028 26.895 3.725 1.00 20.22 50 PRO C N 1
ATOM 5596 C CA . PRO C 1 50 ? -6.197 27.694 4.629 1.00 22.02 50 PRO C CA 1
ATOM 5597 C C . PRO C 1 50 ? -5.434 26.880 5.661 1.00 20.74 50 PRO C C 1
ATOM 5598 O O . PRO C 1 50 ? -4.455 27.377 6.221 1.00 24.16 50 PRO C O 1
ATOM 5602 N N . HIS C 1 51 ? -5.887 25.653 5.932 1.00 22.84 51 HIS C N 1
ATOM 5603 C CA . HIS C 1 51 ? -5.248 24.803 6.930 1.00 21.55 51 HIS C CA 1
ATOM 5604 C C . HIS C 1 51 ? -3.914 24.277 6.393 1.00 21.78 51 HIS C C 1
ATOM 5605 O O . HIS C 1 51 ? -2.850 24.712 6.817 1.00 24.05 51 HIS C O 1
ATOM 5612 N N . ARG C 1 52 ? -3.976 23.366 5.430 1.00 22.40 52 ARG C N 1
ATOM 5613 C CA . ARG C 1 52 ? -2.788 22.822 4.848 1.00 23.75 52 ARG C CA 1
ATOM 5614 C C . ARG C 1 52 ? -2.779 22.765 3.324 1.00 21.64 52 ARG C C 1
ATOM 5615 O O . ARG C 1 52 ? -1.970 22.031 2.739 1.00 21.03 52 ARG C O 1
ATOM 5623 N N . PHE C 1 53 ? -3.618 23.584 2.689 1.00 22.29 53 PHE C N 1
ATOM 5624 C CA . PHE C 1 53 ? -3.460 23.941 1.272 1.00 20.95 53 PHE C CA 1
ATOM 5625 C C . PHE C 1 53 ? -3.994 22.876 0.326 1.00 19.48 53 PHE C C 1
ATOM 5626 O O . PHE C 1 53 ? -3.744 22.928 -0.864 1.00 21.47 53 PHE C O 1
ATOM 5634 N N . ALA C 1 54 ? -4.797 21.947 0.839 1.00 20.20 54 ALA C N 1
ATOM 5635 C CA . ALA C 1 54 ? -5.462 20.974 -0.013 1.00 22.57 54 ALA C CA 1
ATOM 5636 C C . ALA C 1 54 ? -6.410 21.630 -1.010 1.00 19.96 54 ALA C C 1
ATOM 5637 O O . ALA C 1 54 ? -6.947 22.722 -0.767 1.00 19.42 54 ALA C O 1
ATOM 5639 N N . PRO C 1 55 ? -6.641 20.954 -2.134 1.00 20.01 55 PRO C N 1
ATOM 5640 C CA . PRO C 1 55 ? -7.592 21.398 -3.147 1.00 21.26 55 PRO C CA 1
ATOM 5641 C C . PRO C 1 55 ? -9.032 21.258 -2.678 1.00 20.16 55 PRO C C 1
ATOM 5642 O O . PRO C 1 55 ? -9.565 20.162 -2.604 1.00 20.70 55 PRO C O 1
ATOM 5646 N N . LEU C 1 56 ? -9.663 22.369 -2.322 1.00 18.33 56 LEU C N 1
ATOM 5647 C CA . LEU C 1 56 ? -11.079 22.352 -1.985 1.00 19.66 56 LEU C CA 1
ATOM 5648 C C . LEU C 1 56 ? -11.925 21.825 -3.142 1.00 19.42 56 LEU C C 1
ATOM 5649 O O . LEU C 1 56 ? -13.001 21.248 -2.941 1.00 21.57 56 LEU C O 1
ATOM 5654 N N . SER C 1 57 ? -11.433 21.979 -4.368 1.00 20.16 57 SER C N 1
ATOM 5655 C CA . SER C 1 57 ? -12.163 21.492 -5.525 1.00 22.44 57 SER C CA 1
ATOM 5656 C C . SER C 1 57 ? -12.279 19.968 -5.608 1.00 23.23 57 SER C C 1
ATOM 5657 O O . SER C 1 57 ? -13.029 19.454 -6.428 1.00 23.74 57 SER C O 1
ATOM 5660 N N . ASP C 1 58 ? -11.533 19.255 -4.769 1.00 20.19 58 ASP C N 1
ATOM 5661 C CA . ASP C 1 58 ? -11.641 17.802 -4.693 1.00 21.59 58 ASP C CA 1
ATOM 5662 C C . ASP C 1 58 ? -12.630 17.402 -3.592 1.00 25.49 58 ASP C C 1
ATOM 5663 O O . ASP C 1 58 ? -12.796 16.211 -3.296 1.00 26.40 58 ASP C O 1
ATOM 5668 N N . GLY C 1 59 ? -13.267 18.394 -2.974 1.00 23.40 59 GLY C N 1
ATOM 5669 C CA . GLY C 1 59 ? -14.258 18.152 -1.923 1.00 24.01 59 GLY C CA 1
ATOM 5670 C C . GLY C 1 59 ? -15.688 18.057 -2.433 1.00 24.28 59 GLY C C 1
ATOM 5671 O O . GLY C 1 59 ? -15.955 18.166 -3.631 1.00 25.81 59 GLY C O 1
ATOM 5672 N N . ILE C 1 60 ? -16.597 17.832 -1.496 1.00 21.88 60 ILE C N 1
ATOM 5673 C CA . ILE C 1 60 ? -18.014 17.712 -1.768 1.00 24.51 60 ILE C CA 1
ATOM 5674 C C . ILE C 1 60 ? -18.722 18.726 -0.884 1.00 23.80 60 ILE C C 1
ATOM 5675 O O . ILE C 1 60 ? -18.160 19.209 0.110 1.00 23.05 60 ILE C O 1
ATOM 5680 N N . LEU C 1 61 ? -19.941 19.081 -1.257 1.00 23.27 61 LEU C N 1
ATOM 5681 C CA . LEU C 1 61 ? -20.766 19.877 -0.370 1.00 23.55 61 LEU C CA 1
ATOM 5682 C C . LEU C 1 61 ? -21.325 19.100 0.818 1.00 26.56 61 LEU C C 1
ATOM 5683 O O . LEU C 1 61 ? -21.774 17.964 0.667 1.00 31.00 61 LEU C O 1
ATOM 5688 N N . VAL C 1 62 ? -21.307 19.758 1.986 1.00 27.70 62 VAL C N 1
ATOM 5689 C CA . VAL C 1 62 ? -22.053 19.345 3.190 1.00 32.60 62 VAL C CA 1
ATOM 5690 C C . VAL C 1 62 ? -22.982 20.474 3.648 1.00 34.18 62 VAL C C 1
ATOM 5691 O O . VAL C 1 62 ? -22.534 21.576 3.964 1.00 33.33 62 VAL C O 1
ATOM 5695 N N A ASN C 1 63 ? -24.286 20.198 3.711 0.50 39.56 63 ASN C N 1
ATOM 5696 N N B ASN C 1 63 ? -24.281 20.207 3.607 0.50 39.91 63 ASN C N 1
ATOM 5697 C CA A ASN C 1 63 ? -25.311 21.254 3.823 0.50 37.64 63 ASN C CA 1
ATOM 5698 C CA B ASN C 1 63 ? -25.261 21.240 3.873 0.50 40.26 63 ASN C CA 1
ATOM 5699 C C A ASN C 1 63 ? -24.938 22.506 3.066 0.50 39.95 63 ASN C C 1
ATOM 5700 C C B ASN C 1 63 ? -24.979 22.502 3.063 0.50 41.64 63 ASN C C 1
ATOM 5701 O O A ASN C 1 63 ? -24.936 23.603 3.625 0.50 35.41 63 ASN C O 1
ATOM 5702 O O B ASN C 1 63 ? -25.084 23.611 3.587 0.50 42.92 63 ASN C O 1
ATOM 5711 N N . GLY C 1 64 ? -24.614 22.339 1.792 1.00 29.85 64 GLY C N 1
ATOM 5712 C CA . GLY C 1 64 ? -24.491 23.465 0.885 1.00 36.54 64 GLY C CA 1
ATOM 5713 C C . GLY C 1 64 ? -23.169 24.143 1.034 1.00 31.45 64 GLY C C 1
ATOM 5714 O O . GLY C 1 64 ? -22.886 25.141 0.356 1.00 36.00 64 GLY C O 1
ATOM 5715 N N . HIS C 1 65 ? -22.329 23.575 1.907 1.00 30.89 65 HIS C N 1
ATOM 5716 C CA . HIS C 1 65 ? -21.043 24.155 2.192 1.00 22.21 65 HIS C CA 1
ATOM 5717 C C . HIS C 1 65 ? -19.911 23.237 1.699 1.00 22.05 65 HIS C C 1
ATOM 5718 O O . HIS C 1 65 ? -19.917 22.044 1.951 1.00 24.32 65 HIS C O 1
ATOM 5725 N N . LEU C 1 66 ? -18.943 23.815 1.021 1.00 23.88 66 LEU C N 1
ATOM 5726 C CA . LEU C 1 66 ? -17.839 23.004 0.485 1.00 23.61 66 LEU C CA 1
ATOM 5727 C C . LEU C 1 66 ? -16.939 22.532 1.632 1.00 24.78 66 LEU C C 1
ATOM 5728 O O . LEU C 1 66 ? -16.453 23.330 2.428 1.00 24.88 66 LEU C O 1
ATOM 5733 N N . GLN C 1 67 ? -16.703 21.221 1.694 1.00 20.72 67 GLN C N 1
ATOM 5734 C CA . GLN C 1 67 ? -15.884 20.613 2.719 1.00 20.50 67 GLN C CA 1
ATOM 5735 C C . GLN C 1 67 ? -14.522 20.258 2.163 1.00 19.74 67 GLN C C 1
ATOM 5736 O O . GLN C 1 67 ? -14.441 19.540 1.169 1.00 21.13 67 GLN C O 1
ATOM 5742 N N . CYS C 1 68 ? -13.469 20.750 2.797 1.00 18.99 68 CYS C N 1
ATOM 5743 C CA . CYS C 1 68 ? -12.121 20.355 2.402 1.00 18.56 68 CYS C CA 1
ATOM 5744 C C . CYS C 1 68 ? -11.976 18.841 2.500 1.00 23.81 68 CYS C C 1
ATOM 5745 O O . CYS C 1 68 ? -12.352 18.244 3.518 1.00 20.24 68 CYS C O 1
ATOM 5748 N N . PRO C 1 69 ? -11.419 18.206 1.453 1.00 21.26 69 PRO C N 1
ATOM 5749 C CA . PRO C 1 69 ? -11.276 16.752 1.452 1.00 21.37 69 PRO C CA 1
ATOM 5750 C C . PRO C 1 69 ? -10.193 16.211 2.410 1.00 20.35 69 PRO C C 1
ATOM 5751 O O . PRO C 1 69 ? -10.096 14.995 2.597 1.00 22.17 69 PRO C O 1
ATOM 5755 N N . TYR C 1 70 ? -9.383 17.085 2.997 1.00 22.38 70 TYR C N 1
ATOM 5756 C CA . TYR C 1 70 ? -8.259 16.633 3.826 1.00 21.25 70 TYR C CA 1
ATOM 5757 C C . TYR C 1 70 ? -8.620 16.463 5.315 1.00 21.29 70 TYR C C 1
ATOM 5758 O O . TYR C 1 70 ? -8.553 15.347 5.844 1.00 20.85 70 TYR C O 1
ATOM 5767 N N . HIS C 1 71 ? -9.027 17.554 5.981 1.00 21.96 71 HIS C N 1
ATOM 5768 C CA . HIS C 1 71 ? -9.472 17.470 7.376 1.00 23.04 71 HIS C CA 1
ATOM 5769 C C . HIS C 1 71 ? -10.821 18.101 7.660 1.00 25.99 71 HIS C C 1
ATOM 5770 O O . HIS C 1 71 ? -11.153 18.330 8.814 1.00 23.94 71 HIS C O 1
ATOM 5777 N N . GLY C 1 72 ? -11.615 18.340 6.625 1.00 21.39 72 GLY C N 1
ATOM 5778 C CA . GLY C 1 72 ? -13.039 18.528 6.827 1.00 23.99 72 GLY C CA 1
ATOM 5779 C C . GLY C 1 72 ? -13.492 19.915 7.250 1.00 20.14 72 GLY C C 1
ATOM 5780 O O . GLY C 1 72 ? -14.660 20.084 7.614 1.00 22.65 72 GLY C O 1
ATOM 5781 N N . LEU C 1 73 ? -12.623 20.926 7.182 1.00 21.07 73 LEU C N 1
ATOM 5782 C CA . LEU C 1 73 ? -13.100 22.312 7.293 1.00 20.28 73 LEU C CA 1
ATOM 5783 C C . LEU C 1 73 ? -14.178 22.586 6.242 1.00 27.35 73 LEU C C 1
ATOM 5784 O O . LEU C 1 73 ? -14.076 22.130 5.101 1.00 22.05 73 LEU C O 1
ATOM 5789 N N . GLU C 1 74 ? -15.222 23.319 6.622 1.00 22.34 74 GLU C N 1
ATOM 5790 C CA . GLU C 1 74 ? -16.319 23.602 5.705 1.00 20.44 74 GLU C CA 1
ATOM 5791 C C . GLU C 1 74 ? -16.423 25.107 5.508 1.00 26.22 74 GLU C C 1
ATOM 5792 O O . GLU C 1 74 ? -16.198 25.862 6.445 1.00 22.87 74 GLU C O 1
ATOM 5798 N N . PHE C 1 75 ? -16.731 25.518 4.283 1.00 20.92 75 PHE C N 1
ATOM 5799 C CA . PHE C 1 75 ? -16.695 26.912 3.879 1.00 25.20 75 PHE C CA 1
ATOM 5800 C C . PHE C 1 75 ? -18.024 27.330 3.276 1.00 27.14 75 PHE C C 1
ATOM 5801 O O . PHE C 1 75 ? -18.691 26.561 2.566 1.00 24.05 75 PHE C O 1
ATOM 5809 N N . ASP C 1 76 ? -18.413 28.566 3.530 1.00 22.87 76 ASP C N 1
ATOM 5810 C CA . ASP C 1 76 ? -19.530 29.109 2.773 1.00 21.04 76 ASP C CA 1
ATOM 5811 C C . ASP C 1 76 ? -19.073 29.775 1.484 1.00 21.46 76 ASP C C 1
ATOM 5812 O O . ASP C 1 76 ? -17.881 29.825 1.196 1.00 22.25 76 ASP C O 1
ATOM 5817 N N . GLY C 1 77 ? -20.018 30.279 0.706 1.00 23.35 77 GLY C N 1
ATOM 5818 C CA . GLY C 1 77 ? -19.710 30.811 -0.616 1.00 24.94 77 GLY C CA 1
ATOM 5819 C C . GLY C 1 77 ? -18.936 32.111 -0.575 1.00 28.01 77 GLY C C 1
ATOM 5820 O O . GLY C 1 77 ? -18.324 32.507 -1.568 1.00 27.36 77 GLY C O 1
ATOM 5821 N N . GLY C 1 78 ? -18.960 32.763 0.580 1.00 21.95 78 GLY C N 1
ATOM 5822 C CA . GLY C 1 78 ? -18.111 33.915 0.864 1.00 27.20 78 GLY C CA 1
ATOM 5823 C C . GLY C 1 78 ? -16.713 33.580 1.356 1.00 28.50 78 GLY C C 1
ATOM 5824 O O . GLY C 1 78 ? -15.909 34.486 1.611 1.00 25.01 78 GLY C O 1
ATOM 5825 N N . GLY C 1 79 ? -16.415 32.286 1.487 1.00 22.33 79 GLY C N 1
ATOM 5826 C CA . GLY C 1 79 ? -15.101 31.862 1.939 1.00 23.37 79 GLY C CA 1
ATOM 5827 C C . GLY C 1 79 ? -14.961 31.755 3.445 1.00 23.85 79 GLY C C 1
ATOM 5828 O O . GLY C 1 79 ? -13.921 31.391 3.950 1.00 22.86 79 GLY C O 1
ATOM 5829 N N . GLN C 1 80 ? -16.021 32.078 4.174 1.00 22.26 80 GLN C N 1
ATOM 5830 C CA . GLN C 1 80 ? -15.987 31.964 5.607 1.00 22.35 80 GLN C CA 1
ATOM 5831 C C . GLN C 1 80 ? -15.977 30.514 6.019 1.00 24.32 80 GLN C C 1
ATOM 5832 O O . GLN C 1 80 ? -16.772 29.713 5.525 1.00 23.87 80 GLN C O 1
ATOM 5838 N N . CYS C 1 81 ? -15.095 30.172 6.944 1.00 24.90 81 CYS C N 1
ATOM 5839 C CA . CYS C 1 81 ? -15.158 28.860 7.568 1.00 21.32 81 CYS C CA 1
ATOM 5840 C C . CYS C 1 81 ? -16.355 28.762 8.485 1.00 28.96 81 CYS C C 1
ATOM 5841 O O . CYS C 1 81 ? -16.475 29.532 9.448 1.00 25.28 81 CYS C O 1
ATOM 5844 N N . VAL C 1 82 ? -17.248 27.831 8.165 1.00 22.43 82 VAL C N 1
ATOM 5845 C CA . VAL C 1 82 ? -18.472 27.651 8.910 1.00 24.35 82 VAL C CA 1
ATOM 5846 C C . VAL C 1 82 ? -18.517 26.381 9.753 1.00 26.01 82 VAL C C 1
ATOM 5847 O O . VAL C 1 82 ? -19.434 26.207 10.537 1.00 25.61 82 VAL C O 1
ATOM 5851 N N . HIS C 1 83 ? -17.518 25.506 9.641 1.00 23.41 83 HIS C N 1
ATOM 5852 C CA . HIS C 1 83 ? -17.425 24.382 10.566 1.00 23.96 83 HIS C CA 1
ATOM 5853 C C . HIS C 1 83 ? -15.992 23.908 10.652 1.00 25.15 83 HIS C C 1
ATOM 5854 O O . HIS C 1 83 ? -15.340 23.728 9.630 1.00 23.21 83 HIS C O 1
ATOM 5861 N N . ASN C 1 84 ? -15.519 23.753 11.882 1.00 23.18 84 ASN C N 1
ATOM 5862 C CA . ASN C 1 84 ? -14.236 23.139 12.200 1.00 24.94 84 ASN C CA 1
ATOM 5863 C C . ASN C 1 84 ? -14.484 21.901 13.057 1.00 29.63 84 ASN C C 1
ATOM 5864 O O . ASN C 1 84 ? -14.892 22.015 14.227 1.00 25.09 84 ASN C O 1
ATOM 5869 N N . PRO C 1 85 ? -14.263 20.705 12.483 1.00 23.38 85 PRO C N 1
ATOM 5870 C CA . PRO C 1 85 ? -14.540 19.464 13.214 1.00 28.03 85 PRO C CA 1
ATOM 5871 C C . PRO C 1 85 ? -13.667 19.231 14.437 1.00 26.82 85 PRO C C 1
ATOM 5872 O O . PRO C 1 85 ? -13.940 18.318 15.228 1.00 29.61 85 PRO C O 1
ATOM 5876 N N . HIS C 1 86 ? -12.608 20.014 14.595 1.00 27.22 86 HIS C N 1
ATOM 5877 C CA . HIS C 1 86 ? -11.515 19.618 15.476 1.00 24.93 86 HIS C CA 1
ATOM 5878 C C . HIS C 1 86 ? -11.492 20.361 16.813 1.00 26.65 86 HIS C C 1
ATOM 5879 O O . HIS C 1 86 ? -11.575 21.589 16.863 1.00 28.17 86 HIS C O 1
ATOM 5886 N N . GLY C 1 87 ? -11.388 19.593 17.894 1.00 30.35 87 GLY C N 1
ATOM 5887 C CA . GLY C 1 87 ? -11.154 20.161 19.213 1.00 32.40 87 GLY C CA 1
ATOM 5888 C C . GLY C 1 87 ? -12.352 20.986 19.632 1.00 28.79 87 GLY C C 1
ATOM 5889 O O . GLY C 1 87 ? -13.483 20.518 19.541 1.00 33.42 87 GLY C O 1
ATOM 5890 N N . ASN C 1 88 ? -12.112 22.216 20.066 1.00 30.67 88 ASN C N 1
ATOM 5891 C CA . ASN C 1 88 ? -13.202 23.076 20.504 1.00 37.75 88 ASN C CA 1
ATOM 5892 C C . ASN C 1 88 ? -14.037 23.619 19.347 1.00 33.50 88 ASN C C 1
ATOM 5893 O O . ASN C 1 88 ? -15.052 24.285 19.557 1.00 29.57 88 ASN C O 1
ATOM 5898 N N . GLY C 1 89 ? -13.630 23.319 18.120 1.00 30.55 89 GLY C N 1
ATOM 5899 C CA . GLY C 1 89 ? -14.399 23.720 16.946 1.00 33.05 89 GLY C CA 1
ATOM 5900 C C . GLY C 1 89 ? -14.363 25.211 16.648 1.00 29.09 89 GLY C C 1
ATOM 5901 O O . GLY C 1 89 ? -15.165 25.722 15.868 1.00 29.20 89 GLY C O 1
ATOM 5902 N N . ALA C 1 90 ? -13.423 25.919 17.259 1.00 28.74 90 ALA C N 1
ATOM 5903 C CA . ALA C 1 90 ? -13.323 27.353 17.057 1.00 28.11 90 ALA C CA 1
ATOM 5904 C C . ALA C 1 90 ? -13.023 27.688 15.597 1.00 28.84 90 ALA C C 1
ATOM 5905 O O . ALA C 1 90 ? -12.329 26.939 14.908 1.00 32.03 90 ALA C O 1
ATOM 5907 N N . ARG C 1 91 ? -13.546 28.824 15.148 1.00 29.16 91 ARG C N 1
ATOM 5908 C CA . ARG C 1 91 ? -13.373 29.290 13.770 1.00 26.07 91 ARG C CA 1
ATOM 5909 C C . ARG C 1 91 ? -12.823 30.703 13.731 1.00 29.60 91 ARG C C 1
ATOM 5910 O O . ARG C 1 91 ? -13.529 31.651 13.361 1.00 32.44 91 ARG C O 1
ATOM 5918 N N . PRO C 1 92 ? -11.548 30.858 14.096 1.00 31.28 92 PRO C N 1
ATOM 5919 C CA . PRO C 1 92 ? -10.929 32.175 13.949 1.00 37.52 92 PRO C CA 1
ATOM 5920 C C . PRO C 1 92 ? -10.801 32.596 12.484 1.00 36.34 92 PRO C C 1
ATOM 5921 O O . PRO C 1 92 ? -10.839 31.747 11.586 1.00 33.95 92 PRO C O 1
ATOM 5925 N N . ALA C 1 93 ? -10.649 33.904 12.263 1.00 38.62 93 ALA C N 1
ATOM 5926 C CA . ALA C 1 93 ? -10.744 34.493 10.933 1.00 30.89 93 ALA C CA 1
ATOM 5927 C C . ALA C 1 93 ? -9.653 33.928 10.039 1.00 32.05 93 ALA C C 1
ATOM 5928 O O . ALA C 1 93 ? -9.794 33.905 8.816 1.00 34.16 93 ALA C O 1
ATOM 5930 N N . SER C 1 94 ? -8.585 33.442 10.665 1.00 34.30 94 SER C N 1
ATOM 5931 C CA . SER C 1 94 ? -7.481 32.784 9.967 1.00 40.09 94 SER C CA 1
ATOM 5932 C C . SER C 1 94 ? -7.868 31.530 9.180 1.00 36.48 94 SER C C 1
ATOM 5933 O O . SER C 1 94 ? -7.098 31.086 8.335 1.00 30.96 94 SER C O 1
ATOM 5936 N N . LEU C 1 95 ? -9.040 30.957 9.458 1.00 29.81 95 LEU C N 1
ATOM 5937 C CA . LEU C 1 95 ? -9.503 29.757 8.755 1.00 26.66 95 LEU C CA 1
ATOM 5938 C C . LEU C 1 95 ? -10.329 30.091 7.514 1.00 23.47 95 LEU C C 1
ATOM 5939 O O . LEU C 1 95 ? -10.766 29.189 6.793 1.00 27.41 95 LEU C O 1
ATOM 5944 N N . ASN C 1 96 ? -10.575 31.377 7.271 1.00 22.52 96 ASN C N 1
ATOM 5945 C CA . ASN C 1 96 ? -11.351 31.764 6.118 1.00 21.07 96 ASN C CA 1
ATOM 5946 C C . ASN C 1 96 ? -10.482 31.650 4.868 1.00 21.01 96 ASN C C 1
ATOM 5947 O O . ASN C 1 96 ? -9.262 31.845 4.945 1.00 25.04 96 ASN C O 1
ATOM 5952 N N . VAL C 1 97 ? -11.119 31.287 3.760 1.00 21.34 97 VAL C N 1
ATOM 5953 C CA . VAL C 1 97 ? -10.464 31.185 2.447 1.00 21.57 97 VAL C CA 1
ATOM 5954 C C . VAL C 1 97 ? -10.887 32.336 1.534 1.00 23.18 97 VAL C C 1
ATOM 5955 O O . VAL C 1 97 ? -12.002 32.860 1.630 1.00 22.47 97 VAL C O 1
ATOM 5959 N N . ARG C 1 98 ? -9.972 32.768 0.677 1.00 22.09 98 ARG C N 1
ATOM 5960 C CA . ARG C 1 98 ? -10.263 33.823 -0.269 1.00 19.97 98 ARG C CA 1
ATOM 5961 C C . ARG C 1 98 ? -11.440 33.457 -1.142 1.00 21.16 98 ARG C C 1
ATOM 5962 O O . ARG C 1 98 ? -11.485 32.378 -1.710 1.00 21.44 98 ARG C O 1
ATOM 5970 N N . SER C 1 99 ? -12.373 34.392 -1.262 1.00 21.70 99 SER C N 1
ATOM 5971 C CA . SER C 1 99 ? -13.479 34.273 -2.207 1.00 22.70 99 SER C CA 1
ATOM 5972 C C . SER C 1 99 ? -13.437 35.371 -3.253 1.00 21.92 99 SER C C 1
ATOM 5973 O O . SER C 1 99 ? -13.214 36.547 -2.939 1.00 26.42 99 SER C O 1
ATOM 5976 N N . PHE C 1 100 ? -13.652 35.007 -4.512 1.00 20.37 100 PHE C N 1
ATOM 5977 C CA . PHE C 1 100 ? -13.476 35.950 -5.601 1.00 21.43 100 PHE C CA 1
ATOM 5978 C C . PHE C 1 100 ? -14.806 36.566 -5.999 1.00 18.53 100 PHE C C 1
ATOM 5979 O O . PHE C 1 100 ? -15.816 35.876 -6.073 1.00 23.48 100 PHE C O 1
ATOM 5987 N N . PRO C 1 101 ? -14.793 37.866 -6.336 1.00 18.64 101 PRO C N 1
ATOM 5988 C CA . PRO C 1 101 ? -15.998 38.428 -6.906 1.00 20.61 101 PRO C CA 1
ATOM 5989 C C . PRO C 1 101 ? -16.399 37.628 -8.116 1.00 24.99 101 PRO C C 1
ATOM 5990 O O . PRO C 1 101 ? -15.560 37.373 -9.006 1.00 24.71 101 PRO C O 1
ATOM 5994 N N . VAL C 1 102 ? -17.660 37.225 -8.128 1.00 22.81 102 VAL C N 1
ATOM 5995 C CA . VAL C 1 102 ? -18.184 36.364 -9.166 1.00 25.24 102 VAL C CA 1
ATOM 5996 C C . VAL C 1 102 ? -19.570 36.870 -9.540 1.00 26.79 102 VAL C C 1
ATOM 5997 O O . VAL C 1 102 ? -20.385 37.185 -8.666 1.00 24.78 102 VAL C O 1
ATOM 6001 N N . VAL C 1 103 ? -19.817 36.979 -10.842 1.00 22.91 103 VAL C N 1
ATOM 6002 C CA . VAL C 1 103 ? -21.133 37.316 -11.357 1.00 26.19 103 VAL C CA 1
ATOM 6003 C C . VAL C 1 103 ? -21.540 36.361 -12.466 1.00 29.51 103 VAL C C 1
ATOM 6004 O O . VAL C 1 103 ? -20.813 36.197 -13.433 1.00 24.02 103 VAL C O 1
ATOM 6008 N N . GLU C 1 104 ? -22.704 35.739 -12.326 1.00 23.83 104 GLU C N 1
ATOM 6009 C CA . GLU C 1 104 ? -23.302 35.001 -13.413 1.00 22.58 104 GLU C CA 1
ATOM 6010 C C . GLU C 1 104 ? -24.187 35.935 -14.220 1.00 27.41 104 GLU C C 1
ATOM 6011 O O . GLU C 1 104 ? -25.164 36.476 -13.703 1.00 28.47 104 GLU C O 1
ATOM 6017 N N . ARG C 1 105 ? -23.819 36.167 -15.474 1.00 24.85 105 ARG C N 1
ATOM 6018 C CA . ARG C 1 105 ? -24.516 37.153 -16.305 1.00 22.22 105 ARG C CA 1
ATOM 6019 C C . ARG C 1 105 ? -24.319 36.750 -17.769 1.00 29.94 105 ARG C C 1
ATOM 6020 O O . ARG C 1 105 ? -23.222 36.346 -18.156 1.00 26.15 105 ARG C O 1
ATOM 6028 N N . ASP C 1 106 ? -25.378 36.869 -18.564 1.00 25.48 106 ASP C N 1
ATOM 6029 C CA . ASP C 1 106 ? -25.314 36.596 -20.008 1.00 24.81 106 ASP C CA 1
ATOM 6030 C C . ASP C 1 106 ? -24.787 35.177 -20.256 1.00 24.27 106 ASP C C 1
ATOM 6031 O O . ASP C 1 106 ? -24.025 34.934 -21.192 1.00 24.22 106 ASP C O 1
ATOM 6036 N N . ALA C 1 107 ? -25.197 34.245 -19.403 1.00 27.01 107 ALA C N 1
ATOM 6037 C CA . ALA C 1 107 ? -24.815 32.853 -19.537 1.00 26.20 107 ALA C CA 1
ATOM 6038 C C . ALA C 1 107 ? -23.298 32.693 -19.545 1.00 27.12 107 ALA C C 1
ATOM 6039 O O . ALA C 1 107 ? -22.764 31.873 -20.299 1.00 24.44 107 ALA C O 1
ATOM 6041 N N . LEU C 1 108 ? -22.629 33.487 -18.711 1.00 22.15 108 LEU C N 1
ATOM 6042 C CA . LEU C 1 108 ? -21.194 33.411 -18.490 1.00 20.97 108 LEU C CA 1
ATOM 6043 C C . LEU C 1 108 ? -20.932 33.556 -17.013 1.00 25.24 108 LEU C C 1
ATOM 6044 O O . LEU C 1 108 ? -21.681 34.250 -16.312 1.00 26.47 108 LEU C O 1
ATOM 6049 N N . ILE C 1 109 ? -19.869 32.900 -16.548 1.00 21.28 109 ILE C N 1
ATOM 6050 C CA . ILE C 1 109 ? -19.391 33.077 -15.171 1.00 20.51 109 ILE C CA 1
ATOM 6051 C C . ILE C 1 109 ? -18.174 33.977 -15.162 1.00 22.10 109 ILE C C 1
ATOM 6052 O O . ILE C 1 109 ? -17.086 33.556 -15.567 1.00 21.73 109 ILE C O 1
ATOM 6057 N N . TRP C 1 110 ? -18.374 35.219 -14.696 1.00 20.46 110 TRP C N 1
ATOM 6058 C CA . TRP C 1 110 ? -17.355 36.257 -14.699 1.00 18.39 110 TRP C CA 1
ATOM 6059 C C . TRP C 1 110 ? -16.715 36.309 -13.332 1.00 21.83 110 TRP C C 1
ATOM 6060 O O . TRP C 1 110 ? -17.416 36.284 -12.322 1.00 23.87 110 TRP C O 1
ATOM 6071 N N . ILE C 1 111 ? -15.397 36.414 -13.304 1.00 21.26 111 ILE C N 1
ATOM 6072 C CA . ILE C 1 111 ? -14.643 36.479 -12.071 1.00 19.11 111 ILE C CA 1
ATOM 6073 C C . ILE C 1 111 ? -13.654 37.638 -12.125 1.00 21.59 111 ILE C C 1
ATOM 6074 O O . ILE C 1 111 ? -13.080 37.963 -13.172 1.00 21.09 111 ILE C O 1
ATOM 6079 N N . TRP C 1 112 ? -13.426 38.248 -10.980 1.00 20.24 112 TRP C N 1
ATOM 6080 C CA . TRP C 1 112 ? -12.426 39.314 -10.846 1.00 20.95 112 TRP C CA 1
ATOM 6081 C C . TRP C 1 112 ? -11.229 38.826 -10.049 1.00 22.83 112 TRP C C 1
ATOM 6082 O O . TRP C 1 112 ? -11.316 38.644 -8.830 1.00 22.44 112 TRP C O 1
ATOM 6093 N N . PRO C 1 113 ? -10.105 38.586 -10.720 1.00 21.19 113 PRO C N 1
ATOM 6094 C CA . PRO C 1 113 ? -8.962 37.950 -10.053 1.00 20.58 113 PRO C CA 1
ATOM 6095 C C . PRO C 1 11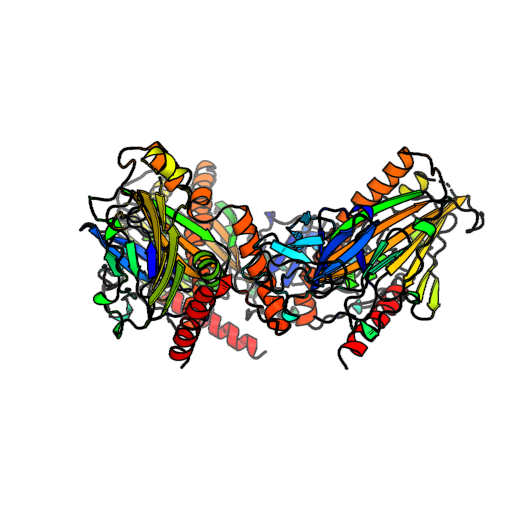3 ? -8.063 38.933 -9.336 1.00 23.08 113 PRO C C 1
ATOM 6096 O O . PRO C 1 113 ? -7.135 38.526 -8.658 1.00 24.24 113 PRO C O 1
ATOM 6100 N N . GLY C 1 114 ? -8.317 40.221 -9.510 1.00 21.34 114 GLY C N 1
ATOM 6101 C CA . GLY C 1 114 ? -7.385 41.226 -9.046 1.00 25.72 114 GLY C CA 1
ATOM 6102 C C . GLY C 1 114 ? -7.834 41.871 -7.747 1.00 26.83 114 GLY C C 1
ATOM 6103 O O . GLY C 1 114 ? -8.448 41.232 -6.882 1.00 25.32 114 GLY C O 1
ATOM 6104 N N . ASP C 1 115 ? -7.534 43.155 -7.622 1.00 23.71 115 ASP C N 1
ATOM 6105 C CA . ASP C 1 115 ? -7.857 43.914 -6.393 1.00 22.92 115 ASP C CA 1
ATOM 6106 C C . ASP C 1 115 ? -9.363 43.991 -6.221 1.00 25.26 115 ASP C C 1
ATOM 6107 O O . ASP C 1 115 ? -10.048 44.645 -7.009 1.00 25.19 115 ASP C O 1
ATOM 6112 N N . PRO C 1 116 ? -9.902 43.309 -5.195 1.00 26.11 116 PRO C N 1
ATOM 6113 C CA . PRO C 1 116 ? -11.345 43.161 -5.135 1.00 24.21 116 PRO C CA 1
ATOM 6114 C C . PRO C 1 116 ? -12.082 44.462 -4.824 1.00 27.78 116 PRO C C 1
ATOM 6115 O O . PRO C 1 116 ? -13.283 44.571 -5.098 1.00 26.74 116 PRO C O 1
ATOM 6119 N N . ALA C 1 117 ? -11.376 45.453 -4.282 1.00 28.17 117 ALA C N 1
ATOM 6120 C CA . ALA C 1 117 ? -11.964 46.774 -4.061 1.00 30.48 117 ALA C CA 1
ATOM 6121 C C . ALA C 1 117 ? -12.446 47.417 -5.355 1.00 30.15 117 ALA C C 1
ATOM 6122 O O . ALA C 1 117 ? -13.319 48.287 -5.326 1.00 31.59 117 ALA C O 1
ATOM 6124 N N . LEU C 1 118 ? -11.859 46.996 -6.469 1.00 26.55 118 LEU C N 1
ATOM 6125 C CA . LEU C 1 118 ? -12.019 47.683 -7.755 1.00 28.79 118 LEU C CA 1
ATOM 6126 C C . LEU C 1 118 ? -13.009 46.961 -8.650 1.00 31.49 118 LEU C C 1
ATOM 6127 O O . LEU C 1 118 ? -13.280 47.413 -9.751 1.00 33.63 118 LEU C O 1
ATOM 6132 N N . ALA C 1 119 ? -13.506 45.811 -8.196 1.00 25.79 119 ALA C N 1
ATOM 6133 C CA . ALA C 1 119 ? -14.407 44.990 -8.993 1.00 24.38 119 ALA C CA 1
ATOM 6134 C C . ALA C 1 119 ? -15.789 45.636 -9.032 1.00 30.22 119 ALA C C 1
ATOM 6135 O O . ALA C 1 119 ? -16.509 45.632 -8.034 1.00 37.77 119 ALA C O 1
ATOM 6137 N N . ASP C 1 120 ? -16.142 46.219 -10.172 1.00 27.61 120 ASP C N 1
ATOM 6138 C CA . ASP C 1 120 ? -17.447 46.876 -10.341 1.00 30.40 120 ASP C CA 1
ATOM 6139 C C . ASP C 1 120 ? -18.276 46.083 -11.328 1.00 28.55 120 ASP C C 1
ATOM 6140 O O . ASP C 1 120 ? -17.958 46.048 -12.504 1.00 28.68 120 ASP C O 1
ATOM 6145 N N . PRO C 1 121 ? -19.345 45.435 -10.849 1.00 30.76 121 PRO C N 1
ATOM 6146 C CA . PRO C 1 121 ? -20.079 44.566 -11.754 1.00 28.06 121 PRO C CA 1
ATOM 6147 C C . PRO C 1 121 ? -20.674 45.302 -12.941 1.00 30.51 121 PRO C C 1
ATOM 6148 O O . PRO C 1 121 ? -20.984 44.687 -13.976 1.00 29.43 121 PRO C O 1
ATOM 6152 N N . GLY C 1 122 ? -20.833 46.615 -12.814 1.00 32.45 122 GLY C N 1
ATOM 6153 C CA . GLY C 1 122 ? -21.379 47.398 -13.910 1.00 33.38 122 GLY C CA 1
ATOM 6154 C C . GLY C 1 122 ? -20.430 47.457 -15.092 1.00 35.86 122 GLY C C 1
ATOM 6155 O O . GLY C 1 122 ? -20.830 47.834 -16.197 1.00 35.05 122 GLY C O 1
ATOM 6156 N N . ALA C 1 123 ? -19.167 47.098 -14.861 1.00 31.84 123 ALA C N 1
ATOM 6157 C CA . ALA C 1 123 ? -18.144 47.165 -15.901 1.00 28.77 123 ALA C CA 1
ATOM 6158 C C . ALA C 1 123 ? -18.035 45.856 -16.687 1.00 28.72 123 ALA C C 1
ATOM 6159 O O . ALA C 1 123 ? -17.237 45.746 -17.609 1.00 27.99 123 ALA C O 1
ATOM 6161 N N . ILE C 1 124 ? -18.818 44.858 -16.300 1.00 25.28 124 ILE C N 1
ATOM 6162 C CA . ILE C 1 124 ? -18.816 43.586 -17.014 1.00 28.26 124 ILE C CA 1
ATOM 6163 C C . ILE C 1 124 ? -19.288 43.816 -18.449 1.00 23.14 124 ILE C C 1
ATOM 6164 O O . ILE C 1 124 ? -20.319 44.478 -18.684 1.00 24.88 124 ILE C O 1
ATOM 6169 N N . PRO C 1 125 ? -18.526 43.312 -19.433 1.00 22.91 125 PRO C N 1
ATOM 6170 C CA . PRO C 1 125 ? -18.919 43.490 -20.827 1.00 25.45 125 PRO C CA 1
ATOM 6171 C C . PRO C 1 125 ? -20.344 42.983 -21.152 1.00 25.33 125 PRO C C 1
ATOM 6172 O O . PRO C 1 125 ? -20.785 41.986 -20.610 1.00 28.60 125 PRO C O 1
ATOM 6176 N N . ASP C 1 126 ? -21.027 43.672 -22.058 1.00 25.89 126 ASP C N 1
ATOM 6177 C CA . ASP C 1 126 ? -22.404 43.352 -22.434 1.00 21.52 126 ASP C CA 1
ATOM 6178 C C . ASP C 1 126 ? -22.485 42.245 -23.489 1.00 22.78 126 ASP C C 1
ATOM 6179 O O . ASP C 1 126 ? -22.217 42.470 -24.668 1.00 30.42 126 ASP C O 1
ATOM 6184 N N . PHE C 1 127 ? -22.828 41.043 -23.048 1.00 28.97 127 PHE C N 1
ATOM 6185 C CA . PHE C 1 127 ? -23.076 39.911 -23.952 1.00 22.99 127 PHE C CA 1
ATOM 6186 C C . PHE C 1 127 ? -24.562 39.500 -23.887 1.00 26.14 127 PHE C C 1
ATOM 6187 O O . PHE C 1 127 ? -24.911 38.319 -23.884 1.00 27.10 127 PHE C O 1
ATOM 6195 N N . GLY C 1 128 ? -25.436 40.492 -23.844 1.00 30.03 128 GLY C N 1
ATOM 6196 C CA . GLY C 1 128 ? -26.851 40.252 -23.553 1.00 30.21 128 GLY C CA 1
ATOM 6197 C C . GLY C 1 128 ? -27.535 39.340 -24.559 1.00 30.67 128 GLY C C 1
ATOM 6198 O O . GLY C 1 128 ? -28.486 38.649 -24.217 1.00 30.36 128 GLY C O 1
ATOM 6199 N N . CYS C 1 129 ? -27.044 39.316 -25.798 1.00 29.51 129 CYS C N 1
ATOM 6200 C CA . CYS C 1 129 ? -27.626 38.445 -26.824 1.00 32.09 129 CYS C CA 1
ATOM 6201 C C . CYS C 1 129 ? -27.682 36.991 -26.381 1.00 32.13 129 CYS C C 1
ATOM 6202 O O . CYS C 1 129 ? -28.519 36.224 -26.870 1.00 27.27 129 CYS C O 1
ATOM 6205 N N . ARG C 1 130 ? -26.766 36.609 -25.497 1.00 29.99 130 ARG C N 1
ATOM 6206 C CA . ARG C 1 130 ? -26.625 35.220 -25.076 1.00 30.01 130 ARG C CA 1
ATOM 6207 C C . ARG C 1 130 ? -27.821 34.749 -24.263 1.00 30.92 130 ARG C C 1
ATOM 6208 O O . ARG C 1 130 ? -28.024 33.541 -24.099 1.00 29.50 130 ARG C O 1
ATOM 6216 N N . VAL C 1 131 ? -28.597 35.697 -23.742 1.00 32.07 131 VAL C N 1
ATOM 6217 C CA . VAL C 1 131 ? -29.772 35.350 -22.934 1.00 33.05 131 VAL C CA 1
ATOM 6218 C C . VAL C 1 131 ? -31.033 36.025 -23.479 1.00 35.55 131 VAL C C 1
ATOM 6219 O O . VAL C 1 131 ? -32.105 36.003 -22.856 1.00 35.32 131 VAL C O 1
ATOM 6223 N N . ASP C 1 132 ? -30.891 36.619 -24.656 1.00 32.91 132 ASP C N 1
ATOM 6224 C CA . ASP C 1 132 ? -32.017 37.207 -25.387 1.00 32.07 132 ASP C CA 1
ATOM 6225 C C . ASP C 1 132 ? -32.796 36.118 -26.127 1.00 35.18 132 ASP C C 1
ATOM 6226 O O . ASP C 1 132 ? -32.263 35.443 -26.996 1.00 34.20 132 ASP C O 1
ATOM 6231 N N . PRO C 1 133 ? -34.078 35.947 -25.787 1.00 39.06 133 PRO C N 1
ATOM 6232 C CA . PRO C 1 133 ? -34.838 34.858 -26.402 1.00 42.32 133 PRO C CA 1
ATOM 6233 C C . PRO C 1 133 ? -34.994 34.996 -27.917 1.00 39.67 133 PRO C C 1
ATOM 6234 O O . PRO C 1 133 ? -35.402 34.042 -28.580 1.00 41.45 133 PRO C O 1
ATOM 6238 N N . ALA C 1 134 ? -34.669 36.164 -28.465 1.00 37.49 134 ALA C N 1
ATOM 6239 C CA . ALA C 1 134 ? -34.715 36.359 -29.911 1.00 42.83 134 ALA C CA 1
ATOM 6240 C C . ALA C 1 134 ? -33.562 35.658 -30.628 1.00 37.33 134 ALA C C 1
ATOM 6241 O O . ALA C 1 134 ? -33.548 35.590 -31.864 1.00 37.91 134 ALA C O 1
ATOM 6243 N N . TYR C 1 135 ? -32.596 35.166 -29.854 1.00 37.24 135 TYR C N 1
ATOM 6244 C CA . TYR C 1 135 ? -31.401 34.520 -30.400 1.00 33.68 135 TYR C CA 1
ATOM 6245 C C . TYR C 1 135 ? -31.307 33.088 -29.889 1.00 34.06 135 TYR C C 1
ATOM 6246 O O . TYR C 1 135 ? -31.608 32.799 -28.732 1.00 33.20 135 TYR C O 1
ATOM 6255 N N . ARG C 1 136 ? -30.859 32.198 -30.756 1.00 33.78 136 ARG C N 1
ATOM 6256 C CA . ARG C 1 136 ? -30.454 30.868 -30.338 1.00 30.78 136 ARG C CA 1
ATOM 6257 C C . ARG C 1 136 ? -28.959 30.874 -30.010 1.00 33.70 136 ARG C C 1
ATOM 6258 O O . ARG C 1 136 ? -28.154 31.194 -30.856 1.00 29.79 136 ARG C O 1
ATOM 6266 N N . THR C 1 137 ? -28.609 30.513 -28.778 1.00 29.41 137 THR C N 1
ATOM 6267 C CA . THR C 1 137 ? -27.223 30.557 -28.322 1.00 27.15 137 THR C CA 1
ATOM 6268 C C . THR C 1 137 ? -26.671 29.169 -27.944 1.00 28.22 137 THR C C 1
ATOM 6269 O O . THR C 1 137 ? -27.251 28.430 -27.126 1.00 29.25 137 THR C O 1
ATOM 6273 N N . VAL C 1 138 ? -25.548 28.825 -28.563 1.00 27.59 138 VAL C N 1
ATOM 6274 C CA . VAL C 1 138 ? -24.835 27.577 -28.285 1.00 23.97 138 VAL C CA 1
ATOM 6275 C C . VAL C 1 138 ? -23.368 27.897 -28.274 1.00 25.84 138 VAL C C 1
ATOM 6276 O O . VAL C 1 138 ? -22.963 28.995 -28.684 1.00 26.05 138 VAL C O 1
ATOM 6280 N N . GLY C 1 139 ? -22.564 26.957 -27.794 1.00 24.61 139 GLY C N 1
ATOM 6281 C CA . GLY C 1 139 ? -21.124 27.191 -27.776 1.00 21.10 139 GLY C CA 1
ATOM 6282 C C . GLY C 1 139 ? -20.388 26.128 -27.016 1.00 22.37 139 GLY C C 1
ATOM 6283 O O . GLY C 1 139 ? -20.862 25.004 -26.890 1.00 26.21 139 GLY C O 1
ATOM 6284 N N . GLY C 1 140 ? -19.214 26.504 -26.506 1.00 23.96 140 GLY C N 1
ATOM 6285 C CA . GLY C 1 140 ? -18.327 25.559 -25.869 1.00 24.06 140 GLY C CA 1
ATOM 6286 C C . GLY C 1 140 ? -17.032 26.158 -25.342 1.00 22.72 140 GLY C C 1
ATOM 6287 O O . GLY C 1 140 ? -16.858 27.385 -25.252 1.00 21.14 140 GLY C O 1
ATOM 6288 N N . TYR C 1 141 ? -16.122 25.256 -25.002 1.00 23.88 141 TYR C N 1
ATOM 6289 C CA . TYR C 1 141 ? -14.888 25.566 -24.279 1.00 24.07 141 TYR C CA 1
ATOM 6290 C C . TYR C 1 141 ? -13.740 24.852 -24.987 1.00 24.77 141 TYR C C 1
ATOM 6291 O O . TYR C 1 141 ? -13.894 23.711 -25.440 1.00 26.70 141 TYR C O 1
ATOM 6300 N N . GLY C 1 142 ? -12.595 25.513 -25.088 1.00 23.90 142 GLY C N 1
ATOM 6301 C CA . GLY C 1 142 ? -11.366 24.813 -25.430 1.00 24.71 142 GLY C CA 1
ATOM 6302 C C . GLY C 1 142 ? -10.174 25.382 -24.696 1.00 22.21 142 GLY C C 1
ATOM 6303 O O . GLY C 1 142 ? -10.230 26.496 -24.163 1.00 23.13 142 GLY C O 1
ATOM 6304 N N . HIS C 1 143 ? -9.093 24.613 -24.695 1.00 21.65 143 HIS C N 1
ATOM 6305 C CA . HIS C 1 143 ? -7.837 24.979 -24.021 1.00 19.63 143 HIS C CA 1
ATOM 6306 C C . HIS C 1 143 ? -6.759 25.035 -25.109 1.00 20.88 143 HIS C C 1
ATOM 6307 O O . HIS C 1 143 ? -6.750 24.183 -26.020 1.00 24.39 143 HIS C O 1
ATOM 6314 N N . VAL C 1 144 ? -5.846 26.001 -25.007 1.00 19.66 144 VAL C N 1
ATOM 6315 C CA . VAL C 1 144 ? -4.751 26.135 -25.954 1.00 20.85 144 VAL C CA 1
ATOM 6316 C C . VAL C 1 144 ? -3.455 26.418 -25.230 1.00 21.25 144 VAL C C 1
ATOM 6317 O O . VAL C 1 144 ? -3.407 27.241 -24.294 1.00 21.76 144 VAL C O 1
ATOM 6321 N N . ASP C 1 145 ? -2.390 25.759 -25.675 1.00 19.51 145 ASP C N 1
ATOM 6322 C CA . ASP C 1 145 ? -1.077 25.986 -25.089 1.00 17.77 145 ASP C CA 1
ATOM 6323 C C . ASP C 1 145 ? -0.356 27.168 -25.729 1.00 20.57 145 ASP C C 1
ATOM 6324 O O . ASP C 1 145 ? 0.721 27.021 -26.301 1.00 22.37 145 ASP C O 1
ATOM 6329 N N . CYS C 1 146 ? -1.003 28.323 -25.700 1.00 19.31 146 CYS C N 1
ATOM 6330 C CA . CYS C 1 146 ? -0.337 29.553 -26.071 1.00 22.96 146 CYS C CA 1
ATOM 6331 C C . CYS C 1 146 ? -0.774 30.659 -25.167 1.00 22.82 146 CYS C C 1
ATOM 6332 O O . CYS C 1 146 ? -1.804 30.556 -24.485 1.00 24.05 146 CYS C O 1
ATOM 6335 N N . ASN C 1 147 ? 0.023 31.723 -25.146 1.00 20.44 147 ASN C N 1
ATOM 6336 C CA . ASN C 1 147 ? -0.387 32.994 -24.542 1.00 22.37 147 ASN C CA 1
ATOM 6337 C C . ASN C 1 147 ? -1.687 33.518 -25.156 1.00 21.90 147 ASN C C 1
ATOM 6338 O O . ASN C 1 147 ? -1.863 33.538 -26.359 1.00 22.80 147 ASN C O 1
ATOM 6343 N N . TYR C 1 148 ? -2.622 33.953 -24.320 1.00 21.87 148 TYR C N 1
ATOM 6344 C CA . TYR C 1 148 ? -3.905 34.426 -24.805 1.00 19.88 148 TYR C CA 1
ATOM 6345 C C . TYR C 1 148 ? -3.790 35.556 -25.817 1.00 19.80 148 TYR C C 1
ATOM 6346 O O . TYR C 1 148 ? -4.650 35.715 -26.668 1.00 21.90 148 TYR C O 1
ATOM 6355 N N . LYS C 1 149 ? -2.743 36.356 -25.724 1.00 22.95 149 LYS C N 1
ATOM 6356 C CA . LYS C 1 149 ? -2.601 37.487 -26.637 1.00 22.38 149 LYS C CA 1
ATOM 6357 C C . LYS C 1 149 ? -2.549 37.056 -28.095 1.00 23.95 149 LYS C C 1
ATOM 6358 O O . LYS C 1 149 ? -2.967 37.802 -28.972 1.00 23.82 149 LYS C O 1
ATOM 6364 N N . LEU C 1 150 ? -2.037 35.855 -28.343 1.00 23.51 150 LEU C N 1
ATOM 6365 C CA . LEU C 1 150 ? -1.926 35.348 -29.700 1.00 22.02 150 LEU C CA 1
ATOM 6366 C C . LEU C 1 150 ? -3.321 35.092 -30.245 1.00 19.44 150 LEU C C 1
ATOM 6367 O O . LEU C 1 150 ? -3.603 35.372 -31.391 1.00 22.66 150 LEU C O 1
ATOM 6372 N N . LEU C 1 151 ? -4.227 34.616 -29.398 1.00 20.81 151 LEU C N 1
ATOM 6373 C CA . LEU C 1 151 ? -5.573 34.363 -29.885 1.00 23.09 151 LEU C CA 1
ATOM 6374 C C . LEU C 1 151 ? -6.409 35.644 -30.030 1.00 21.38 151 LEU C C 1
ATOM 6375 O O . LEU C 1 151 ? -7.277 35.736 -30.905 1.00 24.37 151 LEU C O 1
ATOM 6380 N N . VAL C 1 152 ? -6.151 36.624 -29.167 1.00 21.44 152 VAL C N 1
ATOM 6381 C CA . VAL C 1 152 ? -6.729 37.94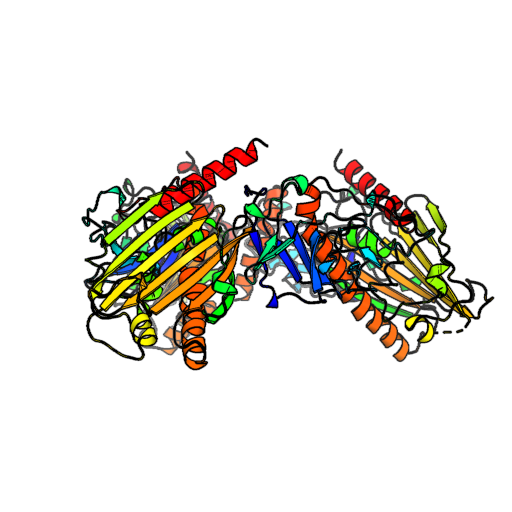6 -29.332 1.00 23.52 152 VAL C CA 1
ATOM 6382 C C . VAL C 1 152 ? -6.273 38.554 -30.666 1.00 24.01 152 VAL C C 1
ATOM 6383 O O . VAL C 1 152 ? -7.082 39.094 -31.412 1.00 24.70 152 VAL C O 1
ATOM 6387 N N . ASP C 1 153 ? -4.977 38.484 -30.962 1.00 23.19 153 ASP C N 1
ATOM 6388 C CA . ASP C 1 153 ? -4.472 38.965 -32.237 1.00 22.92 153 ASP C CA 1
ATOM 6389 C C . ASP C 1 153 ? -5.203 38.333 -33.430 1.00 25.91 153 ASP C C 1
ATOM 6390 O O . ASP C 1 153 ? -5.557 39.021 -34.384 1.00 28.50 153 ASP C O 1
ATOM 6395 N N . ASN C 1 154 ? -5.373 37.016 -33.377 1.00 24.64 154 ASN C N 1
ATOM 6396 C CA . ASN C 1 154 ? -6.031 36.252 -34.441 1.00 28.94 154 ASN C CA 1
ATOM 6397 C C . ASN C 1 154 ? -7.492 36.662 -34.619 1.00 28.17 154 ASN C C 1
ATOM 6398 O O . ASN C 1 154 ? -7.950 36.871 -35.745 1.00 32.81 154 ASN C O 1
ATOM 6403 N N . LEU C 1 155 ? -8.203 36.829 -33.505 1.00 24.27 155 LEU C N 1
ATOM 6404 C CA . LEU C 1 155 ? -9.591 37.291 -33.544 1.00 25.13 155 LEU C CA 1
ATOM 6405 C C . LEU C 1 155 ? -9.746 38.691 -34.111 1.00 26.53 155 LEU C C 1
ATOM 6406 O O . LEU C 1 155 ? -10.691 38.974 -34.848 1.00 32.10 155 LEU C O 1
ATOM 6411 N N . MET C 1 156 ? -8.816 39.572 -33.768 1.00 24.63 156 MET C N 1
ATOM 6412 C CA . MET C 1 156 ? -8.919 40.979 -34.108 1.00 27.07 156 MET C CA 1
ATOM 6413 C C . MET C 1 156 ? -8.412 41.207 -35.521 1.00 31.55 156 MET C C 1
ATOM 6414 O O . MET C 1 156 ? -8.600 42.274 -36.108 1.00 31.37 156 MET C O 1
ATOM 6419 N N . ASP C 1 157 ? -7.765 40.187 -36.072 1.00 30.45 157 ASP C N 1
ATOM 6420 C CA . ASP C 1 157 ? -7.484 40.136 -37.515 1.00 41.61 157 ASP C CA 1
ATOM 6421 C C . ASP C 1 157 ? -8.634 39.442 -38.255 1.00 34.14 157 ASP C C 1
ATOM 6422 O O . ASP C 1 157 ? -9.476 40.105 -38.852 1.00 49.73 157 ASP C O 1
ATOM 6427 N N . GLU C 1 178 ? -15.806 49.079 -46.861 1.00 70.88 178 GLU C N 1
ATOM 6428 C CA . GLU C 1 178 ? -15.852 50.143 -45.864 1.00 72.65 178 GLU C CA 1
ATOM 6429 C C . GLU C 1 178 ? -15.391 49.627 -44.501 1.00 68.87 178 GLU C C 1
ATOM 6430 O O . GLU C 1 178 ? -16.202 49.200 -43.677 1.00 62.02 178 GLU C O 1
ATOM 6436 N N . ARG C 1 179 ? -14.075 49.663 -44.290 1.00 75.72 179 ARG C N 1
ATOM 6437 C CA . ARG C 1 179 ? -13.466 49.367 -42.995 1.00 73.28 179 ARG C CA 1
ATOM 6438 C C . ARG C 1 179 ? -13.541 50.598 -42.094 1.00 68.04 179 ARG C C 1
ATOM 6439 O O . ARG C 1 179 ? -13.461 51.729 -42.574 1.00 58.44 179 ARG C O 1
ATOM 6447 N N . GLU C 1 180 ? -13.697 50.373 -40.792 1.00 56.18 180 GLU C N 1
ATOM 6448 C CA . GLU C 1 180 ? -13.356 51.378 -39.785 1.00 56.92 180 GLU C CA 1
ATOM 6449 C C . GLU C 1 180 ? -12.897 50.709 -38.488 1.00 50.86 180 GLU C C 1
ATOM 6450 O O . GLU C 1 180 ? -13.396 49.651 -38.110 1.00 45.78 180 GLU C O 1
ATOM 6456 N N . VAL C 1 181 ? -11.949 51.340 -37.808 1.00 48.94 181 VAL C N 1
ATOM 6457 C CA . VAL C 1 181 ? -11.589 50.935 -36.457 1.00 49.48 181 VAL C CA 1
ATOM 6458 C C . VAL C 1 181 ? -11.877 52.059 -35.477 1.00 46.77 181 VAL C C 1
ATOM 6459 O O . VAL C 1 181 ? -11.351 53.166 -35.617 1.00 54.66 181 VAL C O 1
ATOM 6463 N N . ILE C 1 182 ? -12.730 51.772 -34.495 1.00 46.56 182 ILE C N 1
ATOM 6464 C CA . ILE C 1 182 ? -13.139 52.769 -33.510 1.00 46.02 182 ILE C CA 1
ATOM 6465 C C . ILE C 1 182 ? -12.560 52.454 -32.145 1.00 44.89 182 ILE C C 1
ATOM 6466 O O . ILE C 1 182 ? -12.860 51.411 -31.567 1.00 36.92 182 ILE C O 1
ATOM 6471 N N . VAL C 1 183 ? -11.752 53.372 -31.625 1.00 43.32 183 VAL C N 1
ATOM 6472 C CA . VAL C 1 183 ? -10.948 53.116 -30.439 1.00 45.84 183 VAL C CA 1
ATOM 6473 C C . VAL C 1 183 ? -11.453 53.937 -29.260 1.00 47.95 183 VAL C C 1
ATOM 6474 O O . VAL C 1 183 ? -11.466 55.165 -29.312 1.00 50.31 183 VAL C O 1
ATOM 6478 N N . GLY C 1 184 ? -11.862 53.251 -28.197 1.00 47.41 184 GLY C N 1
ATOM 6479 C CA . GLY C 1 184 ? -12.303 53.903 -26.963 1.00 46.71 184 GLY C CA 1
ATOM 6480 C C . GLY C 1 184 ? -11.556 53.372 -25.752 1.00 52.63 184 GLY C C 1
ATOM 6481 O O . GLY C 1 184 ? -10.520 52.709 -25.880 1.00 54.40 184 GLY C O 1
ATOM 6482 N N . ASP C 1 185 ? -12.092 53.652 -24.569 1.00 51.55 185 ASP C N 1
ATOM 6483 C CA . ASP C 1 185 ? -11.406 53.331 -23.324 1.00 58.25 185 ASP C CA 1
ATOM 6484 C C . ASP C 1 185 ? -11.794 51.930 -22.856 1.00 58.25 185 ASP C C 1
ATOM 6485 O O . ASP C 1 185 ? -12.883 51.717 -22.306 1.00 51.92 185 ASP C O 1
ATOM 6490 N N . GLY C 1 186 ? -10.900 50.975 -23.101 1.00 49.52 186 GLY C N 1
ATOM 6491 C CA . GLY C 1 186 ? -11.169 49.577 -22.804 1.00 44.17 186 GLY C CA 1
ATOM 6492 C C . GLY C 1 186 ? -12.203 48.947 -23.721 1.00 40.74 186 GLY C C 1
ATOM 6493 O O . GLY C 1 186 ? -12.706 47.869 -23.426 1.00 33.00 186 GLY C O 1
ATOM 6494 N N . GLU C 1 187 ? -12.521 49.619 -24.827 1.00 34.78 187 GLU C N 1
ATOM 6495 C CA . GLU C 1 187 ? -13.332 49.028 -25.892 1.00 37.40 187 GLU C CA 1
ATOM 6496 C C . GLU C 1 187 ? -12.784 49.470 -27.245 1.00 34.88 187 GLU C C 1
ATOM 6497 O O . GLU C 1 187 ? -12.414 50.627 -27.425 1.00 38.94 187 GLU C O 1
ATOM 6503 N N . ILE C 1 188 ? -12.730 48.536 -28.185 1.00 36.26 188 ILE C N 1
A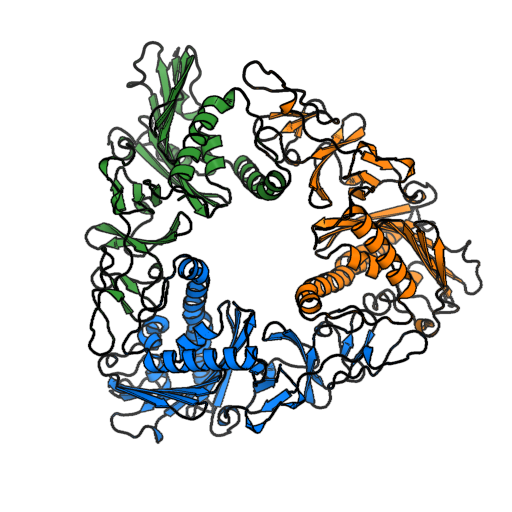TOM 6504 C CA . ILE C 1 188 ? -12.316 48.839 -29.548 1.00 30.59 188 ILE C CA 1
ATOM 6505 C C . ILE C 1 188 ? -13.232 48.104 -30.515 1.00 34.36 188 ILE C C 1
ATOM 6506 O O . ILE C 1 188 ? -13.534 46.945 -30.309 1.00 32.56 188 ILE C O 1
ATOM 6511 N N . GLN C 1 189 ? -13.687 48.773 -31.569 1.00 35.58 189 GLN C N 1
ATOM 6512 C CA . GLN C 1 189 ? -14.544 48.109 -32.548 1.00 36.55 189 GLN C CA 1
ATOM 6513 C C . GLN C 1 189 ? -13.884 48.145 -33.914 1.00 39.46 189 GLN C C 1
ATOM 6514 O O . GLN C 1 189 ? -13.395 49.181 -34.338 1.00 43.41 189 GLN C O 1
ATOM 6520 N N . ALA C 1 190 ? -13.880 47.007 -34.595 1.00 31.98 190 ALA C N 1
ATOM 6521 C CA . ALA C 1 190 ? -13.426 46.934 -35.981 1.00 37.84 190 ALA C CA 1
ATOM 6522 C C . ALA C 1 190 ? -14.633 46.570 -36.829 1.00 37.70 190 ALA C C 1
ATOM 6523 O O . ALA C 1 190 ? -15.179 45.474 -36.706 1.00 32.08 190 ALA C O 1
ATOM 6525 N N . LEU C 1 191 ? -15.092 47.520 -37.635 1.00 36.26 191 LEU C N 1
ATOM 6526 C CA . LEU C 1 191 ? -16.260 47.312 -38.499 1.00 38.44 191 LEU C CA 1
ATOM 6527 C C . LEU C 1 191 ? -15.864 47.134 -39.971 1.00 43.11 191 LEU C C 1
ATOM 6528 O O . LEU C 1 191 ? -14.969 47.819 -40.486 1.00 45.86 191 LEU C O 1
ATOM 6533 N N . MET C 1 192 ? -16.552 46.215 -40.639 1.00 41.09 192 MET C N 1
ATOM 6534 C CA . MET C 1 192 ? -16.415 46.031 -42.079 1.00 46.23 192 MET C CA 1
ATOM 6535 C C . MET C 1 192 ? -17.784 45.768 -42.708 1.00 44.58 192 MET C C 1
ATOM 6536 O O . MET C 1 192 ? -18.536 44.898 -42.266 1.00 43.86 192 MET C O 1
ATOM 6541 N N . LYS C 1 193 ? -18.113 46.542 -43.733 1.00 47.18 193 LYS C N 1
ATOM 6542 C CA . LYS C 1 193 ? -19.290 46.275 -44.542 1.00 51.28 193 LYS C CA 1
ATOM 6543 C C . LYS C 1 193 ? -18.858 45.983 -45.972 1.00 52.25 193 LYS C C 1
ATOM 6544 O O . LYS C 1 193 ? -17.978 46.657 -46.510 1.00 53.40 193 LYS C O 1
ATOM 6550 N N . ILE C 1 194 ? -19.472 44.973 -46.578 1.00 55.88 194 ILE C N 1
ATOM 6551 C CA . ILE C 1 194 ? -19.252 44.674 -47.992 1.00 60.44 194 ILE C CA 1
ATOM 6552 C C . ILE C 1 194 ? -20.552 44.784 -48.785 1.00 57.23 194 ILE C C 1
ATOM 6553 O O . ILE C 1 194 ? -21.308 43.822 -48.868 1.00 54.88 194 ILE C O 1
ATOM 6558 N N . PRO C 1 195 ? -20.812 45.958 -49.389 1.00 65.09 195 PRO C N 1
ATOM 6559 C CA . PRO C 1 195 ? -21.904 46.043 -50.358 1.00 67.88 195 PRO C CA 1
ATOM 6560 C C . PRO C 1 195 ? -21.664 45.089 -51.519 1.00 69.49 195 PRO C C 1
ATOM 6561 O O . PRO C 1 195 ? -20.512 44.822 -51.858 1.00 70.10 195 PRO C O 1
ATOM 6565 N N . GLY C 1 196 ? -22.739 44.574 -52.112 1.00 72.85 196 GLY C N 1
ATOM 6566 C CA . GLY C 1 196 ? -22.629 43.532 -53.128 1.00 73.71 196 GLY C CA 1
ATOM 6567 C C . GLY C 1 196 ? -21.692 42.431 -52.681 1.00 76.23 196 GLY C C 1
ATOM 6568 O O . GLY C 1 196 ? -20.963 41.845 -53.483 1.00 76.68 196 GLY C O 1
ATOM 6569 N N . GLY C 1 197 ? -21.711 42.155 -51.384 1.00 79.09 197 GLY C N 1
ATOM 6570 C CA . GLY C 1 197 ? -20.915 41.078 -50.819 1.00 78.15 197 GLY C CA 1
ATOM 6571 C C . GLY C 1 197 ? -21.579 39.731 -51.015 1.00 79.20 197 GLY C C 1
ATOM 6572 O O . GLY C 1 197 ? -22.457 39.569 -51.871 1.00 79.10 197 GLY C O 1
ATOM 6573 N N . THR C 1 198 ? -21.152 38.765 -50.211 1.00 71.78 198 THR C N 1
ATOM 6574 C CA . THR C 1 198 ? -21.413 37.360 -50.485 1.00 75.71 198 THR C CA 1
ATOM 6575 C C . THR C 1 198 ? -21.815 36.686 -49.179 1.00 71.99 198 THR C C 1
ATOM 6576 O O . THR C 1 198 ? -21.057 36.721 -48.207 1.00 73.10 198 THR C O 1
ATOM 6580 N N . PRO C 1 199 ? -23.014 36.081 -49.148 1.00 68.18 199 PRO C N 1
ATOM 6581 C CA . PRO C 1 199 ? -23.426 35.319 -47.971 1.00 65.86 199 PRO C CA 1
ATOM 6582 C C . PRO C 1 199 ? -22.388 34.269 -47.591 1.00 60.94 199 PRO C C 1
ATOM 6583 O O . PRO C 1 199 ? -21.924 33.527 -48.452 1.00 66.80 199 PRO C O 1
ATOM 6587 N N . SER C 1 200 ? -22.025 34.206 -46.313 1.00 62.47 200 SER C N 1
ATOM 6588 C CA . SER C 1 200 ? -21.356 33.023 -45.790 1.00 57.62 200 SER C CA 1
ATOM 6589 C C . SER C 1 200 ? -22.133 31.771 -46.213 1.00 58.57 200 SER C C 1
ATOM 6590 O O . SER C 1 200 ? -23.333 31.830 -46.528 1.00 46.37 200 SER C O 1
ATOM 6593 N N . VAL C 1 201 ? -21.430 30.644 -46.251 1.00 54.75 201 VAL C N 1
ATOM 6594 C CA . VAL C 1 201 ? -22.042 29.363 -46.575 1.00 54.21 201 VAL C CA 1
ATOM 6595 C C . VAL C 1 201 ? -23.171 29.060 -45.594 1.00 47.35 201 VAL C C 1
ATOM 6596 O O . VAL C 1 201 ? -24.232 28.571 -45.985 1.00 47.60 201 VAL C O 1
ATOM 6600 N N . LEU C 1 202 ? -22.938 29.371 -44.320 1.00 45.61 202 LEU C N 1
ATOM 6601 C CA . LEU C 1 202 ? -23.913 29.101 -43.268 1.00 47.27 202 LEU C CA 1
ATOM 6602 C C . LEU C 1 202 ? -25.241 29.836 -43.496 1.00 40.83 202 LEU C C 1
ATOM 6603 O O . LEU C 1 202 ? -26.310 29.281 -43.259 1.00 44.04 202 LEU C O 1
ATOM 6608 N N . MET C 1 203 ? -25.163 31.092 -43.933 1.00 42.91 203 MET C N 1
ATOM 6609 C CA . MET C 1 203 ? -26.346 31.962 -43.973 1.00 42.54 203 MET C CA 1
ATOM 6610 C C . MET C 1 203 ? -27.006 31.961 -45.348 1.00 47.01 203 MET C C 1
ATOM 6611 O O . MET C 1 203 ? -28.164 32.338 -45.476 1.00 42.17 203 MET C O 1
ATOM 6616 N N . ALA C 1 204 ? -26.266 31.540 -46.369 1.00 46.27 204 ALA C N 1
ATOM 6617 C CA . ALA C 1 204 ? -26.683 31.739 -47.755 1.00 53.28 204 ALA C CA 1
ATOM 6618 C C . ALA C 1 204 ? -28.155 31.377 -47.951 1.00 52.29 204 ALA C C 1
ATOM 6619 O O . ALA C 1 204 ? -28.871 32.042 -48.702 1.00 55.48 204 ALA C O 1
ATOM 6621 N N . LYS C 1 205 ? -28.606 30.318 -47.286 1.00 47.08 205 LYS C N 1
ATOM 6622 C CA . LYS C 1 205 ? -29.863 29.687 -47.665 1.00 48.64 205 LYS C CA 1
ATOM 6623 C C . LYS C 1 205 ? -31.086 30.401 -47.092 1.00 47.27 205 LYS C C 1
ATOM 6624 O O . LYS C 1 205 ? -32.222 30.069 -47.441 1.00 52.08 205 LYS C O 1
ATOM 6630 N N . PHE C 1 206 ? -30.857 31.380 -46.220 1.00 48.03 206 PHE C N 1
ATOM 6631 C CA . PHE C 1 206 ? -31.947 32.054 -45.516 1.00 50.30 206 PHE C CA 1
ATOM 6632 C C . PHE C 1 206 ? -32.369 33.312 -46.263 1.00 54.68 206 PHE C C 1
ATOM 6633 O O . PHE C 1 206 ? -33.310 34.007 -45.864 1.00 59.01 206 PHE C O 1
ATOM 6641 N N . LEU C 1 207 ? -31.674 33.582 -47.363 1.00 57.21 207 LEU C N 1
ATOM 6642 C CA . LEU C 1 207 ? -31.965 34.739 -48.199 1.00 59.80 207 LEU C CA 1
ATOM 6643 C C . LEU C 1 207 ? -33.132 34.443 -49.134 1.00 61.35 207 LEU C C 1
ATOM 6644 O O . LEU C 1 207 ? -33.406 33.285 -49.444 1.00 60.75 207 LEU C O 1
ATOM 6649 N N . PRO C 1 213 ? -28.743 39.909 -54.038 1.00 78.75 213 PRO C N 1
ATOM 6650 C CA . PRO C 1 213 ? -28.512 41.355 -54.021 1.00 75.52 213 PRO C CA 1
ATOM 6651 C C . PRO C 1 213 ? -28.244 41.908 -52.611 1.00 71.04 213 PRO C C 1
ATOM 6652 O O . PRO C 1 213 ? -29.064 42.659 -52.070 1.00 57.82 213 PRO C O 1
ATOM 6656 N N . VAL C 1 214 ? -27.107 41.545 -52.022 1.00 60.38 214 VAL C N 1
ATOM 6657 C CA . VAL C 1 214 ? -26.955 41.621 -50.574 1.00 61.34 214 VAL C CA 1
ATOM 6658 C C . VAL C 1 214 ? -25.872 42.614 -50.148 1.00 60.06 214 VAL C C 1
ATOM 6659 O O . VAL C 1 214 ? -24.927 42.877 -50.890 1.00 59.47 214 VAL C O 1
ATOM 6663 N N . ASP C 1 215 ? -26.029 43.171 -48.949 1.00 54.49 215 ASP C N 1
ATOM 6664 C CA . ASP C 1 215 ? -24.897 43.668 -48.173 1.00 52.92 215 ASP C CA 1
ATOM 6665 C C . ASP C 1 215 ? -24.492 42.633 -47.111 1.00 47.91 215 ASP C C 1
ATOM 6666 O O . ASP C 1 215 ? -25.343 41.933 -46.558 1.00 41.12 215 ASP C O 1
ATOM 6671 N N . ALA C 1 216 ? -23.196 42.555 -46.826 1.00 46.75 216 ALA C N 1
ATOM 6672 C CA . ALA C 1 216 ? -22.688 41.729 -45.723 1.00 42.92 216 ALA C CA 1
ATOM 6673 C C . ALA C 1 216 ? -21.899 42.574 -44.735 1.00 42.83 216 ALA C C 1
ATOM 6674 O O . ALA C 1 216 ? -21.285 43.573 -45.111 1.00 47.08 216 ALA C O 1
ATOM 6676 N N . TRP C 1 217 ? -21.903 42.153 -43.474 1.00 42.49 217 TRP C N 1
ATOM 6677 C CA . TRP C 1 217 ? -21.129 42.809 -42.422 1.00 39.24 217 TRP C CA 1
ATOM 6678 C C . TRP C 1 217 ? -20.259 41.797 -41.674 1.00 37.23 217 TRP C C 1
ATOM 6679 O O . TRP C 1 217 ? -20.674 40.661 -41.444 1.00 33.76 217 TRP C O 1
ATOM 6690 N N A ASN C 1 218 ? -19.049 42.207 -41.307 0.50 35.82 218 ASN C N 1
ATOM 6691 N N B ASN C 1 218 ? -19.079 42.245 -41.257 0.50 35.38 218 ASN C N 1
ATOM 6692 C CA A ASN C 1 218 ? -18.237 41.451 -40.352 0.50 36.84 218 ASN C CA 1
ATOM 6693 C CA B ASN C 1 218 ? -18.216 41.456 -40.384 0.50 38.13 218 ASN C CA 1
ATOM 6694 C C A ASN C 1 218 ? -17.548 42.418 -39.411 0.50 37.95 218 ASN C C 1
ATOM 6695 C C B ASN C 1 218 ? -17.503 42.365 -39.388 0.50 38.81 218 ASN C C 1
ATOM 6696 O O A ASN C 1 218 ? -16.557 43.058 -39.774 0.50 37.02 218 ASN C O 1
ATOM 6697 O O B ASN C 1 218 ? -16.431 42.898 -39.684 0.50 40.72 218 ASN C O 1
ATOM 6706 N N . ASP C 1 219 ? -18.105 42.537 -38.210 1.00 33.54 219 ASP C N 1
ATOM 6707 C CA . ASP C 1 219 ? -17.626 43.489 -37.225 1.00 32.75 219 ASP C CA 1
ATOM 6708 C C . ASP C 1 219 ? -17.119 42.677 -36.063 1.00 31.74 219 ASP C C 1
ATOM 6709 O O . ASP C 1 219 ? -17.588 41.568 -35.831 1.00 30.96 219 ASP C O 1
ATOM 6714 N N . ILE C 1 220 ? -16.198 43.246 -35.305 1.00 31.07 220 ILE C N 1
ATOM 6715 C CA . ILE C 1 220 ? -15.875 42.681 -34.017 1.00 27.14 220 ILE C CA 1
ATOM 6716 C C . ILE C 1 220 ? -15.613 43.765 -32.991 1.00 29.67 220 ILE C C 1
ATOM 6717 O O . ILE C 1 220 ? -15.045 44.823 -33.289 1.00 31.66 220 ILE C O 1
ATOM 6722 N N . ARG C 1 221 ? -16.083 43.496 -31.780 1.00 30.19 221 ARG C N 1
ATOM 6723 C CA . ARG C 1 221 ? -15.904 44.377 -30.641 1.00 27.98 221 ARG C CA 1
ATOM 6724 C C . ARG C 1 221 ? -15.050 43.674 -29.613 1.00 26.69 221 ARG C C 1
ATOM 6725 O O . ARG C 1 221 ? -15.362 42.546 -29.237 1.00 26.46 221 ARG C O 1
ATOM 6733 N N . TRP C 1 222 ? -13.989 44.362 -29.181 1.00 26.05 222 TRP C N 1
ATOM 6734 C CA . TRP C 1 222 ? -13.140 43.958 -28.068 1.00 28.65 222 TRP C CA 1
ATOM 6735 C C . TRP C 1 222 ? -13.441 44.809 -26.848 1.00 25.92 222 TRP C C 1
ATOM 6736 O O . TRP C 1 222 ? -13.562 46.028 -26.960 1.00 31.36 222 TRP C O 1
ATOM 6747 N N . ASN C 1 223 ? -13.572 44.160 -25.699 1.00 24.83 223 ASN C N 1
ATOM 6748 C CA . ASN C 1 223 ? -13.467 44.823 -24.406 1.00 27.31 223 ASN C CA 1
ATOM 6749 C C . ASN C 1 223 ? -12.271 44.291 -23.599 1.00 24.46 223 ASN C C 1
ATOM 6750 O O . ASN C 1 223 ? -11.949 43.105 -23.667 1.00 25.80 223 ASN C O 1
ATOM 6755 N N . LYS C 1 224 ? -11.629 45.152 -22.812 1.00 27.26 224 LYS C N 1
ATOM 6756 C CA . LYS C 1 224 ? -10.499 44.698 -22.022 1.00 26.83 224 LYS C CA 1
ATOM 6757 C C . LYS C 1 224 ? -10.962 43.562 -21.105 1.00 21.15 224 LYS C C 1
ATOM 6758 O O . LYS C 1 224 ? -12.105 43.567 -20.603 1.00 29.60 224 LYS C O 1
ATOM 6764 N N . VAL C 1 225 ? -10.100 42.587 -20.862 1.00 26.18 225 VAL C N 1
ATOM 6765 C CA . VAL C 1 225 ? -8.782 42.491 -21.460 1.00 22.50 225 VAL C CA 1
ATOM 6766 C C . VAL C 1 225 ? -8.800 41.661 -22.746 1.00 26.80 225 VAL C C 1
ATOM 6767 O O . VAL C 1 225 ? -7.985 41.879 -23.637 1.00 26.08 225 VAL C O 1
ATOM 6771 N N . SER C 1 226 ? -9.731 40.712 -22.847 1.00 23.13 226 SER C N 1
ATOM 6772 C CA . SER C 1 226 ? -9.677 39.706 -23.890 1.00 23.64 226 SER C CA 1
ATOM 6773 C C . SER C 1 226 ? -11.061 39.099 -24.159 1.00 22.58 226 SER C C 1
ATOM 6774 O O . SER C 1 226 ? -11.207 37.902 -24.423 1.00 23.28 226 SER C O 1
ATOM 6777 N N . ALA C 1 227 ? -12.072 39.947 -24.121 1.00 22.85 227 ALA C N 1
ATOM 6778 C CA . ALA C 1 227 ? -13.456 39.513 -24.356 1.00 21.95 227 ALA C CA 1
ATOM 6779 C C . ALA C 1 227 ? -13.971 40.142 -25.657 1.00 20.69 227 ALA C C 1
ATOM 6780 O O . ALA C 1 227 ? -14.003 41.357 -25.784 1.00 26.21 227 ALA C O 1
ATOM 6782 N N . MET C 1 228 ? -14.370 39.321 -26.627 1.00 22.33 228 MET C N 1
ATOM 6783 C CA . MET C 1 228 ? -14.790 39.827 -27.938 1.00 23.29 228 MET C CA 1
ATOM 6784 C C . MET C 1 228 ? -16.165 39.297 -28.340 1.00 23.23 228 MET C C 1
ATOM 6785 O O . MET C 1 228 ? -16.544 38.177 -27.986 1.00 23.22 228 MET C O 1
ATOM 6790 N N . LEU C 1 229 ? -16.897 40.127 -29.076 1.00 26.17 229 LEU C N 1
ATOM 6791 C CA . LEU C 1 229 ? -18.196 39.765 -29.635 1.00 23.61 229 LEU C CA 1
ATOM 6792 C C . LEU C 1 229 ? -18.200 40.216 -31.074 1.00 24.17 229 LEU C C 1
ATOM 6793 O O . LEU C 1 229 ? -18.001 41.393 -31.357 1.00 29.95 229 LEU C O 1
ATOM 6798 N N . ASN C 1 230 ? -18.402 39.281 -31.989 1.00 25.40 230 ASN C N 1
ATOM 6799 C CA . ASN C 1 230 ? -18.452 39.645 -33.388 1.00 25.17 230 ASN C CA 1
ATOM 6800 C C . ASN C 1 230 ? -19.883 39.702 -33.897 1.00 26.71 230 ASN C C 1
ATOM 6801 O O . ASN C 1 230 ? -20.840 39.408 -33.160 1.00 28.20 230 ASN C O 1
ATOM 6806 N N . PHE C 1 231 ? -20.016 40.175 -35.130 1.00 28.47 231 PHE C N 1
ATOM 6807 C CA . PHE C 1 231 ? -21.286 40.370 -35.795 1.00 26.85 231 PHE C CA 1
ATOM 6808 C C . PHE C 1 231 ? -21.033 40.004 -37.255 1.00 29.08 231 PHE C C 1
ATOM 6809 O O . PHE C 1 231 ? -20.255 40.669 -37.947 1.00 31.96 231 PHE C O 1
ATOM 6817 N N . ILE C 1 232 ? -21.670 38.928 -37.687 1.00 28.46 232 ILE C N 1
ATOM 6818 C CA . ILE C 1 232 ? -21.493 38.377 -39.025 1.00 30.78 232 ILE C CA 1
ATOM 6819 C C . ILE C 1 232 ? -22.899 38.300 -39.605 1.00 29.75 232 ILE C C 1
ATOM 6820 O O . ILE C 1 232 ? -23.771 37.665 -39.024 1.00 31.42 232 ILE C O 1
ATOM 6825 N N . ALA C 1 233 ? -23.133 38.993 -40.717 1.00 31.97 233 ALA C N 1
ATOM 6826 C CA . ALA C 1 233 ? -24.494 39.318 -41.108 1.00 30.49 233 ALA C CA 1
ATOM 6827 C C . ALA C 1 233 ? -24.595 39.460 -42.607 1.00 36.44 233 ALA C C 1
ATOM 6828 O O . ALA C 1 233 ? -23.621 39.813 -43.279 1.00 32.78 233 ALA C O 1
ATOM 6830 N N . VAL C 1 234 ? -25.795 39.199 -43.115 1.00 31.80 234 VAL C N 1
ATOM 6831 C CA . VAL C 1 234 ? -26.117 39.418 -44.515 1.00 38.46 234 VAL C CA 1
ATOM 6832 C C . VAL C 1 234 ? -27.585 39.855 -44.636 1.00 41.16 234 VAL C C 1
ATOM 6833 O O . VAL C 1 234 ? -28.450 39.406 -43.875 1.00 38.12 234 VAL C O 1
ATOM 6837 N N . ALA C 1 235 ? -27.855 40.758 -45.576 1.00 43.19 235 ALA C N 1
ATOM 6838 C CA . ALA C 1 235 ? -29.235 41.154 -45.884 1.00 45.27 235 ALA C CA 1
ATOM 6839 C C . ALA C 1 235 ? -29.340 41.617 -47.340 1.00 47.35 235 ALA C C 1
ATOM 6840 O O . ALA C 1 235 ? -28.327 41.894 -47.980 1.00 47.24 235 ALA C O 1
ATOM 6842 N N . PRO C 1 236 ? -30.574 41.708 -47.863 1.00 53.55 236 PRO C N 1
ATOM 6843 C CA . PRO C 1 236 ? -30.824 42.548 -49.031 1.00 59.39 236 PRO C CA 1
ATOM 6844 C C . PRO C 1 236 ? -30.243 43.946 -48.855 1.00 60.93 236 PRO C C 1
ATOM 6845 O O . PRO C 1 236 ? -30.338 44.522 -47.773 1.00 58.16 236 PRO C O 1
ATOM 6849 N N . GLU C 1 237 ? -29.646 44.482 -49.913 1.00 69.03 237 GLU C N 1
ATOM 6850 C CA . GLU C 1 237 ? -29.124 45.843 -49.890 1.00 74.58 237 GLU C CA 1
ATOM 6851 C C . GLU C 1 237 ? -30.188 46.833 -49.424 1.00 72.47 237 GLU C C 1
ATOM 6852 O O . GLU C 1 237 ? -31.350 46.752 -49.828 1.00 71.13 237 GLU C O 1
ATOM 6858 N N . GLY C 1 238 ? -29.780 47.770 -48.574 1.00 69.81 238 GLY C N 1
ATOM 6859 C CA . GLY C 1 238 ? -30.714 48.705 -47.958 1.00 74.07 238 GLY C CA 1
ATOM 6860 C C . GLY C 1 238 ? -30.942 48.397 -46.491 1.00 72.64 238 GLY C C 1
ATOM 6861 O O . GLY C 1 238 ? -31.014 49.302 -45.661 1.00 73.27 238 GLY C O 1
ATOM 6862 N N . THR C 1 239 ? -31.047 47.110 -46.171 1.00 70.95 239 THR C N 1
ATOM 6863 C CA . THR C 1 239 ? -31.634 46.667 -44.911 1.00 62.21 239 THR C CA 1
ATOM 6864 C C . THR C 1 239 ? -30.800 47.149 -43.724 1.00 65.02 239 THR C C 1
ATOM 6865 O O . THR C 1 239 ? -29.578 46.983 -43.709 1.00 62.80 239 THR C O 1
ATOM 6869 N N . PRO C 1 240 ? -31.465 47.735 -42.714 1.00 60.45 240 PRO C N 1
ATOM 6870 C CA . PRO C 1 240 ? -30.827 47.950 -41.416 1.00 65.17 240 PRO C CA 1
ATOM 6871 C C . PRO C 1 240 ? -30.066 46.712 -40.933 1.00 60.41 240 PRO C C 1
ATOM 6872 O O . PRO C 1 240 ? -30.646 45.635 -40.820 1.00 51.86 240 PRO C O 1
ATOM 6876 N N . LYS C 1 241 ? -28.777 46.860 -40.655 1.00 59.45 241 LYS C N 1
ATOM 6877 C CA . LYS C 1 241 ? -27.978 45.710 -40.287 1.00 61.80 241 LYS C CA 1
ATOM 6878 C C . LYS C 1 241 ? -28.605 45.060 -39.053 1.00 58.84 241 LYS C C 1
ATOM 6879 O O . LYS C 1 241 ? -28.390 43.887 -38.783 1.00 49.08 241 LYS C O 1
ATOM 6885 N N . GLU C 1 242 ? -29.425 45.826 -38.338 1.00 60.12 242 GLU C N 1
ATOM 6886 C CA . GLU C 1 242 ? -30.098 45.338 -37.137 1.00 57.06 242 GLU C CA 1
ATOM 6887 C C . GLU C 1 242 ? -31.218 44.342 -37.460 1.00 55.21 242 GLU C C 1
ATOM 6888 O O . GLU C 1 242 ? -31.565 43.503 -36.621 1.00 48.05 242 GLU C O 1
ATOM 6894 N N . GLN C 1 243 ? -31.768 44.439 -38.672 1.00 49.78 243 GLN C N 1
ATOM 6895 C CA . GLN C 1 243 ? -32.765 43.477 -39.173 1.00 49.89 243 GLN C CA 1
ATOM 6896 C C . GLN C 1 243 ? -32.183 42.453 -40.164 1.00 48.42 243 GLN C C 1
ATOM 6897 O O . GLN C 1 243 ? -32.924 41.815 -40.915 1.00 47.08 243 GLN C O 1
ATOM 6903 N N . SER C 1 244 ? -30.864 42.309 -40.173 1.00 46.47 244 SER C N 1
ATOM 6904 C CA . SER C 1 244 ? -30.197 41.352 -41.060 1.00 41.27 244 SER C CA 1
ATOM 6905 C C . SER C 1 244 ? -30.353 39.924 -40.548 1.00 39.02 244 SER C C 1
ATOM 6906 O O . SER C 1 244 ? -30.680 39.704 -39.385 1.00 36.59 244 SER C O 1
ATOM 6909 N N . ILE C 1 245 ? -30.076 38.949 -41.406 1.00 36.50 245 ILE C N 1
ATOM 6910 C CA . ILE C 1 245 ? -29.722 37.610 -40.942 1.00 35.54 245 ILE C CA 1
ATOM 6911 C C . ILE C 1 245 ? -28.340 37.682 -40.330 1.00 32.82 245 ILE C C 1
ATOM 6912 O O . ILE C 1 245 ? -27.391 38.153 -40.963 1.00 36.59 245 ILE C O 1
ATOM 6917 N N . HIS C 1 246 ? -28.217 37.257 -39.081 1.00 30.74 246 HIS C N 1
ATOM 6918 C CA . HIS C 1 246 ? -26.951 37.444 -38.400 1.00 27.41 246 HIS C CA 1
ATOM 6919 C C . HIS C 1 246 ? -26.689 36.543 -37.201 1.00 26.54 246 HIS C C 1
ATOM 6920 O O . HIS C 1 246 ? -27.601 35.975 -36.606 1.00 31.21 246 HIS C O 1
ATOM 6927 N N . SER C 1 247 ? -25.402 36.425 -36.892 1.00 29.91 247 SER C N 1
ATOM 6928 C CA . SER C 1 247 ? -24.906 35.761 -35.701 1.00 30.69 247 SER C CA 1
ATOM 6929 C C . SER C 1 247 ? -24.080 36.794 -34.922 1.00 29.58 247 SER C C 1
ATOM 6930 O O . SER C 1 247 ? -23.350 37.606 -35.506 1.00 31.81 247 SER C O 1
ATOM 6933 N N . ARG C 1 248 ? -24.183 36.765 -33.603 1.00 29.70 248 ARG C N 1
ATOM 6934 C CA . ARG C 1 248 ? -23.226 37.484 -32.762 1.00 29.58 248 ARG C CA 1
ATOM 6935 C C . ARG C 1 248 ? -22.388 36.433 -32.067 1.00 30.13 248 ARG C C 1
ATOM 6936 O O . ARG C 1 248 ? -22.915 35.604 -31.342 1.00 28.35 248 ARG C O 1
ATOM 6944 N N . GLY C 1 249 ? -21.085 36.445 -32.331 1.00 26.37 249 GLY C N 1
ATOM 6945 C CA . GLY C 1 249 ? -20.211 35.371 -31.896 1.00 22.87 249 GLY C CA 1
ATOM 6946 C C . GLY C 1 249 ? -19.483 35.745 -30.606 1.00 26.17 249 GLY C C 1
ATOM 6947 O O . GLY C 1 249 ? -18.815 36.783 -30.546 1.00 26.99 249 GLY C O 1
ATOM 6948 N N . THR C 1 250 ? -19.616 34.898 -29.588 1.00 25.24 250 THR C N 1
ATOM 6949 C CA . THR C 1 250 ? -18.844 35.036 -28.357 1.00 24.46 250 THR C CA 1
ATOM 6950 C C . THR C 1 250 ? -17.447 34.451 -28.527 1.00 20.79 250 THR C C 1
ATOM 6951 O O . THR C 1 250 ? -17.287 33.273 -28.854 1.00 22.88 250 THR C O 1
ATOM 6955 N N . HIS C 1 251 ? -16.434 35.263 -28.269 1.00 22.86 251 HIS C N 1
ATOM 6956 C CA . HIS C 1 251 ? -15.061 34.816 -28.368 1.00 22.82 251 HIS C CA 1
ATOM 6957 C C . HIS C 1 251 ? -14.254 35.422 -27.226 1.00 21.54 251 HIS C C 1
ATOM 6958 O O . HIS C 1 251 ? -13.762 36.542 -27.316 1.00 23.35 251 HIS C O 1
ATOM 6965 N N . ILE C 1 252 ? -14.172 34.684 -26.132 1.00 21.35 252 ILE C N 1
ATOM 6966 C CA . ILE C 1 252 ? -13.629 35.221 -24.891 1.00 18.25 252 ILE C CA 1
ATOM 6967 C C . ILE C 1 252 ? -12.461 34.362 -24.427 1.00 19.33 252 ILE C C 1
ATOM 6968 O O . ILE C 1 252 ? -12.618 33.163 -24.242 1.00 23.12 252 ILE C O 1
ATOM 6973 N N . LEU C 1 253 ? -11.293 34.982 -24.269 1.00 21.65 253 LEU C N 1
ATOM 6974 C CA . LEU C 1 253 ? -10.098 34.307 -23.813 1.00 20.32 253 LEU C CA 1
ATOM 6975 C C . LEU C 1 253 ? -9.844 34.638 -22.340 1.00 22.02 253 LEU C C 1
ATOM 6976 O O . LEU C 1 253 ? -10.079 35.760 -21.893 1.00 23.14 253 LEU C O 1
ATOM 6981 N N . THR C 1 254 ? -9.356 33.659 -21.593 1.00 21.78 254 THR C N 1
ATOM 6982 C CA . THR C 1 254 ? -8.892 33.903 -20.232 1.00 19.44 254 THR C CA 1
ATOM 6983 C C . THR C 1 254 ? -7.547 33.193 -20.024 1.00 21.69 254 THR C C 1
ATOM 6984 O O . THR C 1 254 ? -7.457 31.964 -20.200 1.00 22.43 254 THR C O 1
ATOM 6988 N N . PRO C 1 255 ? -6.497 33.966 -19.698 1.00 19.20 255 PRO C N 1
ATOM 6989 C CA . PRO C 1 255 ? -5.199 33.337 -19.434 1.00 21.66 255 PRO C CA 1
ATOM 6990 C C . PRO C 1 255 ? -5.281 32.306 -18.332 1.00 23.48 255 PRO C C 1
ATOM 6991 O O . PRO C 1 255 ? -5.915 32.545 -17.298 1.00 20.66 255 PRO C O 1
ATOM 6995 N N . GLU C 1 256 ? -4.625 31.174 -18.548 1.00 20.58 256 GLU C N 1
ATOM 6996 C CA . GLU C 1 256 ? -4.452 30.181 -17.514 1.00 22.53 256 GLU C CA 1
ATOM 6997 C C . GLU C 1 256 ? -3.080 30.340 -16.862 1.00 23.25 256 GLU C C 1
ATOM 6998 O O . GLU C 1 256 ? -2.985 30.669 -15.687 1.00 22.40 256 GLU C O 1
ATOM 7004 N N . THR C 1 257 ? -2.031 30.076 -17.633 1.00 23.19 257 THR C N 1
ATOM 7005 C CA . THR C 1 257 ? -0.679 30.450 -17.277 1.00 24.20 257 THR C CA 1
ATOM 7006 C C . THR C 1 257 ? -0.177 31.492 -18.276 1.00 22.80 257 THR C C 1
ATOM 7007 O O . THR C 1 257 ? -0.921 31.941 -19.163 1.00 25.27 257 THR C O 1
ATOM 7011 N N . GLU C 1 258 ? 1.078 31.906 -18.117 1.00 25.84 258 GLU C N 1
ATOM 7012 C CA . GLU C 1 258 ? 1.703 32.789 -19.098 1.00 28.07 258 GLU C CA 1
ATOM 7013 C C . GLU C 1 258 ? 1.623 32.206 -20.502 1.00 33.12 258 GLU C C 1
ATOM 7014 O O . GLU C 1 258 ? 1.485 32.946 -21.485 1.00 27.32 258 GLU C O 1
ATOM 7020 N N . ALA C 1 259 ? 1.701 30.886 -20.597 1.00 25.42 259 ALA C N 1
ATOM 7021 C CA . ALA C 1 259 ? 1.843 30.235 -21.901 1.00 28.00 259 ALA C CA 1
ATOM 7022 C C . ALA C 1 259 ? 0.654 29.355 -22.276 1.00 25.11 259 ALA C C 1
ATOM 7023 O O . ALA C 1 259 ? 0.772 28.491 -23.137 1.00 25.81 259 ALA C O 1
ATOM 7025 N N . SER C 1 260 ? -0.484 29.550 -21.627 1.00 23.08 260 SER C N 1
ATOM 7026 C CA . SER C 1 260 ? -1.679 28.764 -21.943 1.00 21.90 260 SER C CA 1
ATOM 7027 C C . SER C 1 260 ? -2.944 29.554 -21.637 1.00 22.21 260 SER C C 1
ATOM 7028 O O . SER C 1 260 ? -2.946 30.482 -20.841 1.00 21.82 260 SER C O 1
ATOM 7031 N N . CYS C 1 261 ? -4.033 29.170 -22.272 1.00 20.83 261 CYS C N 1
ATOM 7032 C CA . CYS C 1 261 ? -5.274 29.884 -22.102 1.00 20.86 261 CYS C CA 1
ATOM 7033 C C . CYS C 1 261 ? -6.502 29.032 -22.278 1.00 21.08 261 CYS C C 1
ATOM 7034 O O . CYS C 1 261 ? -6.467 27.953 -22.900 1.00 21.34 261 CYS C O 1
ATOM 7037 N N . HIS C 1 262 ? -7.594 29.565 -21.721 1.00 19.33 262 HIS C N 1
ATOM 7038 C CA . HIS C 1 262 ? -8.948 29.093 -21.901 1.00 17.51 262 HIS C CA 1
ATOM 7039 C C . HIS C 1 262 ? -9.644 29.916 -22.951 1.00 20.21 262 HIS C C 1
ATOM 7040 O O . HIS C 1 262 ? -9.452 31.118 -23.017 1.00 20.93 262 HIS C O 1
ATOM 7047 N N . TYR C 1 263 ? -10.472 29.264 -23.763 1.00 21.98 263 TYR C N 1
ATOM 7048 C CA . TYR C 1 263 ? -11.190 29.944 -24.839 1.00 20.77 263 TYR C CA 1
ATOM 7049 C C . TYR C 1 263 ? -12.646 29.515 -24.766 1.00 21.65 263 TYR C C 1
ATOM 7050 O O . TYR C 1 263 ? -12.989 28.331 -24.945 1.00 22.51 263 TYR C O 1
ATOM 7059 N N . PHE C 1 264 ? -13.497 30.484 -24.433 1.00 21.81 264 PHE C N 1
ATOM 7060 C CA . PHE C 1 264 ? -14.943 30.295 -24.378 1.00 18.35 264 PHE C CA 1
ATOM 7061 C C . PHE C 1 264 ? -15.528 30.846 -25.679 1.00 21.20 264 PHE C C 1
ATOM 7062 O O . PHE C 1 264 ? -15.314 31.997 -26.062 1.00 22.49 264 PHE C O 1
ATOM 7070 N N . PHE C 1 265 ? -16.240 30.007 -26.395 1.00 21.99 265 PHE C N 1
ATOM 7071 C CA . PHE C 1 265 ? -16.763 30.436 -27.684 1.00 20.25 265 PHE C CA 1
ATOM 7072 C C . PHE C 1 265 ? -18.233 30.169 -27.745 1.00 24.24 265 PHE C C 1
ATOM 7073 O O . PHE C 1 265 ? -18.762 29.336 -27.028 1.00 22.60 265 PHE C O 1
ATOM 7081 N N . GLY C 1 266 ? -18.903 30.876 -28.631 1.00 22.17 266 GLY C N 1
ATOM 7082 C CA . GLY C 1 266 ? -20.294 30.600 -28.855 1.00 21.93 266 GLY C CA 1
ATOM 7083 C C . GLY C 1 266 ? -20.875 31.497 -29.921 1.00 22.34 266 GLY C C 1
ATOM 7084 O O . GLY C 1 266 ? -20.206 32.388 -30.442 1.00 23.65 266 GLY C O 1
ATOM 7085 N N . SER C 1 267 ? -22.143 31.276 -30.217 1.00 24.27 267 SER C N 1
ATOM 7086 C CA . SER C 1 267 ? -22.838 32.125 -31.157 1.00 24.69 267 SER C CA 1
ATOM 7087 C C . SER C 1 267 ? -24.286 32.291 -30.763 1.00 25.33 267 SER C C 1
ATOM 7088 O O . SER C 1 267 ? -24.914 31.374 -30.232 1.00 28.11 267 SER C O 1
ATOM 7091 N N . SER C 1 268 ? -24.776 33.500 -31.003 1.00 26.60 268 SER C N 1
ATOM 7092 C CA . SER C 1 268 ? -26.157 33.844 -30.831 1.00 25.80 268 SER C CA 1
ATOM 7093 C C . SER C 1 268 ? -26.752 34.260 -32.177 1.00 28.46 268 SER C C 1
ATOM 7094 O O . SER C 1 268 ? -26.408 35.316 -32.734 1.00 28.93 268 SER C O 1
ATOM 7097 N N . ARG C 1 269 ? -27.633 33.427 -32.702 1.00 29.49 269 ARG C N 1
ATOM 7098 C CA . ARG C 1 269 ? -28.062 33.575 -34.089 1.00 24.77 269 ARG C CA 1
ATOM 7099 C C . ARG C 1 269 ? -29.560 33.762 -34.173 1.00 29.52 269 ARG C C 1
ATOM 7100 O O . ARG C 1 269 ? -30.318 33.257 -33.342 1.00 29.41 269 ARG C O 1
ATOM 7108 N N . ASN C 1 270 ? -29.980 34.489 -35.196 1.00 29.89 270 ASN C N 1
ATOM 7109 C CA . ASN C 1 270 ? -31.404 34.724 -35.421 1.00 29.02 270 ASN C CA 1
ATOM 7110 C C . ASN C 1 270 ? -31.961 33.913 -36.593 1.00 34.49 270 ASN C C 1
ATOM 7111 O O . ASN C 1 270 ? -33.087 34.130 -37.030 1.00 33.51 270 ASN C O 1
ATOM 7116 N N . PHE C 1 271 ? -31.175 32.960 -37.084 1.00 32.74 271 PHE C N 1
ATOM 7117 C CA . PHE C 1 271 ? -31.601 32.078 -38.169 1.00 35.84 271 PHE C CA 1
ATOM 7118 C C . PHE C 1 271 ? -31.477 30.605 -37.787 1.00 36.65 271 PHE C C 1
ATOM 7119 O O . PHE C 1 271 ? -30.637 30.217 -36.971 1.00 31.99 271 PHE C O 1
ATOM 7127 N N . GLY C 1 272 ? -32.312 29.778 -38.391 1.00 33.44 272 GLY C N 1
ATOM 7128 C CA . GLY C 1 272 ? -32.300 28.344 -38.113 1.00 35.98 272 GLY C CA 1
ATOM 7129 C C . GLY C 1 272 ? -32.324 28.040 -36.625 1.00 34.96 272 GLY C C 1
ATOM 7130 O O . GLY C 1 272 ? -31.624 27.139 -36.164 1.00 37.39 272 GLY C O 1
ATOM 7131 N N . ILE C 1 273 ? -33.138 28.779 -35.871 1.00 37.33 273 ILE C N 1
ATOM 7132 C CA . ILE C 1 273 ? -33.033 28.748 -34.415 1.00 39.22 273 ILE C CA 1
ATOM 7133 C C . ILE C 1 273 ? -33.456 27.402 -33.828 1.00 40.56 273 ILE C C 1
ATOM 7134 O O . ILE C 1 273 ? -33.058 27.063 -32.710 1.00 40.65 273 ILE C O 1
ATOM 7139 N N . ASP C 1 274 ? -34.241 26.631 -34.579 1.00 34.56 274 ASP C N 1
ATOM 7140 C CA . ASP C 1 274 ? -34.706 25.321 -34.107 1.00 38.42 274 ASP C CA 1
ATOM 7141 C C . ASP C 1 274 ? -33.976 24.162 -34.776 1.00 42.30 274 ASP C C 1
ATOM 7142 O O . ASP C 1 274 ? -34.383 23.024 -34.658 1.00 38.21 274 ASP C O 1
ATOM 7147 N N . ASP C 1 275 ? -32.873 24.460 -35.454 1.00 38.88 275 ASP C N 1
ATOM 7148 C CA . ASP C 1 275 ? -32.145 23.461 -36.217 1.00 32.62 275 ASP C CA 1
ATOM 7149 C C . ASP C 1 275 ? -31.000 22.887 -35.387 1.00 34.98 275 ASP C C 1
ATOM 7150 O O . ASP C 1 275 ? -29.977 23.552 -35.172 1.00 32.89 275 ASP C O 1
ATOM 7155 N N . PRO C 1 276 ? -31.168 21.654 -34.896 1.00 38.68 276 PRO C N 1
ATOM 7156 C CA . PRO C 1 276 ? -30.155 21.039 -34.037 1.00 34.42 276 PRO C CA 1
ATOM 7157 C C . PRO C 1 276 ? -28.875 20.650 -34.763 1.00 35.00 276 PRO C C 1
ATOM 7158 O O . PRO C 1 276 ? -27.825 20.512 -34.131 1.00 33.29 276 PRO C O 1
ATOM 7162 N N . GLU C 1 277 ? -28.944 20.474 -36.075 1.00 34.84 277 GLU C N 1
ATOM 7163 C CA . GLU C 1 277 ? -27.733 20.192 -36.840 1.00 31.34 277 GLU C CA 1
ATOM 7164 C C . GLU C 1 277 ? -26.881 21.441 -36.907 1.00 34.69 277 GLU C C 1
ATOM 7165 O O . GLU C 1 277 ? -25.652 21.378 -36.823 1.00 34.99 277 GLU C O 1
ATOM 7171 N N . MET C 1 278 ? -27.540 22.582 -37.080 1.00 32.90 278 MET C N 1
ATOM 7172 C CA . MET C 1 278 ? -26.850 23.849 -37.018 1.00 26.15 278 MET C CA 1
ATOM 7173 C C . MET C 1 278 ? -26.262 24.040 -35.614 1.00 30.74 278 MET C C 1
ATOM 7174 O O . MET C 1 278 ? -25.125 24.468 -35.478 1.00 29.40 278 MET C O 1
ATOM 7179 N N . ASP C 1 279 ? -27.005 23.675 -34.571 1.00 28.93 279 ASP C N 1
ATOM 7180 C CA . ASP C 1 279 ? -26.466 23.754 -33.205 1.00 29.72 279 ASP C CA 1
ATOM 7181 C C . ASP C 1 279 ? -25.156 22.968 -33.147 1.00 29.29 279 ASP C C 1
ATOM 7182 O O . ASP C 1 279 ? -24.180 23.393 -32.533 1.00 27.80 279 ASP C O 1
ATOM 7187 N N . GLY C 1 280 ? -25.137 21.814 -33.806 1.00 32.77 280 GLY C N 1
ATOM 7188 C CA . GLY C 1 280 ? -23.996 20.913 -33.719 1.00 33.32 280 GLY C CA 1
ATOM 7189 C C . GLY C 1 280 ? -22.741 21.554 -34.274 1.00 26.42 280 GLY C C 1
ATOM 7190 O O . GLY C 1 280 ? -21.705 21.580 -33.613 1.00 31.13 280 GLY C O 1
ATOM 7191 N N . VAL C 1 281 ? -22.817 22.067 -35.498 1.00 28.06 281 VAL C N 1
ATOM 7192 C CA . VAL C 1 281 ? -21.629 22.634 -36.135 1.00 27.56 281 VAL C CA 1
ATOM 7193 C C . VAL C 1 281 ? -21.190 23.895 -35.378 1.00 29.83 281 VAL C C 1
ATOM 7194 O O . VAL C 1 281 ? -19.996 24.175 -35.247 1.00 27.43 281 VAL C O 1
ATOM 7198 N N . LEU C 1 282 ? -22.152 24.635 -34.836 1.00 29.63 282 LEU C N 1
ATOM 7199 C CA . LEU C 1 282 ? -21.831 25.839 -34.065 1.00 22.90 282 LEU C CA 1
ATOM 7200 C C . LEU C 1 282 ? -21.289 25.558 -32.651 1.00 28.88 282 LEU C C 1
ATOM 7201 O O . LEU C 1 282 ? -20.819 26.476 -31.971 1.00 26.85 282 LEU C O 1
ATOM 7206 N N . ARG C 1 283 ? -21.381 24.307 -32.211 1.00 23.48 283 ARG C N 1
ATOM 7207 C CA . ARG C 1 283 ? -20.764 23.849 -30.969 1.00 24.69 283 ARG C CA 1
ATOM 7208 C C . ARG C 1 283 ? -19.364 23.239 -31.187 1.00 24.36 283 ARG C C 1
ATOM 7209 O O . ARG C 1 283 ? -18.708 22.819 -30.235 1.00 23.30 283 ARG C O 1
ATOM 7217 N N . SER C 1 284 ? -18.919 23.179 -32.437 1.00 22.18 284 SER C N 1
ATOM 7218 C CA . SER C 1 284 ? -17.633 22.576 -32.736 1.00 22.27 284 SER C CA 1
ATOM 7219 C C . SER C 1 284 ? -16.491 23.539 -32.538 1.00 24.71 284 SER C C 1
ATOM 7220 O O . SER C 1 284 ? -16.436 24.600 -33.162 1.00 23.37 284 SER C O 1
ATOM 7223 N N . TRP C 1 285 ? -15.550 23.135 -31.690 1.00 21.77 285 TRP C N 1
ATOM 7224 C CA . TRP C 1 285 ? -14.334 23.900 -31.438 1.00 23.43 285 TRP C CA 1
ATOM 7225 C C . TRP C 1 285 ? -13.573 24.234 -32.726 1.00 23.21 285 TRP C C 1
ATOM 7226 O O . TRP C 1 285 ? -13.173 25.383 -32.938 1.00 22.25 285 TRP C O 1
ATOM 7237 N N . GLN C 1 286 ? -13.365 23.244 -33.588 1.00 23.48 286 GLN C N 1
ATOM 7238 C CA . GLN C 1 286 ? -12.606 23.500 -34.805 1.00 21.32 286 GLN C CA 1
ATOM 7239 C C . GLN C 1 286 ? -13.359 24.322 -35.828 1.00 24.36 286 GLN C C 1
ATOM 7240 O O . GLN C 1 286 ? -12.741 25.055 -36.585 1.00 23.77 286 GLN C O 1
ATOM 7246 N N . ALA C 1 287 ? -14.687 24.203 -35.859 1.00 22.67 287 ALA C N 1
ATOM 7247 C CA . ALA C 1 287 ? -15.486 24.924 -36.830 1.00 27.50 287 ALA C CA 1
ATOM 7248 C C . ALA C 1 287 ? -15.667 26.381 -36.420 1.00 29.38 287 ALA C C 1
ATOM 7249 O O . ALA C 1 287 ? -15.847 27.230 -37.271 1.00 27.63 287 ALA C O 1
ATOM 7251 N N . GLN C 1 288 ? -15.646 26.661 -35.118 1.00 23.00 288 GLN C N 1
ATOM 7252 C CA . GLN C 1 288 ? -16.119 27.940 -34.604 1.00 26.78 288 GLN C CA 1
ATOM 7253 C C . GLN C 1 288 ? -15.023 28.783 -33.947 1.00 30.05 288 GLN C C 1
ATOM 7254 O O . GLN C 1 288 ? -15.106 30.020 -33.910 1.00 28.91 288 GLN C O 1
ATOM 7260 N N . ALA C 1 289 ? -14.005 28.130 -33.416 1.00 26.16 289 ALA C N 1
ATOM 7261 C CA . ALA C 1 289 ? -13.015 28.822 -32.613 1.00 29.71 289 ALA C CA 1
ATOM 7262 C C . ALA C 1 289 ? -11.622 28.670 -33.188 1.00 29.33 289 ALA C C 1
ATOM 7263 O O . ALA C 1 289 ? -10.931 29.654 -33.445 1.00 31.20 289 ALA C O 1
ATOM 7265 N N . LEU C 1 290 ? -11.170 27.439 -33.373 1.00 25.89 290 LEU C N 1
ATOM 7266 C CA . LEU C 1 290 ? -9.782 27.244 -33.762 1.00 25.73 290 LEU C CA 1
ATOM 7267 C C . LEU C 1 290 ? -9.600 25.942 -34.525 1.00 22.47 290 LEU C C 1
ATOM 7268 O O . LEU C 1 290 ? -9.617 24.865 -33.928 1.00 23.85 290 LEU C O 1
ATOM 7273 N N . VAL C 1 291 ? -9.399 26.036 -35.838 1.00 24.67 291 VAL C N 1
ATOM 7274 C CA . VAL C 1 291 ? -9.140 24.831 -36.609 1.00 24.54 291 VAL C CA 1
ATOM 7275 C C . VAL C 1 291 ? -7.762 24.264 -36.277 1.00 21.69 291 VAL C C 1
ATOM 7276 O O . VAL C 1 291 ? -6.878 24.994 -35.843 1.00 22.32 291 VAL C O 1
ATOM 7280 N N . LYS C 1 292 ? -7.595 22.941 -36.413 1.00 22.70 292 LYS C N 1
ATOM 7281 C CA . LYS C 1 292 ? -6.404 22.285 -35.882 1.00 21.97 292 LYS C CA 1
ATOM 7282 C C . LYS C 1 292 ? -5.152 22.957 -36.450 1.00 21.84 292 LYS C C 1
ATOM 7283 O O . LYS C 1 292 ? -4.170 23.164 -35.749 1.00 22.94 292 LYS C O 1
ATOM 7289 N N . GLU C 1 293 ? -5.197 23.319 -37.729 1.00 23.30 293 GLU C N 1
ATOM 7290 C CA . GLU C 1 293 ? -4.008 23.824 -38.382 1.00 20.85 293 GLU C CA 1
ATOM 7291 C C . GLU C 1 293 ? -3.580 25.160 -37.744 1.00 21.03 293 GLU C C 1
ATOM 7292 O O . GLU C 1 293 ? -2.383 25.442 -37.615 1.00 23.76 293 GLU C O 1
ATOM 7298 N N . ASP C 1 294 ? -4.553 25.961 -37.311 1.00 23.08 294 ASP C N 1
ATOM 7299 C CA . ASP C 1 294 ? -4.259 27.225 -36.651 1.00 22.93 294 ASP C CA 1
ATOM 7300 C C . ASP C 1 294 ? -3.786 27.015 -35.214 1.00 24.78 294 ASP C C 1
ATOM 7301 O O . ASP C 1 294 ? -2.949 27.761 -34.714 1.00 21.26 294 ASP C O 1
ATOM 7306 N N . LYS C 1 295 ? -4.308 25.989 -34.554 1.00 21.31 295 LYS C N 1
ATOM 7307 C CA . LYS C 1 295 ? -3.826 25.656 -33.211 1.00 20.39 295 LYS C CA 1
ATOM 7308 C C . LYS C 1 295 ? -2.371 25.257 -33.263 1.00 18.28 295 LYS C C 1
ATOM 7309 O O . LYS C 1 295 ? -1.572 25.677 -32.419 1.00 23.06 295 LYS C O 1
ATOM 7315 N N . VAL C 1 296 ? -2.017 24.468 -34.276 1.00 18.92 296 VAL C N 1
ATOM 7316 C CA . VAL C 1 296 ? -0.634 24.057 -34.472 1.00 20.75 296 VAL C CA 1
ATOM 7317 C C . VAL C 1 296 ? 0.250 25.292 -34.646 1.00 18.56 296 VAL C C 1
ATOM 7318 O O . VAL C 1 296 ? 1.322 25.394 -34.008 1.00 21.00 296 VAL C O 1
ATOM 7322 N N . VAL C 1 297 ? -0.194 26.232 -35.471 1.00 22.05 297 VAL C N 1
ATOM 7323 C CA . VAL C 1 297 ? 0.539 27.479 -35.666 1.00 22.26 297 VAL C CA 1
ATOM 7324 C C . VAL C 1 297 ? 0.720 28.263 -34.367 1.00 20.21 297 VAL C C 1
ATOM 7325 O O . VAL C 1 297 ? 1.855 28.650 -34.008 1.00 20.62 297 VAL C O 1
ATOM 7329 N N . VAL C 1 298 ? -0.358 28.520 -33.617 1.00 19.31 298 VAL C N 1
ATOM 7330 C CA . VAL C 1 298 ? -0.194 29.379 -32.446 1.00 21.22 298 VAL C CA 1
ATOM 7331 C C . VAL C 1 298 ? 0.586 28.712 -31.329 1.00 20.21 298 VAL C C 1
ATOM 7332 O O . VAL C 1 298 ? 1.344 29.375 -30.604 1.00 22.22 298 VAL C O 1
ATOM 7336 N N . GLU C 1 299 ? 0.462 27.399 -31.209 1.00 20.73 299 GLU C N 1
ATOM 7337 C CA . GLU C 1 299 ? 1.243 26.706 -30.210 1.00 19.91 299 GLU C CA 1
ATOM 7338 C C . GLU C 1 299 ? 2.708 26.700 -30.607 1.00 21.07 299 GLU C C 1
ATOM 7339 O O . GLU C 1 299 ? 3.578 26.769 -29.760 1.00 20.08 299 GLU C O 1
ATOM 7345 N N . ALA C 1 300 ? 2.967 26.665 -31.918 1.00 19.97 300 ALA C N 1
ATOM 7346 C CA . ALA C 1 300 ? 4.339 26.784 -32.402 1.00 19.30 300 ALA C CA 1
ATOM 7347 C C . ALA C 1 300 ? 4.919 28.173 -32.182 1.00 19.87 300 ALA C C 1
ATOM 7348 O O . ALA C 1 300 ? 6.098 28.307 -31.828 1.00 21.67 300 ALA C O 1
ATOM 7350 N N . ILE C 1 301 ? 4.109 29.216 -32.372 1.00 19.57 301 ILE C N 1
ATOM 7351 C CA . ILE C 1 301 ? 4.540 30.568 -32.057 1.00 20.07 301 ILE C CA 1
ATOM 7352 C C . ILE C 1 301 ? 4.952 30.669 -30.594 1.00 23.19 301 ILE C C 1
ATOM 7353 O O . ILE C 1 301 ? 5.984 31.248 -30.269 1.00 20.81 301 ILE C O 1
ATOM 7358 N N . GLU C 1 302 ? 4.149 30.104 -29.700 1.00 19.95 302 GLU C N 1
ATOM 7359 C CA . GLU C 1 302 ? 4.491 30.123 -28.287 1.00 19.99 302 GLU C CA 1
ATOM 7360 C C . GLU C 1 302 ? 5.875 29.499 -28.019 1.00 21.12 302 GLU C C 1
ATOM 7361 O O . GLU C 1 302 ? 6.663 30.024 -27.234 1.00 22.11 302 GLU C O 1
ATOM 7367 N N . ARG C 1 303 ? 6.190 28.412 -28.710 1.00 22.47 303 ARG C N 1
ATOM 7368 C CA . ARG C 1 303 ? 7.494 27.774 -28.563 1.00 24.56 303 ARG C CA 1
ATOM 7369 C C . ARG C 1 303 ? 8.670 28.597 -29.116 1.00 24.31 303 ARG C C 1
ATOM 7370 O O . ARG C 1 303 ? 9.833 28.331 -28.785 1.00 30.21 303 ARG C O 1
ATOM 7378 N N . ARG C 1 304 ? 8.376 29.586 -29.952 1.00 22.76 304 ARG C N 1
ATOM 7379 C CA . ARG C 1 304 ? 9.402 30.477 -30.451 1.00 20.90 304 ARG C CA 1
ATOM 7380 C C . ARG C 1 304 ? 9.612 31.717 -29.597 1.00 24.10 304 ARG C C 1
ATOM 7381 O O . ARG C 1 304 ? 10.482 32.542 -29.887 1.00 26.08 304 ARG C O 1
ATOM 7389 N N . ARG C 1 305 ? 8.825 31.860 -28.533 1.00 26.21 305 ARG C N 1
ATOM 7390 C CA . ARG C 1 305 ? 8.940 33.025 -27.667 1.00 26.95 305 ARG C CA 1
ATOM 7391 C C . ARG C 1 305 ? 10.353 33.217 -27.127 1.00 26.50 305 ARG C C 1
ATOM 7392 O O . ARG C 1 305 ? 10.881 34.326 -27.161 1.00 29.75 305 ARG C O 1
ATOM 7400 N N . ALA C 1 306 ? 10.963 32.146 -26.615 1.00 27.66 306 ALA C N 1
ATOM 7401 C CA . ALA C 1 306 ? 12.279 32.254 -26.004 1.00 29.26 306 ALA C CA 1
ATOM 7402 C C . ALA C 1 306 ? 13.291 32.819 -26.987 1.00 32.22 306 ALA C C 1
ATOM 7403 O O . ALA C 1 306 ? 14.077 33.706 -26.650 1.00 28.25 306 ALA C O 1
ATOM 7405 N N . TYR C 1 307 ? 13.296 32.282 -28.198 1.00 28.15 307 TYR C N 1
ATOM 7406 C CA . TYR C 1 307 ? 14.234 32.744 -29.214 1.00 26.26 307 TYR C CA 1
ATOM 7407 C C . TYR C 1 307 ? 13.961 34.199 -29.534 1.00 23.94 307 TYR C C 1
ATOM 7408 O O . TYR C 1 307 ? 14.882 34.995 -29.631 1.00 24.43 307 TYR C O 1
ATOM 7417 N N . VAL C 1 308 ? 12.694 34.544 -29.735 1.00 24.73 308 VAL C N 1
ATOM 7418 C CA . VAL C 1 308 ? 12.339 35.904 -30.121 1.00 24.43 308 VAL C CA 1
ATOM 7419 C C . VAL C 1 308 ? 12.814 36.916 -29.045 1.00 25.37 308 VAL C C 1
ATOM 7420 O O . VAL C 1 308 ? 13.407 37.952 -29.354 1.00 28.21 308 VAL C O 1
ATOM 7424 N N . GLU C 1 309 ? 12.590 36.588 -27.782 1.00 27.86 309 GLU C N 1
ATOM 7425 C CA . GLU C 1 309 ? 12.981 37.473 -26.677 1.00 29.73 309 GLU C CA 1
ATOM 7426 C C . GLU C 1 309 ? 14.501 37.582 -26.537 1.00 31.84 309 GLU C C 1
ATOM 7427 O O . GLU C 1 309 ? 15.046 38.667 -26.331 1.00 31.04 309 GLU C O 1
ATOM 7433 N N . ALA C 1 310 ? 15.188 36.454 -26.675 1.00 32.13 310 ALA C N 1
ATOM 7434 C CA . ALA C 1 310 ? 16.636 36.412 -26.538 1.00 33.95 310 ALA C CA 1
ATOM 7435 C C . ALA C 1 310 ? 17.315 37.233 -27.615 1.00 36.45 310 ALA C C 1
ATOM 7436 O O . ALA C 1 310 ? 18.397 37.770 -27.394 1.00 33.39 310 ALA C O 1
ATOM 7438 N N . ASN C 1 311 ? 16.684 37.329 -28.784 1.00 26.52 311 ASN C N 1
ATOM 7439 C CA . ASN C 1 311 ? 17.311 37.968 -29.924 1.00 31.84 311 ASN C CA 1
ATOM 7440 C C . ASN C 1 311 ? 16.731 39.358 -30.237 1.00 27.21 311 ASN C C 1
ATOM 7441 O O . ASN C 1 311 ? 17.041 39.952 -31.270 1.00 30.35 311 ASN C O 1
ATOM 7446 N N . GLY C 1 312 ? 15.925 39.871 -29.316 1.00 30.78 312 GLY C N 1
ATOM 7447 C CA . GLY C 1 312 ? 15.326 41.192 -29.457 1.00 35.69 312 GLY C CA 1
ATOM 7448 C C . GLY C 1 312 ? 14.493 41.364 -30.714 1.00 35.36 312 GLY C C 1
ATOM 7449 O O . GLY C 1 312 ? 14.433 42.455 -31.287 1.00 38.53 312 GLY C O 1
ATOM 7450 N N . ILE C 1 313 ? 13.844 40.291 -31.143 1.00 30.93 313 ILE C N 1
ATOM 7451 C CA . ILE C 1 313 ? 13.010 40.315 -32.351 1.00 29.58 313 ILE C CA 1
ATOM 7452 C C . ILE C 1 313 ? 11.608 40.839 -32.030 1.00 31.07 313 ILE C C 1
ATOM 7453 O O . ILE C 1 313 ? 10.991 40.433 -31.049 1.00 30.15 313 ILE C O 1
ATOM 7458 N N . ARG C 1 314 ? 11.133 41.778 -32.847 1.00 26.91 314 ARG C N 1
ATOM 7459 C CA . ARG C 1 314 ? 9.812 42.369 -32.704 1.00 28.47 314 ARG C CA 1
ATOM 7460 C C . ARG C 1 314 ? 9.000 42.045 -33.957 1.00 27.58 314 ARG C C 1
ATOM 7461 O O . ARG C 1 314 ? 9.567 41.897 -35.030 1.00 28.43 314 ARG C O 1
ATOM 7469 N N . PRO C 1 315 ? 7.680 41.907 -33.818 1.00 27.02 315 PRO C N 1
ATOM 7470 C CA . PRO C 1 315 ? 6.871 41.590 -34.995 1.00 26.15 315 PRO C CA 1
ATOM 7471 C C . PRO C 1 315 ? 6.810 42.746 -35.985 1.00 25.68 315 PRO C C 1
ATOM 7472 O O . PRO C 1 315 ? 6.879 43.935 -35.597 1.00 27.65 315 PRO C O 1
ATOM 7476 N N . ALA C 1 316 ? 6.671 42.398 -37.261 1.00 23.52 316 ALA C N 1
ATOM 7477 C CA . ALA C 1 316 ? 6.509 43.393 -38.325 1.00 30.29 316 ALA C CA 1
ATOM 7478 C C . ALA C 1 316 ? 5.052 43.467 -38.742 1.00 31.12 316 ALA C C 1
ATOM 7479 O O . ALA C 1 316 ? 4.496 42.505 -39.228 1.00 29.80 316 ALA C O 1
ATOM 7481 N N . MET C 1 317 ? 4.419 44.622 -38.597 1.00 29.86 317 MET C N 1
ATOM 7482 C CA . MET C 1 317 ? 2.982 44.641 -38.755 1.00 30.92 317 MET C CA 1
ATOM 7483 C C . MET C 1 317 ? 2.627 44.846 -40.239 1.00 31.39 317 MET C C 1
ATOM 7484 O O . MET C 1 317 ? 3.419 45.398 -41.012 1.00 34.71 317 MET C O 1
ATOM 7489 N N . LEU C 1 318 ? 1.458 44.346 -40.621 1.00 31.14 318 LEU C N 1
ATOM 7490 C CA . LEU C 1 318 ? 0.908 44.520 -41.958 1.00 31.25 318 LEU C CA 1
ATOM 7491 C C . LEU C 1 318 ? -0.343 45.389 -41.832 1.00 43.27 318 LEU C C 1
ATOM 7492 O O . LEU C 1 318 ? -0.790 45.704 -40.719 1.00 37.08 318 LEU C O 1
ATOM 7497 N N . SER C 1 319 ? -0.906 45.765 -42.973 1.00 38.19 319 SER C N 1
ATOM 7498 C CA . SER C 1 319 ? -2.165 46.516 -43.005 1.00 48.52 319 SER C CA 1
ATOM 7499 C C . SER C 1 319 ? -3.332 45.840 -42.245 1.00 45.65 319 SER C C 1
ATOM 7500 O O . SER C 1 319 ? -4.181 46.526 -41.680 1.00 57.18 319 SER C O 1
ATOM 7503 N N . CYS C 1 320 ? -3.377 44.511 -42.217 1.00 38.17 320 CYS C N 1
ATOM 7504 C CA . CYS C 1 320 ? -4.463 43.804 -41.533 1.00 44.09 320 CYS C CA 1
ATOM 7505 C C . CYS C 1 320 ? -4.355 43.849 -40.003 1.00 40.89 320 CYS C C 1
ATOM 7506 O O . CYS C 1 320 ? -5.214 43.327 -39.303 1.00 39.38 320 CYS C O 1
ATOM 7509 N N . ASP C 1 321 ? -3.299 44.466 -39.486 1.00 31.77 321 ASP C N 1
ATOM 7510 C CA . ASP C 1 321 ? -2.993 44.361 -38.070 1.00 32.49 321 ASP C CA 1
ATOM 7511 C C . ASP C 1 321 ? -3.535 45.550 -37.265 1.00 27.86 321 ASP C C 1
ATOM 7512 O O . ASP C 1 321 ? -3.382 45.599 -36.034 1.00 26.26 321 ASP C O 1
ATOM 7517 N N . GLU C 1 322 ? -4.190 46.494 -37.940 1.00 31.37 322 GLU C N 1
ATOM 7518 C CA . GLU C 1 322 ? -4.459 47.807 -37.329 1.00 32.51 322 GLU C CA 1
ATOM 7519 C C . GLU C 1 322 ? -5.209 47.666 -36.000 1.00 28.69 322 GLU C C 1
ATOM 7520 O O . GLU C 1 322 ? -4.782 48.181 -34.965 1.00 31.16 322 GLU C O 1
ATOM 7526 N N . ALA C 1 323 ? -6.314 46.934 -36.015 1.00 27.26 323 ALA C N 1
ATOM 7527 C CA . ALA C 1 323 ? -7.092 46.746 -34.799 1.00 29.20 323 ALA C CA 1
ATOM 7528 C C . ALA C 1 323 ? -6.308 45.954 -33.748 1.00 28.64 323 ALA C C 1
ATOM 7529 O O . ALA C 1 323 ? -6.300 46.319 -32.570 1.00 26.37 323 ALA C O 1
ATOM 7531 N N . ALA C 1 324 ? -5.634 44.880 -34.171 1.00 25.34 324 ALA C N 1
ATOM 7532 C CA . ALA C 1 324 ? -4.917 44.050 -33.226 1.00 25.31 324 ALA C CA 1
ATOM 7533 C C . ALA C 1 324 ? -3.861 44.888 -32.516 1.00 26.96 324 ALA C C 1
ATOM 7534 O O . ALA C 1 324 ? -3.678 44.768 -31.299 1.00 27.68 324 ALA C O 1
ATOM 7536 N N . VAL C 1 325 ? -3.203 45.773 -33.258 1.00 27.06 325 VAL C N 1
ATOM 7537 C CA . VAL C 1 325 ? -2.157 46.607 -32.673 1.00 27.40 325 VAL C CA 1
ATOM 7538 C C . VAL C 1 325 ? -2.704 47.557 -31.620 1.00 29.36 325 VAL C C 1
ATOM 7539 O O . VAL C 1 325 ? -2.122 47.711 -30.548 1.00 26.11 325 VAL C O 1
ATOM 7543 N N . ARG C 1 326 ? -3.830 48.186 -31.936 1.00 27.65 326 ARG C N 1
ATOM 7544 C CA . ARG C 1 326 ? -4.516 49.072 -31.015 1.00 28.60 326 ARG C CA 1
ATOM 7545 C C . ARG C 1 326 ? -4.895 48.339 -29.740 1.00 29.29 326 ARG C C 1
ATOM 7546 O O . ARG C 1 326 ? -4.661 48.833 -28.637 1.00 27.94 326 ARG C O 1
ATOM 7554 N N . VAL C 1 327 ? -5.445 47.137 -29.889 1.00 24.95 327 VAL C N 1
ATOM 7555 C CA . VAL C 1 327 ? -5.765 46.303 -28.732 1.00 26.24 327 VAL C CA 1
ATOM 7556 C C . VAL C 1 327 ? -4.532 45.929 -27.924 1.00 25.00 327 VAL C C 1
ATOM 7557 O O . VAL C 1 327 ? -4.527 46.011 -26.688 1.00 27.62 327 VAL C O 1
ATOM 7561 N N . SER C 1 328 ? -3.495 45.489 -28.618 1.00 25.74 328 SER C N 1
ATOM 7562 C CA . SER C 1 328 ? -2.258 45.108 -27.995 1.00 28.53 328 SER C CA 1
ATOM 7563 C C . SER C 1 328 ? -1.706 46.255 -27.164 1.00 31.28 328 SER C C 1
ATOM 7564 O O . SER C 1 328 ? -1.248 46.055 -26.038 1.00 31.54 328 SER C O 1
ATOM 7567 N N . ARG C 1 329 ? -1.772 47.466 -27.706 1.00 30.20 329 ARG C N 1
ATOM 7568 C CA . ARG C 1 329 ? -1.218 48.610 -27.013 1.00 31.65 329 ARG C CA 1
ATOM 7569 C C . ARG C 1 329 ? -2.034 48.932 -25.770 1.00 33.91 329 ARG C C 1
ATOM 7570 O O . ARG C 1 329 ? -1.473 49.310 -24.757 1.00 33.25 329 ARG C O 1
ATOM 7578 N N A GLU C 1 330 ? -3.350 48.768 -25.836 0.50 31.83 330 GLU C N 1
ATOM 7579 N N B GLU C 1 330 ? -3.353 48.763 -25.852 0.50 30.44 330 GLU C N 1
ATOM 7580 C CA A GLU C 1 330 ? -4.178 49.040 -24.666 0.50 31.93 330 GLU C CA 1
ATOM 7581 C CA B GLU C 1 330 ? -4.226 49.015 -24.704 0.50 28.48 330 GLU C CA 1
ATOM 7582 C C A GLU C 1 330 ? -3.894 48.021 -23.564 0.50 32.21 330 GLU C C 1
ATOM 7583 C C B GLU C 1 330 ? -3.921 48.021 -23.580 0.50 31.08 330 GLU C C 1
ATOM 7584 O O A GLU C 1 330 ? -3.830 48.379 -22.388 0.50 32.36 330 GLU C O 1
ATOM 7585 O O B GLU C 1 330 ? -3.871 48.399 -22.410 0.50 31.72 330 GLU C O 1
ATOM 7596 N N . ILE C 1 331 ? -3.717 46.754 -23.936 1.00 27.68 331 ILE C N 1
ATOM 7597 C CA . ILE C 1 331 ? -3.366 45.729 -22.935 1.00 25.93 331 ILE C CA 1
ATOM 7598 C C . ILE C 1 331 ? -2.046 46.064 -22.253 1.00 32.27 331 ILE C C 1
ATOM 7599 O O . ILE C 1 331 ? -1.901 45.942 -21.034 1.00 29.24 331 ILE C O 1
ATOM 7604 N N . GLU C 1 332 ? -1.079 46.516 -23.039 1.00 32.37 332 GLU C N 1
ATOM 7605 C CA . GLU C 1 332 ? 0.240 46.774 -22.512 1.00 34.04 332 GLU C CA 1
ATOM 7606 C C . GLU C 1 332 ? 0.191 47.926 -21.528 1.00 32.97 332 GLU C C 1
ATOM 7607 O O . GLU C 1 332 ? 0.847 47.887 -20.492 1.00 38.14 332 GLU C O 1
ATOM 7613 N N . LYS C 1 333 ? -0.600 48.950 -21.842 1.00 32.95 333 LYS C N 1
ATOM 7614 C CA . LYS C 1 333 ? -0.830 50.053 -20.913 1.00 40.31 333 LYS C CA 1
ATOM 7615 C C . LYS C 1 333 ? -1.440 49.557 -19.610 1.00 39.71 333 LYS C C 1
ATOM 7616 O O . LYS C 1 333 ? -1.083 50.033 -18.531 1.00 38.04 333 LYS C O 1
ATOM 7622 N N . LEU C 1 334 ? -2.386 48.628 -19.703 1.00 30.43 334 LEU C N 1
ATOM 7623 C CA . LEU C 1 334 ? -3.039 48.126 -18.499 1.00 34.14 334 LEU C CA 1
ATOM 7624 C C . LEU C 1 334 ? -2.043 47.338 -17.664 1.00 35.89 334 LEU C C 1
ATOM 7625 O O . LEU C 1 334 ? -2.074 47.395 -16.434 1.00 36.75 334 LEU C O 1
ATOM 7630 N N . GLU C 1 335 ? -1.171 46.584 -18.324 1.00 32.39 335 GLU C N 1
ATOM 7631 C CA . GLU C 1 335 ? -0.131 45.859 -17.615 1.00 34.88 335 GLU C CA 1
ATOM 7632 C C . GLU C 1 335 ? 0.754 46.861 -16.897 1.00 39.19 335 GLU C C 1
ATOM 7633 O O . GLU C 1 335 ? 1.128 46.650 -15.742 1.00 35.53 335 GLU C O 1
ATOM 7639 N N . GLN C 1 336 ? 1.098 47.948 -17.587 1.00 35.95 336 GLN C N 1
ATOM 7640 C CA . GLN C 1 336 ? 2.063 48.898 -17.042 1.00 39.18 336 GLN C CA 1
ATOM 7641 C C . GLN C 1 336 ? 1.497 49.607 -15.818 1.00 39.68 336 GLN C C 1
ATOM 7642 O O . GLN C 1 336 ? 2.203 49.769 -14.827 1.00 41.30 336 GLN C O 1
ATOM 7648 N N . LEU C 1 337 ? 0.237 50.037 -15.887 1.00 42.84 337 LEU C N 1
ATOM 7649 C CA . LEU C 1 337 ? -0.478 50.497 -14.701 1.00 46.35 337 LEU C CA 1
ATOM 7650 C C . LEU C 1 337 ? -0.208 49.582 -13.514 1.00 48.93 337 LEU C C 1
ATOM 7651 O O . LEU C 1 337 ? 0.186 50.046 -12.446 1.00 48.54 337 LEU C O 1
ATOM 7656 N N . GLU C 1 338 ? -0.444 48.283 -13.688 1.00 46.83 338 GLU C N 1
ATOM 7657 C CA . GLU C 1 338 ? -0.419 47.362 -12.555 1.00 41.04 338 GLU C CA 1
ATOM 7658 C C . GLU C 1 338 ? 0.993 47.160 -12.016 1.00 42.52 338 GLU C C 1
ATOM 7659 O O . GLU C 1 338 ? 1.180 47.020 -10.813 1.00 46.37 338 GLU C O 1
ATOM 7665 N N . ALA C 1 339 ? 1.992 47.178 -12.886 1.00 46.37 339 ALA C N 1
ATOM 7666 C CA . ALA C 1 339 ? 3.365 47.422 -12.441 1.00 55.82 339 ALA C CA 1
ATOM 7667 C C . ALA C 1 339 ? 3.468 48.713 -11.607 1.00 56.75 339 ALA C C 1
ATOM 7668 O O . ALA C 1 339 ? 3.853 49.765 -12.115 1.00 69.00 339 ALA C O 1
ATOM 7670 N N . ALA C 1 340 ? 3.085 48.629 -10.335 1.00 69.03 340 ALA C N 1
ATOM 7671 C CA . ALA C 1 340 ? 3.956 49.011 -9.217 1.00 75.57 340 ALA C CA 1
ATOM 7672 C C . ALA C 1 340 ? 3.403 48.437 -7.914 1.00 74.85 340 ALA C C 1
ATOM 7673 O O . ALA C 1 340 ? 2.204 48.172 -7.809 1.00 70.00 340 ALA C O 1
#

Secondary structure (DSSP, 8-state):
-----SS-EEEE-GGG--SS-EEEEETTEEEEEEE-TTS-EEEEESS-TTT---GGG-EEETTEEEPTTT--EE-TT--EEE--STT----GGGPPPB--EEEETTEEEE--S-GGG--GGGS---GGGG-TTSEEEEEEEEESS-HHHHHHHHH-GGGHHHHTHHHH--TTGGG-EEEEEE-SSEEEEEEEEEEEPPPHHHHHHTTT--S-EEEEEEEEEETTTEEEEEEEEEETTS-GGGSEEEEEEEEEEEEETTEEEEEEEEEESSSTT-HHHHHHHHHHIIIIIIIIIHHHHHHHHHTHHHHHHTT--PPP-GGGHHHHHHHHHHHHHHHHHHT-/-----SS-EEEE-GGG-SSS-EEEEETTEEEEEEE-TTS-EEEEESS-TTT---GGGSEEETTEEEPTTT--EE-TTS-EEE--STT----GGG---B--EEEETTEEEE--S-GGG--GGGS---GGGG-TTSEEEEEEEEESS-HHHHHHHHH-GGGTTTTTHHHH--GGGGG-B--EEEETTEEEE--EEEEEPPPHHHHH--EEEEEEEEEETTTEEEEEEEEEETT--GGGSEEEEEEEEEEEEETTEEEEEEEEEESSSTT-HHHHHHHHHHIIIIIIIIIHHHHHHHHHTHHHHHHTT------TT-HHHHHHHHHHHHHHHHHH--/-----SS-EEEE-GGG-SSS-EEEEETTEEEEEEE-TTS-EEEEESS-TTT---GGG-EEETTEEEPTTT--EE-TTS-EEE--STT----GGG---B--EEEETTEEEE--S-GGG--GGGS---GGGG-TTSEEEEEEEEESS-HHHHHHHHH--EEEEE-SSEEEEEEEEET----TTTGGG--EEEEEEEEEETTTEEEEEEEEEETT--GGGSEEEEEEEEEEEEETTEEEEEEEEEESSSTT-HHHHHHHT-HHHHT--HHHHHHHHHHHHTHHHHHHTT--PPP-GGGHHHHHHHHHHHHHHHHH--

Foldseek 3Di:
DFDLQQAKAFFDQLVVAEQQWDWAFFANFTWTWHQFPVGRIAIFGLAFLPHTHGLNNAGDDVSWRFGPPQTFTAHRQQQGDFDPDDPGDGDPSRGTHIWDWDCPLSTIMTRRPDRVNRDVVRDDDNVLSVDLLWAKDWDKAKFQFALLLVLQCLLQVLCCCPLVVQFANWPQSVVWDWDWDDDDQKIKIKIKRAFIFGGNLVCVVVVNDGHTKIWIWMKMDGPPFWMWIWTWIGHGPDDPVPTWIWTKTWGWTHRYRRMIMTIIMTITNPCNVPVVVVVSVVVCCVPRPRPRSSVVRNVVRVCVVVCVVPVHDDDDDPSRPRSVVNVVVNVVSSVVSVVD/DFALQQDKAFFDQLVVAEQQWDWAFFANFIWTWHAFPVGDIAIWGLAFLPHTAGLSRAGDDNRWRFGPPQTFTAHRQQQGDFHPDDVGDGDRSRGTHIWDWDCDLSTIMTRRDDRVNDDPVQDDDPNLSVDPLWAKDWDKAKFQFALLLVLQCLQLVVCCCPLVVQFFHWPLPVPWDWDWDDDDQKIKIKTKSACTDGGNLVVVVVKIWIWMKMDGPPFWMWIKTFIDHHPDDPVPTWIWTKTWGWTDRYRRMIMTTIMTITNPCNVPVVVVVSVHVCCVPRPRPRSSVVRNVVRVCVVVCVVVVHDDDDDPSRVRSVVNVVVNVVSSVVVVVD/DQALQADKAFFDFLVVEEQQWDWAFFANFIWTWHAFPVRDIAIFGLAFLPHTHGLNNFGDDNRWRFGPPQTFTAHSQQAGDFDPDDPGDGPRSRGTHTWDWDCDLRTIITRRDDRVNDDVVLPDDNVLSVPPLWQKAADKDKAQFALLLLLQVVLQVWDWADDQQKIKIKDKDQVDDDDPLCRVVANKIWIWMKMGGPPFWMWIKTFMYNPPDDSVPTFIKIKTWGWTHRYRRMIMTIIMIIGNPPNVPVVSSVLRHDCCNTRNNPVRSVVRNVVRVCVVVCVVVVHDDDDDPSRVRSVSNVVSRVVSSVVVVD

Radius of gyration: 34.71 Å; Cα contacts (8 Å, |Δi|>4): 2227; chains: 3; bounding box: 84×71×87 Å

Organism: Stenotrophomonas maltophilia (NCBI:txid40324)

Sequence (988 aa):
ATFVRNAWYVAALPEELSEKPLGRTILDTPLALYRQPDGVVAALLDICPHRFAPLSDGILVNGHLQCPYHGLEFDGGGQCVHNPHGNGARPASLNVRSFPVVERDALIWIWPGDPALADPGAIPDFGCRVDPAYRTVGGYGHVDCNYKLLVDNLMDLGHAQYVHRANAQTDAFDRLEREVIVGDGEIQALMKIPGGTPSVLMAKFLRGANTPVDAWNDIRWNKVSAMLNFIAVAPEGTPKEQSIHSRGTHILTPETEASCHYFFGSSRNFGIDDPEMDGVLRSWQAQALVKEDKVVVEAIERRRAYVEANGIRPAMLSCDEAAVRVSREIEKLEQLEAARATFVRNAWYVAALPEELSEKPLGRTILDTPLALYRQPDGVVAALLDICPHRFAPLSDGILVNGHLQCPYHGLEFDGGGQCVHNPHGNGARPASLNVRSFPVVERDALIWIWPGDPALADPGAIPDFGCRVDPAYRTVGGYGHVDCNYKLLVDNLMDLGHAQYVHRANAQTDAFDRLEREVIVGDGEIQALMKIPGGTPSVLMAKFPVDAWNDIRWNKVSAMLNFIAVAPEGTPKEQSIHSRGTHILTPETEASCHYFFGSSRNFGIDDPEMDGVLRSWQAQALVKEDKVVVEAIERRRAYVEANGIRPAMLSCDEAAVRVSREIEKLEQLEAARATFVRNAWYVAALPEELSEKPLGRTILDTPLALYRQPDGVVAALLDICPHRFAPLSDGILVNNGHLQCPYHGLEFDGGGQCVHNPHGNGARPASLNVRSFPVVERDALIWIWPGDPALADPGAIPDFGCRVDPAYRTVGGYGHVDCNYKLLVDNLMDEREVIVGDGEIQALMKIPGGTPSVLMAKFLPVDAWNNDIRWNKVSAMLNFIAVAPEGTPKEQSIHSRGTHILTPETEASCHYFFGSSRNFGIDDPEMDGVLRSWQAQALVKEDKVVVEAIERRRAYVEANGIRPAMLSCDEAAVRVSREEIEKLEQLEAA

Solvent-accessible surface area: 40990 Å² total; per-residue (Å²): 78,91,20,8,62,57,15,16,4,0,0,0,7,23,128,55,14,52,91,167,9,48,44,28,38,0,1,63,2,17,1,0,0,0,56,32,82,113,32,88,10,4,0,0,10,1,4,3,18,2,30,26,1,3,0,16,81,7,103,32,44,130,17,54,0,12,2,19,5,4,1,1,15,0,38,19,61,0,98,2,42,81,9,30,6,65,138,20,51,129,74,82,70,1,67,8,92,30,8,34,38,29,81,91,16,34,0,0,2,0,14,0,8,68,74,89,102,25,75,62,70,60,14,14,98,0,26,15,25,88,53,132,60,39,80,34,5,34,16,67,6,65,2,78,0,15,4,67,26,0,3,24,1,3,2,2,15,3,3,15,23,25,18,5,74,79,29,20,101,19,108,0,23,134,121,36,95,84,103,38,86,83,44,147,20,60,4,56,10,30,10,68,19,24,25,4,67,12,12,75,10,12,22,95,5,44,155,50,53,108,92,75,10,10,10,15,20,9,3,34,2,22,108,4,4,4,0,23,4,23,27,0,1,4,85,99,69,50,61,58,142,134,4,48,12,3,74,3,1,13,2,2,0,0,32,54,98,47,10,0,3,2,0,13,3,4,0,0,49,18,21,67,140,22,91,130,6,13,33,34,5,120,67,32,8,60,65,0,8,51,112,36,1,52,75,10,0,28,3,10,24,167,32,78,77,28,15,117,88,81,62,54,203,65,14,80,18,74,5,2,86,4,1,33,93,0,49,146,62,1,89,106,31,20,108,92,37,78,89,239,89,66,16,8,72,54,13,18,4,0,0,0,5,23,128,53,12,53,90,156,8,43,41,25,36,0,0,63,2,16,0,0,0,0,54,32,87,111,31,86,12,4,0,0,10,2,4,2,16,3,33,25,1,2,0,14,73,7,109,25,57,133,10,46,0,48,3,49,36,31,12,2,20,0,31,17,62,0,103,5,44,79,9,69,47,65,137,19,50,139,65,84,70,0,67,11,97,38,8,38,38,28,79,93,20,29,0,0,4,0,16,1,7,67,90,93,100,24,85,60,67,67,13,18,98,0,29,15,25,90,55,127,61,40,83,35,3,34,15,66,9,66,3,76,0,5,1,49,27,0,2,22,2,4,2,1,33,9,3,18,23,30,17,5,85,77,30,19,96,29,108,2,19,118,123,40,97,75,110,27,77,86,44,151,20,54,2,46,9,44,28,92,19,26,33,7,91,55,16,71,19,12,67,115,44,118,23,6,15,13,43,11,2,38,1,23,114,7,4,4,0,23,8,24,36,0,12,5,91,104,68,34,68,58,143,137,3,63,13,6,73,3,1,12,2,2,0,0,32,54,74,44,8,0,4,1,0,16,3,5,0,0,55,24,30,73,131,52,106,138,14,14,34,26,8,116,72,44,8,58,69,0,9,58,118,34,2,57,78,12,0,22,2,9,23,165,33,82,77,30,13,116,89,82,58,56,196,71,12,74,19,71,4,2,87,5,1,32,102,0,38,152,59,1,69,102,40,8,116,89,40,70,80,232,115,74,18,2,69,47,5,12,5,0,0,0,7,21,126,56,11,54,89,166,11,45,44,27,39,0,0,62,1,16,0,0,0,0,47,34,88,111,31,84,8,2,0,0,10,2,4,2,17,3,29,26,0,2,0,18,80,8,100,30,56,133,13,50,0,13,2,16,6,5,0,1,20,0,31,15,60,0,99,5,44,81,9,27,8,68,138,20,52,136,70,84,72,1,63,10,96,40,4,38,42,29,82,89,19,28,0,0,0,0,16,0,6,66,88,92,100,22,84,60,67,67,12,11,100,0,28,14,23,91,53,134,66,37,77,32,8,20,15,70,10,64,0,78,0,10,5,70,26,2,2,25,45,32,7,78,132,163,90,45,84,55,37,146,8,69,0,60,19,33,63,64,74,63,64,14,110,37,45,147,61,5,44,148,67,93,156,13,4,8,15,68,12,17,34,0,20,81,1,2,3,0,21,26,14,48,1,0,2,79,108,69,34,70,59,124,135,3,32,4,14,61,4,1,12,2,1,0,0,34,53,56,42,9,0,4,3,0,3,0,2,0,0,58,9,21,80,131,39,98,148,14,11,39,73,5,121,40,47,89,59,49,18,5,62,126,113,44,61,65,6,1,32,3,6,22,167,31,78,76,32,12,122,87,80,62,56,204,61,11,67,16,63,18,3,106,6,0,26,94,1,54,142,35,4,90,114,34,27,106,141,54,81,144

Nearest PDB structures (foldseek):
  3gl0-assembly1_A  TM=1.002E+00  e=1.427E-72  Stenotrophomonas maltophilia
  3gl2-assembly1_B  TM=9.947E-01  e=4.223E-67  Stenotrophomonas maltophilia
  6vsh-assembly1_B  TM=9.681E-01  e=5.923E-60  Stenotrophomonas maltophilia
  3gts-assembly1_C  TM=9.598E-01  e=5.117E-59  Stenotrophomonas maltophilia
  6vsh-assembly1_A  TM=9.478E-01  e=1.783E-58  Stenotrophomonas maltophilia

CATH classification: 2.102.10.10 (+1 more: 3.90.380.10)